Protein AF-0000000077108794 (afdb_homodimer)

Organism: Hirschia baltica (strain ATCC 49814 / DSM 5838 / IFAM 1418) (NCBI:txid582402)

Foldseek 3Di:
DFPQFWDDLDPQKTKTKGKDKDFDDDDDPVWDGFIKMKIKIAIDHPPPPLAQEEEEEAEPLVFFFLLVVCQLQHQWHADDDDPVDDRTDGDPLHCNVRGIYMGIGFEPFFLTHRRDPVSLLVCLEQQNRLLRVLVVVLVVCVVSVNQNYAYEYEYAACGLLSVLNNLVNNVSRAHQEYEYFLYPFFPVPCVDPVLQLLLLLLLLLLCVLVVLALDDDDDSVVLSVVRNVCSVPLVVVQVVCPPVRDPVSQLVLLVNSCNRNNDDSVVCVVVVVRDDPQNSQCGSCVVVQWGAAQQFRVDIDRDDDDQDPPDDPNQRGPVNPDHNDQWDFDVVVQVVCCVSRVDDRPDTRTRGHCVSSVSRHHQPPPDPDPTSGSLVSNQVSCVVVVSYAYEYEYESNHNVRHLSNVVVCVVPSPHDPVRYHYYYAHTGSPRCVDPVCVSVVSVVVSVSSVVSVVVVVVD/DFPQFWDDLDPFKTKTKTKDKDFDDDDDPVWDGFIKMKIKIAIDHPPPPLAQAEEEEAEPLVFFFLLVVCQLQHQWHADDDDPVDDRTDGDPLHCNVRGIYMGIGFENFFLTHRRDPVSLLVCLEQQNRLLNVLVVVLVVCVVSVNQNYAYEYEYAACGLLSVLNNLVNNVSRAHQEYEYFLYPFFPVPCVDPVLQLLLLLLLLLLLVLVVLALDDDDDSVVLSVVSNVCSVPLVVVQVVCPPNRDPVSQLVLLVNSCNRNNDDSVVCVVVVVRDDPQNSQCGSCVVVQWGAAQQFRNDIDRDDDDQDPPDDPNQRGPVNVCRNHQWDFDVVVQVVCCVSRVDHRPDTRTRGHCVSSVSRHHQPPPDPDPTSGSLVSNQVSCVVVVSYAYEYEYESNHNVRHLSNVVVCVVPSPHDPVRYHYYYAHTGSRRCVDPVCVSVVSVVVSVSSVVSVVVVVVD

pLDDT: mean 90.5, std 12.54, range [30.47, 98.94]

Solvent-accessible surface area (backbone atoms only — not comparable to full-atom values): 47101 Å² total; per-residue (Å²): 127,89,47,78,37,66,41,73,80,49,99,80,38,31,34,29,35,45,74,49,71,45,73,75,49,83,59,64,88,87,44,66,53,23,25,36,28,33,43,34,41,40,64,50,47,98,62,84,57,54,55,53,31,36,37,38,35,30,35,17,71,53,26,28,13,19,55,71,59,39,36,59,43,30,60,36,29,73,45,89,76,54,83,89,45,64,54,60,39,80,30,93,74,26,47,59,88,69,21,30,40,35,32,34,14,49,69,51,3,29,82,14,34,28,70,41,69,70,42,37,67,54,43,40,24,60,66,47,36,16,43,50,54,24,48,49,52,55,49,49,32,59,76,68,56,33,80,78,19,50,32,30,45,34,12,24,27,40,11,23,22,39,51,21,58,13,54,81,55,35,72,90,58,71,57,42,31,39,35,28,35,22,38,48,47,51,68,59,50,68,81,40,72,62,40,51,36,25,36,44,16,35,48,23,29,43,18,38,74,72,69,43,22,68,69,90,61,94,42,61,67,56,41,25,51,53,38,38,55,44,22,64,42,63,50,42,49,50,57,71,41,37,72,70,46,51,66,70,59,51,51,51,52,23,48,52,49,19,38,37,38,41,45,57,41,70,62,34,52,76,42,74,70,50,74,51,67,68,58,49,32,46,51,64,40,39,94,75,43,24,31,42,15,43,48,29,46,89,40,69,41,74,60,69,81,70,78,52,82,91,51,60,71,76,63,64,27,68,81,66,67,55,62,81,52,58,53,41,69,33,65,68,57,44,50,49,48,26,70,51,36,67,51,85,72,93,67,68,25,22,48,32,18,45,62,54,38,74,62,34,32,52,49,71,52,65,45,76,73,56,62,54,55,20,51,63,52,39,33,54,47,45,67,74,38,76,78,32,35,37,41,37,40,23,6,48,32,6,66,73,46,25,41,46,43,47,50,52,49,60,37,64,55,78,51,64,68,91,33,56,47,80,44,80,38,93,19,16,49,57,30,59,74,33,81,84,38,27,62,58,53,51,49,53,51,49,50,53,54,48,58,57,52,52,58,57,68,75,98,129,88,47,77,37,67,42,73,80,48,99,79,39,30,33,29,34,44,74,50,75,44,75,74,48,83,57,64,88,87,43,67,54,25,25,33,26,31,45,33,41,39,66,48,46,97,63,83,59,55,54,52,32,37,36,37,36,30,34,16,72,53,25,27,12,18,55,71,58,38,36,58,42,31,59,35,29,72,46,89,78,54,82,90,47,63,54,58,40,78,31,92,75,25,47,58,88,70,23,29,39,35,34,34,14,49,69,52,3,29,82,14,31,30,70,41,70,69,42,36,68,54,43,39,24,58,67,46,36,16,42,49,53,24,48,48,52,54,50,50,32,58,74,70,57,32,80,77,20,51,32,30,44,33,13,24,28,40,12,23,22,37,50,21,57,16,55,81,54,35,72,90,59,71,56,42,33,39,36,28,34,22,37,47,47,52,68,59,51,69,79,41,71,62,40,50,38,24,37,43,16,35,48,24,29,43,17,39,74,72,68,43,21,67,68,88,61,95,44,62,68,55,41,25,52,52,38,37,55,43,22,64,41,63,50,42,49,50,58,69,42,37,73,69,47,51,67,71,58,50,51,50,51,22,48,52,49,18,37,37,38,42,44,57,40,68,60,34,52,74,42,74,69,49,74,51,67,68,58,49,33,47,51,63,40,38,92,76,43,23,32,42,17,44,49,30,46,89,42,68,41,73,60,67,82,67,76,50,81,88,51,59,71,76,67,64,28,69,83,65,68,46,72,81,46,58,54,42,70,32,64,68,58,44,51,50,48,24,70,51,34,68,52,86,74,91,66,69,24,21,46,32,18,45,60,53,37,73,60,35,33,51,50,73,52,66,44,76,72,55,61,55,56,20,50,64,54,37,34,56,48,45,67,74,37,75,77,32,35,36,41,36,39,24,6,48,32,6,66,75,46,26,38,45,44,47,51,52,49,60,38,64,56,78,50,64,67,92,31,54,48,79,44,80,37,91,18,16,48,59,29,58,75,32,81,84,37,26,63,57,52,51,48,54,52,49,49,51,54,48,59,59,52,53,58,56,66,75,97

Sequence (918 aa):
MKKDISYPLNTEFHVSIQWDSLEIGLVAERDPPPFLSATSYLLNSKSNDNKRPIIFFFNGGPGASSSPLHFSMGPFTRNKTDKTKPAFPLNPDSLIDTADLVFIDPIDTGFSRSNSDEAADKYLDINNDAEAVALFIRTWIKEYKREDAPIFITGQSYGGFRLGKLLPYLEEVTPAGLIMVSPMLDGSLSNYDQAFVSTLPAMTATAWRYGKSALDLPLERDVFDRAQEFAETEYLLALQKGDKLPQDEAEHIAQTLSKLTGLDKAAILSQNLRIDTQYFLENLLAKDNKLISRLNTAKAVVKKPPQREDRPDAANDPSLALGRSNVIAAPDIADYLKEKTGIEFEDDYRSLNLDANFGWNWSSGRAYSPTLSAIKPLRDYLTKHNKTQLLVFTGMRDLAVPAGTVEYILDHSGLPANQVDFQILEGGHSPYEETTQFPIFTNLIRELVRETTSDKTSQMKKDISYPLNTEFHVSIQWDSLEIGLVAERDPPPFLSATSYLLNSKSNDNKRPIIFFFNGGPGASSSPLHFSMGPFTRNKTDKTKPAFPLNPDSLIDTADLVFIDPIDTGFSRSNSDEAADKYLDINNDAEAVALFIRTWIKEYKREDAPIFITGQSYGGFRLGKLLPYLEEVTPAGLIMVSPMLDGSLSNYDQAFVSTLPAMTATAWRYGKSALDLPLERDVFDRAQEFAETEYLLALQKGDKLPQDEAEHIAQTLSKLTGLDKAAILSQNLRIDTQYFLENLLAKDNKLISRLNTAKAVVKKPPQREDRPDAANDPSLALGRSNVIAAPDIADYLKEKTGIEFEDDYRSLNLDANFGWNWSSGRAYSPTLSAIKPLRDYLTKHNKTQLLVFTGMRDLAVPAGTVEYILDHSGLPANQVDFQILEGGHSPYEETTQFPIFTNLIRELVRETTSDKTSQ

Secondary structure (DSSP, 8-state):
----EEEESSSS-EEEEEEEEEE-----TTSPPPEEEEEEEEEE-SS--TTS-EEEEE--TTTB-SHHHHHHHSSB---SS-TTS-SS-B-TT-GGGTSEEEEEE-TTSBT-B--SHHHHHHHSBHHHHHHHHHHHHHHHHHHTT-TTS-EEEEEETHHHHHHHHHGGG-TT---SEEEEES---BTTGGGSHHHHHHHHHHHHHHHHHTT--S---SSHHHHHHHHHHHIIIIIHHHHHTGGG--HHHHHHHHHHHHHHH---HHHHHHTTT---HHHHHHHTTGGGTEEE-SS-TT-EEE----S-TTS-GGGG-TTT---S-SEEE-HHHHHHHHHHH-PPPSS--EEEEHHHHHT-B----S-SS---BSHHHHHHHHHH-TT-EEEEEEETT-SSS-HHHHHHHHHTTT--GGGEEEEEESSSSSGGGSTTTHHHHHHHHHHHHHHHHHHHH--/----EEEESSSS-EEEEEEEEEE-----TTSPPPEEEEEEEEEE-SS--TTS-EEEEE--TTTB-SHHHHHHHSSB---SS-TTS-SS-B-TT-GGGTSEEEEEE-TTSBT-B--SHHHHHHHSBHHHHHHHHHHHHHHHHHHTT-TTS-EEEEEETHHHHHHHHHGGG-TT---SEEEEES---BTTGGGSHHHHHHHHHHHHHHHHHTT--S---SSHHHHHHHHHHHIIIIIHHHHHTGGG--HHHHHHHHHHHHHHH---HHHHHHTTT---HHHHHHHTTGGGTEEE-SS-TT-EEE----S-TTS-GGGG-TTT--TT-SEEE-HHHHHHHHHHH-PPPSS--EEEEHHHHHT-B----S-SS---BSHHHHHHHHHH-TT-EEEEEEETT-SSS-HHHHHHHHHTTT--GGGEEEEEESSSSSGGGSTTTHHHHHHHHHHHHHHHHHHHH--

Radius of gyration: 30.97 Å; Cα contacts (8 Å, |Δi|>4): 1930; chains: 2; bounding box: 63×98×78 Å

Structure (mmCIF, N/CA/C/O backbone):
data_AF-0000000077108794-model_v1
#
loop_
_entity.id
_entity.type
_entity.pdbx_description
1 polymer 'Peptidase S10 serine carboxypeptidase'
#
loop_
_atom_site.group_PDB
_atom_site.id
_atom_site.type_symbol
_atom_site.label_atom_id
_atom_site.label_alt_id
_atom_site.label_comp_id
_atom_site.label_asym_id
_atom_site.label_entity_id
_atom_site.label_seq_id
_atom_site.pdbx_PDB_ins_code
_atom_site.Cartn_x
_atom_site.Cartn_y
_atom_site.Cartn_z
_atom_site.occupancy
_atom_site.B_iso_or_equiv
_atom_site.auth_seq_id
_atom_site.auth_comp_id
_atom_site.auth_asym_id
_atom_site.auth_atom_id
_atom_site.pdbx_PDB_model_num
ATOM 1 N N . MET A 1 1 ? -2.852 47.5 -9.336 1 30.47 1 MET A N 1
ATOM 2 C CA . MET A 1 1 ? -1.948 48.156 -8.414 1 30.47 1 MET A CA 1
ATOM 3 C C . MET A 1 1 ? -2.049 47.594 -7.012 1 30.47 1 MET A C 1
ATOM 5 O O . MET A 1 1 ? -3.146 47.438 -6.473 1 30.47 1 MET A O 1
ATOM 9 N N . LYS A 1 2 ? -0.941 46.812 -6.715 1 42.5 2 LYS A N 1
ATOM 10 C CA . LYS A 1 2 ? -0.836 46.156 -5.414 1 42.5 2 LYS A CA 1
ATOM 11 C C . LYS A 1 2 ? -1.011 47.188 -4.281 1 42.5 2 LYS A C 1
ATOM 13 O O . LYS A 1 2 ? -0.229 48.125 -4.156 1 42.5 2 LYS A O 1
ATOM 18 N N . LYS A 1 3 ? -2.236 47.5 -3.883 1 44.88 3 LYS A N 1
ATOM 19 C CA . LYS A 1 3 ? -2.377 48.438 -2.756 1 44.88 3 LYS A CA 1
ATOM 20 C C . LYS A 1 3 ? -1.833 47.812 -1.472 1 44.88 3 LYS A C 1
ATOM 22 O O . LYS A 1 3 ? -2.17 46.688 -1.132 1 44.88 3 LYS A O 1
ATOM 27 N N . ASP A 1 4 ? -0.654 48.156 -1.02 1 47.78 4 ASP A N 1
ATOM 28 C CA . ASP A 1 4 ? -0.083 47.844 0.284 1 47.78 4 ASP A CA 1
ATOM 29 C C . ASP A 1 4 ? -0.889 48.469 1.413 1 47.78 4 ASP A C 1
ATOM 31 O O . ASP A 1 4 ? -0.811 49.688 1.632 1 47.78 4 ASP A O 1
ATOM 35 N N . ILE A 1 5 ? -1.993 47.812 1.731 1 50.59 5 ILE A N 1
ATOM 36 C CA . ILE A 1 5 ? -2.756 48.375 2.848 1 50.59 5 ILE A CA 1
ATOM 37 C C . ILE A 1 5 ? -2.146 47.906 4.168 1 50.59 5 ILE A C 1
ATOM 39 O O . ILE A 1 5 ? -1.911 46.719 4.359 1 50.59 5 ILE A O 1
ATOM 43 N N . SER A 1 6 ? -1.624 48.781 4.914 1 59.03 6 SER A N 1
ATOM 44 C CA . SER A 1 6 ? -1.017 48.5 6.215 1 59.03 6 SER A CA 1
ATOM 45 C C . SER A 1 6 ? -2.037 48.656 7.34 1 59.03 6 SER A C 1
ATOM 47 O O . SER A 1 6 ? -2.844 49.594 7.344 1 59.03 6 SER A O 1
ATOM 49 N N . TYR A 1 7 ? -2.158 47.625 8.086 1 66.19 7 TYR A N 1
ATOM 50 C CA . TYR A 1 7 ? -3.08 47.625 9.211 1 66.19 7 TYR A CA 1
ATOM 51 C C . TYR A 1 7 ? -2.322 47.656 10.539 1 66.19 7 TYR A C 1
ATOM 53 O O . TYR A 1 7 ? -1.35 46.906 10.719 1 66.19 7 TYR A O 1
ATOM 61 N N . PRO A 1 8 ? -2.682 48.625 11.312 1 59.03 8 PRO A N 1
ATOM 62 C CA . PRO A 1 8 ? -2.002 48.656 12.609 1 59.03 8 PRO A CA 1
ATOM 63 C C . PRO A 1 8 ? -2.359 47.5 13.508 1 59.03 8 PRO A C 1
ATOM 65 O O . PRO A 1 8 ? -3.543 47.188 13.703 1 59.03 8 PRO A O 1
ATOM 68 N N . LEU A 1 9 ? -1.461 46.594 13.836 1 63.91 9 LEU A N 1
ATOM 69 C CA . LEU A 1 9 ? -1.674 45.562 14.852 1 63.91 9 LEU A CA 1
ATOM 70 C C . LEU A 1 9 ? -1.651 46.156 16.25 1 63.91 9 LEU A C 1
ATOM 72 O O . LEU A 1 9 ? -2.467 45.781 17.094 1 63.91 9 LEU A O 1
ATOM 76 N N . ASN A 1 10 ? -0.61 47 16.422 1 59.97 10 ASN A N 1
ATOM 77 C CA . ASN A 1 10 ? -0.471 47.906 17.562 1 59.97 10 ASN A CA 1
ATOM 78 C C . ASN A 1 10 ? 0.218 49.188 17.172 1 59.97 10 ASN A C 1
ATOM 80 O O . ASN A 1 10 ? 0.349 49.5 15.984 1 59.97 10 ASN A O 1
ATOM 84 N N . THR A 1 11 ? 0.46 50.031 18.109 1 56.75 11 THR A N 1
ATOM 85 C CA . THR A 1 11 ? 1.021 51.344 17.859 1 56.75 11 THR A CA 1
ATOM 86 C C . THR A 1 11 ? 2.357 51.25 17.125 1 56.75 11 THR A C 1
ATOM 88 O O . THR A 1 11 ? 2.77 52.188 16.438 1 56.75 11 THR A O 1
ATOM 91 N N . GLU A 1 12 ? 3.033 50.188 17.141 1 59.5 12 GLU A N 1
ATOM 92 C CA . GLU A 1 12 ? 4.402 50.062 16.641 1 59.5 12 GLU A CA 1
ATOM 93 C C . GLU A 1 12 ? 4.473 49.156 15.406 1 59.5 12 GLU A C 1
ATOM 95 O O . GLU A 1 12 ? 5.387 49.281 14.594 1 59.5 12 GLU A O 1
ATOM 100 N N . PHE A 1 13 ? 3.49 48.312 15.273 1 66.75 13 PHE A N 1
ATOM 101 C CA . PHE A 1 13 ? 3.625 47.312 14.219 1 66.75 13 PHE A CA 1
ATOM 102 C C . PHE A 1 13 ? 2.467 47.406 13.234 1 66.75 13 PHE A C 1
ATOM 104 O O . PHE A 1 13 ? 1.31 47.531 13.641 1 66.75 13 PHE A O 1
ATOM 111 N N . HIS A 1 14 ? 2.947 47.562 11.977 1 81.25 14 HIS A N 1
ATOM 112 C CA . HIS A 1 14 ? 1.969 47.531 10.898 1 81.25 14 HIS A CA 1
ATOM 113 C C . HIS A 1 14 ? 2.145 46.25 10.055 1 81.25 14 HIS A C 1
ATOM 115 O O . HIS A 1 14 ? 3.268 45.781 9.859 1 81.25 14 HIS A O 1
ATOM 121 N N . VAL A 1 15 ? 0.967 45.688 9.734 1 87.19 15 VAL A N 1
ATOM 122 C CA . VAL A 1 15 ? 0.984 44.5 8.883 1 87.19 15 VAL A CA 1
ATOM 123 C C . VAL A 1 15 ? 0.446 44.844 7.5 1 87.19 15 VAL A C 1
ATOM 125 O O . VAL A 1 15 ? -0.605 45.469 7.379 1 87.19 15 VAL A O 1
ATOM 128 N N . SER A 1 16 ? 1.235 44.594 6.492 1 89.44 16 SER A N 1
ATOM 129 C CA . SER A 1 16 ? 0.755 44.688 5.117 1 89.44 16 SER A CA 1
ATOM 130 C C . SER A 1 16 ? 0.086 43.375 4.676 1 89.44 16 SER A C 1
ATOM 132 O O . SER A 1 16 ? 0.586 42.281 4.961 1 89.44 16 SER A O 1
ATOM 134 N N . ILE A 1 17 ? -1.067 43.5 4.062 1 92.5 17 ILE A N 1
ATOM 135 C CA . ILE A 1 17 ? -1.812 42.375 3.551 1 92.5 17 ILE A CA 1
ATOM 136 C C . ILE A 1 17 ? -1.795 42.375 2.023 1 92.5 17 ILE A C 1
ATOM 138 O O . ILE A 1 17 ? -2.174 43.375 1.401 1 92.5 17 ILE A O 1
ATOM 142 N N . GLN A 1 18 ? -1.331 41.25 1.411 1 92.62 18 GLN A N 1
ATOM 143 C CA . GLN A 1 18 ? -1.221 41.125 -0.039 1 92.62 18 GLN A CA 1
ATOM 144 C C . GLN A 1 18 ? -1.874 39.844 -0.542 1 92.62 18 GLN A C 1
ATOM 146 O O . GLN A 1 18 ? -1.8 38.812 0.117 1 92.62 18 GLN A O 1
ATOM 151 N N . TRP A 1 19 ? -2.562 39.938 -1.607 1 95.12 19 TRP A N 1
ATOM 152 C CA . TRP A 1 19 ? -3.053 38.781 -2.328 1 95.12 19 TRP A CA 1
ATOM 153 C C . TRP A 1 19 ? -2.324 38.625 -3.656 1 95.12 19 TRP A C 1
ATOM 155 O O . TRP A 1 19 ? -2.285 39.531 -4.473 1 95.12 19 TRP A O 1
ATOM 165 N N . ASP A 1 20 ? -1.724 37.469 -3.865 1 94.81 20 ASP A N 1
ATOM 166 C CA . ASP A 1 20 ? -0.959 37.188 -5.07 1 94.81 20 ASP A CA 1
ATOM 167 C C . ASP A 1 20 ? -1.527 35.969 -5.793 1 94.81 20 ASP A C 1
ATOM 169 O O . ASP A 1 20 ? -2.145 35.094 -5.168 1 94.81 20 ASP A O 1
ATOM 173 N N . SER A 1 21 ? -1.426 35.938 -7.039 1 94.56 21 SER A N 1
ATOM 174 C CA . SER A 1 21 ? -1.747 34.781 -7.848 1 94.56 21 SER A CA 1
ATOM 175 C C . SER A 1 21 ? -0.597 34.406 -8.781 1 94.56 21 SER A C 1
ATOM 177 O O . SER A 1 21 ? 0.221 35.281 -9.125 1 94.56 21 SER A O 1
ATOM 179 N N . LEU A 1 22 ? -0.464 33.188 -9.109 1 94.5 22 LEU A N 1
ATOM 180 C CA . LEU A 1 22 ? 0.552 32.688 -10.023 1 94.5 22 LEU A CA 1
ATOM 181 C C . LEU A 1 22 ? -0.066 31.734 -11.047 1 94.5 22 LEU A C 1
ATOM 183 O O . LEU A 1 22 ? -0.641 30.703 -10.688 1 94.5 22 LEU A O 1
ATOM 187 N N . GLU A 1 23 ? 0.124 32.031 -12.273 1 92.75 23 GLU A N 1
ATOM 188 C CA . GLU A 1 23 ? -0.278 31.141 -13.352 1 92.75 23 GLU A CA 1
ATOM 189 C C . GLU A 1 23 ? 0.708 29.984 -13.508 1 92.75 23 GLU A C 1
ATOM 191 O O . GLU A 1 23 ? 1.923 30.188 -13.453 1 92.75 23 GLU A O 1
ATOM 196 N N . ILE A 1 24 ? 0.391 28.703 -13.586 1 88.38 24 ILE A N 1
ATOM 197 C CA . ILE A 1 24 ? 1.308 27.562 -13.523 1 88.38 24 ILE A CA 1
ATOM 198 C C . ILE A 1 24 ? 1.26 26.797 -14.836 1 88.38 24 ILE A C 1
ATOM 200 O O . ILE A 1 24 ? 1.916 25.75 -14.977 1 88.38 24 ILE A O 1
ATOM 204 N N . GLY A 1 25 ? 0.689 27.062 -15.805 1 76.69 25 GLY A N 1
ATOM 205 C CA . GLY A 1 25 ? 0.759 26.312 -17.047 1 76.69 25 GLY A CA 1
ATOM 206 C C . GLY A 1 25 ? -0.198 26.812 -18.109 1 76.69 25 GLY A C 1
ATOM 207 O O . GLY A 1 25 ? -1.089 27.609 -17.812 1 76.69 25 GLY A O 1
ATOM 208 N N . LEU A 1 26 ? 0.388 26.469 -19.344 1 65.56 26 LEU A N 1
ATOM 209 C CA . LEU A 1 26 ? -0.452 26.797 -20.484 1 65.56 26 LEU A CA 1
ATOM 210 C C . LEU A 1 26 ? -1.325 25.609 -20.875 1 65.56 26 LEU A C 1
ATOM 212 O O . LEU A 1 26 ? -0.879 24.469 -20.844 1 65.56 26 LEU A O 1
ATOM 216 N N . VAL A 1 27 ? -2.504 25.828 -20.625 1 66.25 27 VAL A N 1
ATOM 217 C CA . VAL A 1 27 ? -3.395 24.859 -21.266 1 66.25 27 VAL A CA 1
ATOM 218 C C . VAL A 1 27 ? -3.805 25.375 -22.641 1 66.25 27 VAL A C 1
ATOM 220 O O . VAL A 1 27 ? -3.256 26.359 -23.125 1 66.25 27 VAL A O 1
ATOM 223 N N . ALA A 1 28 ? -4.906 24.875 -23.172 1 62.12 28 ALA A N 1
ATOM 224 C CA . ALA A 1 28 ? -5.355 25.25 -24.516 1 62.12 28 ALA A CA 1
ATOM 225 C C . ALA A 1 28 ? -5.555 26.75 -24.609 1 62.12 28 ALA A C 1
ATOM 227 O O . ALA A 1 28 ? -5.996 27.406 -23.656 1 62.12 28 ALA A O 1
ATOM 228 N N . GLU A 1 29 ? -5.082 27.422 -25.578 1 63.91 29 GLU A N 1
ATOM 229 C CA . GLU A 1 29 ? -5.062 28.844 -25.875 1 63.91 29 GLU A CA 1
ATOM 230 C C . GLU A 1 29 ? -6.414 29.5 -25.562 1 63.91 29 GLU A C 1
ATOM 232 O O . GLU A 1 29 ? -6.477 30.672 -25.188 1 63.91 29 GLU A O 1
ATOM 237 N N . ARG A 1 30 ? -7.426 28.688 -25.578 1 71.69 30 ARG A N 1
ATOM 238 C CA . ARG A 1 30 ? -8.75 29.297 -25.5 1 71.69 30 ARG A CA 1
ATOM 239 C C . ARG A 1 30 ? -9.172 29.516 -24.047 1 71.69 30 ARG A C 1
ATOM 241 O O . ARG A 1 30 ? -10.055 30.328 -23.766 1 71.69 30 ARG A O 1
ATOM 248 N N . ASP A 1 31 ? -8.523 28.891 -23.125 1 78.38 31 ASP A N 1
ATOM 249 C CA . ASP A 1 31 ? -8.922 29 -21.719 1 78.38 31 ASP A CA 1
ATOM 250 C C . ASP A 1 31 ? -7.887 29.797 -20.922 1 78.38 31 ASP A C 1
ATOM 252 O O . ASP A 1 31 ? -6.691 29.734 -21.219 1 78.38 31 ASP A O 1
ATOM 256 N N . PRO A 1 32 ? -8.445 30.656 -20.016 1 85.75 32 PRO A N 1
ATOM 257 C CA . PRO A 1 32 ? -7.473 31.25 -19.109 1 85.75 32 PRO A CA 1
ATOM 258 C C . PRO A 1 32 ? -6.594 30.219 -18.406 1 85.75 32 PRO A C 1
ATOM 260 O O . PRO A 1 32 ? -7.039 29.094 -18.172 1 85.75 32 PRO A O 1
ATOM 263 N N . PRO A 1 33 ? -5.387 30.516 -18.125 1 90.81 33 PRO A N 1
ATOM 264 C CA . PRO A 1 33 ? -4.48 29.547 -17.5 1 90.81 33 PRO A CA 1
ATOM 265 C C . PRO A 1 33 ? -4.875 29.234 -16.047 1 90.81 33 PRO A C 1
ATOM 267 O O . PRO A 1 33 ? -5.41 30.094 -15.352 1 90.81 33 PRO A O 1
ATOM 270 N N . PRO A 1 34 ? -4.66 28 -15.695 1 94.12 34 PRO A N 1
ATOM 271 C CA . PRO A 1 34 ? -4.832 27.703 -14.273 1 94.12 34 PRO A CA 1
ATOM 272 C C . PRO A 1 34 ? -3.871 28.5 -13.391 1 94.12 34 PRO A C 1
ATOM 274 O O . PRO A 1 34 ? -2.777 28.875 -13.828 1 94.12 34 PRO A O 1
ATOM 277 N N . PHE A 1 35 ? -4.301 28.797 -12.18 1 94.94 35 PHE A N 1
ATOM 278 C CA . PHE A 1 35 ? -3.436 29.578 -11.297 1 94.94 35 PHE A CA 1
ATOM 279 C C . PHE A 1 35 ? -3.684 29.219 -9.836 1 94.94 35 PHE A C 1
ATOM 281 O O . PHE A 1 35 ? -4.77 28.75 -9.484 1 94.94 35 PHE A O 1
ATOM 288 N N . LEU A 1 36 ? -2.65 29.391 -9.016 1 97.06 36 LEU A N 1
ATOM 289 C CA . LEU A 1 36 ? -2.729 29.344 -7.562 1 97.06 36 LEU A CA 1
ATOM 290 C C . LEU A 1 36 ? -2.734 30.766 -6.984 1 97.06 36 LEU A C 1
ATOM 292 O O . LEU A 1 36 ? -2.314 31.719 -7.648 1 97.06 36 LEU A O 1
ATOM 296 N N . SER A 1 37 ? -3.211 30.891 -5.77 1 97.38 37 SER A N 1
ATOM 297 C CA . SER A 1 37 ? -3.197 32.188 -5.105 1 97.38 37 SER A CA 1
ATOM 298 C C . SER A 1 37 ? -2.826 32.062 -3.631 1 97.38 37 SER A C 1
ATOM 300 O O . SER A 1 37 ? -2.826 30.953 -3.084 1 97.38 37 SER A O 1
ATOM 302 N N . ALA A 1 38 ? -2.49 33.156 -3.041 1 98.31 38 ALA A N 1
ATOM 303 C CA . ALA A 1 38 ? -2.125 33.188 -1.627 1 98.31 38 ALA A CA 1
ATOM 304 C C . ALA A 1 38 ? -2.381 34.562 -1.023 1 98.31 38 ALA A C 1
ATOM 306 O O . ALA A 1 38 ? -2.443 35.562 -1.743 1 98.31 38 ALA A O 1
ATOM 307 N N . THR A 1 39 ? -2.602 34.562 0.223 1 97.69 39 THR A N 1
ATOM 308 C CA . THR A 1 39 ? -2.643 35.781 1.022 1 97.69 39 THR A CA 1
ATOM 309 C C . THR A 1 39 ? -1.409 35.906 1.914 1 97.69 39 THR A C 1
ATOM 311 O O . THR A 1 39 ? -1.091 34.969 2.652 1 97.69 39 THR A O 1
ATOM 314 N N . SER A 1 40 ? -0.752 37.031 1.842 1 96.56 40 SER A N 1
ATOM 315 C CA . SER A 1 40 ? 0.461 37.25 2.621 1 96.56 40 SER A CA 1
ATOM 316 C C . SER A 1 40 ? 0.257 38.344 3.666 1 96.56 40 SER A C 1
ATOM 318 O O . SER A 1 40 ? -0.409 39.375 3.4 1 96.56 40 SER A O 1
ATOM 320 N N . TYR A 1 41 ? 0.738 38.094 4.848 1 95.19 41 TYR A N 1
ATOM 321 C CA . TYR A 1 41 ? 0.847 39.094 5.914 1 95.19 41 TYR A CA 1
ATOM 322 C C . TYR A 1 41 ? 2.307 39.406 6.211 1 95.19 41 TYR A C 1
ATOM 324 O O . TYR A 1 41 ? 3.045 38.562 6.719 1 95.19 41 TYR A O 1
ATOM 332 N N . LEU A 1 42 ? 2.701 40.625 5.883 1 92.62 42 LEU A N 1
ATOM 333 C CA . LEU A 1 42 ? 4.082 41.062 6.055 1 92.62 42 LEU A CA 1
ATOM 334 C C . LEU A 1 42 ? 4.172 42.156 7.125 1 92.62 42 LEU A C 1
ATOM 336 O O . LEU A 1 42 ? 3.527 43.188 7.016 1 92.62 42 LEU A O 1
ATOM 340 N N . LEU A 1 43 ? 4.914 41.812 8.148 1 88 43 LEU A N 1
ATOM 341 C CA . LEU A 1 43 ? 5.094 42.812 9.203 1 88 43 LEU A CA 1
ATOM 342 C C . LEU A 1 43 ? 6.082 43.875 8.773 1 88 43 LEU A C 1
ATOM 344 O O . LEU A 1 43 ? 7.188 43.562 8.32 1 88 43 LEU A O 1
ATOM 348 N N . ASN A 1 44 ? 5.574 45.062 8.516 1 75.81 44 ASN A N 1
ATOM 349 C CA . ASN A 1 44 ? 6.426 46.188 8.203 1 75.81 44 ASN A CA 1
ATOM 350 C C . ASN A 1 44 ? 7.031 46.812 9.469 1 75.81 44 ASN A C 1
ATOM 352 O O . ASN A 1 44 ? 6.309 47.125 10.414 1 75.81 44 ASN A O 1
ATOM 356 N N . SER A 1 45 ? 8.297 46.219 9.742 1 58.69 45 SER A N 1
ATOM 357 C CA . SER A 1 45 ? 8.984 46.906 10.836 1 58.69 45 SER A CA 1
ATOM 358 C C . SER A 1 45 ? 9.812 48.062 10.32 1 58.69 45 SER A C 1
ATOM 360 O O . SER A 1 45 ? 10 48.219 9.109 1 58.69 45 SER A O 1
ATOM 362 N N . LYS A 1 46 ? 10.008 49.031 11.102 1 51.53 46 LYS A N 1
ATOM 363 C CA . LYS A 1 46 ? 10.906 50.156 10.742 1 51.53 46 LYS A CA 1
ATOM 364 C C . LYS A 1 46 ? 12.109 49.625 9.953 1 51.53 46 LYS A C 1
ATOM 366 O O . LYS A 1 46 ? 12.664 50.375 9.125 1 51.53 46 LYS A O 1
ATOM 371 N N . SER A 1 47 ? 12.68 48.469 10.219 1 47.97 47 SER A N 1
ATOM 372 C CA . SER A 1 47 ? 13.852 47.938 9.516 1 47.97 47 SER A CA 1
ATOM 373 C C . SER A 1 47 ? 13.453 46.906 8.484 1 47.97 47 SER A C 1
ATOM 375 O O . SER A 1 47 ? 12.664 46 8.773 1 47.97 47 SER A O 1
ATOM 377 N N . ASN A 1 48 ? 13.039 47.375 7.199 1 55.38 48 ASN A N 1
ATOM 378 C CA . ASN A 1 48 ? 12.789 46.469 6.062 1 55.38 48 ASN A CA 1
ATOM 379 C C . ASN A 1 48 ? 13.609 45.188 6.164 1 55.38 48 ASN A C 1
ATOM 381 O O . ASN A 1 48 ? 14.719 45.125 5.629 1 55.38 48 ASN A O 1
ATOM 385 N N . ASP A 1 49 ? 13.297 44.25 7.152 1 65.88 49 ASP A N 1
ATOM 386 C CA . ASP A 1 49 ? 14.133 43.094 7.449 1 65.88 49 ASP A CA 1
ATOM 387 C C . ASP A 1 49 ? 13.773 41.938 6.551 1 65.88 49 ASP A C 1
ATOM 389 O O . ASP A 1 49 ? 12.836 41.188 6.848 1 65.88 49 ASP A O 1
ATOM 393 N N . ASN A 1 50 ? 14.414 41.938 5.383 1 80.69 50 ASN A N 1
ATOM 394 C CA . ASN A 1 50 ? 14.266 40.844 4.426 1 80.69 50 ASN A CA 1
ATOM 395 C C . ASN A 1 50 ? 14.805 39.531 4.992 1 80.69 50 ASN A C 1
ATOM 397 O O . ASN A 1 50 ? 14.766 38.5 4.32 1 80.69 50 ASN A O 1
ATOM 401 N N . LYS A 1 51 ? 15.086 39.625 6.27 1 87.44 51 LYS A N 1
ATOM 402 C CA . LYS A 1 51 ? 15.648 38.406 6.863 1 87.44 51 LYS A CA 1
ATOM 403 C C . LYS A 1 51 ? 14.688 37.812 7.887 1 87.44 51 LYS A C 1
ATOM 405 O O . LYS A 1 51 ? 14.984 36.75 8.477 1 87.44 51 LYS A O 1
ATOM 410 N N . ARG A 1 52 ? 13.547 38.5 7.992 1 91.62 52 ARG A N 1
ATOM 411 C CA . ARG A 1 52 ? 12.547 37.906 8.883 1 91.62 52 ARG A CA 1
ATOM 412 C C . ARG A 1 52 ? 12.102 36.531 8.391 1 91.62 52 ARG A C 1
ATOM 414 O O . ARG A 1 52 ? 11.922 36.312 7.188 1 91.62 52 ARG A O 1
ATOM 421 N N . PRO A 1 53 ? 11.93 35.594 9.312 1 95.5 53 PRO A N 1
ATOM 422 C CA . PRO A 1 53 ? 11.445 34.281 8.883 1 95.5 53 PRO A CA 1
ATOM 423 C C . PRO A 1 53 ? 10.109 34.344 8.156 1 95.5 53 PRO A C 1
ATOM 425 O O . PRO A 1 53 ? 9.336 35.281 8.367 1 95.5 53 PRO A O 1
ATOM 428 N N . ILE A 1 54 ? 9.875 33.438 7.324 1 96.94 54 ILE A N 1
ATOM 429 C CA . ILE A 1 54 ? 8.617 33.281 6.602 1 96.94 54 ILE A CA 1
ATOM 430 C C . ILE A 1 54 ? 8.031 31.891 6.883 1 96.94 54 ILE A C 1
ATOM 432 O O . ILE A 1 54 ? 8.758 30.891 6.883 1 96.94 54 ILE A O 1
ATOM 436 N N . ILE A 1 55 ? 6.773 31.797 7.156 1 98.56 55 ILE A N 1
ATOM 437 C CA . ILE A 1 55 ? 6.082 30.516 7.25 1 98.56 55 ILE A CA 1
ATOM 438 C C . ILE A 1 55 ? 5.016 30.438 6.16 1 98.56 55 ILE A C 1
ATOM 440 O O . ILE A 1 55 ? 4.105 31.266 6.102 1 98.56 55 ILE A O 1
ATOM 444 N N . PHE A 1 56 ? 5.117 29.484 5.289 1 98.81 56 PHE A N 1
ATOM 445 C CA . PHE A 1 56 ? 4.082 29.156 4.32 1 98.81 56 PHE A CA 1
ATOM 446 C C . PHE A 1 56 ? 3.094 28.156 4.914 1 98.81 56 PHE A C 1
ATOM 448 O O . PHE A 1 56 ? 3.488 27.234 5.629 1 98.81 56 PHE A O 1
ATOM 455 N N . PHE A 1 57 ? 1.771 28.375 4.621 1 98.81 57 PHE A N 1
ATOM 456 C CA . PHE A 1 57 ? 0.717 27.5 5.133 1 98.81 57 PHE A CA 1
ATOM 457 C C . PHE A 1 57 ? -0.17 27 3.996 1 98.81 57 PHE A C 1
ATOM 459 O O . PHE A 1 57 ? -0.516 27.766 3.092 1 98.81 57 PHE A O 1
ATOM 466 N N . PHE A 1 58 ? -0.562 25.75 4.012 1 98.69 58 PHE A N 1
ATOM 467 C CA . PHE A 1 58 ? -1.634 25.219 3.178 1 98.69 58 PHE A CA 1
ATOM 468 C C . PHE A 1 58 ? -2.334 24.047 3.871 1 98.69 58 PHE A C 1
ATOM 470 O O . PHE A 1 58 ? -1.742 23.391 4.719 1 98.69 58 PHE A O 1
ATOM 477 N N . ASN A 1 59 ? -3.557 23.844 3.555 1 97 59 ASN A N 1
ATOM 478 C CA . ASN A 1 59 ? -4.371 22.781 4.133 1 97 59 ASN A CA 1
ATOM 479 C C . ASN A 1 59 ? -4.449 21.562 3.207 1 97 59 ASN A C 1
ATOM 481 O O . ASN A 1 59 ? -3.514 21.297 2.455 1 97 59 ASN A O 1
ATOM 485 N N . GLY A 1 60 ? -5.406 20.719 3.568 1 94.19 60 GLY A N 1
ATOM 486 C CA . GLY A 1 60 ? -5.488 19.453 2.85 1 94.19 60 GLY A CA 1
ATOM 487 C C . GLY A 1 60 ? -6.812 19.266 2.127 1 94.19 60 GLY A C 1
ATOM 488 O O . GLY A 1 60 ? -7.262 20.156 1.407 1 94.19 60 GLY A O 1
ATOM 489 N N . GLY A 1 61 ? -7.324 18.312 2.369 1 88.5 61 GLY A N 1
ATOM 490 C CA . GLY A 1 61 ? -8.508 17.844 1.671 1 88.5 61 GLY A CA 1
ATOM 491 C C . GLY A 1 61 ? -8.266 16.578 0.872 1 88.5 61 GLY A C 1
ATOM 492 O O . GLY A 1 61 ? -8.336 15.469 1.414 1 88.5 61 GLY A O 1
ATOM 493 N N . PRO A 1 62 ? -7.551 16.562 -0.093 1 91.56 62 PRO A N 1
ATOM 494 C CA . PRO A 1 62 ? -7.438 17.734 -0.955 1 91.56 62 PRO A CA 1
ATOM 495 C C . PRO A 1 62 ? -8.789 18.359 -1.282 1 91.56 62 PRO A C 1
ATOM 497 O O . PRO A 1 62 ? -9.82 17.688 -1.232 1 91.56 62 PRO A O 1
ATOM 500 N N . GLY A 1 63 ? -8.68 19.641 -1.509 1 94.69 63 GLY A N 1
ATOM 501 C CA . GLY A 1 63 ? -9.867 20.406 -1.836 1 94.69 63 GLY A CA 1
ATOM 502 C C . GLY A 1 63 ? -10.195 21.484 -0.806 1 94.69 63 GLY A C 1
ATOM 503 O O . GLY A 1 63 ? -11.195 22.188 -0.928 1 94.69 63 GLY A O 1
ATOM 504 N N . ALA A 1 64 ? -9.328 21.609 0.174 1 96.12 64 ALA A N 1
ATOM 505 C CA . ALA A 1 64 ? -9.531 22.641 1.185 1 96.12 64 ALA A CA 1
ATOM 506 C C . ALA A 1 64 ? -8.617 23.828 0.932 1 96.12 64 ALA A C 1
ATOM 508 O O . ALA A 1 64 ? -7.445 23.656 0.575 1 96.12 64 ALA A O 1
ATOM 509 N N . SER A 1 65 ? -9.195 25.062 1.088 1 98 65 SER A N 1
ATOM 510 C CA . SER A 1 65 ? -8.359 26.266 1.083 1 98 65 SER A CA 1
ATOM 511 C C . SER A 1 65 ? -7.551 26.375 2.371 1 98 65 SER A C 1
ATOM 513 O O . SER A 1 65 ? -7.719 25.578 3.287 1 98 65 SER A O 1
ATOM 515 N N . SER A 1 66 ? -6.73 27.375 2.41 1 98.25 66 SER A N 1
ATOM 516 C CA . SER A 1 66 ? -5.91 27.594 3.596 1 98.25 66 SER A CA 1
ATOM 517 C C . SER A 1 66 ? -6.727 28.203 4.727 1 98.25 66 SER A C 1
ATOM 519 O O . SER A 1 66 ? -6.203 28.453 5.816 1 98.25 66 SER A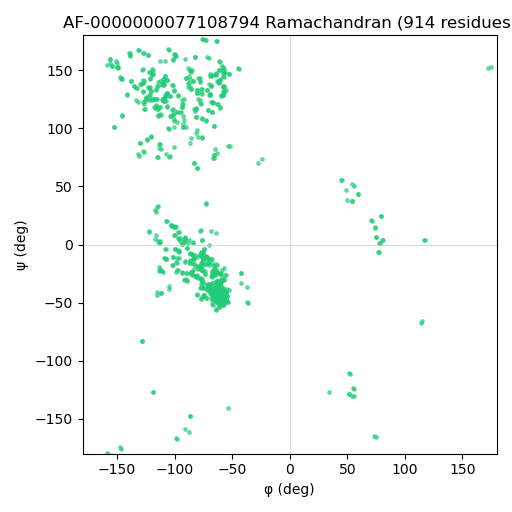 O 1
ATOM 521 N N . SER A 1 67 ? -7.996 28.391 4.59 1 97 67 SER A N 1
ATOM 522 C CA . SER A 1 67 ? -8.812 29.219 5.477 1 97 67 SER A CA 1
ATOM 523 C C . SER A 1 67 ? -8.75 28.703 6.914 1 97 67 SER A C 1
ATOM 525 O O . SER A 1 67 ? -8.695 29.5 7.855 1 97 67 SER A O 1
ATOM 527 N N . PRO A 1 68 ? -8.695 27.359 7.145 1 95.31 68 PRO A N 1
ATOM 528 C CA . PRO A 1 68 ? -8.617 26.953 8.547 1 95.31 68 PRO A CA 1
ATOM 529 C C . PRO A 1 68 ? -7.328 27.406 9.227 1 95.31 68 PRO A C 1
ATOM 531 O O . PRO A 1 68 ? -7.367 27.984 10.312 1 95.31 68 PRO A O 1
ATOM 534 N N . LEU A 1 69 ? -6.25 27.219 8.641 1 97.75 69 LEU A N 1
ATOM 535 C CA . LEU A 1 69 ? -4.973 27.672 9.188 1 97.75 69 LEU A CA 1
ATOM 536 C C . LEU A 1 69 ? -4.859 29.188 9.125 1 97.75 69 LEU A C 1
ATOM 538 O O . LEU A 1 69 ? -4.328 29.812 10.047 1 97.75 69 LEU A O 1
ATOM 542 N N . HIS A 1 70 ? -5.383 29.781 8.055 1 97.88 70 HIS A N 1
ATOM 543 C CA . HIS A 1 70 ? -5.312 31.219 7.805 1 97.88 70 HIS A CA 1
ATOM 544 C C . HIS A 1 70 ? -5.957 32 8.938 1 97.88 70 HIS A C 1
ATOM 546 O O . HIS A 1 70 ? -5.34 32.906 9.5 1 97.88 70 HIS A O 1
ATOM 552 N N . PHE A 1 71 ? -7.059 31.625 9.32 1 96.38 71 PHE A N 1
ATOM 553 C CA . PHE A 1 71 ? -7.812 32.406 10.281 1 96.38 71 PHE A CA 1
ATOM 554 C C . PHE A 1 71 ? -7.652 31.859 11.695 1 96.38 71 PHE A C 1
ATOM 556 O O . PHE A 1 71 ? -8.414 32.188 12.594 1 96.38 71 PHE A O 1
ATOM 563 N N . SER A 1 72 ? -6.66 31.016 11.867 1 95.44 72 SER A N 1
ATOM 564 C CA . SER A 1 72 ? -6.207 30.609 13.195 1 95.44 72 SER A CA 1
ATOM 565 C C . SER A 1 72 ? -4.816 31.141 13.5 1 95.44 72 SER A C 1
ATOM 567 O O . SER A 1 72 ? -4.586 31.703 14.586 1 95.44 72 SER A O 1
ATOM 569 N N . MET A 1 73 ? -3.965 31.078 12.523 1 95.88 73 MET A N 1
ATOM 570 C CA . MET A 1 73 ? -2.578 31.5 12.727 1 95.88 73 MET A CA 1
ATOM 571 C C . MET A 1 73 ? -2.379 32.969 12.328 1 95.88 73 MET A C 1
ATOM 573 O O . MET A 1 73 ? -1.41 33.594 12.75 1 95.88 73 MET A O 1
ATOM 577 N N . GLY A 1 74 ? -3.197 33.5 11.484 1 95 74 GLY A N 1
ATOM 578 C CA . GLY A 1 74 ? -3.053 34.812 10.938 1 95 74 GLY A CA 1
ATOM 579 C C . GLY A 1 74 ? -3.441 35.906 11.914 1 95 74 GLY A C 1
ATOM 580 O O . GLY A 1 74 ? -3.871 35.625 13.031 1 95 74 GLY A O 1
ATOM 581 N N . PRO A 1 75 ? -3.275 37.156 11.516 1 93.38 75 PRO A N 1
ATOM 582 C CA . PRO A 1 75 ? -3.498 38.281 12.398 1 93.38 75 PRO A CA 1
ATOM 583 C C . PRO A 1 75 ? -4.973 38.5 12.727 1 93.38 75 PRO A C 1
ATOM 585 O O . PRO A 1 75 ? -5.301 39.25 13.664 1 93.38 75 PRO A O 1
ATOM 588 N N . PHE A 1 76 ? -5.867 37.906 11.961 1 92.94 76 PHE A N 1
ATOM 589 C CA . PHE A 1 76 ? -7.301 38.031 12.188 1 92.94 76 PHE A CA 1
ATOM 590 C C . PHE A 1 76 ? -7.957 36.656 12.281 1 92.94 76 PHE A C 1
ATOM 592 O O . PHE A 1 76 ? -7.574 35.719 11.555 1 92.94 76 PHE A O 1
ATOM 599 N N . THR A 1 77 ? -8.906 36.531 13.18 1 93.12 77 THR A N 1
ATOM 600 C CA . THR A 1 77 ? -9.703 35.312 13.273 1 93.12 77 THR A CA 1
ATOM 601 C C . THR A 1 77 ? -11.047 35.5 12.586 1 93.12 77 THR A C 1
ATOM 603 O O . THR A 1 77 ? -11.422 36.594 12.211 1 93.12 77 THR A O 1
ATOM 606 N N . ARG A 1 78 ? -11.664 34.375 12.344 1 93 78 ARG A N 1
ATOM 607 C CA . ARG A 1 78 ? -12.977 34.375 11.711 1 93 78 ARG A CA 1
ATOM 608 C C . ARG A 1 78 ? -14.078 34.156 12.734 1 93 78 ARG A C 1
ATOM 610 O O . ARG A 1 78 ? -14.086 33.125 13.422 1 93 78 ARG A O 1
ATOM 617 N N . ASN A 1 79 ? -14.93 35.094 12.922 1 89.56 79 ASN A N 1
ATOM 618 C CA . ASN A 1 79 ? -16.094 35.031 13.805 1 89.56 79 ASN A CA 1
ATOM 619 C C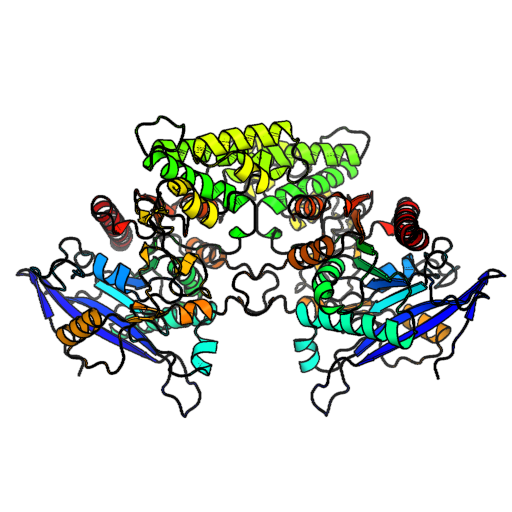 . ASN A 1 79 ? -17.375 34.75 13.023 1 89.56 79 ASN A C 1
ATOM 621 O O . ASN A 1 79 ? -17.922 35.688 12.414 1 89.56 79 ASN A O 1
ATOM 625 N N . LYS A 1 80 ? -17.938 33.531 13.109 1 80 80 LYS A N 1
ATOM 626 C CA . LYS A 1 80 ? -19.109 33.188 12.32 1 80 80 LYS A CA 1
ATOM 627 C C . LYS A 1 80 ? -20.375 33.25 13.164 1 80 80 LYS A C 1
ATOM 629 O O . LYS A 1 80 ? -21.5 33.281 12.633 1 80 80 LYS A O 1
ATOM 634 N N . THR A 1 81 ? -20.266 33.375 14.398 1 80 81 THR A N 1
ATOM 635 C CA . THR A 1 81 ? -21.422 33.125 15.25 1 80 81 THR A CA 1
ATOM 636 C C . THR A 1 81 ? -21.875 34.375 15.977 1 80 81 THR A C 1
ATOM 638 O O . THR A 1 81 ? -23.062 34.656 16.078 1 80 81 THR A O 1
ATOM 641 N N . ASP A 1 82 ? -20.891 35.125 16.438 1 82.44 82 ASP A N 1
ATOM 642 C CA . ASP A 1 82 ? -21.234 36.281 17.266 1 82.44 82 ASP A CA 1
ATOM 643 C C . ASP A 1 82 ? -21.375 37.531 16.406 1 82.44 82 ASP A C 1
ATOM 645 O O . ASP A 1 82 ? -20.375 38.219 16.109 1 82.44 82 ASP A O 1
ATOM 649 N N . LYS A 1 83 ? -22.5 37.969 16.141 1 81.06 83 LYS A N 1
ATOM 650 C CA . LYS A 1 83 ? -22.766 39.125 15.273 1 81.06 83 LYS A CA 1
ATOM 651 C C . LYS A 1 83 ? -22.453 40.438 15.977 1 81.06 83 LYS A C 1
ATOM 653 O O . LYS A 1 83 ? -22.375 41.5 15.336 1 81.06 83 LYS A O 1
ATOM 658 N N . THR A 1 84 ? -22.25 40.344 17.281 1 85.62 84 THR A N 1
ATOM 659 C CA . THR A 1 84 ? -21.953 41.562 18.047 1 85.62 84 THR A CA 1
ATOM 660 C C . THR A 1 84 ? -20.469 41.906 17.953 1 85.62 84 THR A C 1
ATOM 662 O O . THR A 1 84 ? -20.062 43 18.359 1 85.62 84 THR A O 1
ATOM 665 N N . LYS A 1 85 ? -19.734 41.094 17.516 1 87.38 85 LYS A N 1
ATOM 666 C CA . LYS A 1 85 ? -18.297 41.281 17.328 1 87.38 85 LYS A CA 1
ATOM 667 C C . LYS A 1 85 ? -17.938 41.406 15.844 1 87.38 85 LYS A C 1
ATOM 669 O O . LYS A 1 85 ? -18.703 40.969 14.977 1 87.38 85 LYS A O 1
ATOM 674 N N . PRO A 1 86 ? -16.766 42.031 15.633 1 87.56 86 PRO A N 1
ATOM 675 C CA . PRO A 1 86 ? -16.344 42.094 14.234 1 87.56 86 PRO A CA 1
ATOM 676 C C . PRO A 1 86 ? -16.234 40.688 13.594 1 87.56 86 PRO A C 1
ATOM 678 O O . PRO A 1 86 ? -15.914 39.719 14.281 1 87.56 86 PRO A O 1
ATOM 681 N N . ALA A 1 87 ? -16.516 40.656 12.336 1 91.5 87 ALA A N 1
ATOM 682 C CA . ALA A 1 87 ? -16.453 39.375 11.602 1 91.5 87 ALA A CA 1
ATOM 683 C C . ALA A 1 87 ? -15.039 38.812 11.609 1 91.5 87 ALA A C 1
ATOM 685 O O . ALA A 1 87 ? -14.859 37.594 11.625 1 91.5 87 ALA A O 1
ATOM 686 N N . PHE A 1 88 ? -14.094 39.688 11.57 1 94.25 88 PHE A N 1
ATOM 687 C CA . PHE A 1 88 ? -12.695 39.281 11.578 1 94.25 88 PHE A CA 1
ATOM 688 C C . PHE A 1 88 ? -11.906 40.062 12.617 1 94.25 88 PHE A C 1
ATOM 690 O O . PHE A 1 88 ? -11.117 40.938 12.266 1 94.25 88 PHE A O 1
ATOM 697 N N . PRO A 1 89 ? -12.031 39.75 13.891 1 90.75 89 PRO A N 1
ATOM 698 C CA . PRO A 1 89 ? -11.305 40.438 14.953 1 90.75 89 PRO A CA 1
ATOM 699 C C . PRO A 1 89 ? -9.812 40.125 14.953 1 90.75 89 PRO A C 1
ATOM 701 O O . PRO A 1 89 ? -9.391 39.125 14.383 1 90.75 89 PRO A O 1
ATOM 704 N N . LEU A 1 90 ? -9.055 41 15.602 1 89.31 90 LEU A N 1
ATOM 705 C CA . LEU A 1 90 ? -7.617 40.781 15.758 1 89.31 90 LEU A CA 1
ATOM 706 C C . LEU A 1 90 ? -7.348 39.5 16.547 1 89.31 90 LEU A C 1
ATOM 708 O O . LEU A 1 90 ? -8.055 39.188 17.5 1 89.31 90 LEU A O 1
ATOM 712 N N . ASN A 1 91 ? -6.363 38.781 16.094 1 90 91 ASN A N 1
ATOM 713 C CA . ASN A 1 91 ? -5.898 37.562 16.75 1 90 91 ASN A CA 1
ATOM 714 C C . ASN A 1 91 ? -4.684 37.844 17.625 1 90 91 ASN A C 1
ATOM 716 O O . ASN A 1 91 ? -3.559 37.906 17.141 1 90 91 ASN A O 1
ATOM 720 N N . PRO A 1 92 ? -4.848 37.875 18.891 1 84.38 92 PRO A N 1
ATOM 721 C CA . PRO A 1 92 ? -3.721 38.219 19.766 1 84.38 92 PRO A CA 1
ATOM 722 C C . PRO A 1 92 ? -2.66 37.125 19.797 1 84.38 92 PRO A C 1
ATOM 724 O O . PRO A 1 92 ? -1.512 37.375 20.172 1 84.38 92 PRO A O 1
ATOM 727 N N . ASP A 1 93 ? -2.99 35.938 19.375 1 87.12 93 ASP A N 1
ATOM 728 C CA . ASP A 1 93 ? -2.057 34.812 19.438 1 87.12 93 ASP A CA 1
ATOM 729 C C . ASP A 1 93 ? -1.54 34.469 18.047 1 87.12 93 ASP A C 1
ATOM 731 O O . ASP A 1 93 ? -1.079 33.344 17.828 1 87.12 93 ASP A O 1
ATOM 735 N N . SER A 1 94 ? -1.656 35.406 17.172 1 91.5 94 SER A N 1
ATOM 736 C CA . SER A 1 94 ? -1.189 35.219 15.812 1 91.5 94 SER A CA 1
ATOM 737 C C . SER A 1 94 ? 0.31 34.938 15.773 1 91.5 94 SER A C 1
ATOM 739 O O . SER A 1 94 ? 1.04 35.312 16.688 1 91.5 94 SER A O 1
ATOM 741 N N . LEU A 1 95 ? 0.782 34.312 14.734 1 95.31 95 LEU A N 1
ATOM 742 C CA . LEU A 1 95 ? 2.201 34.031 14.555 1 95.31 95 LEU A CA 1
ATOM 743 C C . LEU A 1 95 ? 2.912 35.188 13.867 1 95.31 95 LEU A C 1
ATOM 745 O O . LEU A 1 95 ? 4.113 35.094 13.602 1 95.31 95 LEU A O 1
ATOM 749 N N . ILE A 1 96 ? 2.238 36.312 13.578 1 92.88 96 ILE A N 1
ATOM 750 C CA . ILE A 1 96 ? 2.797 37.438 12.836 1 92.88 96 ILE A CA 1
ATOM 751 C C . ILE A 1 96 ? 3.943 38.062 13.625 1 92.88 96 ILE A C 1
ATOM 753 O O . ILE A 1 96 ? 4.84 38.688 13.047 1 92.88 96 ILE A O 1
ATOM 757 N N . ASP A 1 97 ? 3.969 37.875 14.93 1 87.44 97 ASP A N 1
ATOM 758 C CA . ASP A 1 97 ? 5.043 38.406 15.773 1 87.44 97 ASP A CA 1
ATOM 759 C C . ASP A 1 97 ? 6.328 37.594 15.57 1 87.44 97 ASP A C 1
ATOM 761 O O . ASP A 1 97 ? 7.418 38.062 15.898 1 87.44 97 ASP A O 1
ATOM 765 N N . THR A 1 98 ? 6.219 36.438 15.008 1 91.62 98 THR A N 1
ATOM 766 C CA . THR A 1 98 ? 7.336 35.5 14.883 1 91.62 98 THR A CA 1
ATOM 767 C C . THR A 1 98 ? 7.867 35.469 13.453 1 91.62 98 THR A C 1
ATOM 769 O O . THR A 1 98 ? 9.078 35.375 13.234 1 91.62 98 THR A O 1
ATOM 772 N N . ALA A 1 99 ? 6.98 35.594 12.531 1 94.56 99 ALA A N 1
ATOM 773 C CA . ALA A 1 99 ? 7.32 35.438 11.125 1 94.56 99 ALA A CA 1
ATOM 774 C C . ALA A 1 99 ? 6.293 36.125 10.234 1 94.56 99 ALA A C 1
ATOM 776 O O . ALA A 1 99 ? 5.18 36.438 10.68 1 94.56 99 ALA A O 1
ATOM 777 N N . ASP A 1 100 ? 6.754 36.5 9.023 1 95.5 100 ASP A N 1
ATOM 778 C CA . ASP A 1 100 ? 5.762 36.781 7.992 1 95.5 100 ASP A CA 1
ATOM 779 C C . ASP A 1 100 ? 5.027 35.531 7.562 1 95.5 100 ASP A C 1
ATOM 781 O O . ASP A 1 100 ? 5.582 34.438 7.637 1 95.5 100 ASP A O 1
ATOM 785 N N . LEU A 1 101 ? 3.771 35.688 7.227 1 97.38 101 LEU A N 1
ATOM 786 C CA . LEU A 1 101 ? 2.908 34.531 7.004 1 97.38 101 LEU A CA 1
ATOM 787 C C . LEU A 1 101 ? 2.355 34.531 5.582 1 97.38 101 LEU A C 1
ATOM 789 O O . LEU A 1 101 ? 1.921 35.562 5.082 1 97.38 101 LEU A O 1
ATOM 793 N N . VAL A 1 102 ? 2.418 33.438 4.898 1 98.5 102 VAL A N 1
ATOM 794 C CA . VAL A 1 102 ? 1.868 33.281 3.555 1 98.5 102 VAL A CA 1
ATOM 795 C C . VAL A 1 102 ? 0.922 32.094 3.518 1 98.5 102 VAL A C 1
ATOM 797 O O . VAL A 1 102 ? 1.343 30.938 3.736 1 98.5 102 VAL A O 1
ATOM 800 N N . PHE A 1 103 ? -0.343 32.312 3.258 1 98.75 103 PHE A N 1
ATOM 801 C CA . PHE A 1 103 ? -1.372 31.281 3.213 1 98.75 103 PHE A CA 1
ATOM 802 C C . PHE A 1 103 ? -1.74 30.953 1.771 1 98.75 103 PHE A C 1
ATOM 804 O O . PHE A 1 103 ? -2.438 31.719 1.109 1 98.75 103 PHE A O 1
ATOM 811 N N . ILE A 1 104 ? -1.379 29.75 1.305 1 98.81 104 ILE A N 1
ATOM 812 C CA . ILE A 1 104 ? -1.521 29.344 -0.089 1 98.81 104 ILE A CA 1
ATOM 813 C C . ILE A 1 104 ? -2.812 28.547 -0.266 1 98.81 104 ILE A C 1
ATOM 815 O O . ILE A 1 104 ? -3.084 27.609 0.493 1 98.81 104 ILE A O 1
ATOM 819 N N . ASP A 1 105 ? -3.633 28.922 -1.186 1 98.56 105 ASP A N 1
ATOM 820 C CA . ASP A 1 105 ? -4.789 28.141 -1.616 1 98.56 105 ASP A CA 1
ATOM 821 C C . ASP A 1 105 ? -4.449 27.281 -2.832 1 98.56 105 ASP A C 1
ATOM 823 O O . ASP A 1 105 ? -4.234 27.812 -3.928 1 98.56 105 ASP A O 1
ATOM 827 N N . PRO A 1 106 ? -4.465 25.953 -2.686 1 97.56 106 PRO A N 1
ATOM 828 C CA . PRO A 1 106 ? -4.172 25.078 -3.828 1 97.56 106 PRO A CA 1
ATOM 829 C C . PRO A 1 106 ? -5.215 25.203 -4.938 1 97.56 106 PRO A C 1
ATOM 831 O O . PRO A 1 106 ? -6.211 25.906 -4.785 1 97.56 106 PRO A O 1
ATOM 834 N N . ILE A 1 107 ? -4.973 24.547 -6.008 1 95.69 107 ILE A N 1
ATOM 835 C CA . ILE A 1 107 ? -5.809 24.641 -7.203 1 95.69 107 ILE A CA 1
ATOM 836 C C . ILE A 1 107 ? -7.246 24.266 -6.855 1 95.69 107 ILE A C 1
ATOM 838 O O . ILE A 1 107 ? -7.492 23.297 -6.148 1 95.69 107 ILE A O 1
ATOM 842 N N . ASP A 1 108 ? -8.188 25.094 -7.281 1 96.69 108 ASP A N 1
ATOM 843 C CA . ASP A 1 108 ? -9.633 24.969 -7.191 1 96.69 108 ASP A CA 1
ATOM 844 C C . ASP A 1 108 ? -10.117 25.156 -5.754 1 96.69 108 ASP A C 1
ATOM 846 O O . ASP A 1 108 ? -11.195 24.688 -5.391 1 96.69 108 ASP A O 1
ATOM 850 N N . THR A 1 109 ? -9.32 25.781 -4.93 1 97.75 109 THR A N 1
ATOM 851 C CA . THR A 1 109 ? -9.703 26.234 -3.596 1 97.75 109 THR A CA 1
ATOM 852 C C . THR A 1 109 ? -9.477 27.75 -3.449 1 97.75 109 THR A C 1
ATOM 854 O O . THR A 1 109 ? -8.805 28.359 -4.281 1 97.75 109 THR A O 1
ATOM 857 N N . GLY A 1 110 ? -10.125 28.328 -2.389 1 97.88 110 GLY A N 1
ATOM 858 C CA . GLY A 1 110 ? -10.039 29.781 -2.33 1 97.88 110 GLY A CA 1
ATOM 859 C C . GLY A 1 110 ? -10.43 30.453 -3.633 1 97.88 110 GLY A C 1
ATOM 860 O O . GLY A 1 110 ? -11.508 30.188 -4.176 1 97.88 110 GLY A O 1
ATOM 861 N N . PHE A 1 111 ? -9.555 31.328 -4.102 1 97.5 111 PHE A N 1
ATOM 862 C CA . PHE A 1 111 ? -9.773 31.969 -5.395 1 97.5 111 PHE A CA 1
ATOM 863 C C . PHE A 1 111 ? -8.953 31.281 -6.484 1 97.5 111 PHE A C 1
ATOM 865 O O . PHE A 1 111 ? -9.055 31.641 -7.656 1 97.5 111 PHE A O 1
ATOM 872 N N . SER A 1 112 ? -8.109 30.266 -6.152 1 97.19 112 SER A N 1
ATOM 873 C CA . SER A 1 112 ? -7.352 29.516 -7.145 1 97.19 112 SER A CA 1
ATOM 874 C C . SER A 1 112 ? -8.273 28.734 -8.07 1 97.19 112 SER A C 1
ATOM 876 O O . SER A 1 112 ? -9.297 28.203 -7.629 1 97.19 112 SER A O 1
ATOM 878 N N . ARG A 1 113 ? -7.828 28.625 -9.367 1 96.19 113 ARG A N 1
ATOM 879 C CA . ARG A 1 113 ? -8.703 27.969 -10.336 1 96.19 113 ARG A CA 1
ATOM 880 C C . ARG A 1 113 ? -7.895 27.188 -11.367 1 96.19 113 ARG A C 1
ATOM 8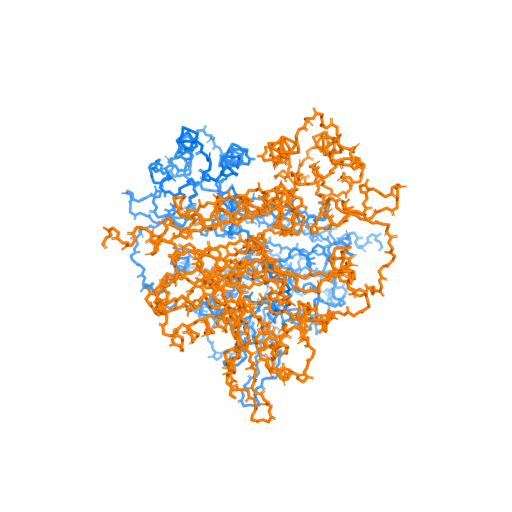82 O O . ARG A 1 113 ? -6.848 27.656 -11.82 1 96.19 113 ARG A O 1
ATOM 889 N N . SER A 1 114 ? -8.453 26.016 -11.742 1 93.62 114 SER A N 1
ATOM 890 C CA . SER A 1 114 ? -7.91 25.312 -12.891 1 93.62 114 SER A CA 1
ATOM 891 C C . SER A 1 114 ? -8.352 25.953 -14.203 1 93.62 114 SER A C 1
ATOM 893 O O . SER A 1 114 ? -7.598 25.969 -15.18 1 93.62 114 SER A O 1
ATOM 895 N N . ASN A 1 115 ? -9.641 26.453 -14.242 1 92.75 115 ASN A N 1
ATOM 896 C CA . ASN A 1 115 ? -10.234 27.25 -15.32 1 92.75 115 ASN A CA 1
ATOM 897 C C . ASN A 1 115 ? -10.617 26.375 -16.516 1 92.75 115 ASN A C 1
ATOM 899 O O . ASN A 1 115 ? -11.148 26.875 -17.5 1 92.75 115 ASN A O 1
ATOM 903 N N . SER A 1 116 ? -10.312 25.141 -16.547 1 91.31 116 SER A N 1
ATOM 904 C CA . SER A 1 116 ? -10.758 24.188 -17.578 1 91.31 116 SER A CA 1
ATOM 905 C C . SER A 1 116 ? -10.742 22.766 -17.047 1 91.31 116 SER A C 1
ATOM 907 O O . SER A 1 116 ? -10.023 22.453 -16.094 1 91.31 116 SER A O 1
ATOM 909 N N . ASP A 1 117 ? -11.5 21.953 -17.734 1 89.19 117 ASP A N 1
ATOM 910 C CA . ASP A 1 117 ? -11.531 20.531 -17.375 1 89.19 117 ASP A CA 1
ATOM 911 C C . ASP A 1 117 ? -10.172 19.875 -17.594 1 89.19 117 ASP A C 1
ATOM 913 O O . ASP A 1 117 ? -9.758 19.016 -16.812 1 89.19 117 ASP A O 1
ATOM 917 N N . GLU A 1 118 ? -9.594 20.234 -18.641 1 87.38 118 GLU A N 1
ATOM 918 C CA . GLU A 1 118 ? -8.273 19.703 -18.953 1 87.38 118 GLU A CA 1
ATOM 919 C C . GLU A 1 118 ? -7.258 20.047 -17.875 1 87.38 118 GLU A C 1
ATOM 921 O O . GLU A 1 118 ? -6.465 19.203 -17.469 1 87.38 118 GLU A O 1
ATOM 926 N N . ALA A 1 119 ? -7.285 21.312 -17.453 1 90.38 119 ALA A N 1
ATOM 927 C CA . ALA A 1 119 ? -6.375 21.75 -16.391 1 90.38 119 ALA A CA 1
ATOM 928 C C . ALA A 1 119 ? -6.715 21.062 -15.078 1 90.38 119 ALA A C 1
ATOM 930 O O . ALA A 1 119 ? -5.82 20.703 -14.305 1 90.38 119 ALA A O 1
ATOM 931 N N . ALA A 1 120 ? -7.969 20.922 -14.844 1 92 120 ALA A N 1
ATOM 932 C CA . ALA A 1 120 ? -8.383 20.219 -13.633 1 92 120 ALA A CA 1
ATOM 933 C C . ALA A 1 120 ? -7.859 18.797 -13.625 1 92 120 ALA A C 1
ATOM 935 O O . ALA A 1 120 ? -7.344 18.312 -12.617 1 92 120 ALA A O 1
ATOM 936 N N . ASP A 1 121 ? -7.977 18.141 -14.727 1 85.81 121 ASP A N 1
ATOM 937 C CA . ASP A 1 121 ? -7.5 16.766 -14.852 1 85.81 121 ASP A CA 1
ATOM 938 C C . ASP A 1 121 ? -5.996 16.688 -14.602 1 85.81 121 ASP A C 1
ATOM 940 O O . ASP A 1 121 ? -5.5 15.688 -14.07 1 85.81 121 ASP A O 1
ATOM 944 N N . LYS A 1 122 ? -5.336 17.656 -14.945 1 87.25 122 LYS A N 1
ATOM 945 C CA . LYS A 1 122 ? -3.879 17.688 -14.828 1 87.25 122 LYS A CA 1
ATOM 946 C C . LYS A 1 122 ? -3.449 18.016 -13.406 1 87.25 122 LYS A C 1
ATOM 948 O O . LYS A 1 122 ? -2.555 17.375 -12.852 1 87.25 122 LYS A O 1
ATOM 953 N N . TYR A 1 123 ? -4.113 19 -12.766 1 91.62 123 TYR A N 1
ATOM 954 C CA . TYR A 1 123 ? -3.543 19.578 -11.555 1 91.62 123 TYR A CA 1
ATOM 955 C C . TYR A 1 123 ? -4.23 19.016 -10.305 1 91.62 123 TYR A C 1
ATOM 957 O O . TYR A 1 123 ? -3.732 19.188 -9.195 1 91.62 123 TYR A O 1
ATOM 965 N N . LEU A 1 124 ? -5.414 18.422 -10.461 1 92.12 124 LEU A N 1
ATOM 966 C CA . LEU A 1 124 ? -6 17.688 -9.352 1 92.12 124 LEU A CA 1
ATOM 967 C C . LEU A 1 124 ? -5.379 16.297 -9.242 1 92.12 124 LEU A C 1
ATOM 969 O O . LEU A 1 124 ? -6.07 15.281 -9.414 1 92.12 124 LEU A O 1
ATOM 973 N N . ASP A 1 125 ? -4.137 16.391 -8.93 1 89.19 125 ASP A N 1
ATOM 974 C CA . ASP A 1 125 ? -3.244 15.234 -8.938 1 89.19 125 ASP A CA 1
ATOM 975 C C . ASP A 1 125 ? -2.127 15.398 -7.906 1 89.19 125 ASP A C 1
ATOM 977 O O . ASP A 1 125 ? -1.729 16.516 -7.586 1 89.19 125 ASP A O 1
ATOM 981 N N . ILE A 1 126 ? -1.566 14.289 -7.477 1 89.5 126 ILE A N 1
ATOM 982 C CA . ILE A 1 126 ? -0.585 14.312 -6.398 1 89.5 126 ILE A CA 1
ATOM 983 C C . ILE A 1 126 ? 0.651 15.094 -6.84 1 89.5 126 ILE A C 1
ATOM 985 O O . ILE A 1 126 ? 1.061 16.047 -6.176 1 89.5 126 ILE A O 1
ATOM 989 N N . ASN A 1 127 ? 1.251 14.695 -7.938 1 89.25 127 ASN A N 1
ATOM 990 C CA . ASN A 1 127 ? 2.549 15.234 -8.328 1 89.25 127 ASN A CA 1
ATOM 991 C C . ASN A 1 127 ? 2.42 16.656 -8.875 1 89.25 127 ASN A C 1
ATOM 993 O O . ASN A 1 127 ? 3.225 17.531 -8.547 1 89.25 127 ASN A O 1
ATOM 997 N N . ASN A 1 128 ? 1.429 16.859 -9.703 1 91.69 128 ASN A N 1
ATOM 998 C CA . ASN A 1 128 ? 1.246 18.188 -10.281 1 91.69 128 ASN A CA 1
ATOM 999 C C . ASN A 1 128 ? 0.837 19.219 -9.227 1 91.69 128 ASN A C 1
ATOM 1001 O O . ASN A 1 128 ? 1.219 20.391 -9.305 1 91.69 128 ASN A O 1
ATOM 1005 N N . ASP A 1 129 ? 0.027 18.797 -8.336 1 94.06 129 ASP A N 1
ATOM 1006 C CA . ASP A 1 129 ? -0.32 19.641 -7.199 1 94.06 129 ASP A CA 1
ATOM 1007 C C . ASP A 1 129 ? 0.927 20.047 -6.418 1 94.06 129 ASP A C 1
ATOM 1009 O O . ASP A 1 129 ? 1.131 21.234 -6.141 1 94.06 129 ASP A O 1
ATOM 1013 N N . ALA A 1 130 ? 1.758 19.062 -6.023 1 95.19 130 ALA A N 1
ATOM 1014 C CA . ALA A 1 130 ? 2.979 19.312 -5.266 1 95.19 130 ALA A CA 1
ATOM 1015 C C . ALA A 1 130 ? 3.912 20.25 -6.031 1 95.19 130 ALA A C 1
ATOM 1017 O O . ALA A 1 130 ? 4.477 21.188 -5.457 1 95.19 130 ALA A O 1
ATOM 1018 N N . GLU A 1 131 ? 4.086 20.016 -7.297 1 95 131 GLU A N 1
ATOM 1019 C CA . GLU A 1 131 ? 4.961 20.844 -8.125 1 95 131 GLU A CA 1
ATOM 1020 C C . GLU A 1 131 ? 4.434 22.266 -8.227 1 95 131 GLU A C 1
ATOM 1022 O O . GLU A 1 131 ? 5.207 23.234 -8.188 1 95 131 GLU A O 1
ATOM 1027 N N . ALA A 1 132 ? 3.129 22.406 -8.406 1 95.88 132 ALA A N 1
ATOM 1028 C CA . ALA A 1 132 ? 2.521 23.719 -8.531 1 95.88 132 ALA A CA 1
ATOM 1029 C C . ALA A 1 132 ? 2.725 24.547 -7.262 1 95.88 132 ALA A C 1
ATOM 1031 O O . ALA A 1 132 ? 3.064 25.719 -7.324 1 95.88 132 ALA A O 1
ATOM 1032 N N . VAL A 1 133 ? 2.502 23.953 -6.125 1 97.69 133 VAL A N 1
ATOM 1033 C CA . VAL A 1 133 ? 2.664 24.656 -4.859 1 97.69 133 VAL A CA 1
ATOM 1034 C C . VAL A 1 133 ? 4.137 25 -4.648 1 97.69 133 VAL A C 1
ATOM 1036 O O . VAL A 1 133 ? 4.461 26.109 -4.184 1 97.69 133 VAL A O 1
ATOM 1039 N N . ALA A 1 134 ? 5.023 24.078 -4.98 1 97.94 134 ALA A N 1
ATOM 1040 C CA . ALA A 1 134 ? 6.453 24.359 -4.887 1 97.94 134 ALA A CA 1
ATOM 1041 C C . ALA A 1 134 ? 6.844 25.531 -5.773 1 97.94 134 ALA A C 1
ATOM 1043 O O . ALA A 1 134 ? 7.629 26.391 -5.371 1 97.94 134 ALA A O 1
ATOM 1044 N N . LEU A 1 135 ? 6.316 25.516 -6.977 1 96.75 135 LEU A N 1
ATOM 1045 C CA . LEU A 1 135 ? 6.582 26.609 -7.902 1 96.75 135 LEU A CA 1
ATOM 1046 C C . LEU A 1 135 ? 6.109 27.938 -7.316 1 96.75 135 LEU A C 1
ATOM 1048 O O . LEU A 1 135 ? 6.801 28.953 -7.434 1 96.75 135 LEU A O 1
ATOM 1052 N N . PHE A 1 136 ? 4.957 27.953 -6.738 1 97.62 136 PHE A N 1
ATOM 1053 C CA . PHE A 1 136 ? 4.449 29.156 -6.113 1 97.62 136 PHE A CA 1
ATOM 1054 C C . PHE A 1 136 ? 5.406 29.656 -5.035 1 97.62 136 PHE A C 1
ATOM 1056 O O . PHE A 1 136 ? 5.727 30.844 -4.98 1 97.62 136 PHE A O 1
ATOM 1063 N N . ILE A 1 137 ? 5.848 28.766 -4.184 1 98.31 137 ILE A N 1
ATOM 1064 C CA . ILE A 1 137 ? 6.727 29.109 -3.074 1 98.31 137 ILE A CA 1
ATOM 1065 C C . ILE A 1 137 ? 8.023 29.703 -3.613 1 98.31 137 ILE A C 1
ATOM 1067 O O . ILE A 1 137 ? 8.453 30.781 -3.182 1 98.31 137 ILE A O 1
ATOM 1071 N N . ARG A 1 138 ? 8.625 29.078 -4.57 1 97.69 138 ARG A N 1
ATOM 1072 C CA . ARG A 1 138 ? 9.867 29.562 -5.145 1 97.69 138 ARG A CA 1
ATOM 1073 C C . ARG A 1 138 ? 9.68 30.938 -5.777 1 97.69 138 ARG A C 1
ATOM 1075 O O . ARG A 1 138 ? 10.516 31.828 -5.594 1 97.69 138 ARG A O 1
ATOM 1082 N N . THR A 1 139 ? 8.617 31.062 -6.488 1 96.88 139 THR A N 1
ATOM 1083 C CA . THR A 1 139 ? 8.344 32.312 -7.188 1 96.88 139 THR A CA 1
ATOM 1084 C C . THR A 1 139 ? 8.078 33.438 -6.195 1 96.88 139 THR A C 1
ATOM 1086 O O . THR A 1 139 ? 8.57 34.562 -6.363 1 96.88 139 THR A O 1
ATOM 1089 N N . TRP A 1 140 ? 7.297 33.125 -5.191 1 97.12 140 TRP A N 1
ATOM 1090 C CA . TRP A 1 140 ? 6.996 34.125 -4.168 1 97.12 140 TRP A CA 1
ATOM 1091 C C . TRP A 1 140 ? 8.273 34.625 -3.492 1 97.12 140 TRP A C 1
ATOM 1093 O O . TRP A 1 140 ? 8.461 35.812 -3.307 1 97.12 140 TRP A O 1
ATOM 1103 N N . ILE A 1 141 ? 9.148 33.719 -3.121 1 96.88 141 ILE A N 1
ATOM 1104 C CA . ILE A 1 141 ? 10.391 34.031 -2.422 1 96.88 141 ILE A CA 1
ATOM 1105 C C . ILE A 1 141 ? 11.234 34.969 -3.279 1 96.88 141 ILE A C 1
ATOM 1107 O O . ILE A 1 141 ? 11.805 35.938 -2.775 1 96.88 141 ILE A O 1
ATOM 1111 N N . LYS A 1 142 ? 11.297 34.688 -4.52 1 94.94 142 LYS A N 1
ATOM 1112 C CA . LYS A 1 142 ? 12.062 35.5 -5.445 1 94.94 142 LYS A CA 1
ATOM 1113 C C . LYS A 1 142 ? 11.43 36.875 -5.613 1 94.94 142 LYS A C 1
ATOM 1115 O O . LYS A 1 142 ? 12.117 37.906 -5.559 1 94.94 142 LYS A O 1
ATOM 1120 N N . GLU A 1 143 ? 10.148 36.906 -5.832 1 94.69 143 GLU A N 1
ATOM 1121 C CA . GLU A 1 143 ? 9.422 38.156 -6.07 1 94.69 143 GLU A CA 1
ATOM 1122 C C . GLU A 1 143 ? 9.523 39.094 -4.867 1 94.69 143 GLU A C 1
ATOM 1124 O O . GLU A 1 143 ? 9.602 40.312 -5.027 1 94.69 143 GLU A O 1
ATOM 1129 N N . TYR A 1 144 ? 9.5 38.562 -3.678 1 93.81 144 TYR A N 1
ATOM 1130 C CA . TYR A 1 144 ? 9.523 39.375 -2.463 1 93.81 144 TYR A CA 1
ATOM 1131 C C . TYR A 1 144 ? 10.945 39.5 -1.934 1 93.81 144 TYR A C 1
ATOM 1133 O O . TYR A 1 144 ? 11.156 40.062 -0.859 1 93.81 144 TYR A O 1
ATOM 1141 N N . LYS A 1 145 ? 11.945 38.969 -2.668 1 93.25 145 LYS A N 1
ATOM 1142 C CA . LYS A 1 145 ? 13.367 39.062 -2.352 1 93.25 145 LYS A CA 1
ATOM 1143 C C . LYS A 1 145 ? 13.648 38.562 -0.941 1 93.25 145 LYS A C 1
ATOM 1145 O O . LYS A 1 145 ? 14.281 39.25 -0.144 1 93.25 145 LYS A O 1
ATOM 1150 N N . ARG A 1 146 ? 13.164 37.375 -0.677 1 94.75 146 ARG A N 1
ATOM 1151 C CA . ARG A 1 146 ? 13.297 36.781 0.646 1 94.75 146 ARG A CA 1
ATOM 1152 C C . ARG A 1 146 ? 14.172 35.531 0.595 1 94.75 146 ARG A C 1
ATOM 1154 O O . ARG A 1 146 ? 13.953 34.562 1.345 1 94.75 146 ARG A O 1
ATOM 1161 N N . GLU A 1 147 ? 15.156 35.469 -0.289 1 93.75 147 GLU A N 1
ATOM 1162 C CA . GLU A 1 147 ? 16 34.281 -0.506 1 93.75 147 GLU A CA 1
ATOM 1163 C C . GLU A 1 147 ? 16.875 34 0.71 1 93.75 147 GLU A C 1
ATOM 1165 O O . GLU A 1 147 ? 17.25 32.844 0.958 1 93.75 147 GLU A O 1
ATOM 1170 N N . ASP A 1 148 ? 17.125 35 1.493 1 92.31 148 ASP A N 1
ATOM 1171 C CA . ASP A 1 148 ? 18.031 34.844 2.635 1 92.31 148 ASP A CA 1
ATOM 1172 C C . ASP A 1 148 ? 17.234 34.594 3.92 1 92.31 148 ASP A C 1
ATOM 1174 O O . ASP A 1 148 ? 17.828 34.344 4.977 1 92.31 148 ASP A O 1
ATOM 1178 N N . ALA A 1 149 ? 15.93 34.656 3.859 1 94.31 149 ALA A N 1
ATOM 1179 C CA . ALA A 1 149 ? 15.094 34.469 5.043 1 94.31 149 ALA A CA 1
ATOM 1180 C C . ALA A 1 149 ? 14.969 33 5.395 1 94.31 149 ALA A C 1
ATOM 1182 O O . ALA A 1 149 ? 14.898 32.125 4.504 1 94.31 149 ALA A O 1
ATOM 1183 N N . PRO A 1 150 ? 15 32.656 6.754 1 96.19 150 PRO A N 1
ATOM 1184 C CA . PRO A 1 150 ? 14.617 31.281 7.109 1 96.19 150 PRO A CA 1
ATOM 1185 C C . PRO A 1 150 ? 13.203 30.922 6.648 1 96.19 150 PRO A C 1
ATOM 1187 O O . PRO A 1 150 ? 12.258 31.688 6.891 1 96.19 150 PRO A O 1
ATOM 1190 N N . ILE A 1 151 ? 13.109 29.859 5.984 1 97.81 151 ILE A N 1
ATOM 1191 C CA . ILE A 1 151 ? 11.844 29.453 5.387 1 97.81 151 ILE A CA 1
ATOM 1192 C C . ILE A 1 151 ? 11.25 28.281 6.164 1 97.81 151 ILE A C 1
ATOM 1194 O O . ILE A 1 151 ? 11.953 27.328 6.477 1 97.81 151 ILE A O 1
ATOM 1198 N N . PHE A 1 152 ? 10.016 28.375 6.516 1 98.62 152 PHE A N 1
ATOM 1199 C CA . PHE A 1 152 ? 9.234 27.297 7.105 1 98.62 152 PHE A CA 1
ATOM 1200 C C . PHE A 1 152 ? 8.016 26.984 6.254 1 98.62 152 PHE A C 1
ATOM 1202 O O . PHE A 1 152 ? 7.418 27.891 5.656 1 98.62 152 PHE A O 1
ATOM 1209 N N . ILE A 1 153 ? 7.637 25.719 6.137 1 98.88 153 ILE A N 1
ATOM 1210 C CA . ILE A 1 153 ? 6.473 25.312 5.363 1 98.88 153 ILE A CA 1
ATOM 1211 C C . ILE A 1 153 ? 5.566 24.438 6.23 1 98.88 153 ILE A C 1
ATOM 1213 O O . ILE A 1 153 ? 6.039 23.516 6.902 1 98.88 153 ILE A O 1
ATOM 1217 N N . THR A 1 154 ? 4.281 24.75 6.234 1 98.88 154 THR A N 1
ATOM 1218 C CA . THR A 1 154 ? 3.299 24.078 7.074 1 98.88 154 THR A CA 1
ATOM 1219 C C . THR A 1 154 ? 2.193 23.453 6.223 1 98.88 154 THR A C 1
ATOM 1221 O O . THR A 1 154 ? 1.614 24.125 5.367 1 98.88 154 THR A O 1
ATOM 1224 N N . GLY A 1 155 ? 1.906 22.203 6.434 1 98.69 155 GLY A N 1
ATOM 1225 C CA . GLY A 1 155 ? 0.81 21.516 5.773 1 98.69 155 GLY A CA 1
ATOM 1226 C C . GLY A 1 155 ? -0.046 20.703 6.73 1 98.69 155 GLY A C 1
ATOM 1227 O O . GLY A 1 155 ? 0.478 20 7.605 1 98.69 155 GLY A O 1
ATOM 1228 N N . GLN A 1 156 ? -1.328 20.812 6.598 1 98.31 156 GLN A N 1
ATOM 1229 C CA . GLN A 1 156 ? -2.25 20.047 7.434 1 98.31 156 GLN A CA 1
ATOM 1230 C C . GLN A 1 156 ? -2.936 18.938 6.633 1 98.31 156 GLN A C 1
ATOM 1232 O O . GLN A 1 156 ? -3.318 19.156 5.48 1 98.31 156 GLN A O 1
ATOM 1237 N N . SER A 1 157 ? -3.203 17.781 7.277 1 97.31 157 SER A N 1
ATOM 1238 C CA . SER A 1 157 ? -3.938 16.672 6.664 1 97.31 157 SER A CA 1
ATOM 1239 C C . SER A 1 157 ? -3.283 16.234 5.359 1 97.31 157 SER A C 1
ATOM 1241 O O . SER A 1 157 ? -2.092 15.914 5.332 1 97.31 157 SER A O 1
ATOM 1243 N N . TYR A 1 158 ? -4.031 16.234 4.219 1 95.75 158 TYR A N 1
ATOM 1244 C CA . TYR A 1 158 ? -3.4 16 2.924 1 95.75 158 TYR A CA 1
ATOM 1245 C C . TYR A 1 158 ? -2.275 17 2.678 1 95.75 158 TYR A C 1
ATOM 1247 O O . TYR A 1 158 ? -1.314 16.703 1.967 1 95.75 158 TYR A O 1
ATOM 1255 N N . GLY A 1 159 ? -2.373 18.141 3.287 1 97.69 159 GLY A N 1
ATOM 1256 C CA . GLY A 1 159 ? -1.319 19.125 3.17 1 97.69 159 GLY A CA 1
ATOM 1257 C C . GLY A 1 159 ? 0.018 18.656 3.697 1 97.69 159 GLY A C 1
ATOM 1258 O O . GLY A 1 159 ? 1.07 19.094 3.238 1 97.69 159 GLY A O 1
ATOM 1259 N N . GLY A 1 160 ? -0.022 17.828 4.742 1 97.69 160 GLY A N 1
ATOM 1260 C CA . GLY A 1 160 ? 1.211 17.188 5.168 1 97.69 160 GLY A CA 1
ATOM 1261 C C . GLY A 1 160 ? 1.802 16.266 4.117 1 97.69 160 GLY A C 1
ATOM 1262 O O . GLY A 1 160 ? 3.02 16.234 3.926 1 97.69 160 GLY A O 1
ATOM 1263 N N . PHE A 1 161 ? 0.951 15.5 3.492 1 94.88 161 PHE A N 1
ATOM 1264 C CA . PHE A 1 161 ? 1.355 14.672 2.367 1 94.88 161 PHE A CA 1
ATOM 1265 C C . PHE A 1 161 ? 1.942 15.523 1.247 1 94.88 161 PHE A C 1
ATOM 1267 O O . PHE A 1 161 ? 3.018 15.219 0.728 1 94.88 161 PHE A O 1
ATOM 1274 N N . ARG A 1 162 ? 1.251 16.594 0.898 1 96.31 162 ARG A N 1
ATOM 1275 C CA . ARG A 1 162 ? 1.705 17.562 -0.106 1 96.31 162 ARG A CA 1
ATOM 1276 C C . ARG A 1 162 ? 3.082 18.109 0.248 1 96.31 162 ARG A C 1
ATOM 1278 O O . ARG A 1 162 ? 3.949 18.234 -0.62 1 96.31 162 ARG A O 1
ATOM 1285 N N . LEU A 1 163 ? 3.209 18.469 1.465 1 98.31 163 LEU A N 1
ATOM 1286 C CA . LEU A 1 163 ? 4.473 19.016 1.946 1 98.31 163 LEU A CA 1
ATOM 1287 C C . LEU A 1 163 ? 5.621 18.047 1.696 1 98.31 163 LEU A C 1
ATOM 1289 O O . LEU A 1 163 ? 6.684 18.438 1.214 1 98.31 163 LEU A O 1
ATOM 1293 N N . GLY A 1 164 ? 5.441 16.766 2.037 1 96.94 164 GLY A N 1
ATOM 1294 C CA . GLY A 1 164 ? 6.465 15.789 1.733 1 96.94 164 GLY A CA 1
ATOM 1295 C C . GLY A 1 164 ? 6.762 15.672 0.25 1 96.94 164 GLY A C 1
ATOM 1296 O O . GLY A 1 164 ? 7.922 15.617 -0.156 1 96.94 164 GLY A O 1
ATOM 1297 N N . LYS A 1 165 ? 5.758 15.68 -0.548 1 94.75 165 LYS A N 1
ATOM 1298 C CA . LYS A 1 165 ? 5.867 15.445 -1.985 1 94.75 165 LYS A CA 1
ATOM 1299 C C . LYS A 1 165 ? 6.48 16.656 -2.691 1 94.75 165 LYS A C 1
ATOM 1301 O O . LYS A 1 165 ? 7.066 16.516 -3.768 1 94.75 165 LYS A O 1
ATOM 1306 N N . LEU A 1 166 ? 6.348 17.812 -2.115 1 97.44 166 LEU A N 1
ATOM 1307 C CA . LEU A 1 166 ? 6.793 19 -2.848 1 97.44 166 LEU A CA 1
ATOM 1308 C C . LEU A 1 166 ? 8.281 19.25 -2.607 1 97.44 166 LEU A C 1
ATOM 1310 O O . LEU A 1 166 ? 8.891 20.062 -3.307 1 97.44 166 LEU A O 1
ATOM 1314 N N . LEU A 1 167 ? 8.891 18.609 -1.613 1 97.94 167 LEU A N 1
ATOM 1315 C CA . LEU A 1 167 ? 10.258 18.906 -1.191 1 97.94 167 LEU A CA 1
ATOM 1316 C C . LEU A 1 167 ? 11.227 18.75 -2.355 1 97.94 167 LEU A C 1
ATOM 1318 O O . LEU A 1 167 ? 12.102 19.594 -2.553 1 97.94 167 LEU A O 1
ATOM 1322 N N . PRO A 1 168 ? 11.078 17.656 -3.201 1 96.19 168 PRO A N 1
ATOM 1323 C CA . PRO A 1 168 ? 12.016 17.5 -4.316 1 96.19 168 PRO A CA 1
ATOM 1324 C C . PRO A 1 168 ? 11.93 18.641 -5.328 1 96.19 168 PRO A C 1
ATOM 1326 O O . PRO A 1 168 ? 12.859 18.859 -6.105 1 96.19 168 PRO A O 1
ATOM 1329 N N . TYR A 1 169 ? 10.859 19.391 -5.301 1 96.19 169 TYR A N 1
ATOM 1330 C CA . TYR A 1 169 ? 10.633 20.422 -6.312 1 96.19 169 TYR A CA 1
ATOM 1331 C C . TYR A 1 169 ? 11.102 21.781 -5.816 1 96.19 169 TYR A C 1
ATOM 1333 O O . TYR A 1 169 ? 11.031 22.781 -6.547 1 96.19 169 TYR A O 1
ATOM 1341 N N . LEU A 1 170 ? 11.523 21.984 -4.578 1 96.81 170 LEU A N 1
ATOM 1342 C CA . LEU A 1 170 ? 11.898 23.266 -4.004 1 96.81 170 LEU A CA 1
ATOM 1343 C C . LEU A 1 170 ? 13.234 23.75 -4.566 1 96.81 170 LEU A C 1
ATOM 1345 O O . LEU A 1 170 ? 13.578 24.922 -4.438 1 96.81 170 LEU A O 1
ATOM 1349 N N . GLU A 1 171 ? 14.016 22.953 -5.328 1 90.5 171 GLU A N 1
ATOM 1350 C CA . GLU A 1 171 ? 15.273 23.344 -5.953 1 90.5 171 GLU A CA 1
ATOM 1351 C C . GLU A 1 171 ? 16.219 23.984 -4.945 1 90.5 171 GLU A C 1
ATOM 1353 O O . GLU A 1 171 ? 16.516 23.406 -3.896 1 90.5 171 GLU A O 1
ATOM 1358 N N . GLU A 1 172 ? 16.484 25.344 -5.059 1 90.38 172 GLU A N 1
ATOM 1359 C CA . GLU A 1 172 ? 17.484 26.016 -4.238 1 90.38 172 GLU A CA 1
ATOM 1360 C C . GLU A 1 172 ? 16.891 26.469 -2.906 1 90.38 172 GLU A C 1
ATOM 1362 O O . GLU A 1 172 ? 17.625 26.938 -2.023 1 90.38 172 GLU A O 1
ATOM 1367 N N . VAL A 1 173 ? 15.633 26.375 -2.74 1 94.5 173 VAL A N 1
ATOM 1368 C CA . VAL A 1 173 ? 14.984 26.734 -1.479 1 94.5 173 VAL A CA 1
ATOM 1369 C C . VAL A 1 173 ? 15.188 25.609 -0.464 1 94.5 173 VAL A C 1
ATOM 1371 O O . VAL A 1 173 ? 14.844 24.453 -0.726 1 94.5 173 VAL A O 1
ATOM 1374 N N . THR A 1 174 ? 15.727 25.906 0.676 1 94.94 174 THR A N 1
ATOM 1375 C CA . THR A 1 174 ? 15.969 24.938 1.735 1 94.94 174 THR A CA 1
ATOM 1376 C C . THR A 1 174 ? 15.234 25.328 3.014 1 94.94 174 THR A C 1
ATOM 1378 O O . THR A 1 174 ? 15.789 26.047 3.855 1 94.94 174 THR A O 1
ATOM 1381 N N . PRO A 1 175 ? 14.086 24.828 3.154 1 97.25 175 PRO A N 1
ATOM 1382 C CA . PRO A 1 175 ? 13.352 25.156 4.379 1 97.25 175 PRO A CA 1
ATOM 1383 C C . PRO A 1 175 ? 14.117 24.781 5.645 1 97.25 175 PRO A C 1
ATOM 1385 O O . PRO A 1 175 ? 14.695 23.688 5.715 1 97.25 175 PRO A O 1
ATOM 1388 N N . ALA A 1 176 ? 14.102 25.719 6.594 1 96.75 176 ALA A N 1
ATOM 1389 C CA . ALA A 1 176 ? 14.719 25.5 7.898 1 96.75 176 ALA A CA 1
ATOM 1390 C C . ALA A 1 176 ? 13.836 24.625 8.781 1 96.75 176 ALA A C 1
ATOM 1392 O O . ALA A 1 176 ? 14.328 23.906 9.648 1 96.75 176 ALA A O 1
ATOM 1393 N N . GLY A 1 177 ? 12.602 24.703 8.562 1 98.25 177 GLY A N 1
ATOM 1394 C CA . GLY A 1 177 ? 11.648 23.938 9.352 1 98.25 177 GLY A CA 1
ATOM 1395 C C . GLY A 1 177 ? 10.438 23.5 8.555 1 98.25 177 GLY A C 1
ATOM 1396 O O . GLY A 1 177 ? 9.953 24.234 7.691 1 98.25 177 GLY A O 1
ATOM 1397 N N . LEU A 1 178 ? 9.984 22.312 8.859 1 98.75 178 LEU A N 1
ATOM 1398 C CA . LEU A 1 178 ? 8.75 21.734 8.336 1 98.75 178 LEU A CA 1
ATOM 1399 C C . LEU A 1 178 ? 7.746 21.5 9.461 1 98.75 178 LEU A C 1
ATOM 1401 O O . LEU A 1 178 ? 8.117 21.031 10.547 1 98.75 178 LEU A O 1
ATOM 1405 N N . ILE A 1 179 ? 6.516 21.891 9.266 1 98.88 179 ILE A N 1
ATOM 1406 C CA . ILE A 1 179 ? 5.461 21.75 10.258 1 98.88 179 ILE A CA 1
ATOM 1407 C C . ILE A 1 179 ? 4.277 21 9.656 1 98.88 179 ILE A C 1
ATOM 1409 O O . ILE A 1 179 ? 3.76 21.375 8.609 1 98.88 179 ILE A O 1
ATOM 1413 N N . MET A 1 180 ? 3.885 19.906 10.266 1 98.81 180 MET A N 1
ATOM 1414 C CA . MET A 1 180 ? 2.742 19.125 9.797 1 98.81 180 MET A CA 1
ATOM 1415 C C . MET A 1 180 ? 1.679 19.016 10.883 1 98.81 180 MET A C 1
ATOM 1417 O O . MET A 1 180 ? 2.004 18.828 12.062 1 98.81 180 MET A O 1
ATOM 1421 N N . VAL A 1 181 ? 0.43 19.203 10.492 1 98.81 181 VAL A N 1
ATOM 1422 C CA . VAL A 1 181 ? -0.7 19.078 11.406 1 98.81 181 VAL A CA 1
ATOM 1423 C C . VAL A 1 181 ? -1.616 17.953 10.945 1 98.81 181 VAL A C 1
ATOM 1425 O O . VAL A 1 181 ? -2.225 18.031 9.875 1 98.81 181 VAL A O 1
ATOM 1428 N N . SER A 1 182 ? -1.767 16.922 11.789 1 98.56 182 SER A N 1
ATOM 1429 C CA . SER A 1 182 ? -2.572 15.742 11.469 1 98.56 182 SER A CA 1
ATOM 1430 C C . SER A 1 182 ? -2.295 15.25 10.047 1 98.56 182 SER A C 1
ATOM 1432 O O . SER A 1 182 ? -3.221 15.07 9.258 1 98.56 182 SER A O 1
ATOM 1434 N N . PRO A 1 183 ? -1.037 14.977 9.766 1 98.31 183 PRO A N 1
ATOM 1435 C CA . PRO A 1 183 ? -0.655 14.711 8.375 1 98.31 183 PRO A CA 1
ATOM 1436 C C . PRO A 1 183 ? -1.059 13.312 7.91 1 98.31 183 PRO A C 1
ATOM 1438 O O . PRO A 1 183 ? -0.835 12.328 8.625 1 98.31 183 PRO A O 1
ATOM 1441 N N . MET A 1 184 ? -1.638 13.219 6.746 1 94.44 184 MET A N 1
ATOM 1442 C CA . MET A 1 184 ? -1.75 11.953 6.027 1 94.44 184 MET A CA 1
ATOM 1443 C C . MET A 1 184 ? -0.418 11.57 5.391 1 94.44 184 MET A C 1
ATOM 1445 O O . MET A 1 184 ? -0.169 11.883 4.227 1 94.44 184 MET A O 1
ATOM 1449 N N . LEU A 1 185 ? 0.389 10.836 6.035 1 93.62 185 LEU A N 1
ATOM 1450 C CA . LEU A 1 185 ? 1.755 10.578 5.59 1 93.62 185 LEU A CA 1
ATOM 1451 C C . LEU A 1 185 ? 1.813 9.359 4.68 1 93.62 185 LEU A C 1
ATOM 1453 O O . LEU A 1 185 ? 2.703 9.258 3.83 1 93.62 185 LEU A O 1
ATOM 1457 N N . ASP A 1 186 ? 0.937 8.445 4.926 1 89.06 186 ASP A N 1
ATOM 1458 C CA . ASP A 1 186 ? 0.876 7.211 4.148 1 89.06 186 ASP A CA 1
ATOM 1459 C C . ASP A 1 186 ? -0.565 6.734 3.988 1 89.06 186 ASP A C 1
ATOM 1461 O O . ASP A 1 186 ? -1.141 6.164 4.918 1 89.06 186 ASP A O 1
ATOM 1465 N N . GLY A 1 187 ? -1.031 6.809 2.811 1 82.06 187 GLY A N 1
ATOM 1466 C CA . GLY A 1 187 ? -2.418 6.457 2.549 1 82.06 187 GLY A CA 1
ATOM 1467 C C . GLY A 1 187 ? -2.623 4.973 2.32 1 82.06 187 GLY A C 1
ATOM 1468 O O . GLY A 1 187 ? -3.76 4.492 2.311 1 82.06 187 GLY A O 1
ATOM 1469 N N . SER A 1 188 ? -1.611 4.203 2.221 1 79.31 188 SER A N 1
ATOM 1470 C CA . SER A 1 188 ? -1.723 2.783 1.903 1 79.31 188 SER A CA 1
ATOM 1471 C C . SER A 1 188 ? -1.84 1.942 3.17 1 79.31 188 SER A C 1
ATOM 1473 O O . SER A 1 188 ? -2.236 0.777 3.113 1 79.31 188 SER A O 1
ATOM 1475 N N . LEU A 1 189 ? -1.544 2.469 4.293 1 78.31 189 LEU A N 1
ATOM 1476 C CA . LEU A 1 189 ? -1.537 1.731 5.551 1 78.31 189 LEU A CA 1
ATOM 1477 C C . LEU A 1 189 ? -2.945 1.282 5.926 1 78.31 189 LEU A C 1
ATOM 1479 O O . LEU A 1 189 ? -3.115 0.291 6.641 1 78.31 189 LEU A O 1
ATOM 1483 N N . SER A 1 190 ? -3.9 1.925 5.43 1 74.38 190 SER A N 1
ATOM 1484 C CA . SER A 1 190 ? -5.289 1.669 5.793 1 74.38 190 SER A CA 1
ATOM 1485 C C . SER A 1 190 ? -5.746 0.299 5.305 1 74.38 190 SER A C 1
ATOM 1487 O O . SER A 1 190 ? -6.77 -0.219 5.762 1 74.38 190 SER A O 1
ATOM 1489 N N . ASN A 1 191 ? -5.004 -0.281 4.492 1 74.12 191 ASN A N 1
ATOM 1490 C CA . ASN A 1 191 ? -5.406 -1.55 3.893 1 74.12 191 ASN A CA 1
ATOM 1491 C C . ASN A 1 191 ? -4.918 -2.738 4.715 1 74.12 191 ASN A C 1
ATOM 1493 O O . ASN A 1 191 ? -5.215 -3.889 4.391 1 74.12 191 ASN A O 1
ATOM 1497 N N . TYR A 1 192 ? -4.336 -2.42 5.855 1 85.31 192 TYR A N 1
ATOM 1498 C CA . TYR A 1 192 ? -3.717 -3.498 6.617 1 85.31 192 TYR A CA 1
ATOM 1499 C C . TYR A 1 192 ? -4.145 -3.451 8.078 1 85.31 192 TYR A C 1
ATOM 1501 O O . TYR A 1 192 ? -4.715 -2.457 8.531 1 85.31 192 TYR A O 1
ATOM 1509 N N . ASP A 1 193 ? -3.848 -4.52 8.781 1 93.44 193 ASP A N 1
ATOM 1510 C CA . ASP A 1 193 ? -4.266 -4.68 10.172 1 93.44 193 ASP A CA 1
ATOM 1511 C C . ASP A 1 193 ? -3.68 -3.576 11.047 1 93.44 193 ASP A C 1
ATOM 1513 O O . ASP A 1 193 ? -4.277 -3.199 12.062 1 93.44 193 ASP A O 1
ATOM 1517 N N . GLN A 1 194 ? -2.586 -3.047 10.609 1 94.56 194 GLN A N 1
ATOM 1518 C CA . GLN A 1 194 ? -1.937 -1.991 11.375 1 94.56 194 GLN A CA 1
ATOM 1519 C C . GLN A 1 194 ? -2.857 -0.787 11.547 1 94.56 194 GLN A C 1
ATOM 1521 O O . GLN A 1 194 ? -2.799 -0.093 12.562 1 94.56 194 GLN A O 1
ATOM 1526 N N . ALA A 1 195 ? -3.709 -0.539 10.578 1 94 195 ALA A N 1
ATOM 1527 C CA . ALA A 1 195 ? -4.648 0.577 10.664 1 94 195 ALA A CA 1
ATOM 1528 C C . ALA A 1 195 ? -5.578 0.417 11.867 1 94 195 ALA A C 1
ATOM 1530 O O . ALA A 1 195 ? -5.875 1.391 12.562 1 94 195 ALA A O 1
ATOM 1531 N N . PHE A 1 196 ? -6.023 -0.778 12.125 1 97.5 196 PHE A N 1
ATOM 1532 C CA . PHE A 1 196 ? -6.926 -1.039 13.234 1 97.5 196 PHE A CA 1
ATOM 1533 C C . PHE A 1 196 ? -6.188 -0.936 14.57 1 97.5 196 PHE A C 1
ATOM 1535 O O . PHE A 1 196 ? -6.727 -0.404 15.539 1 97.5 196 PHE A O 1
ATOM 1542 N N . VAL A 1 197 ? -4.945 -1.424 14.586 1 98.19 197 VAL A N 1
ATOM 1543 C CA . VAL A 1 197 ? -4.113 -1.346 15.773 1 98.19 197 VAL A CA 1
ATOM 1544 C C . VAL A 1 197 ? -3.893 0.116 16.156 1 98.19 197 VAL A C 1
ATOM 1546 O O . VAL A 1 197 ? -4.051 0.49 17.328 1 98.19 197 VAL A O 1
ATOM 1549 N N . SER A 1 198 ? -3.635 0.95 15.188 1 97.31 198 SER A N 1
ATOM 1550 C CA . SER A 1 198 ? -3.221 2.326 15.438 1 97.31 198 SER A CA 1
ATOM 1551 C C . SER A 1 198 ? -4.422 3.229 15.695 1 97.31 198 SER A C 1
ATOM 1553 O O . SER A 1 198 ? -4.277 4.336 16.219 1 97.31 198 SER A O 1
ATOM 1555 N N . THR A 1 199 ? -5.621 2.811 15.352 1 98.12 199 THR A N 1
ATOM 1556 C CA . THR A 1 199 ? -6.836 3.605 15.516 1 98.12 199 THR A CA 1
ATOM 1557 C C . THR A 1 199 ? -7.469 3.357 16.875 1 98.12 199 THR A C 1
ATOM 1559 O O . THR A 1 199 ? -8.125 4.242 17.438 1 98.12 199 THR A O 1
ATOM 1562 N N . LEU A 1 200 ? -7.211 2.199 17.484 1 98.75 200 LEU A N 1
ATOM 1563 C CA . LEU A 1 200 ? -7.91 1.729 18.688 1 98.75 200 LEU A CA 1
ATOM 1564 C C . LEU A 1 200 ? -7.738 2.709 19.828 1 98.75 200 LEU A C 1
ATOM 1566 O O . LEU A 1 200 ? -8.688 2.977 20.578 1 98.75 200 LEU A O 1
ATOM 1570 N N . PRO A 1 201 ? -6.543 3.277 20.062 1 98.75 201 PRO A N 1
ATOM 1571 C CA . PRO A 1 201 ? -6.387 4.195 21.188 1 98.75 201 PRO A CA 1
ATOM 1572 C C . PRO A 1 201 ? -7.34 5.387 21.125 1 98.75 201 PRO A C 1
ATOM 1574 O O . PRO A 1 201 ? -7.949 5.754 22.125 1 98.75 201 PRO A O 1
ATOM 1577 N N . ALA A 1 202 ? -7.484 5.988 19.953 1 98.69 202 ALA A N 1
ATOM 1578 C CA . ALA A 1 202 ? -8.383 7.129 19.797 1 98.69 202 ALA A CA 1
ATOM 1579 C C . ALA A 1 202 ? -9.836 6.711 20.016 1 98.69 202 ALA A C 1
ATOM 1581 O O . ALA A 1 202 ? -10.625 7.449 20.609 1 98.69 202 ALA A O 1
ATOM 1582 N N . MET A 1 203 ? -10.25 5.508 19.516 1 98.81 203 MET A N 1
ATOM 1583 C CA . MET A 1 203 ? -11.602 4.996 19.734 1 98.81 203 MET A CA 1
ATOM 1584 C C . MET A 1 203 ? -11.883 4.801 21.219 1 98.81 203 MET A C 1
ATOM 1586 O O . MET A 1 203 ? -12.953 5.168 21.703 1 98.81 203 MET A O 1
ATOM 1590 N N . THR A 1 204 ? -10.914 4.23 21.891 1 98.81 204 THR A N 1
ATOM 1591 C CA . THR A 1 204 ? -11.07 3.961 23.312 1 98.81 204 THR A CA 1
ATOM 1592 C C . THR A 1 204 ? -11.188 5.266 24.094 1 98.81 204 THR A C 1
ATOM 1594 O O . THR A 1 204 ? -12.031 5.391 24.984 1 98.81 204 THR A O 1
ATOM 1597 N N . ALA A 1 205 ? -10.297 6.203 23.812 1 98.44 205 ALA A N 1
ATOM 1598 C CA . ALA A 1 205 ? -10.367 7.512 24.453 1 98.44 205 ALA A CA 1
ATOM 1599 C C . ALA A 1 205 ? -11.727 8.164 24.219 1 98.44 205 ALA A C 1
ATOM 1601 O O . ALA A 1 205 ? -12.273 8.812 25.109 1 98.44 205 ALA A O 1
ATOM 1602 N N . THR A 1 206 ? -12.281 8.055 23.031 1 98.62 206 THR A N 1
ATOM 1603 C CA . THR A 1 206 ? -13.594 8.586 22.688 1 98.62 206 THR A CA 1
ATOM 1604 C C . THR A 1 206 ? -14.68 7.922 23.547 1 98.62 206 THR A C 1
ATOM 1606 O O . THR A 1 206 ? -15.516 8.602 24.125 1 98.62 206 THR A O 1
ATOM 1609 N N . ALA A 1 207 ? -14.656 6.602 23.578 1 98.75 207 ALA A N 1
ATOM 1610 C CA . ALA A 1 207 ? -15.617 5.863 24.391 1 98.75 207 ALA A CA 1
ATOM 1611 C C . ALA A 1 207 ? -15.547 6.289 25.844 1 98.75 207 ALA A C 1
ATOM 1613 O O . ALA A 1 207 ? -16.578 6.457 26.5 1 98.75 207 ALA A O 1
ATOM 1614 N N . TRP A 1 208 ? -14.336 6.395 26.359 1 98.56 208 TRP A N 1
ATOM 1615 C CA . TRP A 1 208 ? -14.117 6.844 27.719 1 98.56 208 TRP A CA 1
ATOM 1616 C C . TRP A 1 208 ? -14.75 8.211 27.953 1 98.56 208 TRP A C 1
ATOM 1618 O O . TRP A 1 208 ? -15.414 8.43 28.969 1 98.56 208 TRP A O 1
ATOM 1628 N N . ARG A 1 209 ? -14.57 9.141 27.016 1 97.44 209 ARG A N 1
ATOM 1629 C CA . ARG A 1 209 ? -15.094 10.5 27.141 1 97.44 209 ARG A CA 1
ATOM 1630 C C . ARG A 1 209 ? -16.625 10.484 27.25 1 97.44 209 ARG A C 1
ATOM 1632 O O . ARG A 1 209 ? -17.203 11.289 27.984 1 97.44 209 ARG A O 1
ATOM 1639 N N . TYR A 1 210 ? -17.266 9.586 26.625 1 97.81 210 TYR A N 1
ATOM 1640 C CA . TYR A 1 210 ? -18.719 9.531 26.625 1 97.81 210 TYR A CA 1
ATOM 1641 C C . TYR A 1 210 ? -19.234 8.555 27.672 1 97.81 210 TYR A C 1
ATOM 1643 O O . TYR A 1 210 ? -20.422 8.227 27.703 1 97.81 210 TYR A O 1
ATOM 1651 N N . GLY A 1 211 ? -18.344 8 28.484 1 97.56 211 GLY A N 1
ATOM 1652 C CA . GLY A 1 211 ? -18.734 7.145 29.609 1 97.56 211 GLY A CA 1
ATOM 1653 C C . GLY A 1 211 ? -19.078 5.73 29.172 1 97.56 211 GLY A C 1
ATOM 1654 O O . GLY A 1 211 ? -19.844 5.047 29.844 1 97.56 211 GLY A O 1
ATOM 1655 N N . LYS A 1 212 ? -18.531 5.32 28.031 1 98.06 212 LYS A N 1
ATOM 1656 C CA . LYS A 1 212 ? -18.922 4.02 27.484 1 98.06 212 LYS A CA 1
ATOM 1657 C C . LYS A 1 212 ? -17.781 3.012 27.625 1 98.06 212 LYS A C 1
ATOM 1659 O O . LYS A 1 212 ? -17.969 1.817 27.375 1 98.06 212 LYS A O 1
ATOM 1664 N N . SER A 1 213 ? -16.562 3.436 27.969 1 97.88 213 SER A N 1
ATOM 1665 C CA . SER A 1 213 ? -15.422 2.549 28.172 1 97.88 213 SER A CA 1
ATOM 1666 C C . SER A 1 213 ? -15.398 2.021 29.609 1 97.88 213 SER A C 1
ATOM 1668 O O . SER A 1 213 ? -15.82 2.711 30.531 1 97.88 213 SER A O 1
ATOM 1670 N N . ALA A 1 214 ? -14.883 0.85 29.766 1 97.44 214 ALA A N 1
ATOM 1671 C CA . ALA A 1 214 ? -14.75 0.26 31.094 1 97.44 214 ALA A CA 1
ATOM 1672 C C . ALA A 1 214 ? -13.484 0.749 31.781 1 97.44 214 ALA A C 1
ATOM 1674 O O . ALA A 1 214 ? -13.289 0.502 32.969 1 97.44 214 ALA A O 1
ATOM 1675 N N . LEU A 1 215 ? -12.586 1.39 31.047 1 96.25 215 LEU A N 1
ATOM 1676 C CA . LEU A 1 215 ? -11.383 1.922 31.672 1 96.25 215 LEU A CA 1
ATOM 1677 C C . LEU A 1 215 ? -11.719 3.07 32.625 1 96.25 215 LEU A C 1
ATOM 1679 O O . LEU A 1 215 ? -12.398 4.023 32.219 1 96.25 215 LEU A O 1
ATOM 1683 N N . ASP A 1 216 ? -11.312 2.871 33.844 1 95.25 216 ASP A N 1
ATOM 1684 C CA . ASP A 1 216 ? -11.523 3.896 34.875 1 95.25 216 ASP A CA 1
ATOM 1685 C C . ASP A 1 216 ? -10.227 4.637 35.188 1 95.25 216 ASP A C 1
ATOM 1687 O O . ASP A 1 216 ? -9.57 4.352 36.188 1 95.25 216 ASP A O 1
ATOM 1691 N N . LEU A 1 217 ? -9.82 5.5 34.344 1 97.12 217 LEU A N 1
ATOM 1692 C CA . LEU A 1 217 ? -8.641 6.336 34.469 1 97.12 217 LEU A CA 1
ATOM 1693 C C . LEU A 1 217 ? -9.008 7.816 34.469 1 97.12 217 LEU A C 1
ATOM 1695 O O . LEU A 1 217 ? -9.977 8.203 33.812 1 97.12 217 LEU A O 1
ATOM 1699 N N . PRO A 1 218 ? -8.328 8.602 35.156 1 95.94 218 PRO A N 1
ATOM 1700 C CA . PRO A 1 218 ? -8.75 9.992 35.375 1 95.94 218 PRO A CA 1
ATOM 1701 C C . PRO A 1 218 ? -8.477 10.875 34.156 1 95.94 218 PRO A C 1
ATOM 1703 O O . PRO A 1 218 ? -9.188 11.859 33.938 1 95.94 218 PRO A O 1
ATOM 1706 N N . LEU A 1 219 ? -7.418 10.57 33.375 1 96.06 219 LEU A N 1
ATOM 1707 C CA . LEU A 1 219 ? -7.027 11.438 32.281 1 96.06 219 LEU A CA 1
ATOM 1708 C C . LEU A 1 219 ? -7.223 10.734 30.953 1 96.06 219 LEU A C 1
ATOM 1710 O O . LEU A 1 219 ? -6.949 9.531 30.828 1 96.06 219 LEU A O 1
ATOM 1714 N N . GLU A 1 220 ? -7.695 11.469 29.984 1 95.62 220 GLU A N 1
ATOM 1715 C CA . GLU A 1 220 ? -7.887 10.961 28.625 1 95.62 220 GLU A CA 1
ATOM 1716 C C . GLU A 1 220 ? -6.59 10.383 28.062 1 95.62 220 GLU A C 1
ATOM 1718 O O . GLU A 1 220 ? -6.605 9.352 27.391 1 95.62 220 GLU A O 1
ATOM 1723 N N . ARG A 1 221 ? -5.496 11.062 28.328 1 96.19 221 ARG A N 1
ATOM 1724 C CA . ARG A 1 221 ? -4.188 10.617 27.844 1 96.19 221 ARG A CA 1
ATOM 1725 C C . ARG A 1 221 ? -3.846 9.234 28.391 1 96.19 221 ARG A C 1
ATOM 1727 O O . ARG A 1 221 ? -3.285 8.406 27.688 1 96.19 221 ARG A O 1
ATOM 1734 N N . ASP A 1 222 ? -4.184 9.008 29.641 1 97.88 222 ASP A N 1
ATOM 1735 C CA . ASP A 1 222 ? -3.912 7.711 30.25 1 97.88 222 ASP A CA 1
ATOM 1736 C C . ASP A 1 222 ? -4.73 6.609 29.578 1 97.88 222 ASP A C 1
ATOM 1738 O O . ASP A 1 222 ? -4.242 5.488 29.406 1 97.88 222 ASP A O 1
ATOM 1742 N N . VAL A 1 223 ? -5.973 6.938 29.266 1 98.19 223 VAL A N 1
ATOM 1743 C CA . VAL A 1 223 ? -6.844 5.992 28.562 1 98.19 223 VAL A CA 1
ATOM 1744 C C . VAL A 1 223 ? -6.258 5.66 27.203 1 98.19 223 VAL A C 1
ATOM 1746 O O . VAL A 1 223 ? -6.191 4.492 26.812 1 98.19 223 VAL A O 1
ATOM 1749 N N . PHE A 1 224 ? -5.848 6.699 26.5 1 98.12 224 PHE A N 1
ATOM 1750 C CA . PHE A 1 224 ? -5.219 6.547 25.203 1 98.12 224 PHE A CA 1
ATOM 1751 C C . PHE A 1 224 ? -4.008 5.625 25.281 1 98.12 224 PHE A C 1
ATOM 1753 O O . PHE A 1 224 ? -3.885 4.68 24.5 1 98.12 224 PHE A O 1
ATOM 1760 N N . ASP A 1 225 ? -3.133 5.832 26.281 1 97.88 225 ASP A N 1
ATOM 1761 C CA . ASP A 1 225 ? -1.887 5.086 26.422 1 97.88 225 ASP A CA 1
ATOM 1762 C C . ASP A 1 225 ? -2.16 3.631 26.781 1 97.88 225 ASP A C 1
ATOM 1764 O O . ASP A 1 225 ? -1.492 2.723 26.281 1 97.88 225 ASP A O 1
ATOM 1768 N N . ARG A 1 226 ? -3.117 3.434 27.672 1 98.25 226 ARG A N 1
ATOM 1769 C CA . ARG A 1 226 ? -3.477 2.074 28.062 1 98.25 226 ARG A CA 1
ATOM 1770 C C . ARG A 1 226 ? -4.016 1.286 26.875 1 98.25 226 ARG A C 1
ATOM 1772 O O . ARG A 1 226 ? -3.672 0.115 26.703 1 98.25 226 ARG A O 1
ATOM 1779 N N . ALA A 1 227 ? -4.887 1.908 26.141 1 98.62 227 ALA A N 1
ATOM 1780 C CA . ALA A 1 227 ? -5.426 1.267 24.938 1 98.62 227 ALA A CA 1
ATOM 1781 C C . ALA A 1 227 ? -4.32 0.962 23.938 1 98.62 227 ALA A C 1
ATOM 1783 O O . ALA A 1 227 ? -4.363 -0.062 23.25 1 98.62 227 ALA A O 1
ATOM 1784 N N . GLN A 1 228 ? -3.387 1.868 23.766 1 98.44 228 GLN A N 1
ATOM 1785 C CA . GLN A 1 228 ? -2.27 1.67 22.859 1 98.44 228 GLN A CA 1
ATOM 1786 C C . GLN A 1 228 ? -1.438 0.456 23.266 1 98.44 228 GLN A C 1
ATOM 1788 O O . GLN A 1 228 ? -0.99 -0.308 22.406 1 98.44 228 GLN A O 1
ATOM 1793 N N . GLU A 1 229 ? -1.197 0.29 24.547 1 98.25 229 GLU A N 1
ATOM 1794 C CA . GLU A 1 229 ? -0.455 -0.865 25.047 1 98.25 229 GLU A CA 1
ATOM 1795 C C . GLU A 1 229 ? -1.131 -2.172 24.641 1 98.25 229 GLU A C 1
ATOM 1797 O O . GLU A 1 229 ? -0.474 -3.09 24.141 1 98.25 229 GLU A O 1
ATOM 1802 N N . PHE A 1 230 ? -2.441 -2.242 24.891 1 98.62 230 PHE A N 1
ATOM 1803 C CA . PHE A 1 230 ? -3.197 -3.424 24.5 1 98.62 230 PHE A CA 1
ATOM 1804 C C . PHE A 1 230 ? -3.141 -3.617 22.984 1 98.62 230 PHE A C 1
ATOM 1806 O O . PHE A 1 230 ? -2.93 -4.73 22.5 1 98.62 230 PHE A O 1
ATOM 1813 N N . ALA A 1 231 ? -3.369 -2.506 22.219 1 98.75 231 ALA A N 1
ATOM 1814 C CA . ALA A 1 231 ? -3.434 -2.545 20.75 1 98.75 231 ALA A CA 1
ATOM 1815 C C . ALA A 1 231 ? -2.139 -3.092 20.156 1 98.75 231 ALA A C 1
ATOM 1817 O O . ALA A 1 231 ? -2.168 -3.914 19.25 1 98.75 231 ALA A O 1
ATOM 1818 N N . GLU A 1 232 ? -0.988 -2.688 20.688 1 98.25 232 GLU A N 1
ATOM 1819 C CA . GLU A 1 232 ? 0.317 -2.947 20.094 1 98.25 232 GLU A CA 1
ATOM 1820 C C . GLU A 1 232 ? 0.917 -4.25 20.609 1 98.25 232 GLU A C 1
ATOM 1822 O O . GLU A 1 232 ? 2.068 -4.57 20.312 1 98.25 232 GLU A O 1
ATOM 1827 N N . THR A 1 233 ? 0.197 -5.004 21.438 1 98.25 233 THR A N 1
ATOM 1828 C CA . THR A 1 233 ? 0.678 -6.281 21.938 1 98.25 233 THR A CA 1
ATOM 1829 C C . THR A 1 233 ? -0.353 -7.383 21.703 1 98.25 233 THR A C 1
ATOM 1831 O O . THR A 1 233 ? -0.414 -7.953 20.609 1 98.25 233 THR A O 1
ATOM 1834 N N . GLU A 1 234 ? -1.38 -7.492 22.641 1 98.62 234 GLU A N 1
ATOM 1835 C CA . GLU A 1 234 ? -2.336 -8.594 22.578 1 98.62 234 GLU A CA 1
ATOM 1836 C C . GLU A 1 234 ? -3.184 -8.508 21.312 1 98.62 234 GLU A C 1
ATOM 1838 O O . GLU A 1 234 ? -3.404 -9.516 20.625 1 98.62 234 GLU A O 1
ATOM 1843 N N . TYR A 1 235 ? -3.734 -7.312 21.047 1 98.75 235 TYR A N 1
ATOM 1844 C CA . TYR A 1 235 ? -4.598 -7.129 19.891 1 98.75 235 TYR A CA 1
ATOM 1845 C C . TYR A 1 235 ? -3.834 -7.367 18.594 1 98.75 235 TYR A C 1
ATOM 1847 O O . TYR A 1 235 ? -4.32 -8.062 17.688 1 98.75 235 TYR A O 1
ATOM 1855 N N . LEU A 1 236 ? -2.598 -6.816 18.5 1 98.5 236 LEU A N 1
ATOM 1856 C CA . LEU A 1 236 ? -1.733 -7.012 17.344 1 98.5 236 LEU A CA 1
ATOM 1857 C C . LEU A 1 236 ? -1.48 -8.5 17.094 1 98.5 236 LEU A C 1
ATOM 1859 O O . LEU A 1 236 ? -1.594 -8.969 15.961 1 98.5 236 LEU A O 1
ATOM 1863 N N . LEU A 1 237 ? -1.107 -9.242 18.125 1 98.56 237 LEU A N 1
ATOM 1864 C CA . LEU A 1 237 ? -0.807 -10.664 18 1 98.56 237 LEU A CA 1
ATOM 1865 C C . LEU A 1 237 ? -2.041 -11.445 17.562 1 98.56 237 LEU A C 1
ATOM 1867 O O . LEU A 1 237 ? -1.938 -12.398 16.781 1 98.56 237 LEU A O 1
ATOM 1871 N N . ALA A 1 238 ? -3.193 -11.086 18.109 1 98.69 238 ALA A N 1
ATOM 1872 C CA . ALA A 1 238 ? -4.43 -11.75 17.703 1 98.69 238 ALA A CA 1
ATOM 1873 C C . ALA A 1 238 ? -4.719 -11.531 16.219 1 98.69 238 ALA A C 1
ATOM 1875 O O . ALA A 1 238 ? -5.082 -12.469 15.508 1 98.69 238 ALA A O 1
ATOM 1876 N N . LEU A 1 239 ? -4.582 -10.25 15.797 1 98 239 LEU A N 1
ATOM 1877 C CA . LEU A 1 239 ? -4.848 -9.938 14.391 1 98 239 LEU A CA 1
ATOM 1878 C C . LEU A 1 239 ? -3.869 -10.672 13.484 1 98 239 LEU A C 1
ATOM 1880 O O . LEU A 1 239 ? -4.23 -11.07 12.375 1 98 239 LEU A O 1
ATOM 1884 N N . GLN A 1 240 ? -2.611 -10.836 13.922 1 97.62 240 GLN A N 1
ATOM 1885 C CA . GLN A 1 240 ? -1.591 -11.516 13.133 1 97.62 240 GLN A CA 1
ATOM 1886 C C . GLN A 1 240 ? -2.031 -12.938 12.773 1 97.62 240 GLN A C 1
ATOM 1888 O O . GLN A 1 240 ? -1.692 -13.438 11.703 1 97.62 240 GLN A O 1
ATOM 1893 N N . LYS A 1 241 ? -2.824 -13.578 13.586 1 97.25 241 LYS A N 1
ATOM 1894 C CA . LYS A 1 241 ? -3.227 -14.969 13.383 1 97.25 241 LYS A CA 1
ATOM 1895 C C . LYS A 1 241 ? -4.293 -15.078 12.297 1 97.25 241 LYS A C 1
ATOM 1897 O O . LYS A 1 241 ? -4.543 -16.172 11.773 1 97.25 241 LYS A O 1
ATOM 1902 N N . GLY A 1 242 ? -4.98 -13.938 11.984 1 95.12 242 GLY A N 1
ATOM 1903 C CA . GLY A 1 242 ? -5.977 -13.945 10.93 1 95.12 242 GLY A CA 1
ATOM 1904 C C . GLY A 1 242 ? -7.047 -15.008 11.117 1 95.12 242 GLY A C 1
ATOM 1905 O O . GLY A 1 242 ? -7.633 -15.109 12.195 1 95.12 242 GLY A O 1
ATOM 1906 N N . ASP A 1 243 ? -7.297 -15.766 10.102 1 94.38 243 ASP A N 1
ATOM 1907 C CA . ASP A 1 243 ? -8.344 -16.781 10.102 1 94.38 243 ASP A CA 1
ATOM 1908 C C . ASP A 1 243 ? -7.969 -17.953 11.008 1 94.38 243 ASP A C 1
ATOM 1910 O O . ASP A 1 243 ? -8.812 -18.781 11.344 1 94.38 243 ASP A O 1
ATOM 1914 N N . LYS A 1 244 ? -6.754 -18.016 11.422 1 94.5 244 LYS A N 1
ATOM 1915 C CA . LYS A 1 244 ? -6.289 -19.125 12.258 1 94.5 244 LYS A CA 1
ATOM 1916 C C . LYS A 1 244 ? -6.5 -18.812 13.734 1 94.5 244 LYS A C 1
ATOM 1918 O O . LYS A 1 244 ? -6.215 -19.656 14.594 1 94.5 244 LYS A O 1
ATOM 1923 N N . LEU A 1 245 ? -6.98 -17.641 14.07 1 97.19 245 LEU A N 1
ATOM 1924 C CA . LEU A 1 245 ? -7.223 -17.281 15.461 1 97.19 245 LEU A CA 1
ATOM 1925 C C . LEU A 1 245 ? -8.242 -18.219 16.094 1 97.19 245 LEU A C 1
ATOM 1927 O O . LEU A 1 245 ? -9.383 -18.312 15.625 1 97.19 245 LEU A O 1
ATOM 1931 N N . PRO A 1 246 ? -7.816 -18.953 17.156 1 97.38 246 PRO A N 1
ATOM 1932 C CA . PRO A 1 246 ? -8.781 -19.828 17.844 1 97.38 246 PRO A CA 1
ATOM 1933 C C . PRO A 1 246 ? -9.992 -19.062 18.375 1 97.38 246 PRO A C 1
ATOM 1935 O O . PRO A 1 246 ? -9.859 -17.922 18.828 1 97.38 246 PRO A O 1
ATOM 1938 N N . GLN A 1 247 ? -11.102 -19.719 18.375 1 97.06 247 GLN A N 1
ATOM 1939 C CA . GLN A 1 247 ? -12.375 -19.094 18.719 1 97.06 247 GLN A CA 1
ATOM 1940 C C . GLN A 1 247 ? -12.344 -18.531 20.141 1 97.06 247 GLN A C 1
ATOM 1942 O O . GLN A 1 247 ? -12.859 -17.438 20.391 1 97.06 247 GLN A O 1
ATOM 1947 N N . ASP A 1 248 ? -11.805 -19.219 21.062 1 98.12 248 ASP A N 1
ATOM 1948 C CA . ASP A 1 248 ? -11.758 -18.766 22.453 1 98.12 248 ASP A CA 1
ATOM 1949 C C . ASP A 1 248 ? -10.922 -17.5 22.578 1 98.12 248 ASP A C 1
ATOM 1951 O O . ASP A 1 248 ? -11.273 -16.594 23.344 1 98.12 248 ASP A O 1
ATOM 1955 N N . GLU A 1 249 ? -9.797 -17.453 21.859 1 98.31 249 GLU A N 1
ATOM 1956 C CA . GLU A 1 249 ? -8.977 -16.25 21.859 1 98.31 249 GLU A CA 1
ATOM 1957 C C . GLU A 1 249 ? -9.703 -15.086 21.188 1 98.31 249 GLU A C 1
ATOM 1959 O O . GLU A 1 249 ? -9.609 -13.945 21.656 1 98.31 249 GLU A O 1
ATOM 1964 N N . ALA A 1 250 ? -10.391 -15.344 20.094 1 98.5 250 ALA A N 1
ATOM 1965 C CA . ALA A 1 250 ? -11.188 -14.312 19.422 1 98.5 250 ALA A CA 1
ATOM 1966 C C . ALA A 1 250 ? -12.227 -13.727 20.375 1 98.5 250 ALA A C 1
ATOM 1968 O O . ALA A 1 250 ? -12.422 -12.508 20.422 1 98.5 250 ALA A O 1
ATOM 1969 N N . GLU A 1 251 ? -12.914 -14.594 21.141 1 98.56 251 GLU A N 1
ATOM 1970 C CA . GLU A 1 251 ? -13.914 -14.164 22.109 1 98.56 251 GLU A CA 1
ATOM 1971 C C . GLU A 1 251 ? -13.297 -13.297 23.188 1 98.56 251 GLU A C 1
ATOM 1973 O O . GLU A 1 251 ? -13.875 -12.289 23.594 1 98.56 251 GLU A O 1
ATOM 1978 N N . HIS A 1 252 ? -12.188 -13.719 23.625 1 98.75 252 HIS A N 1
ATOM 1979 C CA . HIS A 1 252 ? -11.484 -12.961 24.656 1 98.75 252 HIS A CA 1
ATOM 1980 C C . HIS A 1 252 ? -11.109 -11.57 24.156 1 98.75 252 HIS A C 1
ATOM 1982 O O . HIS A 1 252 ? -11.336 -10.57 24.844 1 98.75 252 HIS A O 1
ATOM 1988 N N . ILE A 1 253 ? -10.516 -11.508 23 1 98.88 253 ILE A N 1
ATOM 1989 C CA . ILE A 1 253 ? -10.109 -10.234 22.406 1 98.88 253 ILE A CA 1
ATOM 1990 C C . ILE A 1 253 ? -11.336 -9.359 22.156 1 98.88 253 ILE A C 1
ATOM 1992 O O . ILE A 1 253 ? -11.32 -8.156 22.422 1 98.88 253 ILE A O 1
ATOM 1996 N N . ALA A 1 254 ? -12.406 -9.953 21.641 1 98.88 254 ALA A N 1
ATOM 1997 C CA . ALA A 1 254 ? -13.641 -9.219 21.391 1 98.88 254 ALA A CA 1
ATOM 1998 C C . ALA A 1 254 ? -14.203 -8.641 22.688 1 98.88 254 ALA A C 1
ATOM 2000 O O . ALA A 1 254 ? -14.727 -7.52 22.688 1 98.88 254 ALA A O 1
ATOM 2001 N N . GLN A 1 255 ? -14.172 -9.414 23.734 1 98.81 255 GLN A N 1
ATOM 2002 C CA . GLN A 1 255 ? -14.633 -8.93 25.031 1 98.81 255 GLN A CA 1
ATOM 2003 C C . GLN A 1 255 ? -13.82 -7.719 25.5 1 98.81 255 GLN A C 1
ATOM 2005 O O . GLN A 1 255 ? -14.383 -6.742 26 1 98.81 255 GLN A O 1
ATOM 2010 N N . THR A 1 256 ? -12.508 -7.824 25.375 1 98.88 256 THR A N 1
ATOM 2011 C CA . THR A 1 256 ? -11.648 -6.711 25.75 1 98.88 256 THR A CA 1
ATOM 2012 C C . THR A 1 256 ? -11.945 -5.484 24.891 1 98.88 256 THR A C 1
ATOM 2014 O O . THR A 1 256 ? -12.055 -4.367 25.406 1 98.88 256 THR A O 1
ATOM 2017 N N . LEU A 1 257 ? -12.086 -5.668 23.547 1 98.94 257 LEU A N 1
ATOM 2018 C CA . LEU A 1 257 ? -12.414 -4.57 22.656 1 98.94 257 LEU A CA 1
ATOM 2019 C C . LEU A 1 257 ? -13.75 -3.938 23.031 1 98.94 257 LEU A C 1
ATOM 2021 O O . LEU A 1 257 ? -13.906 -2.717 22.969 1 98.94 257 LEU A O 1
ATOM 2025 N N . SER A 1 258 ? -14.688 -4.781 23.375 1 98.88 258 SER A N 1
ATOM 2026 C CA . SER A 1 258 ? -15.992 -4.289 23.812 1 98.88 258 SER A CA 1
ATOM 2027 C C . SER A 1 258 ? -15.867 -3.412 25.047 1 98.88 258 SER A C 1
ATOM 2029 O O . SER A 1 258 ? -16.469 -2.344 25.125 1 98.88 258 SER A O 1
ATOM 2031 N N . LYS A 1 259 ? -15.086 -3.832 26 1 98.81 259 LYS A N 1
ATOM 2032 C CA . LYS A 1 259 ? -14.852 -3.064 27.219 1 98.81 259 LYS A CA 1
ATOM 2033 C C . LYS A 1 259 ? -14.164 -1.737 26.906 1 98.81 259 LYS A C 1
ATOM 2035 O O . LYS A 1 259 ? -14.469 -0.715 27.531 1 98.81 259 LYS A O 1
ATOM 2040 N N . LEU A 1 260 ? -13.258 -1.727 26.016 1 98.81 260 LEU A N 1
ATOM 2041 C CA . LEU A 1 260 ? -12.477 -0.537 25.688 1 98.81 260 LEU A CA 1
ATOM 2042 C C . LEU A 1 260 ? -13.305 0.448 24.859 1 98.81 260 LEU A C 1
ATOM 2044 O O . LEU A 1 260 ? -13.242 1.659 25.094 1 98.81 260 LEU A O 1
ATOM 2048 N N . THR A 1 261 ? -14.172 -0.032 23.922 1 98.75 261 THR A N 1
ATOM 2049 C CA . THR A 1 261 ? -14.773 0.84 22.922 1 98.75 261 THR A CA 1
ATOM 2050 C C . THR A 1 261 ? -16.25 1.071 23.219 1 98.75 261 THR A C 1
ATOM 2052 O O . THR A 1 261 ? -16.891 1.927 22.609 1 98.75 261 THR A O 1
ATOM 2055 N N . GLY A 1 262 ? -16.781 0.251 24.156 1 98.44 262 GLY A N 1
ATOM 2056 C CA . GLY A 1 262 ? -18.203 0.378 24.484 1 98.44 262 GLY A CA 1
ATOM 2057 C C . GLY A 1 262 ? -19.109 -0.262 23.453 1 98.44 262 GLY A C 1
ATOM 2058 O O . GLY A 1 262 ? -20.328 -0.206 23.578 1 98.44 262 GLY A O 1
ATOM 2059 N N . LEU A 1 263 ? -18.594 -0.896 22.391 1 98.69 263 LEU A N 1
ATOM 2060 C CA . LEU A 1 263 ? -19.375 -1.537 21.359 1 98.69 263 LEU A CA 1
ATOM 2061 C C . LEU A 1 263 ? -19.812 -2.938 21.781 1 98.69 263 LEU A C 1
ATOM 2063 O O . LEU A 1 263 ? -19.219 -3.527 22.672 1 98.69 263 LEU A O 1
ATOM 2067 N N . ASP A 1 264 ? -20.812 -3.457 21.125 1 98.06 264 ASP A N 1
ATOM 2068 C CA . ASP A 1 264 ? -21.312 -4.805 21.375 1 98.06 264 ASP A CA 1
ATOM 2069 C C . ASP A 1 264 ? -20.312 -5.859 20.922 1 98.06 264 ASP A C 1
ATOM 2071 O O . ASP A 1 264 ? -19.766 -5.785 19.812 1 98.06 264 ASP A O 1
ATOM 2075 N N . LYS A 1 265 ? -20.047 -6.773 21.828 1 98.38 265 LYS A N 1
ATOM 2076 C CA . LYS A 1 265 ? -19.094 -7.836 21.547 1 98.38 265 LYS A CA 1
ATOM 2077 C C . LYS A 1 265 ? -19.469 -8.586 20.281 1 98.38 265 LYS A C 1
ATOM 2079 O O . LYS A 1 265 ? -18.594 -8.914 19.469 1 98.38 265 LYS A O 1
ATOM 2084 N N . ALA A 1 266 ? -20.734 -8.93 20.078 1 98.25 266 ALA A N 1
ATOM 2085 C CA . ALA A 1 266 ? -21.188 -9.68 18.906 1 98.25 266 ALA A CA 1
ATOM 2086 C C . ALA A 1 266 ? -20.891 -8.922 17.625 1 98.25 266 ALA A C 1
ATOM 2088 O O . ALA A 1 266 ? -20.547 -9.516 16.609 1 98.25 266 ALA A O 1
ATOM 2089 N N . ALA A 1 267 ? -21.109 -7.617 17.641 1 97.81 267 ALA A N 1
ATOM 2090 C CA . ALA A 1 267 ? -20.812 -6.785 16.484 1 97.81 267 ALA A CA 1
ATOM 2091 C C . ALA A 1 267 ? -19.328 -6.805 16.141 1 97.81 267 ALA A C 1
ATOM 2093 O O . ALA A 1 267 ? -18.938 -6.836 14.977 1 97.81 267 ALA A O 1
ATOM 2094 N N . ILE A 1 268 ? -18.469 -6.734 17.188 1 98.56 268 ILE A N 1
ATOM 2095 C CA . ILE A 1 268 ? -17.016 -6.77 17.016 1 98.56 268 ILE A CA 1
ATOM 2096 C C . ILE A 1 268 ? -16.609 -8.102 16.391 1 98.56 268 ILE A C 1
ATOM 2098 O O . ILE A 1 268 ? -15.797 -8.141 15.461 1 98.56 268 ILE A O 1
ATOM 2102 N N . LEU A 1 269 ? -17.141 -9.227 16.859 1 98.06 269 LEU A N 1
ATOM 2103 C CA . LEU A 1 269 ? -16.859 -10.555 16.328 1 98.06 269 LEU A CA 1
ATOM 2104 C C . LEU A 1 269 ? -17.281 -10.648 14.867 1 98.06 269 LEU A C 1
ATOM 2106 O O . LEU A 1 269 ? -16.578 -11.25 14.047 1 98.06 269 LEU A O 1
ATOM 2110 N N . SER A 1 270 ? -18.453 -10.047 14.555 1 96 270 SER A N 1
ATOM 2111 C CA . SER A 1 270 ? -18.969 -10.094 13.188 1 96 270 SER A CA 1
ATOM 2112 C C . SER A 1 270 ? -18.062 -9.336 12.227 1 96 270 SER A C 1
ATOM 2114 O O . SER A 1 270 ? -18.109 -9.555 11.016 1 96 270 SER A O 1
ATOM 2116 N N . GLN A 1 271 ? -17.25 -8.492 12.773 1 95.31 271 GLN A N 1
ATOM 2117 C CA . GLN A 1 271 ? -16.281 -7.734 11.969 1 95.31 271 GLN A CA 1
ATOM 2118 C C . GLN A 1 271 ? -14.891 -8.344 12.062 1 95.31 271 GLN A C 1
ATOM 2120 O O . GLN A 1 271 ? -13.898 -7.68 11.766 1 95.31 271 GLN A O 1
ATOM 2125 N N . ASN A 1 272 ? -14.75 -9.555 12.547 1 95.88 272 ASN A N 1
ATOM 2126 C CA . ASN A 1 272 ? -13.492 -10.273 12.68 1 95.88 272 ASN A CA 1
ATOM 2127 C C . ASN A 1 272 ? -12.461 -9.461 13.469 1 95.88 272 ASN A C 1
ATOM 2129 O O . ASN A 1 272 ? -11.305 -9.367 13.062 1 95.88 272 ASN A O 1
ATOM 2133 N N . LEU A 1 273 ? -12.938 -8.727 14.523 1 98.31 273 LEU A N 1
ATOM 2134 C CA . LEU A 1 273 ? -12.148 -7.98 15.5 1 98.31 273 LEU A CA 1
ATOM 2135 C C . LEU A 1 273 ? -11.609 -6.691 14.891 1 98.31 273 LEU A C 1
ATOM 2137 O O . LEU A 1 273 ? -10.82 -5.988 15.523 1 98.31 273 LEU A O 1
ATOM 2141 N N . ARG A 1 274 ? -12.008 -6.352 13.672 1 97.81 274 ARG A N 1
ATOM 2142 C CA . ARG A 1 274 ? -11.578 -5.133 12.992 1 97.81 274 ARG A CA 1
ATOM 2143 C C . ARG A 1 274 ? -12.695 -4.094 12.969 1 97.81 274 ARG A C 1
ATOM 2145 O O . ARG A 1 274 ? -13.578 -4.141 12.109 1 97.81 274 ARG A O 1
ATOM 2152 N N . ILE A 1 275 ? -12.602 -3.172 13.852 1 97.75 275 ILE A N 1
ATOM 2153 C CA . ILE A 1 275 ? -13.672 -2.201 14.023 1 97.75 275 ILE A CA 1
ATOM 2154 C C . ILE A 1 275 ? -13.547 -1.098 12.977 1 97.75 275 ILE A C 1
ATOM 2156 O O . ILE A 1 275 ? -12.578 -0.332 12.984 1 97.75 275 ILE A O 1
ATOM 2160 N N . ASP A 1 276 ? -14.523 -1.021 12.148 1 95.62 276 ASP A N 1
ATOM 2161 C CA . ASP A 1 276 ? -14.594 0.041 11.148 1 95.62 276 ASP A CA 1
ATOM 2162 C C . ASP A 1 276 ? -14.844 1.397 11.805 1 95.62 276 ASP A C 1
ATOM 2164 O O . ASP A 1 276 ? -15.648 1.505 12.734 1 95.62 276 ASP A O 1
ATOM 2168 N N . THR A 1 277 ? -14.172 2.414 11.383 1 96.5 277 THR A N 1
ATOM 2169 C CA . THR A 1 277 ? -14.25 3.734 12.008 1 96.5 277 THR A CA 1
ATOM 2170 C C . THR A 1 277 ? -15.664 4.305 11.891 1 96.5 277 THR A C 1
ATOM 2172 O O . THR A 1 277 ? -16.203 4.832 12.859 1 96.5 277 THR A O 1
ATOM 2175 N N . GLN A 1 278 ? -16.281 4.246 10.672 1 94.12 278 GLN A N 1
ATOM 2176 C CA . GLN A 1 278 ? -17.625 4.781 10.5 1 94.12 278 GLN A CA 1
ATOM 2177 C C . GLN A 1 278 ? -18.641 4.035 11.367 1 94.12 278 GLN A C 1
ATOM 2179 O O . GLN A 1 278 ? -19.547 4.641 11.922 1 94.12 278 GLN A O 1
ATOM 2184 N N . TYR A 1 279 ? -18.484 2.717 11.406 1 95.62 279 TYR A N 1
ATOM 2185 C CA . TYR A 1 279 ? -19.344 1.934 12.289 1 95.62 279 TYR A CA 1
ATOM 2186 C C . TYR A 1 279 ? -19.25 2.418 13.727 1 95.62 279 TYR A C 1
ATOM 2188 O O . TYR A 1 279 ? -20.266 2.58 14.406 1 95.62 279 TYR A O 1
ATOM 2196 N N . PHE A 1 280 ? -18.047 2.584 14.242 1 98.44 280 PHE A N 1
ATOM 2197 C CA . PHE A 1 280 ? -17.797 3.053 15.602 1 98.44 280 PHE A CA 1
ATOM 2198 C C . PHE A 1 280 ? -18.5 4.383 15.844 1 98.44 280 PHE A C 1
ATOM 2200 O O . PHE A 1 280 ? -19.219 4.547 16.844 1 98.44 280 PHE A O 1
ATOM 2207 N N . LEU A 1 281 ? -18.328 5.344 14.891 1 97.75 281 LEU A N 1
ATOM 2208 C CA . LEU A 1 281 ? -18.875 6.691 15.031 1 97.75 281 LEU A CA 1
ATOM 2209 C C . LEU A 1 281 ? -20.406 6.656 15.062 1 97.75 281 LEU A C 1
ATOM 2211 O O . LEU A 1 281 ? -21.031 7.465 15.75 1 97.75 281 LEU A O 1
ATOM 2215 N N . GLU A 1 282 ? -21 5.742 14.398 1 95.62 282 GLU A N 1
ATOM 2216 C CA . GLU A 1 282 ? -22.453 5.656 14.273 1 95.62 282 GLU A CA 1
ATOM 2217 C C . GLU A 1 282 ? -23.062 4.875 15.438 1 95.62 282 GLU A C 1
ATOM 2219 O O . GLU A 1 282 ? -24.219 5.074 15.781 1 95.62 282 GLU A O 1
ATOM 2224 N N . ASN A 1 283 ? -22.281 4.035 16.031 1 97.5 283 ASN A N 1
ATOM 2225 C CA . ASN A 1 283 ? -22.922 3.057 16.906 1 97.5 283 ASN A CA 1
ATOM 2226 C C . ASN A 1 283 ? -22.609 3.32 18.375 1 97.5 283 ASN A C 1
ATOM 2228 O O . ASN A 1 283 ? -23.328 2.879 19.266 1 97.5 283 ASN A O 1
ATOM 2232 N N . LEU A 1 284 ? -21.516 4.004 18.688 1 98.19 284 LEU A N 1
ATOM 2233 C CA . LEU A 1 284 ? -21.156 4.223 20.094 1 98.19 284 LEU A CA 1
ATOM 2234 C C . LEU A 1 284 ? -22.281 4.918 20.844 1 98.19 284 LEU A C 1
ATOM 2236 O O . LEU A 1 284 ? -22.594 4.555 21.984 1 98.19 284 LEU A O 1
ATOM 2240 N N . LEU A 1 285 ? -22.969 5.93 20.234 1 97.75 285 LEU A N 1
ATOM 2241 C CA . LEU A 1 285 ? -24.047 6.684 20.859 1 97.75 285 LEU A CA 1
ATOM 2242 C C . LEU A 1 285 ? -25.375 6.469 20.141 1 97.75 285 LEU A C 1
ATOM 2244 O O . LEU A 1 285 ? -26.203 7.375 20.078 1 97.75 285 LEU A O 1
ATOM 2248 N N . ALA A 1 286 ? -25.516 5.336 19.531 1 96.56 286 ALA A N 1
ATOM 2249 C CA . ALA A 1 286 ? -26.703 5.043 18.734 1 96.56 286 ALA A CA 1
ATOM 2250 C C . ALA A 1 286 ? -27.969 5.113 19.594 1 96.56 286 ALA A C 1
ATOM 2252 O O . ALA A 1 286 ? -29.031 5.555 19.125 1 96.56 286 ALA A O 1
ATOM 2253 N N . LYS A 1 287 ? -27.891 4.617 20.781 1 96.06 287 LYS A N 1
ATOM 2254 C CA . LYS A 1 287 ? -29.047 4.629 21.672 1 96.06 287 LYS A CA 1
ATOM 2255 C C . LYS A 1 287 ? -29.531 6.051 21.922 1 96.06 287 LYS A C 1
ATOM 2257 O O . LYS A 1 287 ? -30.719 6.27 22.156 1 96.06 287 LYS A O 1
ATOM 2262 N N . ASP A 1 288 ? -28.672 7.008 21.875 1 96.56 288 ASP A N 1
ATOM 2263 C CA . ASP A 1 288 ? -29.016 8.414 22.047 1 96.56 288 ASP A CA 1
ATOM 2264 C C . ASP A 1 288 ? -29.312 9.078 20.719 1 96.56 288 ASP A C 1
ATOM 2266 O O . ASP A 1 288 ? -29.469 10.297 20.641 1 96.56 288 ASP A O 1
ATOM 2270 N N . ASN A 1 289 ? -29.266 8.352 19.641 1 96 289 ASN A N 1
ATOM 2271 C CA . ASN A 1 289 ? -29.484 8.828 18.281 1 96 289 ASN A CA 1
ATOM 2272 C C . ASN A 1 289 ? -28.484 9.914 17.891 1 96 289 ASN A C 1
ATOM 2274 O O . ASN A 1 289 ? -28.875 10.945 17.328 1 96 289 ASN A O 1
ATOM 2278 N N . LYS A 1 290 ? -27.266 9.711 18.219 1 96.38 290 LYS A N 1
ATOM 2279 C CA . LYS A 1 290 ? -26.234 10.695 17.938 1 96.38 290 LYS A CA 1
ATOM 2280 C C . LYS A 1 290 ? -25.156 10.117 17.031 1 96.38 290 LYS A C 1
ATOM 2282 O O . LYS A 1 290 ? -24.875 8.914 17.078 1 96.38 290 LYS A O 1
ATOM 2287 N N . LEU A 1 291 ? -24.578 10.961 16.188 1 95.12 291 LEU A N 1
ATOM 2288 C CA . LEU A 1 291 ? -23.406 10.695 15.359 1 95.12 291 LEU A CA 1
ATOM 2289 C C . LEU A 1 291 ? -22.203 11.469 15.859 1 95.12 291 LEU A C 1
ATOM 2291 O O . LEU A 1 291 ? -22.266 12.688 16.062 1 95.12 291 LEU A O 1
ATOM 2295 N N . ILE A 1 292 ? -21.156 10.727 16.125 1 96.88 292 ILE A N 1
ATOM 2296 C CA . ILE A 1 292 ? -19.922 11.352 16.594 1 96.88 292 ILE A CA 1
ATOM 2297 C C . ILE A 1 292 ? -19.109 11.852 15.398 1 96.88 292 ILE A C 1
ATOM 2299 O O . ILE A 1 292 ? -19.031 11.18 14.367 1 96.88 292 ILE A O 1
ATOM 2303 N N . SER A 1 293 ? -18.5 13.008 15.539 1 96.31 293 SER A N 1
ATOM 2304 C CA . SER A 1 293 ? -17.688 13.594 14.484 1 96.31 293 SER A CA 1
ATOM 2305 C C . SER A 1 293 ? -16.375 12.836 14.312 1 96.31 293 SER A C 1
ATOM 2307 O O . SER A 1 293 ? -15.68 12.547 15.297 1 96.31 293 SER A O 1
ATOM 2309 N N . ARG A 1 294 ? -16.016 12.516 13.078 1 96.38 294 ARG A N 1
ATOM 2310 C CA . ARG A 1 294 ? -14.75 11.875 12.727 1 96.38 294 ARG A CA 1
ATOM 2311 C C . ARG A 1 294 ? -13.57 12.82 12.953 1 96.38 294 ARG A C 1
ATOM 2313 O O . ARG A 1 294 ? -12.5 12.391 13.383 1 96.38 294 ARG A O 1
ATOM 2320 N N . LEU A 1 295 ? -13.719 14.109 12.727 1 96.31 295 LEU A N 1
ATOM 2321 C CA . LEU A 1 295 ? -12.664 15.117 12.773 1 96.31 295 LEU A CA 1
ATOM 2322 C C . LEU A 1 295 ? -12.391 15.539 14.211 1 96.31 295 LEU A C 1
ATOM 2324 O O . LEU A 1 295 ? -11.297 16.031 14.523 1 96.31 295 LEU A O 1
ATOM 2328 N N . ASN A 1 296 ? -13.359 15.445 15.039 1 96.88 296 ASN A N 1
ATOM 2329 C CA . ASN A 1 296 ? -13.25 15.758 16.453 1 96.88 296 ASN A CA 1
ATOM 2330 C C . ASN A 1 296 ? -14.266 14.969 17.281 1 96.88 296 ASN A C 1
ATOM 2332 O O . ASN A 1 296 ? -15.414 15.391 17.438 1 96.88 296 ASN A O 1
ATOM 2336 N N . THR A 1 297 ? -13.828 13.945 17.891 1 97.81 297 THR A N 1
ATOM 2337 C CA . THR A 1 297 ? -14.742 12.992 18.516 1 97.81 297 THR A CA 1
ATOM 2338 C C . THR A 1 297 ? -15.328 13.562 19.797 1 97.81 297 THR A C 1
ATOM 2340 O O . THR A 1 297 ? -16.203 12.945 20.422 1 97.81 297 THR A O 1
ATOM 2343 N N . ALA A 1 298 ? -14.922 14.75 20.234 1 96.56 298 ALA A N 1
ATOM 2344 C CA . ALA A 1 298 ? -15.57 15.422 21.359 1 96.56 298 ALA A CA 1
ATOM 2345 C C . ALA A 1 298 ? -16.922 16.016 20.922 1 96.56 298 ALA A C 1
ATOM 2347 O O . ALA A 1 298 ? -17.719 16.406 21.781 1 96.56 298 ALA A O 1
ATOM 2348 N N . LYS A 1 299 ? -17.125 16.047 19.641 1 95.12 299 LYS A N 1
ATOM 2349 C CA . LYS A 1 299 ? -18.375 16.594 19.109 1 95.12 299 LYS A CA 1
ATOM 2350 C C . LYS A 1 299 ? -19.312 15.477 18.641 1 95.12 299 LYS A C 1
ATOM 2352 O O . LYS A 1 299 ? -18.891 14.578 17.922 1 95.12 299 LYS A O 1
ATOM 2357 N N . ALA A 1 300 ? -20.531 15.523 19.125 1 95.56 300 ALA A N 1
ATOM 2358 C CA . ALA A 1 300 ? -21.594 14.609 18.719 1 95.56 300 ALA A CA 1
ATOM 2359 C C . ALA A 1 300 ? -22.891 15.352 18.469 1 95.56 300 ALA A C 1
ATOM 2361 O O . ALA A 1 300 ? -23.234 16.281 19.203 1 95.56 300 ALA A O 1
ATOM 2362 N N . VAL A 1 301 ? -23.547 14.984 17.375 1 93.75 301 VAL A N 1
ATOM 2363 C CA . VAL A 1 301 ? -24.828 15.625 17.047 1 93.75 301 VAL A CA 1
ATOM 2364 C C . VAL A 1 301 ? -25.891 14.562 16.812 1 93.75 301 VAL A C 1
ATOM 2366 O O . VAL A 1 301 ? -25.594 13.383 16.672 1 93.75 301 VAL A O 1
ATOM 2369 N N . VAL A 1 302 ? -27.109 15.047 16.828 1 93.5 302 VAL A N 1
ATOM 2370 C CA . VAL A 1 302 ? -28.203 14.148 16.484 1 93.5 302 VAL A CA 1
ATOM 2371 C C . VAL A 1 302 ? -28.016 13.602 15.078 1 93.5 302 VAL A C 1
ATOM 2373 O O . VAL A 1 302 ? -27.719 14.352 14.148 1 93.5 302 VAL A O 1
ATOM 2376 N N . LYS A 1 303 ? -28.094 12.297 15.008 1 89.94 303 LYS A N 1
ATOM 2377 C CA . LYS A 1 303 ? -27.922 11.656 13.703 1 89.94 303 LYS A CA 1
ATOM 2378 C C . LYS A 1 303 ? -29.062 12.008 12.758 1 89.94 303 LYS A C 1
ATOM 2380 O O . LYS A 1 303 ? -30.234 11.836 13.102 1 89.94 303 LYS A O 1
ATOM 2385 N N . LYS A 1 304 ? -28.734 12.57 11.633 1 85.56 304 LYS A N 1
ATOM 2386 C CA . LYS A 1 304 ? -29.688 12.891 10.578 1 85.56 304 LYS A CA 1
ATOM 2387 C C . LYS A 1 304 ? -29.344 12.164 9.281 1 85.56 304 LYS A C 1
ATOM 2389 O O . LYS A 1 304 ? -28.188 11.773 9.07 1 85.56 304 LYS A O 1
ATOM 2394 N N . PRO A 1 305 ? -30.359 11.867 8.453 1 82.25 305 PRO A N 1
ATOM 2395 C CA . PRO A 1 305 ? -30.031 11.312 7.141 1 82.25 305 PRO A CA 1
ATOM 2396 C C . PRO A 1 305 ? -29.125 12.219 6.324 1 82.25 305 PRO A C 1
ATOM 2398 O O . PRO A 1 305 ? -29.203 13.445 6.441 1 82.25 305 PRO A O 1
ATOM 2401 N N . PRO A 1 306 ? -28.297 11.547 5.602 1 79 306 PRO A N 1
ATOM 2402 C CA . PRO A 1 306 ? -27.453 12.398 4.766 1 79 306 PRO A CA 1
ATOM 2403 C C . PRO A 1 306 ? -28.234 13.25 3.785 1 79 306 PRO A C 1
ATOM 2405 O O . PRO A 1 306 ? -29.266 12.805 3.254 1 79 306 PRO A O 1
ATOM 2408 N N . GLN A 1 307 ? -27.75 14.406 3.625 1 77.12 307 GLN A N 1
ATOM 2409 C CA . GLN A 1 307 ? -28.406 15.297 2.668 1 77.12 307 GLN A CA 1
ATOM 2410 C C . GLN A 1 307 ? -28.234 14.781 1.24 1 77.12 307 GLN A C 1
ATOM 2412 O O . GLN A 1 307 ? -29.078 15.039 0.381 1 77.12 307 GLN A O 1
ATOM 2417 N N . ARG A 1 308 ? -27.109 14.172 1.021 1 79.25 308 ARG A N 1
ATOM 2418 C CA . ARG A 1 308 ? -26.828 13.531 -0.259 1 79.25 308 ARG A CA 1
ATOM 2419 C C . ARG A 1 308 ? -26.391 12.086 -0.062 1 79.25 308 ARG A C 1
ATOM 2421 O O . ARG A 1 308 ? -25.344 11.828 0.558 1 79.25 308 ARG A O 1
ATOM 2428 N N . GLU A 1 309 ? -27.062 11.195 -0.634 1 75 309 GLU A N 1
ATOM 2429 C CA . GLU A 1 309 ? -26.812 9.773 -0.436 1 75 309 GLU A CA 1
ATOM 2430 C C . GLU A 1 309 ? -25.594 9.312 -1.221 1 75 309 GLU A C 1
ATOM 2432 O O . GLU A 1 309 ? -24.953 8.305 -0.87 1 75 309 GLU A O 1
ATOM 2437 N N . ASP A 1 310 ? -25.234 10.039 -2.246 1 76.88 310 ASP A N 1
ATOM 2438 C CA . ASP A 1 310 ? -24.156 9.617 -3.137 1 76.88 310 ASP A CA 1
ATOM 2439 C C . ASP A 1 310 ? -22.797 10.016 -2.578 1 76.88 310 ASP A C 1
ATOM 2441 O O . ASP A 1 310 ? -21.75 9.664 -3.141 1 76.88 310 ASP A O 1
ATOM 2445 N N . ARG A 1 311 ? -22.828 10.641 -1.37 1 82 311 ARG A N 1
ATOM 2446 C CA . ARG A 1 311 ? -21.578 11.078 -0.765 1 82 311 ARG A CA 1
ATOM 2447 C C . ARG A 1 311 ? -20.984 9.984 0.113 1 82 311 ARG A C 1
ATOM 2449 O O . ARG A 1 311 ? -21.719 9.234 0.762 1 82 311 ARG A O 1
ATOM 2456 N N . PRO A 1 312 ? -19.609 9.945 0.049 1 76.75 312 PRO A N 1
ATOM 2457 C CA . PRO A 1 312 ? -19 9.094 1.072 1 76.75 312 PRO A CA 1
ATOM 2458 C C . PRO A 1 312 ? -19.359 9.523 2.492 1 76.75 312 PRO A C 1
ATOM 2460 O O . PRO A 1 312 ? -19.594 10.711 2.742 1 76.75 312 PRO A O 1
ATOM 2463 N N . ASP A 1 313 ? -19.406 8.602 3.367 1 72.94 313 ASP A N 1
ATOM 2464 C CA . ASP A 1 313 ? -19.781 8.828 4.754 1 72.94 313 ASP A CA 1
ATOM 2465 C C . ASP A 1 313 ? -18.953 9.945 5.379 1 72.94 313 ASP A C 1
ATOM 2467 O O . ASP A 1 313 ? -19.484 10.789 6.105 1 72.94 313 ASP A O 1
ATOM 2471 N N . ALA A 1 314 ? -17.734 9.969 5.055 1 73.44 314 ALA A N 1
ATOM 2472 C CA . ALA A 1 314 ? -16.828 10.953 5.652 1 73.44 314 ALA A CA 1
ATOM 2473 C C . ALA A 1 314 ? -17.219 12.367 5.266 1 73.44 314 ALA A C 1
ATOM 2475 O O . ALA A 1 314 ? -16.984 13.32 6.02 1 73.44 314 ALA A O 1
ATOM 2476 N N . ALA A 1 315 ? -17.875 12.5 4.148 1 75.19 315 ALA A N 1
ATOM 2477 C CA . ALA A 1 315 ? -18.312 13.82 3.686 1 75.19 315 ALA A CA 1
ATOM 2478 C C . ALA A 1 315 ? -19.531 14.305 4.465 1 75.19 315 ALA A C 1
ATOM 2480 O O . ALA A 1 315 ? -19.859 15.484 4.426 1 75.19 315 ALA A O 1
ATOM 2481 N N . ASN A 1 316 ? -20.125 13.438 5.242 1 77.19 316 ASN A N 1
ATOM 2482 C CA . ASN A 1 316 ? -21.297 13.789 6.039 1 77.19 316 ASN A CA 1
ATOM 2483 C C . ASN A 1 316 ? -20.938 14.016 7.504 1 77.19 316 ASN A C 1
ATOM 2485 O O . ASN A 1 316 ? -21.812 14.039 8.367 1 77.19 316 ASN A O 1
ATOM 2489 N N . ASP A 1 317 ? -19.672 14.18 7.742 1 80.88 317 ASP A N 1
ATOM 2490 C CA . ASP A 1 317 ? -19.203 14.438 9.102 1 80.88 317 ASP A CA 1
ATOM 2491 C C . ASP A 1 317 ? -19.844 15.68 9.688 1 80.88 317 ASP A C 1
ATOM 2493 O O . ASP A 1 317 ? -19.938 16.719 9.016 1 80.88 317 ASP A O 1
ATOM 2497 N N . PRO A 1 318 ? -20.266 15.617 10.898 1 77.31 318 PRO A N 1
ATOM 2498 C CA . PRO A 1 318 ? -20.922 16.766 11.523 1 77.31 318 PRO A CA 1
ATOM 2499 C C . PRO A 1 318 ? -20.031 18 11.586 1 77.31 318 PRO A C 1
ATOM 2501 O O . PRO A 1 318 ? -20.531 19.125 11.578 1 77.31 318 PRO A O 1
ATOM 2504 N N . SER A 1 319 ? -18.812 17.766 11.586 1 78.56 319 SER A N 1
ATOM 2505 C CA . SER A 1 319 ? -17.891 18.875 11.727 1 78.56 319 SER A CA 1
ATOM 2506 C C . SER A 1 319 ? -17.688 19.594 10.391 1 78.56 319 SER A C 1
ATOM 2508 O O . SER A 1 319 ? -17.156 20.703 10.352 1 78.56 319 SER A O 1
ATOM 2510 N N . LEU A 1 320 ? -18.031 18.953 9.258 1 77.44 320 LEU A N 1
ATOM 2511 C CA . LEU A 1 320 ? -17.859 19.578 7.957 1 77.44 320 LEU A CA 1
ATOM 2512 C C . LEU A 1 320 ? -19.062 20.469 7.621 1 77.44 320 LEU A C 1
ATOM 2514 O O . LEU A 1 320 ? -18.953 21.375 6.801 1 77.44 320 LEU A O 1
ATOM 2518 N N . ALA A 1 321 ? -20.219 20.219 8.242 1 66.94 321 ALA A N 1
ATOM 2519 C CA . ALA A 1 321 ? -21.453 21 8.023 1 66.94 321 ALA A CA 1
ATOM 2520 C C . ALA A 1 321 ? -21.734 21.156 6.531 1 66.94 321 ALA A C 1
ATOM 2522 O O . ALA A 1 321 ? -22 22.266 6.062 1 66.94 321 ALA A O 1
ATOM 2523 N N . LEU A 1 322 ? -21.625 19.953 5.809 1 72.38 322 LEU A N 1
ATOM 2524 C CA . LEU A 1 322 ? -21.859 20 4.367 1 72.38 322 LEU A CA 1
ATOM 2525 C C . LEU A 1 322 ? -23.344 20 4.047 1 72.38 322 LEU A C 1
ATOM 2527 O O . LEU A 1 322 ? -24.094 19.172 4.555 1 72.38 322 LEU A O 1
ATOM 2531 N N . GLY A 1 323 ? -23.984 21.219 3.764 1 73.56 323 GLY A N 1
ATOM 2532 C CA . GLY A 1 323 ? -25.344 21.234 3.234 1 73.56 323 GLY A CA 1
ATOM 2533 C C . GLY A 1 323 ? -25.516 20.391 1.987 1 73.56 323 GLY A C 1
ATOM 2534 O O . GLY A 1 323 ? -25.047 19.25 1.939 1 73.56 323 GLY A O 1
ATOM 2535 N N . ARG A 1 324 ? -26.141 20.703 1.137 1 77.38 324 ARG A N 1
ATOM 2536 C CA . ARG A 1 324 ? -26.406 19.969 -0.096 1 77.38 324 ARG A CA 1
ATOM 2537 C C . ARG A 1 324 ? -25.297 20.156 -1.112 1 77.38 324 ARG A C 1
ATOM 2539 O O . ARG A 1 324 ? -25.156 19.359 -2.043 1 77.38 324 ARG A O 1
ATOM 2546 N N . SER A 1 325 ? -24.609 21.188 -0.904 1 82.06 325 SER A N 1
ATOM 2547 C CA . SER A 1 325 ? -23.547 21.484 -1.873 1 82.06 325 SER A CA 1
ATOM 2548 C C . SER A 1 325 ? -22.25 20.781 -1.508 1 82.06 325 SER A C 1
ATOM 2550 O O . SER A 1 325 ? -21.906 20.688 -0.329 1 82.06 325 SER A O 1
ATOM 2552 N N . ASN A 1 326 ? -21.5 20.344 -2.547 1 88 326 ASN A N 1
ATOM 2553 C CA . ASN A 1 326 ? -20.172 19.766 -2.355 1 88 326 ASN A CA 1
ATOM 2554 C C . ASN A 1 326 ? -19.109 20.844 -2.221 1 88 326 ASN A C 1
ATOM 2556 O O . ASN A 1 326 ? -17.969 20.562 -1.864 1 88 326 ASN A O 1
ATOM 2560 N N . VAL A 1 327 ? -19.531 22.031 -2.484 1 90.56 327 VAL A N 1
ATOM 2561 C CA . VAL A 1 327 ? -18.625 23.172 -2.412 1 90.56 327 VAL A CA 1
ATOM 2562 C C . VAL A 1 327 ? -19.125 24.172 -1.382 1 90.56 327 VAL A C 1
ATOM 2564 O O . VAL A 1 327 ? -20.281 24.594 -1.424 1 90.56 327 VAL A O 1
ATOM 2567 N N . ILE A 1 328 ? -18.25 24.484 -0.443 1 90.56 328 ILE A N 1
ATOM 2568 C CA . ILE A 1 328 ? -18.594 25.5 0.542 1 90.56 328 ILE A CA 1
ATOM 2569 C C . ILE A 1 328 ? -17.969 26.828 0.144 1 90.56 328 ILE A C 1
ATOM 2571 O O . ILE A 1 328 ? -16.75 26.969 0.147 1 90.56 328 ILE A O 1
ATOM 2575 N N . ALA A 1 329 ? -18.812 27.766 -0.18 1 93.25 329 ALA A N 1
ATOM 2576 C CA . ALA A 1 329 ? -18.359 29.125 -0.43 1 93.25 329 ALA A CA 1
ATOM 2577 C C . ALA A 1 329 ? -18.281 29.922 0.87 1 93.25 329 ALA A C 1
ATOM 2579 O O . ALA A 1 329 ? -19.016 29.656 1.822 1 93.25 329 ALA A O 1
ATOM 2580 N N . ALA A 1 330 ? -17.359 30.844 0.887 1 94.25 330 ALA A N 1
ATOM 2581 C CA . ALA A 1 330 ? -17.203 31.719 2.041 1 94.25 330 ALA A CA 1
ATOM 2582 C C . ALA A 1 330 ? -17.219 33.188 1.618 1 94.25 330 ALA A C 1
ATOM 2584 O O . ALA A 1 330 ? -16.172 33.812 1.53 1 94.25 330 ALA A O 1
ATOM 2585 N N . PRO A 1 331 ? -18.406 33.656 1.417 1 93.94 331 PRO A N 1
ATOM 2586 C CA . PRO A 1 331 ? -18.5 35.062 0.97 1 93.94 331 PRO A CA 1
ATOM 2587 C C . PRO A 1 331 ? -17.891 36.031 1.971 1 93.94 331 PRO A C 1
ATOM 2589 O O . PRO A 1 331 ? -17.391 37.094 1.578 1 93.94 331 PRO A O 1
ATOM 2592 N N . ASP A 1 332 ? -17.953 35.688 3.244 1 94.06 332 ASP A N 1
ATOM 2593 C CA . ASP A 1 332 ? -17.375 36.562 4.266 1 94.06 332 ASP A CA 1
ATOM 2594 C C . ASP A 1 332 ? -15.867 36.688 4.094 1 94.06 332 ASP A C 1
ATOM 2596 O O . ASP A 1 332 ? -15.297 37.75 4.324 1 94.06 332 ASP A O 1
ATOM 2600 N N . ILE A 1 333 ? -15.227 35.625 3.727 1 96.31 333 ILE A N 1
ATOM 2601 C CA . ILE A 1 333 ? -13.789 35.688 3.475 1 96.31 333 ILE A CA 1
ATOM 2602 C C . ILE A 1 333 ? -13.516 36.531 2.225 1 96.31 333 ILE A C 1
ATOM 2604 O O . ILE A 1 333 ? -12.547 37.281 2.18 1 96.31 333 ILE A O 1
ATOM 2608 N N . ALA A 1 334 ? -14.32 36.375 1.192 1 95.88 334 ALA A N 1
ATOM 2609 C CA . ALA A 1 334 ? -14.188 37.219 -0.003 1 95.88 334 ALA A CA 1
ATOM 2610 C C . ALA A 1 334 ? -14.281 38.688 0.342 1 95.88 334 ALA A C 1
ATOM 2612 O O . ALA A 1 334 ? -13.484 39.5 -0.139 1 95.88 334 ALA A O 1
ATOM 2613 N N . ASP A 1 335 ? -15.242 39.031 1.165 1 94.12 335 ASP A N 1
ATOM 2614 C CA . ASP A 1 335 ? -15.422 40.406 1.597 1 94.12 335 ASP A CA 1
ATOM 2615 C C . ASP A 1 335 ? -14.211 40.906 2.381 1 94.12 335 ASP A C 1
ATOM 2617 O O . ASP A 1 335 ? -13.766 42.031 2.191 1 94.12 335 ASP A O 1
ATOM 2621 N N . TYR A 1 336 ? -13.797 40.062 3.258 1 94.94 336 TYR A N 1
ATOM 2622 C CA . TYR A 1 336 ? -12.617 40.375 4.047 1 94.94 336 TYR A CA 1
ATOM 2623 C C . TYR A 1 336 ? -11.43 40.688 3.141 1 94.94 336 TYR A C 1
ATOM 2625 O O . TYR A 1 336 ? -10.758 41.719 3.326 1 94.94 336 TYR A O 1
ATOM 2633 N N . LEU A 1 337 ? -11.141 39.875 2.154 1 95.19 337 LEU A N 1
ATOM 2634 C CA . LEU A 1 337 ? -9.992 40.062 1.278 1 95.19 337 LEU A CA 1
ATOM 2635 C C . LEU A 1 337 ? -10.172 41.281 0.398 1 95.19 337 LEU A C 1
ATOM 2637 O O . LEU A 1 337 ? -9.203 42 0.123 1 95.19 337 LEU A O 1
ATOM 2641 N N . LYS A 1 338 ? -11.383 41.469 -0.045 1 93.94 338 LYS A N 1
ATOM 2642 C CA . LYS A 1 338 ? -11.672 42.688 -0.802 1 93.94 338 LYS A CA 1
ATOM 2643 C C . LYS A 1 338 ? -11.375 43.938 0.026 1 93.94 338 LYS A C 1
ATOM 2645 O O . LYS A 1 338 ? -10.727 44.875 -0.458 1 93.94 338 LYS A O 1
ATOM 2650 N N . GLU A 1 339 ? -11.844 43.906 1.201 1 91.62 339 GLU A N 1
ATOM 2651 C CA . GLU A 1 339 ? -11.656 45.031 2.096 1 91.62 339 GLU A CA 1
ATOM 2652 C C . GLU A 1 339 ? -10.18 45.281 2.379 1 91.62 339 GLU A C 1
ATOM 2654 O O . GLU A 1 339 ? -9.719 46.438 2.361 1 91.62 339 GLU A O 1
ATOM 2659 N N . LYS A 1 340 ? -9.5 44.25 2.643 1 90.56 340 LYS A N 1
ATOM 2660 C CA . LYS A 1 340 ? -8.125 44.344 3.117 1 90.56 340 LYS A CA 1
ATOM 2661 C C . LYS A 1 340 ? -7.16 44.594 1.957 1 90.56 340 LYS A C 1
ATOM 2663 O O . LYS A 1 340 ? -6.105 45.219 2.137 1 90.56 340 LYS A O 1
ATOM 2668 N N . THR A 1 341 ? -7.5 44.125 0.735 1 90.81 341 THR A N 1
ATOM 2669 C CA . THR A 1 341 ? -6.539 44.188 -0.362 1 90.81 341 THR A CA 1
ATOM 2670 C C . THR A 1 341 ? -7.012 45.156 -1.438 1 90.81 341 THR A C 1
ATOM 2672 O O . THR A 1 341 ? -6.227 45.594 -2.297 1 90.81 341 THR A O 1
ATOM 2675 N N . GLY A 1 342 ? -8.266 45.469 -1.477 1 89.5 342 GLY A N 1
ATOM 2676 C CA . GLY A 1 342 ? -8.836 46.312 -2.514 1 89.5 342 GLY A CA 1
ATOM 2677 C C . GLY A 1 342 ? -9.102 45.562 -3.811 1 89.5 342 GLY A C 1
ATOM 2678 O O . GLY A 1 342 ? -9.547 46.156 -4.793 1 89.5 342 GLY A O 1
ATOM 2679 N N . ILE A 1 343 ? -8.883 44.344 -3.814 1 91.06 343 ILE A N 1
ATOM 2680 C CA . ILE A 1 343 ? -9.031 43.562 -5.027 1 91.06 343 ILE A CA 1
ATOM 2681 C C . ILE A 1 343 ? -10.477 43.062 -5.152 1 91.06 343 ILE A C 1
ATOM 2683 O O . ILE A 1 343 ? -11.07 42.625 -4.176 1 91.06 343 ILE A O 1
ATOM 2687 N N . GLU A 1 344 ? -11.031 43.188 -6.363 1 90.38 344 GLU A N 1
ATOM 2688 C CA . GLU A 1 344 ? -12.359 42.656 -6.672 1 90.38 344 GLU A CA 1
ATOM 2689 C C . GLU A 1 344 ? -12.273 41.25 -7.25 1 90.38 344 GLU A C 1
ATOM 2691 O O . GLU A 1 344 ? -11.578 41.031 -8.242 1 90.38 344 GLU A O 1
ATOM 2696 N N . PHE A 1 345 ? -12.906 40.344 -6.586 1 90.62 345 PHE A N 1
ATOM 2697 C CA . PHE A 1 345 ? -12.891 38.969 -7.043 1 90.62 345 PHE A CA 1
ATOM 2698 C C . PHE A 1 345 ? -14.188 38.625 -7.77 1 90.62 345 PHE A C 1
ATOM 2700 O O . PHE A 1 345 ? -15.273 38.969 -7.309 1 90.62 345 PHE A O 1
ATOM 2707 N N . GLU A 1 346 ? -14.148 38.031 -8.883 1 85.81 346 GLU A N 1
ATOM 2708 C CA . GLU A 1 346 ? -15.328 37.719 -9.68 1 85.81 346 GLU A CA 1
ATOM 2709 C C . GLU A 1 346 ? -15.945 36.406 -9.227 1 85.81 346 GLU A C 1
ATOM 2711 O O . GLU A 1 346 ? -17.156 36.188 -9.367 1 85.81 346 GLU A O 1
ATOM 2716 N N . ASP A 1 347 ? -15.164 35.562 -8.656 1 91.19 347 ASP A N 1
ATOM 2717 C CA . ASP A 1 347 ? -15.625 34.25 -8.266 1 91.19 347 ASP A CA 1
ATOM 2718 C C . ASP A 1 347 ? -15.805 34.156 -6.75 1 91.19 347 ASP A C 1
ATOM 2720 O O . ASP A 1 347 ? -15.383 35.031 -6.016 1 91.19 347 ASP A O 1
ATOM 2724 N N . ASP A 1 348 ? -16.438 33.094 -6.348 1 94.62 348 ASP A N 1
ATOM 2725 C CA . ASP A 1 348 ? -16.594 32.844 -4.922 1 94.62 348 ASP A CA 1
ATOM 2726 C C . ASP A 1 348 ? -15.32 32.281 -4.312 1 94.62 348 ASP A C 1
ATOM 2728 O O . ASP A 1 348 ? -14.578 31.562 -4.977 1 94.62 348 ASP A O 1
ATOM 2732 N N . TYR A 1 349 ? -15.086 32.719 -3.098 1 97.38 349 TYR A N 1
ATOM 2733 C CA . TYR A 1 349 ? -14.055 32.031 -2.324 1 97.38 349 TYR A CA 1
ATOM 2734 C C . TYR A 1 349 ? -14.508 30.641 -1.908 1 97.38 349 TYR A C 1
ATOM 2736 O O . TYR A 1 349 ? -15.461 30.5 -1.146 1 97.38 349 TYR A O 1
ATOM 2744 N N . ARG A 1 350 ? -13.852 29.562 -2.393 1 97.12 350 ARG A N 1
ATOM 2745 C CA . ARG A 1 350 ? -14.195 28.188 -2.053 1 97.12 350 ARG A CA 1
ATOM 2746 C C . ARG A 1 350 ? -13.383 27.703 -0.858 1 97.12 350 ARG A C 1
ATOM 2748 O O . ARG A 1 350 ? -12.242 27.25 -1.015 1 97.12 350 ARG A O 1
ATOM 2755 N N . SER A 1 351 ? -14.023 27.719 0.275 1 95.81 351 SER A N 1
ATOM 2756 C CA . SER A 1 351 ? -13.32 27.281 1.474 1 95.81 351 SER A CA 1
ATOM 2757 C C . SER A 1 351 ? -13.078 25.766 1.45 1 95.81 351 SER A C 1
ATOM 2759 O O . SER A 1 351 ? -12.047 25.297 1.919 1 95.81 351 SER A O 1
ATOM 2761 N N . LEU A 1 352 ? -13.992 25.016 0.921 1 94.44 352 LEU A N 1
ATOM 2762 C CA . LEU A 1 352 ? -13.906 23.562 0.726 1 94.44 352 LEU A CA 1
ATOM 2763 C C . LEU A 1 352 ? -14.531 23.172 -0.607 1 94.44 352 LEU A C 1
ATOM 2765 O O . LEU A 1 352 ? -15.633 23.594 -0.938 1 94.44 352 LEU A O 1
ATOM 2769 N N . ASN A 1 353 ? -13.867 22.438 -1.381 1 94.81 353 ASN A N 1
ATOM 2770 C CA . ASN A 1 353 ? -14.328 21.922 -2.664 1 94.81 353 ASN A CA 1
ATOM 2771 C C . ASN A 1 353 ? -14.234 20.406 -2.725 1 94.81 353 ASN A C 1
ATOM 2773 O O . ASN A 1 353 ? -13.266 19.859 -3.248 1 94.81 353 ASN A O 1
ATOM 2777 N N . LEU A 1 354 ? -15.258 19.703 -2.357 1 91.44 354 LEU A N 1
ATOM 2778 C CA . LEU A 1 354 ? -15.258 18.234 -2.295 1 91.44 354 LEU A CA 1
ATOM 2779 C C . LEU A 1 354 ? -15.344 17.641 -3.691 1 91.44 354 LEU A C 1
ATOM 2781 O O . LEU A 1 354 ? -14.992 16.469 -3.893 1 91.44 354 LEU A O 1
ATOM 2785 N N . ASP A 1 355 ? -15.867 18.422 -4.629 1 88.44 355 ASP A N 1
ATOM 2786 C CA . ASP A 1 355 ? -15.82 17.922 -6 1 88.44 355 ASP A CA 1
ATOM 2787 C C . ASP A 1 355 ? -14.375 17.688 -6.441 1 88.44 355 ASP A C 1
ATOM 2789 O O . ASP A 1 355 ? -14.086 16.688 -7.121 1 88.44 355 ASP A O 1
ATOM 2793 N N . ALA A 1 356 ? -13.539 18.609 -6.109 1 90.31 356 ALA A N 1
ATOM 2794 C CA . ALA A 1 356 ? -12.117 18.406 -6.383 1 90.31 356 ALA A CA 1
ATOM 2795 C C . ALA A 1 356 ? -11.578 17.188 -5.652 1 90.31 356 ALA A C 1
ATOM 2797 O O . ALA A 1 356 ? -10.789 16.422 -6.207 1 90.31 356 ALA A O 1
ATOM 2798 N N . ASN A 1 357 ? -12 17 -4.461 1 89.25 357 ASN A N 1
ATOM 2799 C CA . ASN A 1 357 ? -11.578 15.859 -3.654 1 89.25 357 ASN A CA 1
ATOM 2800 C C . ASN A 1 357 ? -12 14.531 -4.289 1 89.25 357 ASN A C 1
ATOM 2802 O O . ASN A 1 357 ? -11.195 13.609 -4.402 1 89.25 357 ASN A O 1
ATOM 2806 N N . PHE A 1 358 ? -13.25 14.5 -4.695 1 84.88 358 PHE A N 1
ATOM 2807 C CA . PHE A 1 358 ? -13.812 13.273 -5.246 1 84.88 358 PHE A CA 1
ATOM 2808 C C . PHE A 1 358 ? -13.18 12.945 -6.594 1 84.88 358 PHE A C 1
ATOM 2810 O O . PHE A 1 358 ? -13.094 11.773 -6.973 1 84.88 358 PHE A O 1
ATOM 2817 N N . GLY A 1 359 ? -12.727 13.938 -7.262 1 82.62 359 GLY A N 1
ATOM 2818 C CA . GLY A 1 359 ? -12.117 13.75 -8.57 1 82.62 359 GLY A CA 1
ATOM 2819 C C . GLY A 1 359 ? -10.609 13.672 -8.523 1 82.62 359 GLY A C 1
ATOM 2820 O O . GLY A 1 359 ? -9.945 13.617 -9.562 1 82.62 359 GLY A O 1
ATOM 2821 N N . TRP A 1 360 ? -10.023 13.562 -7.41 1 87.94 360 TRP A N 1
ATOM 2822 C CA . TRP A 1 360 ? -8.578 13.633 -7.234 1 87.94 360 TRP A CA 1
ATOM 2823 C C . TRP A 1 360 ? -7.898 12.406 -7.832 1 87.94 360 TRP A C 1
ATOM 2825 O O . TRP A 1 360 ? -8.352 11.273 -7.629 1 87.94 360 TRP A O 1
ATOM 2835 N N . ASN A 1 361 ? -6.895 12.633 -8.672 1 83.94 361 ASN A N 1
ATOM 2836 C CA . ASN A 1 361 ? -6.094 11.547 -9.227 1 83.94 361 ASN A CA 1
ATOM 2837 C C . ASN A 1 361 ? -5.012 11.094 -8.25 1 83.94 361 ASN A C 1
ATOM 2839 O O . ASN A 1 361 ? -4.016 11.789 -8.055 1 83.94 361 ASN A O 1
ATOM 2843 N N . TRP A 1 362 ? -5.168 9.961 -7.738 1 80.75 362 TRP A N 1
ATOM 2844 C CA . TRP A 1 362 ? -4.273 9.445 -6.707 1 80.75 362 TRP A CA 1
ATOM 2845 C C . TRP A 1 362 ? -3.158 8.609 -7.32 1 80.75 362 TRP A C 1
ATOM 2847 O O . TRP A 1 362 ? -2.32 8.055 -6.602 1 80.75 362 TRP A O 1
ATOM 2857 N N . SER A 1 363 ? -3.092 8.438 -8.641 1 70.56 363 SER A N 1
ATOM 2858 C CA . SER A 1 363 ? -2.115 7.586 -9.32 1 70.56 363 SER A CA 1
ATOM 2859 C C . SER A 1 363 ? -0.726 8.211 -9.289 1 70.56 363 SER A C 1
ATOM 2861 O O . SER A 1 363 ? -0.588 9.438 -9.375 1 70.56 363 SER A O 1
ATOM 2863 N N . SER A 1 364 ? 0.187 7.707 -8.516 1 57.78 364 SER A N 1
ATOM 2864 C CA . SER A 1 364 ? 1.539 8.25 -8.438 1 57.78 364 SER A CA 1
ATOM 2865 C C . SER A 1 364 ? 2.344 7.914 -9.688 1 57.78 364 SER A C 1
ATOM 2867 O O . SER A 1 364 ? 3.576 7.91 -9.656 1 57.78 364 SER A O 1
ATOM 2869 N N . GLY A 1 365 ? 1.757 7.879 -10.852 1 53.22 365 GLY A N 1
ATOM 2870 C CA . GLY A 1 365 ? 2.52 7.633 -12.062 1 53.22 365 GLY A CA 1
ATOM 2871 C C . GLY A 1 365 ? 2.971 6.188 -12.203 1 53.22 365 GLY A C 1
ATOM 2872 O O . GLY A 1 365 ? 2.473 5.309 -11.5 1 53.22 365 GLY A O 1
ATOM 2873 N N . ARG A 1 366 ? 4.02 5.832 -13.164 1 44.12 366 ARG A N 1
ATOM 2874 C CA . ARG A 1 366 ? 4.473 4.555 -13.703 1 44.12 366 ARG A CA 1
ATOM 2875 C C . ARG A 1 366 ? 5.363 3.822 -12.703 1 44.12 366 ARG A C 1
ATOM 2877 O O . ARG A 1 366 ? 5.988 2.816 -13.039 1 44.12 366 ARG A O 1
ATOM 2884 N N . ALA A 1 367 ? 5.441 4.215 -11.508 1 43.41 367 ALA A N 1
ATOM 2885 C CA . ALA A 1 367 ? 6.418 3.5 -10.695 1 43.41 367 ALA A CA 1
ATOM 2886 C C . ALA A 1 367 ? 5.855 2.168 -10.203 1 43.41 367 ALA A C 1
ATOM 2888 O O . ALA A 1 367 ? 4.645 2.021 -10.039 1 43.41 367 ALA A O 1
ATOM 2889 N N . TYR A 1 368 ? 6.57 1.029 -10.297 1 38.91 368 TYR A N 1
ATOM 2890 C CA . TYR A 1 368 ? 6.281 -0.338 -9.883 1 38.91 368 TYR A CA 1
ATOM 2891 C C . TYR A 1 368 ? 5.512 -0.354 -8.562 1 38.91 368 TYR A C 1
ATOM 2893 O O . TYR A 1 368 ? 4.633 -1.192 -8.367 1 38.91 368 TYR A O 1
ATOM 2901 N N . SER A 1 369 ? 5.969 0.381 -7.496 1 46.34 369 SER A N 1
ATOM 2902 C CA . SER A 1 369 ? 5.297 0.263 -6.207 1 46.34 369 SER A CA 1
ATOM 2903 C C . SER A 1 369 ? 4.621 1.572 -5.816 1 46.34 369 SER A C 1
ATOM 2905 O O . SER A 1 369 ? 5.223 2.41 -5.141 1 46.34 369 SER A O 1
ATOM 2907 N N . PRO A 1 370 ? 3.48 1.813 -6.5 1 52.03 370 PRO A N 1
ATOM 2908 C CA . PRO A 1 370 ? 2.881 3.111 -6.18 1 52.03 370 PRO A CA 1
ATOM 2909 C C . PRO A 1 370 ? 2.383 3.193 -4.742 1 52.03 370 PRO A C 1
ATOM 2911 O O . PRO A 1 370 ? 1.568 2.369 -4.316 1 52.03 370 PRO A O 1
ATOM 2914 N N . THR A 1 371 ? 3.338 3.375 -3.791 1 62.09 371 THR A N 1
ATOM 2915 C CA . THR A 1 371 ? 2.842 3.668 -2.451 1 62.09 371 THR A CA 1
ATOM 2916 C C . THR A 1 371 ? 2.406 5.129 -2.344 1 62.09 371 THR A C 1
ATOM 2918 O O . THR A 1 371 ? 3.104 6.027 -2.818 1 62.09 371 THR A O 1
ATOM 2921 N N . LEU A 1 372 ? 1.245 5.262 -2.025 1 78.38 372 LEU A N 1
ATOM 2922 C CA . LEU A 1 372 ? 0.765 6.586 -1.647 1 78.38 372 LEU A CA 1
ATOM 2923 C C . LEU A 1 372 ? 1.408 7.047 -0.343 1 78.38 372 LEU A C 1
ATOM 2925 O O . LEU A 1 372 ? 0.787 6.973 0.72 1 78.38 372 LEU A O 1
ATOM 2929 N N . SER A 1 373 ? 2.727 7.422 -0.5 1 87.81 373 SER A N 1
ATOM 2930 C CA . SER A 1 373 ? 3.48 7.754 0.703 1 87.81 373 SER A CA 1
ATOM 2931 C C . SER A 1 373 ? 4.348 8.992 0.486 1 87.81 373 SER A C 1
ATOM 2933 O O . SER A 1 373 ? 4.941 9.156 -0.582 1 87.81 373 SER A O 1
ATOM 2935 N N . ALA A 1 374 ? 4.426 9.82 1.462 1 92.06 374 ALA A N 1
ATOM 2936 C CA . ALA A 1 374 ? 5.285 11 1.438 1 92.06 374 ALA A CA 1
ATOM 2937 C C . ALA A 1 374 ? 6.578 10.75 2.211 1 92.06 374 ALA A C 1
ATOM 2939 O O . ALA A 1 374 ? 7.402 11.656 2.355 1 92.06 374 ALA A O 1
ATOM 2940 N N . ILE A 1 375 ? 6.816 9.57 2.623 1 93.31 375 ILE A N 1
ATOM 2941 C CA . ILE A 1 375 ? 7.879 9.281 3.58 1 93.31 375 ILE A CA 1
ATOM 2942 C C . ILE A 1 375 ? 9.234 9.352 2.881 1 93.31 375 ILE A C 1
ATOM 2944 O O . ILE A 1 375 ? 10.188 9.914 3.416 1 93.31 375 ILE A O 1
ATOM 2948 N N . LYS A 1 376 ? 9.32 8.758 1.667 1 92.12 376 LYS A N 1
ATOM 2949 C CA . LYS A 1 376 ? 10.625 8.695 1.011 1 92.12 376 LYS A CA 1
ATOM 2950 C C . LYS A 1 376 ? 11.164 10.094 0.731 1 92.12 376 LYS A C 1
ATOM 2952 O O . LYS A 1 376 ? 12.305 10.406 1.084 1 92.12 376 LYS A O 1
ATOM 2957 N N . PRO A 1 377 ? 10.391 10.945 0.046 1 94.31 377 PRO A N 1
ATOM 2958 C CA . PRO A 1 377 ? 10.938 12.289 -0.186 1 94.31 377 PRO A CA 1
ATOM 2959 C C . PRO A 1 377 ? 11.219 13.039 1.111 1 94.31 377 PRO A C 1
ATOM 2961 O O . PRO A 1 377 ? 12.188 13.805 1.185 1 94.31 377 PRO A O 1
ATOM 2964 N N . LEU A 1 378 ? 10.438 12.883 2.127 1 96.81 378 LEU A N 1
ATOM 2965 C CA . LEU A 1 378 ? 10.672 13.516 3.422 1 96.81 378 LEU A CA 1
ATOM 2966 C C . LEU A 1 378 ? 11.977 13.023 4.039 1 96.81 378 LEU A C 1
ATOM 2968 O O . LEU A 1 378 ? 12.781 13.828 4.512 1 96.81 378 LEU A O 1
ATOM 2972 N N . ARG A 1 379 ? 12.148 11.719 4.066 1 96.19 379 ARG A N 1
ATOM 2973 C CA . ARG A 1 379 ? 13.367 11.117 4.605 1 96.19 379 ARG A CA 1
ATOM 2974 C C . ARG A 1 379 ? 14.594 11.594 3.842 1 96.19 379 ARG A C 1
ATOM 2976 O O . ARG A 1 379 ? 15.609 11.953 4.445 1 96.19 379 ARG A O 1
ATOM 2983 N N . ASP A 1 380 ? 14.555 11.539 2.488 1 96.19 380 ASP A N 1
ATOM 2984 C CA . ASP A 1 380 ? 15.664 12 1.661 1 96.19 380 ASP A CA 1
ATOM 2985 C C . ASP A 1 380 ? 16.031 13.445 1.987 1 96.19 380 ASP A C 1
ATOM 2987 O O . ASP A 1 380 ? 17.219 13.773 2.098 1 96.19 380 ASP A O 1
ATOM 2991 N N . TYR A 1 381 ? 15.055 14.25 2.162 1 97.44 381 TYR A N 1
ATOM 2992 C CA . TYR A 1 381 ? 15.281 15.664 2.43 1 97.44 381 TYR A CA 1
ATOM 2993 C C . TYR A 1 381 ? 15.938 15.867 3.789 1 97.44 381 TYR A C 1
ATOM 2995 O O . TYR A 1 381 ? 16.938 16.578 3.904 1 97.44 381 TYR A O 1
ATOM 3003 N N . LEU A 1 382 ? 15.391 15.289 4.812 1 97.69 382 LEU A N 1
ATOM 3004 C CA . LEU A 1 382 ? 15.891 15.492 6.168 1 97.69 382 LEU A CA 1
ATOM 3005 C C . LEU A 1 382 ? 17.297 14.93 6.32 1 97.69 382 LEU A C 1
ATOM 3007 O O . LEU A 1 382 ? 18.125 15.492 7.047 1 97.69 382 LEU A O 1
ATOM 3011 N N . THR A 1 383 ? 17.531 13.836 5.672 1 96.69 383 THR A N 1
ATOM 3012 C CA . THR A 1 383 ? 18.875 13.242 5.719 1 96.69 383 THR A CA 1
ATOM 3013 C C . THR A 1 383 ? 19.891 14.164 5.051 1 96.69 383 THR A C 1
ATOM 3015 O O . THR A 1 383 ? 21.016 14.32 5.539 1 96.69 383 THR A O 1
ATOM 3018 N N . LYS A 1 384 ? 19.547 14.719 3.945 1 96.62 384 LYS A N 1
ATOM 3019 C CA . LYS A 1 384 ? 20.422 15.617 3.191 1 96.62 384 LYS A CA 1
ATOM 3020 C C . LYS A 1 384 ? 20.625 16.938 3.93 1 96.62 384 LYS A C 1
ATOM 3022 O O . LYS A 1 384 ? 21.688 17.531 3.863 1 96.62 384 LYS A O 1
ATOM 3027 N N . HIS A 1 385 ? 19.625 17.406 4.594 1 96.69 385 HIS A N 1
ATOM 3028 C CA . HIS A 1 385 ? 19.641 18.688 5.305 1 96.69 385 HIS A CA 1
ATOM 3029 C C . HIS A 1 385 ? 19.547 18.469 6.812 1 96.69 385 HIS A C 1
ATOM 3031 O O . HIS A 1 385 ? 18.484 18.656 7.406 1 96.69 385 HIS A O 1
ATOM 3037 N N . ASN A 1 386 ? 20.609 18.266 7.465 1 94.88 386 ASN A N 1
ATOM 3038 C CA . ASN A 1 386 ? 20.656 17.766 8.828 1 94.88 386 ASN A CA 1
ATOM 3039 C C . ASN A 1 386 ? 20.281 18.828 9.844 1 94.88 386 ASN A C 1
ATOM 3041 O O . ASN A 1 386 ? 20.047 18.531 11.016 1 94.88 386 ASN A O 1
ATOM 3045 N N . LYS A 1 387 ? 20.109 20.062 9.383 1 94.81 387 LYS A N 1
ATOM 3046 C CA . LYS A 1 387 ? 19.734 21.141 10.297 1 94.81 387 LYS A CA 1
ATOM 3047 C C . LYS A 1 387 ? 18.234 21.391 10.25 1 94.81 387 LYS A C 1
ATOM 3049 O O . LYS A 1 387 ? 17.688 22.078 11.125 1 94.81 387 LYS A O 1
ATOM 3054 N N . THR A 1 388 ? 17.578 20.875 9.219 1 97.31 388 THR A N 1
ATOM 3055 C CA . THR A 1 388 ? 16.141 21.078 9.094 1 97.31 388 THR A CA 1
ATOM 3056 C C . THR A 1 388 ? 15.391 20.312 10.188 1 97.31 388 THR A C 1
ATOM 3058 O O . THR A 1 388 ? 15.734 19.172 10.5 1 97.31 388 THR A O 1
ATOM 3061 N N . GLN A 1 389 ? 14.422 20.984 10.773 1 98 389 GLN A N 1
ATOM 3062 C CA . GLN A 1 389 ? 13.602 20.375 11.812 1 98 389 GLN A CA 1
ATOM 3063 C C . GLN A 1 389 ? 12.188 20.109 11.312 1 98 389 GLN A C 1
ATOM 3065 O O . GLN A 1 389 ? 11.633 20.891 10.547 1 98 389 GLN A O 1
ATOM 3070 N N . LEU A 1 390 ? 11.641 19 11.75 1 98.56 390 LEU A N 1
ATOM 3071 C CA . LEU A 1 390 ? 10.266 18.609 11.461 1 98.56 390 LEU A CA 1
ATOM 3072 C C . LEU A 1 390 ? 9.43 18.578 12.734 1 98.56 390 LEU A C 1
ATOM 3074 O O . LEU A 1 390 ? 9.758 17.859 13.68 1 98.56 390 LEU A O 1
ATOM 3078 N N . LEU A 1 391 ? 8.422 19.406 12.852 1 98.81 391 LEU A N 1
ATOM 3079 C CA . LEU A 1 391 ? 7.457 19.453 13.945 1 98.81 391 LEU A CA 1
ATOM 3080 C C . LEU A 1 391 ? 6.105 18.906 13.492 1 98.81 391 LEU A C 1
ATOM 3082 O O . LEU A 1 391 ? 5.504 19.422 12.555 1 98.81 391 LEU A O 1
ATOM 3086 N N . VAL A 1 392 ? 5.637 17.828 14.125 1 98.81 392 VAL A N 1
ATOM 3087 C CA . VAL A 1 392 ? 4.391 17.172 13.727 1 98.81 392 VAL A CA 1
ATOM 3088 C C . VAL A 1 392 ? 3.389 17.234 14.883 1 98.81 392 VAL A C 1
ATOM 3090 O O . VAL A 1 392 ? 3.686 16.812 16 1 98.81 392 VAL A O 1
ATOM 3093 N N . PHE A 1 393 ? 2.213 17.781 14.578 1 98.75 393 PHE A N 1
ATOM 3094 C CA . PHE A 1 393 ? 1.109 17.828 15.531 1 98.75 393 PHE A CA 1
ATOM 3095 C C . PHE A 1 393 ? 0.027 16.828 15.141 1 98.75 393 PHE A C 1
ATOM 3097 O O . PHE A 1 393 ? -0.266 16.641 13.961 1 98.75 393 PHE A O 1
ATOM 3104 N N . THR A 1 394 ? -0.572 16.188 16.125 1 98.38 394 THR A N 1
ATOM 3105 C CA . THR A 1 394 ? -1.792 15.406 15.945 1 98.38 394 THR A CA 1
ATOM 3106 C C . THR A 1 394 ? -2.754 15.633 17.109 1 98.38 394 THR A C 1
ATOM 3108 O O . THR A 1 394 ? -2.391 16.25 18.109 1 98.38 394 THR A O 1
ATOM 3111 N N . GLY A 1 395 ? -4.008 15.273 16.891 1 98.06 395 GLY A N 1
ATOM 3112 C CA . GLY A 1 395 ? -5.008 15.328 17.938 1 98.06 395 GLY A CA 1
ATOM 3113 C C . GLY A 1 395 ? -5.438 13.953 18.422 1 98.06 395 GLY A C 1
ATOM 3114 O O . GLY A 1 395 ? -5.672 13.047 17.609 1 98.06 395 GLY A O 1
ATOM 3115 N N . MET A 1 396 ? -5.57 13.828 19.719 1 96.94 396 MET A N 1
ATOM 3116 C CA . MET A 1 396 ? -5.969 12.562 20.312 1 96.94 396 MET A CA 1
ATOM 3117 C C . MET A 1 396 ? -7.398 12.203 19.922 1 96.94 396 MET A C 1
ATOM 3119 O O . MET A 1 396 ? -7.789 11.031 19.984 1 96.94 396 MET A O 1
ATOM 3123 N N . ARG A 1 397 ? -8.156 13.188 19.547 1 97.62 397 ARG A N 1
ATOM 3124 C CA . ARG A 1 397 ? -9.578 13.016 19.266 1 97.62 397 ARG A CA 1
ATOM 3125 C C . ARG A 1 397 ? -9.836 12.992 17.766 1 97.62 397 ARG A C 1
ATOM 3127 O O . ARG A 1 397 ? -10.953 13.25 17.312 1 97.62 397 ARG A O 1
ATOM 3134 N N . ASP A 1 398 ? -8.836 12.797 17.016 1 98.06 398 ASP A N 1
ATOM 3135 C CA . ASP A 1 398 ? -8.891 12.75 15.555 1 98.06 398 ASP A CA 1
ATOM 3136 C C . ASP A 1 398 ? -9.047 11.312 15.055 1 98.06 398 ASP A C 1
ATOM 3138 O O . ASP A 1 398 ? -8.156 10.484 15.25 1 98.06 398 ASP A O 1
ATOM 3142 N N . LEU A 1 399 ? -10.141 10.969 14.352 1 97.56 399 LEU A N 1
ATOM 3143 C CA . LEU A 1 399 ? -10.312 9.648 13.766 1 97.56 399 LEU A CA 1
ATOM 3144 C C . LEU A 1 399 ? -10.281 9.719 12.242 1 97.56 399 LEU A C 1
ATOM 3146 O O . LEU A 1 399 ? -10.484 8.711 11.562 1 97.56 399 LEU A O 1
ATOM 3150 N N . ALA A 1 400 ? -10.055 10.961 11.719 1 95.75 400 ALA A N 1
ATOM 3151 C CA . ALA A 1 400 ? -9.734 11.078 10.305 1 95.75 400 ALA A CA 1
ATOM 3152 C C . ALA A 1 400 ? -8.281 10.695 10.031 1 95.75 400 ALA A C 1
ATOM 3154 O O . ALA A 1 400 ? -8 9.969 9.07 1 95.75 400 ALA A O 1
ATOM 3155 N N . VAL A 1 401 ? -7.387 11.18 10.812 1 96.88 401 VAL A N 1
ATOM 3156 C CA . VAL A 1 401 ? -5.98 10.789 10.852 1 96.88 401 VAL A CA 1
ATOM 3157 C C . VAL A 1 401 ? -5.57 10.484 12.297 1 96.88 401 VAL A C 1
ATOM 3159 O O . VAL A 1 401 ? -4.973 11.336 12.961 1 96.88 401 VAL A O 1
ATOM 3162 N N . PRO A 1 402 ? -5.77 9.289 12.711 1 97.75 402 PRO A N 1
ATOM 3163 C CA . PRO A 1 402 ? -5.523 8.977 14.117 1 97.75 402 PRO A CA 1
ATOM 3164 C C . PRO A 1 402 ? -4.066 9.195 14.531 1 97.75 402 PRO A C 1
ATOM 3166 O O . PRO A 1 402 ? -3.152 8.891 13.758 1 97.75 402 PRO A O 1
ATOM 3169 N N . ALA A 1 403 ? -3.916 9.727 15.75 1 98.38 403 ALA A N 1
ATOM 3170 C CA . ALA A 1 403 ? -2.586 10.023 16.281 1 98.38 403 ALA A CA 1
ATOM 3171 C C . ALA A 1 403 ? -1.709 8.773 16.281 1 98.38 403 ALA A C 1
ATOM 3173 O O . ALA A 1 403 ? -0.515 8.852 15.984 1 98.38 403 ALA A O 1
ATOM 3174 N N . GLY A 1 404 ? -2.299 7.625 16.625 1 97.75 404 GLY A N 1
ATOM 3175 C CA . GLY A 1 404 ? -1.545 6.379 16.641 1 97.75 404 GLY A CA 1
ATOM 3176 C C . GLY A 1 404 ? -0.984 6.008 15.289 1 97.75 404 GLY A C 1
ATOM 3177 O O . GLY A 1 404 ? 0.101 5.43 15.195 1 97.75 404 GLY A O 1
ATOM 3178 N N . THR A 1 405 ? -1.697 6.285 14.273 1 97 405 THR A N 1
ATOM 3179 C CA . THR A 1 405 ? -1.258 5.992 12.914 1 97 405 THR A CA 1
ATOM 3180 C C . THR A 1 405 ? -0.063 6.863 12.531 1 97 405 THR A C 1
ATOM 3182 O O . THR A 1 405 ? 0.916 6.371 11.969 1 97 405 THR A O 1
ATOM 3185 N N . VAL A 1 406 ? -0.139 8.141 12.828 1 97.69 406 VAL A N 1
ATOM 3186 C CA . VAL A 1 406 ? 0.956 9.055 12.516 1 97.69 406 VAL A CA 1
ATOM 3187 C C . VAL A 1 406 ? 2.203 8.648 13.305 1 97.69 406 VAL A C 1
ATOM 3189 O O . VAL A 1 406 ? 3.307 8.617 12.75 1 97.69 406 VAL A O 1
ATOM 3192 N N . GLU A 1 407 ? 1.969 8.352 14.547 1 97.44 407 GLU A N 1
ATOM 3193 C CA . GLU A 1 407 ? 3.078 7.918 15.391 1 97.44 407 GLU A CA 1
ATOM 3194 C C . GLU A 1 407 ? 3.76 6.68 14.805 1 97.44 407 GLU A C 1
ATOM 3196 O O . GLU A 1 407 ? 4.988 6.629 14.711 1 97.44 407 GLU A O 1
ATOM 3201 N N . TYR A 1 408 ? 2.949 5.691 14.484 1 96.81 408 TYR A N 1
ATOM 3202 C CA . TYR A 1 408 ? 3.484 4.465 13.898 1 96.81 408 TYR A CA 1
ATOM 3203 C C . TYR A 1 408 ? 4.324 4.77 12.664 1 96.81 408 TYR A C 1
ATOM 3205 O O . TYR A 1 408 ? 5.434 4.246 12.516 1 96.81 408 TYR A O 1
ATOM 3213 N N . ILE A 1 409 ? 3.818 5.559 11.766 1 95.94 409 ILE A N 1
ATOM 3214 C CA . ILE A 1 409 ? 4.496 5.875 10.516 1 95.94 409 ILE A CA 1
ATOM 3215 C C . ILE A 1 409 ? 5.812 6.586 10.805 1 95.94 409 ILE A C 1
ATOM 3217 O O . ILE A 1 409 ? 6.852 6.234 10.242 1 95.94 409 ILE A O 1
ATOM 3221 N N . LEU A 1 410 ? 5.824 7.566 11.672 1 96.81 410 LEU A N 1
ATOM 3222 C CA . LEU A 1 410 ? 7.035 8.312 12 1 96.81 410 LEU A CA 1
ATOM 3223 C C . LEU A 1 410 ? 8.094 7.387 12.602 1 96.81 410 LEU A C 1
ATOM 3225 O O . LEU A 1 410 ? 9.273 7.492 12.266 1 96.81 410 LEU A O 1
ATOM 3229 N N . ASP A 1 411 ? 7.613 6.438 13.406 1 95.69 411 ASP A N 1
ATOM 3230 C CA . ASP A 1 411 ? 8.539 5.547 14.109 1 95.69 411 ASP A CA 1
ATOM 3231 C C . ASP A 1 411 ? 9.07 4.465 13.172 1 95.69 411 ASP A C 1
ATOM 3233 O O . ASP A 1 411 ? 10.016 3.756 13.516 1 95.69 411 ASP A O 1
ATOM 3237 N N . HIS A 1 412 ? 8.539 4.363 12.008 1 94.75 412 HIS A N 1
ATOM 3238 C CA . HIS A 1 412 ? 8.93 3.293 11.102 1 94.75 412 HIS A CA 1
ATOM 3239 C C . HIS A 1 412 ? 9.453 3.854 9.781 1 94.75 412 HIS A C 1
ATOM 3241 O O . HIS A 1 412 ? 9.633 3.109 8.812 1 94.75 412 HIS A O 1
ATOM 3247 N N . SER A 1 413 ? 9.703 5.117 9.719 1 92.5 413 SER A N 1
ATOM 3248 C CA . SER A 1 413 ? 10 5.785 8.453 1 92.5 413 SER A CA 1
ATOM 3249 C C . SER A 1 413 ? 11.5 5.941 8.25 1 92.5 413 SER A C 1
ATOM 3251 O O . SER A 1 413 ? 11.953 6.301 7.164 1 92.5 413 SER A O 1
ATOM 3253 N N . GLY A 1 414 ? 12.273 5.695 9.258 1 92.69 414 GLY A N 1
ATOM 3254 C CA . GLY A 1 414 ? 13.711 5.875 9.164 1 92.69 414 GLY A CA 1
ATOM 3255 C C . GLY A 1 414 ? 14.133 7.332 9.18 1 92.69 414 GLY A C 1
ATOM 3256 O O . GLY A 1 414 ? 15.266 7.66 8.805 1 92.69 414 GLY A O 1
ATOM 3257 N N . LEU A 1 415 ? 13.242 8.219 9.562 1 95.56 415 LEU A N 1
ATOM 3258 C CA . LEU A 1 415 ? 13.594 9.625 9.711 1 95.56 415 LEU A CA 1
ATOM 3259 C C . LEU A 1 415 ? 14.633 9.812 10.812 1 95.56 415 LEU A C 1
ATOM 3261 O O . LEU A 1 415 ? 14.633 9.07 11.805 1 95.56 415 LEU A O 1
ATOM 3265 N N . PRO A 1 416 ? 15.539 10.805 10.641 1 95.25 416 PRO A N 1
ATOM 3266 C CA . PRO A 1 416 ? 16.469 11.086 11.734 1 95.25 416 PRO A CA 1
ATOM 3267 C C . PRO A 1 416 ? 15.773 11.539 13.008 1 95.25 416 PRO A C 1
ATOM 3269 O O . PRO A 1 416 ? 15.141 12.602 13.023 1 95.25 416 PRO A O 1
ATOM 3272 N N . ALA A 1 417 ? 15.969 10.828 14.016 1 91.56 417 ALA A N 1
ATOM 3273 C CA . ALA A 1 417 ? 15.211 11.031 15.25 1 91.56 417 ALA A CA 1
ATOM 3274 C C . ALA A 1 417 ? 15.484 12.414 15.836 1 91.56 417 ALA A C 1
ATOM 3276 O O . ALA A 1 417 ? 14.594 13.031 16.422 1 91.56 417 ALA A O 1
ATOM 3277 N N . ASN A 1 418 ? 16.625 12.914 15.648 1 94.56 418 ASN A N 1
ATOM 3278 C CA . ASN A 1 418 ? 17 14.195 16.25 1 94.56 418 ASN A CA 1
ATOM 3279 C C . ASN A 1 418 ? 16.375 15.367 15.484 1 94.56 418 ASN A C 1
ATOM 3281 O O . ASN A 1 418 ? 16.453 16.516 15.938 1 94.56 418 ASN A O 1
ATOM 3285 N N . GLN A 1 419 ? 15.75 15.133 14.391 1 97.25 419 GLN A N 1
ATOM 3286 C CA . GLN A 1 419 ? 15.18 16.203 13.578 1 97.25 419 GLN A CA 1
ATOM 3287 C C . GLN A 1 419 ? 13.656 16.219 13.68 1 97.25 419 GLN A C 1
ATOM 3289 O O . GLN A 1 419 ? 13 17.094 13.094 1 97.25 419 GLN A O 1
ATOM 3294 N N . VAL A 1 420 ? 13.07 15.25 14.398 1 97.75 420 VAL A N 1
ATOM 3295 C CA . VAL A 1 420 ? 11.617 15.109 14.406 1 97.75 420 VAL A CA 1
ATOM 3296 C C . VAL A 1 420 ? 11.086 15.367 15.812 1 97.75 420 VAL A C 1
ATOM 3298 O O . VAL A 1 420 ? 11.547 14.758 16.781 1 97.75 420 VAL A O 1
ATOM 3301 N N . ASP A 1 421 ? 10.195 16.25 15.961 1 98 421 ASP A N 1
ATOM 3302 C CA . ASP A 1 421 ? 9.43 16.516 17.172 1 98 421 ASP A CA 1
ATOM 3303 C C . ASP A 1 421 ? 7.945 16.203 16.969 1 98 421 ASP A C 1
ATOM 3305 O O . ASP A 1 421 ? 7.27 16.891 16.188 1 98 421 ASP A O 1
ATOM 3309 N N . PHE A 1 422 ? 7.434 15.211 17.578 1 98.06 422 PHE A N 1
ATOM 3310 C CA . PHE A 1 422 ? 6.066 14.734 17.406 1 98.06 422 PHE A CA 1
ATOM 3311 C C . PHE A 1 422 ? 5.227 15.047 18.641 1 98.06 422 PHE A C 1
ATOM 3313 O O . PHE A 1 422 ? 5.609 14.695 19.766 1 98.06 422 PHE A O 1
ATOM 3320 N N . GLN A 1 423 ? 4.051 15.695 18.422 1 98.12 423 GLN A N 1
ATOM 3321 C CA . GLN A 1 423 ? 3.18 16.141 19.516 1 98.12 423 GLN A CA 1
ATOM 3322 C C . GLN A 1 423 ? 1.77 15.578 19.344 1 98.12 423 GLN A C 1
ATOM 3324 O O . GLN A 1 423 ? 1.15 15.75 18.297 1 98.12 423 GLN A O 1
ATOM 3329 N N . ILE A 1 424 ? 1.265 14.906 20.406 1 97.88 424 ILE A N 1
ATOM 3330 C CA . ILE A 1 424 ? -0.147 14.547 20.484 1 97.88 424 ILE A CA 1
ATOM 3331 C C . ILE A 1 424 ? -0.877 15.516 21.406 1 97.88 424 ILE A C 1
ATOM 3333 O O . ILE A 1 424 ? -0.656 15.5 22.625 1 97.88 424 ILE A O 1
ATOM 3337 N N . LEU A 1 425 ? -1.736 16.328 20.844 1 97.75 425 LEU A N 1
ATOM 3338 C CA . LEU A 1 425 ? -2.482 17.312 21.609 1 97.75 425 LEU A CA 1
ATOM 3339 C C . LEU A 1 425 ? -3.891 16.828 21.922 1 97.75 425 LEU A C 1
ATOM 3341 O O . LEU A 1 425 ? -4.355 15.844 21.328 1 97.75 425 LEU A O 1
ATOM 3345 N N . GLU A 1 426 ? -4.508 17.484 22.922 1 96.12 426 GLU A N 1
ATOM 3346 C CA . GLU A 1 426 ? -5.879 17.156 23.297 1 96.12 426 GLU A CA 1
ATOM 3347 C C . GLU A 1 426 ? -6.891 17.859 22.406 1 96.12 426 GLU A C 1
ATOM 3349 O O . GLU A 1 426 ? -7.652 18.703 22.875 1 96.12 426 GLU A O 1
ATOM 3354 N N . GLY A 1 427 ? -6.992 17.5 21.234 1 96.56 427 GLY A N 1
ATOM 3355 C CA . GLY A 1 427 ? -7.879 18.078 20.234 1 96.56 427 GLY A CA 1
ATOM 3356 C C . GLY A 1 427 ? -8.18 17.125 19.078 1 96.56 427 GLY A C 1
ATOM 3357 O O . GLY A 1 427 ? -7.82 15.945 19.141 1 96.56 427 GLY A O 1
ATOM 3358 N N . GLY A 1 428 ? -8.969 17.578 18.141 1 97.12 428 GLY A N 1
ATOM 3359 C CA . GLY A 1 428 ? -9.336 16.797 16.969 1 97.12 428 GLY A CA 1
ATOM 3360 C C . GLY A 1 428 ? -8.336 16.922 15.836 1 97.12 428 GLY A C 1
ATOM 3361 O O . GLY A 1 428 ? -7.125 16.953 16.078 1 97.12 428 GLY A O 1
ATOM 3362 N N . HIS A 1 429 ? -8.828 16.844 14.609 1 97.56 429 HIS A N 1
ATOM 3363 C CA . HIS A 1 429 ? -8.039 16.906 13.383 1 97.56 429 HIS A CA 1
ATOM 3364 C C . HIS A 1 429 ? -7.301 18.234 13.273 1 97.56 429 HIS A C 1
ATOM 3366 O O . HIS A 1 429 ? -6.223 18.312 12.68 1 97.56 429 HIS A O 1
ATOM 3372 N N . SER A 1 430 ? -7.891 19.281 13.758 1 97.62 430 SER A N 1
ATOM 3373 C CA . SER A 1 430 ? -7.316 20.609 13.945 1 97.62 430 SER A CA 1
ATOM 3374 C C . SER A 1 430 ? -7.172 20.953 15.43 1 97.62 430 SER A C 1
ATOM 3376 O O . SER A 1 430 ? -7.941 21.75 15.961 1 97.62 430 SER A O 1
ATOM 3378 N N . PRO A 1 431 ? -6.082 20.453 15.984 1 96.94 431 PRO A N 1
ATOM 3379 C CA . PRO A 1 431 ? -5.984 20.594 17.438 1 96.94 431 PRO A CA 1
ATOM 3380 C C . PRO A 1 431 ? -5.898 22.062 17.891 1 96.94 431 PRO A C 1
ATOM 3382 O O . PRO A 1 431 ? -6.273 22.391 19.016 1 96.94 431 PRO A O 1
ATOM 3385 N N . TYR A 1 432 ? -5.504 22.938 17.047 1 96 432 TYR A N 1
ATOM 3386 C CA . TYR A 1 432 ? -5.348 24.359 17.359 1 96 432 TYR A CA 1
ATOM 3387 C C . TYR A 1 432 ? -6.707 25.031 17.531 1 96 432 TYR A C 1
ATOM 3389 O O . TYR A 1 432 ? -6.789 26.156 18.016 1 96 432 TYR A O 1
ATOM 3397 N N . GLU A 1 433 ? -7.75 24.328 17.172 1 92.94 433 GLU A N 1
ATOM 3398 C CA . GLU A 1 433 ? -9.086 24.906 17.312 1 92.94 433 GLU A CA 1
ATOM 3399 C C . GLU A 1 433 ? -9.547 24.859 18.766 1 92.94 433 GLU A C 1
ATOM 3401 O O . GLU A 1 433 ? -10.5 25.531 19.141 1 92.94 433 GLU A O 1
ATOM 3406 N N . GLU A 1 434 ? -8.875 24.016 19.562 1 92.81 434 GLU A N 1
ATOM 3407 C CA . GLU A 1 434 ? -9.18 23.984 20.984 1 92.81 434 GLU A CA 1
ATOM 3408 C C . GLU A 1 434 ? -8.5 25.125 21.734 1 92.81 434 GLU A C 1
ATOM 3410 O O . GLU A 1 434 ? -7.277 25.281 21.641 1 92.81 434 GLU A O 1
ATOM 3415 N N . THR A 1 435 ? -9.273 25.844 22.531 1 90.38 435 THR A N 1
ATOM 3416 C CA . THR A 1 435 ? -8.797 27.047 23.203 1 90.38 435 THR A CA 1
ATOM 3417 C C . THR A 1 435 ? -7.609 26.719 24.109 1 90.38 435 THR A C 1
ATOM 3419 O O . THR A 1 435 ? -6.684 27.516 24.234 1 90.38 435 THR A O 1
ATOM 3422 N N . THR A 1 436 ? -7.66 25.578 24.719 1 92.38 436 THR A N 1
ATOM 3423 C CA . THR A 1 436 ? -6.613 25.219 25.672 1 92.38 436 THR A CA 1
ATOM 3424 C C . THR A 1 436 ? -5.359 24.734 24.953 1 92.38 436 THR A C 1
ATOM 3426 O O . THR A 1 436 ? -4.266 24.766 25.516 1 92.38 436 THR A O 1
ATOM 3429 N N . GLN A 1 437 ? -5.496 24.312 23.703 1 94.31 437 GLN A N 1
ATOM 3430 C CA . GLN A 1 437 ? -4.375 23.719 22.984 1 94.31 437 GLN A CA 1
ATOM 3431 C C . GLN A 1 437 ? -3.705 24.75 22.078 1 94.31 437 GLN A C 1
ATOM 3433 O O . GLN A 1 437 ? -2.527 24.625 21.734 1 94.31 437 GLN A O 1
ATOM 3438 N N . PHE A 1 438 ? -4.418 25.828 21.703 1 94.81 438 PHE A N 1
ATOM 3439 C CA . PHE A 1 438 ? -3.945 26.812 20.734 1 94.81 438 PHE A CA 1
ATOM 3440 C C . PHE A 1 438 ? -2.633 27.438 21.188 1 94.81 438 PHE A C 1
ATOM 3442 O O . PHE A 1 438 ? -1.662 27.484 20.438 1 94.81 438 PHE A O 1
ATOM 3449 N N . PRO A 1 439 ? -2.535 27.938 22.516 1 92.75 439 PRO A N 1
ATOM 3450 C CA . PRO A 1 439 ? -1.261 28.516 22.938 1 92.75 439 PRO A CA 1
ATOM 3451 C C . PRO A 1 439 ? -0.11 27.516 22.891 1 92.75 439 PRO A C 1
ATOM 3453 O O . PRO A 1 439 ? 1.021 27.875 22.562 1 92.75 439 PRO A O 1
ATOM 3456 N N . ILE A 1 440 ? -0.404 26.234 23.219 1 95.06 440 ILE A N 1
ATOM 3457 C CA . ILE A 1 440 ? 0.626 25.203 23.156 1 95.06 440 ILE A CA 1
ATOM 3458 C C . ILE A 1 440 ? 1.104 25.031 21.719 1 95.06 440 ILE A C 1
ATOM 3460 O O . ILE A 1 440 ? 2.309 25 21.453 1 95.06 440 ILE A O 1
ATOM 3464 N N . PHE A 1 441 ? 0.185 24.969 20.828 1 96.81 441 PHE A N 1
ATOM 3465 C CA . PHE A 1 441 ? 0.436 24.797 19.406 1 96.81 441 PHE A CA 1
ATOM 3466 C C . PHE A 1 441 ? 1.301 25.938 18.859 1 96.81 441 PHE A C 1
ATOM 3468 O O . PHE A 1 441 ? 2.346 25.688 18.25 1 96.81 441 PHE A O 1
ATOM 3475 N N . THR A 1 442 ? 0.957 27.203 19.094 1 96.56 442 THR A N 1
ATOM 3476 C CA . THR A 1 442 ? 1.669 28.359 18.547 1 96.56 442 THR A CA 1
ATOM 3477 C C . THR A 1 442 ? 3.023 28.531 19.234 1 96.56 442 THR A C 1
ATOM 3479 O O . THR A 1 442 ? 4 28.922 18.594 1 96.56 442 THR A O 1
ATOM 3482 N N . ASN A 1 443 ? 3.086 28.203 20.516 1 96.19 443 ASN A N 1
ATOM 3483 C CA . ASN A 1 443 ? 4.355 28.344 21.234 1 96.19 443 ASN A CA 1
ATOM 3484 C C . ASN A 1 443 ? 5.395 27.344 20.703 1 96.19 443 ASN A C 1
ATOM 3486 O O . ASN A 1 443 ? 6.582 27.672 20.641 1 96.19 443 ASN A O 1
ATOM 3490 N N . LEU A 1 444 ? 4.965 26.156 20.406 1 97.62 444 LEU A N 1
ATOM 3491 C CA . LEU A 1 444 ? 5.891 25.172 19.859 1 97.62 444 LEU A CA 1
ATOM 3492 C C . LEU A 1 444 ? 6.418 25.609 18.5 1 97.62 444 LEU A C 1
ATOM 3494 O O . LEU A 1 444 ? 7.586 25.391 18.188 1 97.62 444 LEU A O 1
ATOM 3498 N N . ILE A 1 445 ? 5.598 26.266 17.688 1 98.19 445 ILE A N 1
ATOM 3499 C CA . ILE A 1 445 ? 6.039 26.781 16.406 1 98.19 445 ILE A CA 1
ATOM 3500 C C . ILE A 1 445 ? 7.023 27.938 16.625 1 98.19 445 ILE A C 1
ATOM 3502 O O . ILE A 1 445 ? 8.055 28.016 15.953 1 98.19 445 ILE A O 1
ATOM 3506 N N . ARG A 1 446 ? 6.73 28.875 17.625 1 96.75 446 ARG A N 1
ATOM 3507 C CA . ARG A 1 446 ? 7.641 29.969 17.953 1 96.75 446 ARG A CA 1
ATOM 3508 C C . ARG A 1 446 ? 9.008 29.438 18.375 1 96.75 446 ARG A C 1
ATOM 3510 O O . ARG A 1 446 ? 10.039 29.984 17.969 1 96.75 446 ARG A O 1
ATOM 3517 N N . GLU A 1 447 ? 8.938 28.406 19.172 1 96.94 447 GLU A N 1
ATOM 3518 C CA . GLU A 1 447 ? 10.18 27.797 19.625 1 96.94 447 GLU A CA 1
ATOM 3519 C C . GLU A 1 447 ? 10.969 27.203 18.469 1 96.94 447 GLU A C 1
ATOM 3521 O O . GLU A 1 447 ? 12.188 27.344 18.406 1 96.94 447 GLU A O 1
ATOM 3526 N N . LEU A 1 448 ? 10.281 26.531 17.562 1 97.56 448 LEU A N 1
ATOM 3527 C CA . LEU A 1 448 ? 10.922 25.969 16.391 1 97.56 448 LEU A CA 1
ATOM 3528 C C . LEU A 1 448 ? 11.625 27.062 15.586 1 97.56 448 LEU A C 1
ATOM 3530 O O . LEU A 1 448 ? 12.773 26.906 15.18 1 97.56 448 LEU A O 1
ATOM 3534 N N . VAL A 1 449 ? 10.93 28.156 15.328 1 96.81 449 VAL A N 1
ATOM 3535 C CA . VAL A 1 449 ? 11.469 29.266 14.547 1 96.81 449 VAL A CA 1
ATOM 3536 C C . VAL A 1 449 ? 12.672 29.875 15.273 1 96.81 449 VAL A C 1
ATOM 3538 O O . VAL A 1 449 ? 13.711 30.109 14.656 1 96.81 449 VAL A O 1
ATOM 3541 N N . ARG A 1 450 ? 12.562 30.062 16.547 1 94.56 450 ARG A N 1
ATOM 3542 C CA . ARG A 1 450 ? 13.641 30.656 17.344 1 94.56 450 ARG A CA 1
ATOM 3543 C C . ARG A 1 450 ? 14.883 29.766 17.328 1 94.56 450 ARG A C 1
ATOM 3545 O O . ARG A 1 450 ? 15.992 30.25 17.094 1 94.56 450 ARG A O 1
ATOM 3552 N N . GLU A 1 451 ? 14.688 28.547 17.531 1 92.44 451 GLU A N 1
ATOM 3553 C CA . GLU A 1 451 ? 15.797 27.609 17.656 1 92.44 451 GLU A CA 1
ATOM 3554 C C . GLU A 1 451 ? 16.5 27.391 16.328 1 92.44 451 GLU A C 1
ATOM 3556 O O . GLU A 1 451 ? 17.719 27.188 16.281 1 92.44 451 GLU A O 1
ATOM 3561 N N . THR A 1 452 ? 15.766 27.438 15.32 1 90.06 452 THR A N 1
ATOM 3562 C CA . THR A 1 452 ? 16.344 27.172 14.008 1 90.06 452 THR A CA 1
ATOM 3563 C C . THR A 1 452 ? 17.031 28.422 13.461 1 90.06 452 THR A C 1
ATOM 3565 O O . THR A 1 452 ? 17.953 28.312 12.641 1 90.06 452 THR A O 1
ATOM 3568 N N . THR A 1 453 ? 16.594 29.625 13.867 1 86.38 453 THR A N 1
ATOM 3569 C CA . THR A 1 453 ? 17.172 30.859 13.359 1 86.38 453 THR A CA 1
ATOM 3570 C C . THR A 1 453 ? 18.328 31.328 14.242 1 86.38 453 THR A C 1
ATOM 3572 O O . THR A 1 453 ? 19.188 32.094 13.797 1 86.38 453 THR A O 1
ATOM 3575 N N . SER A 1 454 ? 18.344 31.062 15.477 1 74.69 454 SER A N 1
ATOM 3576 C CA . SER A 1 454 ? 19.469 31.406 16.344 1 74.69 454 SER A CA 1
ATOM 3577 C C . SER A 1 454 ? 20.719 30.641 15.961 1 74.69 454 SER A C 1
ATOM 3579 O O . SER A 1 454 ? 21.828 31.156 16.094 1 74.69 454 SER A O 1
ATOM 3581 N N . ASP A 1 455 ? 20.578 29.484 15.578 1 59.09 455 ASP A N 1
ATOM 3582 C CA . ASP A 1 455 ? 21.719 28.656 15.195 1 59.09 455 ASP A CA 1
ATOM 3583 C C . ASP A 1 455 ? 22.375 29.188 13.922 1 59.09 455 ASP A C 1
ATOM 3585 O O . ASP A 1 455 ? 23.547 28.922 13.656 1 59.09 455 ASP A O 1
ATOM 3589 N N . LYS A 1 456 ? 21.641 29.844 13.133 1 53.53 456 LYS A N 1
ATOM 3590 C CA . LYS A 1 456 ? 22.219 30.422 11.922 1 53.53 456 LYS A CA 1
ATOM 3591 C C . LYS A 1 456 ? 23.031 31.672 12.242 1 53.53 456 LYS A C 1
ATOM 3593 O O . LYS A 1 456 ? 23.844 32.125 11.43 1 53.53 456 LYS A O 1
ATOM 3598 N N . THR A 1 457 ? 22.688 32.438 13.258 1 41.69 457 THR A N 1
ATOM 3599 C CA . THR A 1 457 ? 23.438 33.625 13.656 1 41.69 457 THR A CA 1
ATOM 3600 C C . THR A 1 457 ? 24.719 33.219 14.375 1 41.69 457 THR A C 1
ATOM 3602 O O . THR A 1 457 ? 25.656 34.031 14.445 1 41.69 457 THR A O 1
ATOM 3605 N N . SER A 1 458 ? 24.75 32.219 15.078 1 36.94 458 SER A N 1
ATOM 3606 C CA . SER A 1 458 ? 26 31.844 15.727 1 36.94 458 SER A CA 1
ATOM 3607 C C . SER A 1 458 ? 26.969 31.203 14.734 1 36.94 458 SER A C 1
ATOM 3609 O O . SER A 1 458 ? 28.094 30.859 15.086 1 36.94 458 SER A O 1
ATOM 3611 N N . GLN A 1 459 ? 26.547 30.75 13.594 1 33.31 459 GLN A N 1
ATOM 3612 C CA . GLN A 1 459 ? 27.594 30.359 12.656 1 33.31 459 GLN A CA 1
ATOM 3613 C C . GLN A 1 459 ? 27.969 31.531 11.742 1 33.31 459 GLN A C 1
ATOM 3615 O O . GLN A 1 459 ? 27.094 32.281 11.281 1 33.31 459 GLN A O 1
ATOM 3620 N N . MET B 1 1 ? -4.562 -23.266 -42.875 1 30.88 1 MET B N 1
ATOM 3621 C CA . MET B 1 1 ? -5.289 -24.5 -42.594 1 30.88 1 MET B CA 1
ATOM 3622 C C . MET B 1 1 ? -4.781 -25.156 -41.312 1 30.88 1 MET B C 1
ATOM 3624 O O . MET B 1 1 ? -3.574 -25.328 -41.125 1 30.88 1 MET B O 1
ATOM 3628 N N . LYS B 1 2 ? -5.676 -24.953 -40.281 1 43.97 2 LYS B N 1
ATOM 3629 C CA . LYS B 1 2 ? -5.395 -25.516 -38.969 1 43.97 2 LYS B CA 1
ATOM 3630 C C . LYS B 1 2 ? -5.082 -27 -39.031 1 43.97 2 LYS B C 1
ATOM 3632 O O . LYS B 1 2 ? -5.918 -27.797 -39.469 1 43.97 2 LYS B O 1
ATOM 3637 N N . LYS B 1 3 ? -3.816 -27.422 -39.312 1 45.25 3 LYS B N 1
ATOM 3638 C CA . LYS B 1 3 ? -3.525 -28.844 -39.375 1 45.25 3 LYS B CA 1
ATOM 3639 C C . LYS B 1 3 ? -3.684 -29.5 -38 1 45.25 3 LYS B C 1
ATOM 3641 O O . LYS B 1 3 ? -3.131 -29.016 -37 1 45.25 3 LYS B O 1
ATOM 3646 N N . ASP B 1 4 ? -4.742 -30.188 -37.719 1 47.94 4 ASP B N 1
ATOM 3647 C CA . ASP B 1 4 ? -4.961 -31.031 -36.531 1 47.94 4 ASP B CA 1
ATOM 3648 C C . ASP B 1 4 ? -3.994 -32.219 -36.531 1 47.94 4 ASP B C 1
ATOM 3650 O O . ASP B 1 4 ? -4.16 -33.156 -37.312 1 47.94 4 ASP B O 1
ATOM 3654 N N . ILE B 1 5 ? -2.781 -31.922 -36.062 1 50.84 5 ILE B N 1
ATOM 3655 C CA . ILE B 1 5 ? -1.851 -33.062 -35.969 1 50.84 5 ILE B CA 1
ATOM 3656 C C . ILE B 1 5 ? -2.078 -33.812 -34.688 1 50.84 5 ILE B C 1
ATOM 3658 O O . ILE B 1 5 ? -2.131 -33.219 -33.594 1 50.84 5 ILE B O 1
ATOM 3662 N N . SER B 1 6 ? -2.48 -35.031 -34.75 1 60.31 6 SER B N 1
ATOM 3663 C CA . SER B 1 6 ? -2.74 -35.906 -33.625 1 60.31 6 SER B CA 1
ATOM 3664 C C . SER B 1 6 ? -1.515 -36.75 -33.281 1 60.31 6 SER B C 1
ATOM 3666 O O . SER B 1 6 ? -0.837 -37.25 -34.188 1 60.31 6 SER B O 1
ATOM 3668 N N . TYR B 1 7 ? -1.113 -36.656 -32.062 1 66.69 7 TYR B N 1
ATOM 3669 C CA . TYR B 1 7 ? 0.035 -37.438 -31.609 1 66.69 7 TYR B CA 1
ATOM 3670 C C . TYR B 1 7 ? -0.4 -38.562 -30.656 1 66.69 7 TYR B C 1
ATOM 3672 O O . TYR B 1 7 ? -1.207 -38.312 -29.75 1 66.69 7 TYR B O 1
ATOM 3680 N N . PRO B 1 8 ? 0.006 -39.719 -31 1 60.19 8 PRO B N 1
ATOM 3681 C CA . PRO B 1 8 ? -0.371 -40.812 -30.094 1 60.19 8 PRO B CA 1
ATOM 3682 C C . PRO B 1 8 ? 0.311 -40.719 -28.734 1 60.19 8 PRO B C 1
ATOM 3684 O O . PRO B 1 8 ? 1.533 -40.562 -28.656 1 60.19 8 PRO B O 1
ATOM 3687 N N . LEU B 1 9 ? -0.386 -40.5 -27.641 1 64.31 9 LEU B N 1
ATOM 3688 C CA . LEU B 1 9 ? 0.158 -40.625 -26.281 1 64.31 9 LEU B CA 1
ATOM 3689 C C . LEU B 1 9 ? 0.38 -42.094 -25.906 1 64.31 9 LEU B C 1
ATOM 3691 O O . LEU B 1 9 ? 1.403 -42.438 -25.312 1 64.31 9 LEU B O 1
ATOM 3695 N N . ASN B 1 10 ? -0.661 -42.844 -26.219 1 60.62 10 ASN B N 1
ATOM 3696 C CA . ASN B 1 10 ? -0.64 -44.312 -26.203 1 60.62 10 ASN B CA 1
ATOM 3697 C C . ASN B 1 10 ? -1.552 -44.906 -27.281 1 60.62 10 ASN B C 1
ATOM 3699 O O . ASN B 1 10 ? -1.982 -44.188 -28.188 1 60.62 10 ASN B O 1
ATOM 3703 N N . THR B 1 11 ? -1.694 -46.156 -27.281 1 57.66 11 THR B N 1
ATOM 3704 C CA . THR B 1 11 ? -2.447 -46.875 -28.312 1 57.66 11 THR B CA 1
ATOM 3705 C C . THR B 1 11 ? -3.895 -46.375 -28.359 1 57.66 11 THR B C 1
ATOM 3707 O O . THR B 1 11 ? -4.562 -46.469 -29.391 1 57.66 11 THR B O 1
ATOM 3710 N N . GLU B 1 12 ? -4.398 -45.812 -27.375 1 59.91 12 GLU B N 1
ATOM 3711 C CA . GLU B 1 12 ? -5.824 -45.5 -27.266 1 59.91 12 GLU B CA 1
ATOM 3712 C C . GLU B 1 12 ? -6.07 -44 -27.281 1 59.91 12 GLU B C 1
ATOM 3714 O O . GLU B 1 12 ? -7.156 -43.531 -27.656 1 59.91 12 GLU B O 1
ATOM 3719 N N . PHE B 1 13 ? -5.066 -43.25 -26.938 1 66.75 13 PHE B N 1
ATOM 3720 C CA . PHE B 1 13 ? -5.312 -41.812 -26.766 1 66.75 13 PHE B CA 1
ATOM 3721 C C . PHE B 1 13 ? -4.414 -41 -27.688 1 66.75 13 PHE B C 1
ATOM 3723 O O . PHE B 1 13 ? -3.221 -41.281 -27.828 1 66.75 13 PHE B O 1
ATOM 3730 N N . HIS B 1 14 ? -5.18 -40.188 -28.469 1 81.38 14 HIS B N 1
ATOM 3731 C CA . HIS B 1 14 ? -4.457 -39.219 -29.312 1 81.38 14 HIS B CA 1
ATOM 3732 C C . HIS B 1 14 ? -4.672 -37.781 -28.828 1 81.38 14 HIS B C 1
ATOM 3734 O O . HIS B 1 14 ? -5.75 -37.438 -28.328 1 81.38 14 HIS B O 1
ATOM 3740 N N . VAL B 1 15 ? -3.531 -37.062 -28.844 1 87.06 15 VAL B N 1
ATOM 3741 C CA . VAL B 1 15 ? -3.605 -35.656 -28.453 1 87.06 15 VAL B CA 1
ATOM 3742 C C . VAL B 1 15 ? -3.447 -34.781 -29.688 1 87.06 15 VAL B C 1
ATOM 3744 O O . VAL B 1 15 ? -2.527 -34.969 -30.484 1 87.06 15 VAL B O 1
ATOM 3747 N N . SER B 1 16 ? -4.422 -33.938 -29.906 1 89.5 16 SER B N 1
ATOM 3748 C CA . SER B 1 16 ? -4.293 -32.906 -30.922 1 89.5 16 SER B CA 1
ATOM 3749 C C . SER B 1 16 ? -3.607 -31.656 -30.359 1 89.5 16 SER B C 1
ATOM 3751 O O . SER B 1 16 ? -3.893 -31.234 -29.234 1 89.5 16 SER B O 1
ATOM 3753 N N . ILE B 1 17 ? -2.66 -31.141 -31.094 1 92.5 17 ILE B N 1
ATOM 3754 C CA . ILE B 1 17 ? -1.937 -29.922 -30.703 1 92.5 17 ILE B CA 1
ATOM 3755 C C . ILE B 1 17 ? -2.316 -28.781 -31.641 1 92.5 17 ILE B C 1
ATOM 3757 O O . ILE B 1 17 ? -2.209 -28.906 -32.875 1 92.5 17 ILE B O 1
ATOM 3761 N N . GLN B 1 18 ? -2.785 -27.641 -31.062 1 92.69 18 GLN B N 1
ATOM 3762 C CA . GLN B 1 18 ? -3.225 -26.484 -31.828 1 92.69 18 GLN B CA 1
ATOM 3763 C C . GLN B 1 18 ? -2.576 -25.203 -31.297 1 92.69 18 GLN B C 1
ATOM 3765 O O . GLN B 1 18 ? -2.387 -25.047 -30.094 1 92.69 18 GLN B O 1
ATOM 3770 N N . TRP B 1 19 ? -2.17 -24.375 -32.188 1 95.06 19 TRP B N 1
ATOM 3771 C CA . TRP B 1 19 ? -1.735 -23.031 -31.844 1 95.06 19 TRP B CA 1
ATOM 3772 C C . TRP B 1 19 ? -2.732 -21.984 -32.344 1 95.06 19 TRP B C 1
ATOM 3774 O O . TRP B 1 19 ? -3.066 -21.969 -33.531 1 95.06 19 TRP B O 1
ATOM 3784 N N . ASP B 1 20 ? -3.234 -21.156 -31.469 1 94.75 20 ASP B N 1
ATOM 3785 C CA . ASP B 1 20 ? -4.223 -20.141 -31.797 1 94.75 20 ASP B CA 1
ATOM 3786 C C . ASP B 1 20 ? -3.709 -18.734 -31.438 1 94.75 20 ASP B C 1
ATOM 3788 O O . ASP B 1 20 ? -2.867 -18.594 -30.547 1 94.75 20 ASP B O 1
ATOM 3792 N N . SER B 1 21 ? -4.102 -17.797 -32.156 1 94.5 21 SER B N 1
ATOM 3793 C CA . SER B 1 21 ? -3.852 -16.391 -31.828 1 94.5 21 SER B CA 1
ATOM 3794 C C . SER B 1 21 ? -5.141 -15.578 -31.859 1 94.5 21 SER B C 1
ATOM 3796 O O . SER B 1 21 ? -6.105 -15.953 -32.531 1 94.5 21 SER B O 1
ATOM 3798 N N . LEU B 1 22 ? -5.211 -14.57 -31.078 1 94.31 22 LEU B N 1
ATOM 3799 C CA . LEU B 1 22 ? -6.348 -13.664 -31 1 94.31 22 LEU B CA 1
ATOM 3800 C C . LEU B 1 22 ? -5.891 -12.211 -31.047 1 94.31 22 LEU B C 1
ATOM 3802 O O . LEU B 1 22 ? -5.141 -11.758 -30.188 1 94.31 22 LEU B O 1
ATOM 3806 N N . GLU B 1 23 ? -6.395 -11.5 -32 1 92.62 23 GLU B N 1
ATOM 3807 C CA . GLU B 1 23 ? -6.16 -10.062 -32.062 1 92.62 23 GLU B CA 1
ATOM 3808 C C . GLU B 1 23 ? -7.023 -9.312 -31.047 1 92.62 23 GLU B C 1
ATOM 3810 O O . GLU B 1 23 ? -8.203 -9.617 -30.891 1 92.62 23 GLU B O 1
ATOM 3815 N N . ILE B 1 24 ? -6.602 -8.391 -30.156 1 87.88 24 ILE B N 1
ATOM 3816 C CA . ILE B 1 24 ? -7.355 -7.812 -29.047 1 87.88 24 ILE B CA 1
ATOM 3817 C C . ILE B 1 24 ? -7.523 -6.312 -29.281 1 87.88 24 ILE B C 1
ATOM 3819 O O . ILE B 1 24 ? -8.07 -5.609 -28.422 1 87.88 24 ILE B O 1
ATOM 3823 N N . GLY B 1 25 ? -7.27 -5.68 -30.203 1 76.25 25 GLY B N 1
ATOM 3824 C CA . GLY B 1 25 ? -7.539 -4.258 -30.359 1 76.25 25 GLY B CA 1
ATOM 3825 C C . GLY B 1 25 ? -6.926 -3.666 -31.609 1 76.25 25 GLY B C 1
ATOM 3826 O O . GLY B 1 25 ? -6.086 -4.297 -32.25 1 76.25 25 GLY B O 1
ATOM 3827 N N . LEU B 1 26 ? -7.754 -2.58 -31.953 1 64.88 26 LEU B N 1
ATOM 3828 C CA . LEU B 1 26 ? -7.258 -1.831 -33.094 1 64.88 26 LEU B CA 1
ATOM 3829 C C . LEU B 1 26 ? -6.371 -0.674 -32.656 1 64.88 26 LEU B C 1
ATOM 3831 O O . LEU B 1 26 ? -6.664 -0.011 -31.656 1 64.88 26 LEU B O 1
ATOM 3835 N N . VAL B 1 27 ? -5.18 -0.895 -32.906 1 65.31 27 VAL B N 1
ATOM 3836 C CA . VAL B 1 27 ? -4.355 0.303 -32.781 1 65.31 27 VAL B CA 1
ATOM 3837 C C . VAL B 1 27 ? -4.336 1.062 -34.094 1 65.31 27 VAL B C 1
ATOM 3839 O O . VAL B 1 27 ? -5.07 0.719 -35.031 1 65.31 27 VAL B O 1
ATOM 3842 N N . ALA B 1 28 ? -3.367 1.92 -34.25 1 61.41 28 ALA B N 1
ATOM 3843 C CA . ALA B 1 28 ? -3.287 2.748 -35.469 1 61.41 28 ALA B CA 1
ATOM 3844 C C . ALA B 1 28 ? -3.273 1.887 -36.719 1 61.41 28 ALA B C 1
ATOM 3846 O O . ALA B 1 28 ? -2.695 0.798 -36.75 1 61.41 28 ALA B O 1
ATOM 3847 N N . GLU B 1 29 ? -4.023 2.141 -37.719 1 63.5 29 GLU B N 1
ATOM 3848 C CA . GLU B 1 29 ? -4.262 1.454 -39 1 63.5 29 GLU B CA 1
ATOM 3849 C C . GLU B 1 29 ? -2.957 0.964 -39.594 1 63.5 29 GLU B C 1
ATOM 3851 O O . GLU B 1 29 ? -2.936 -0.062 -40.281 1 63.5 29 GLU B O 1
ATOM 3856 N N . ARG B 1 30 ? -1.877 1.618 -39.219 1 71.06 30 ARG B N 1
ATOM 3857 C CA . ARG B 1 30 ? -0.652 1.321 -39.969 1 71.06 30 ARG B CA 1
ATOM 3858 C C . ARG B 1 30 ? 0.077 0.129 -39.375 1 71.06 30 ARG B C 1
ATOM 3860 O O . ARG B 1 30 ? 0.9 -0.506 -40.031 1 71.06 30 ARG B O 1
ATOM 3867 N N . ASP B 1 31 ? -0.253 -0.254 -38.156 1 78.06 31 ASP B N 1
ATOM 3868 C CA . ASP B 1 31 ? 0.454 -1.348 -37.5 1 78.06 31 ASP B CA 1
ATOM 3869 C C . ASP B 1 31 ? -0.441 -2.578 -37.375 1 78.06 31 ASP B C 1
ATOM 3871 O O . ASP B 1 31 ? -1.658 -2.453 -37.219 1 78.06 31 ASP B O 1
ATOM 3875 N N . PRO B 1 32 ? 0.219 -3.76 -37.625 1 85.44 32 PRO B N 1
ATOM 3876 C CA . PRO B 1 32 ? -0.572 -4.949 -37.312 1 85.44 32 PRO B CA 1
ATOM 3877 C C . PRO B 1 32 ? -1.142 -4.91 -35.875 1 85.44 32 PRO B C 1
ATOM 3879 O O . PRO B 1 32 ? -0.531 -4.324 -35 1 85.44 32 PRO B O 1
ATOM 3882 N N . PRO B 1 33 ? -2.273 -5.445 -35.656 1 90.75 33 PRO B N 1
ATOM 3883 C CA . PRO B 1 33 ? -2.895 -5.414 -34.312 1 90.75 33 PRO B CA 1
ATOM 3884 C C . PRO B 1 33 ? -2.146 -6.27 -33.312 1 90.75 33 PRO B C 1
ATOM 3886 O O . PRO B 1 33 ? -1.561 -7.293 -33.656 1 90.75 33 PRO B O 1
ATOM 3889 N N . PRO B 1 34 ? -2.139 -5.777 -32.094 1 94 34 PRO B N 1
ATOM 3890 C CA . PRO B 1 34 ? -1.608 -6.656 -31.047 1 94 34 PRO B CA 1
ATOM 3891 C C . PRO B 1 34 ? -2.414 -7.945 -30.906 1 94 34 PRO B C 1
ATOM 3893 O O . PRO B 1 34 ? -3.613 -7.965 -31.188 1 94 34 PRO B O 1
ATOM 3896 N N . PHE B 1 35 ? -1.744 -9.008 -30.5 1 94.88 35 PHE B N 1
ATOM 3897 C CA . PHE B 1 35 ? -2.461 -10.266 -30.359 1 94.88 35 PHE B CA 1
ATOM 3898 C C . PHE B 1 35 ? -1.843 -11.117 -29.25 1 94.88 35 PHE B C 1
ATOM 3900 O O . PHE B 1 35 ? -0.661 -10.969 -28.938 1 94.88 35 PHE B O 1
ATOM 3907 N N . LEU B 1 36 ? -2.67 -11.977 -28.641 1 97 36 LEU B N 1
ATOM 3908 C CA . LEU B 1 36 ? -2.252 -13.055 -27.75 1 97 36 LEU B CA 1
ATOM 3909 C C . LEU B 1 36 ? -2.264 -14.391 -28.484 1 97 36 LEU B C 1
ATOM 3911 O O . LEU B 1 36 ? -2.926 -14.539 -29.516 1 97 36 LEU B O 1
ATOM 3915 N N . SER B 1 37 ? -1.522 -15.328 -27.953 1 97.31 37 SER B N 1
ATOM 3916 C CA . SER B 1 37 ? -1.521 -16.656 -28.531 1 97.31 37 SER B CA 1
ATOM 3917 C C . SER B 1 37 ? -1.523 -17.734 -27.453 1 97.31 37 SER B C 1
ATOM 3919 O O . SER B 1 37 ? -1.287 -17.453 -26.281 1 97.31 37 SER B O 1
ATOM 3921 N N . ALA B 1 38 ? -1.839 -18.938 -27.875 1 98.25 38 ALA B N 1
ATOM 3922 C CA . ALA B 1 38 ? -1.867 -20.078 -26.953 1 98.25 38 ALA B CA 1
ATOM 3923 C C . ALA B 1 38 ? -1.625 -21.391 -27.688 1 98.25 38 ALA B C 1
ATOM 3925 O O . ALA B 1 38 ? -1.831 -21.469 -28.906 1 98.25 38 ALA B O 1
ATOM 3926 N N . THR B 1 39 ? -1.12 -22.312 -27 1 97.69 39 THR B N 1
ATOM 3927 C CA . THR B 1 39 ? -1.023 -23.703 -27.453 1 97.69 39 THR B CA 1
ATOM 3928 C C . THR B 1 39 ? -2.018 -24.578 -26.703 1 97.69 39 THR B C 1
ATOM 3930 O O . THR B 1 39 ? -2.053 -24.578 -25.469 1 97.69 39 THR B O 1
ATOM 3933 N N . SER B 1 40 ? -2.793 -25.344 -27.469 1 96.62 40 SER B N 1
ATOM 3934 C CA . SER B 1 40 ? -3.807 -26.203 -26.875 1 96.62 40 SER B CA 1
ATOM 3935 C C . SER B 1 40 ? -3.484 -27.688 -27.125 1 96.62 40 SER B C 1
ATOM 3937 O O . SER B 1 40 ? -3.014 -28.047 -28.203 1 96.62 40 SER B O 1
ATOM 3939 N N . TYR B 1 41 ? -3.645 -28.469 -26.094 1 95.25 41 TYR B N 1
ATOM 3940 C CA . TYR B 1 41 ? -3.607 -29.922 -26.172 1 95.25 41 TYR B CA 1
ATOM 3941 C C . TYR B 1 41 ? -4.984 -30.516 -25.906 1 95.25 41 TYR B C 1
ATOM 3943 O O . TYR B 1 41 ? -5.484 -30.453 -24.781 1 95.25 41 TYR B O 1
ATOM 3951 N N . LEU B 1 42 ? -5.574 -31.094 -26.938 1 92.69 42 LEU B N 1
ATOM 3952 C CA . LEU B 1 42 ? -6.91 -31.672 -26.844 1 92.69 42 LEU B CA 1
ATOM 3953 C C . LEU B 1 42 ? -6.867 -33.188 -27 1 92.69 42 LEU B C 1
ATOM 3955 O O . LEU B 1 42 ? -6.371 -33.688 -28.016 1 92.69 42 LEU B O 1
ATOM 3959 N N . LEU B 1 43 ? -7.309 -33.812 -25.938 1 88.25 43 LEU B N 1
ATOM 3960 C CA . LEU B 1 43 ? -7.344 -35.281 -26 1 88.25 43 LEU B CA 1
ATOM 3961 C C . LEU B 1 43 ? -8.516 -35.75 -26.844 1 88.25 43 LEU B C 1
ATOM 3963 O O . LEU B 1 43 ? -9.656 -35.344 -26.625 1 88.25 43 LEU B O 1
ATOM 3967 N N . ASN B 1 44 ? -8.211 -36.25 -28 1 76 44 ASN B N 1
ATOM 3968 C CA . ASN B 1 44 ? -9.227 -36.844 -28.859 1 76 44 ASN B CA 1
ATOM 3969 C C . ASN B 1 44 ? -9.547 -38.281 -28.438 1 76 44 ASN B C 1
ATOM 3971 O O . ASN B 1 44 ? -8.648 -39.094 -28.266 1 76 44 ASN B O 1
ATOM 3975 N N . SER B 1 45 ? -10.703 -38.312 -27.594 1 59.38 45 SER B N 1
ATOM 3976 C CA . SER B 1 45 ? -11.164 -39.656 -27.328 1 59.38 45 SER B CA 1
ATOM 3977 C C . SER B 1 45 ? -12.195 -40.094 -28.359 1 59.38 45 SER B C 1
ATOM 3979 O O . SER B 1 45 ? -12.641 -39.312 -29.188 1 59.38 45 SER B O 1
ATOM 3981 N N . LYS B 1 46 ? -12.383 -41.344 -28.5 1 51.25 46 LYS B N 1
ATOM 3982 C CA . LYS B 1 46 ? -13.43 -41.875 -29.375 1 51.25 46 LYS B CA 1
ATOM 3983 C C . LYS B 1 46 ? -14.727 -41.094 -29.219 1 51.25 46 LYS B C 1
ATOM 3985 O O . LYS B 1 46 ? -15.492 -40.969 -30.172 1 51.25 46 LYS B O 1
ATOM 3990 N N . SER B 1 47 ? -15.07 -40.562 -28.047 1 49.31 47 SER B N 1
ATOM 3991 C CA . SER B 1 47 ? -16.312 -39.844 -27.828 1 49.31 47 SER B CA 1
ATOM 3992 C C . SER B 1 47 ? -16.062 -38.344 -27.688 1 49.31 47 SER B C 1
ATOM 3994 O O . SER B 1 47 ? -15.172 -37.938 -26.922 1 49.31 47 SER B O 1
ATOM 3996 N N . ASN B 1 48 ? -15.836 -37.625 -28.922 1 56.16 48 ASN B N 1
ATOM 3997 C CA . ASN B 1 48 ? -15.711 -36.188 -28.953 1 56.16 48 ASN B CA 1
ATOM 3998 C C . ASN B 1 48 ? -16.406 -35.531 -27.766 1 56.16 48 ASN B C 1
ATOM 4000 O O . ASN B 1 48 ? -17.578 -35.188 -27.828 1 56.16 48 ASN B O 1
ATOM 4004 N N . ASP B 1 49 ? -15.828 -35.625 -26.5 1 65.62 49 ASP B N 1
ATOM 4005 C CA . ASP B 1 49 ? -16.469 -35.156 -25.266 1 65.62 49 ASP B CA 1
ATOM 4006 C C . ASP B 1 49 ? -16.203 -33.688 -25.016 1 65.62 49 ASP B C 1
ATOM 4008 O O . ASP B 1 49 ? -15.141 -33.312 -24.5 1 65.62 49 ASP B O 1
ATOM 4012 N N . ASN B 1 50 ? -17.141 -32.875 -25.531 1 81 50 ASN B N 1
ATOM 4013 C CA . ASN B 1 50 ? -17.078 -31.438 -25.328 1 81 50 ASN B CA 1
ATOM 4014 C C . ASN B 1 50 ? -17.328 -31.078 -23.875 1 81 50 ASN B C 1
ATOM 4016 O O . ASN B 1 50 ? -17.328 -29.891 -23.516 1 81 50 ASN B O 1
ATOM 4020 N N . LYS B 1 51 ? -17.312 -32.125 -23.078 1 87.44 51 LYS B N 1
ATOM 4021 C CA . LYS B 1 51 ? -17.578 -31.859 -21.672 1 87.44 51 LYS B CA 1
ATOM 4022 C C . LYS B 1 51 ? -16.359 -32.156 -20.797 1 87.44 51 LYS B C 1
ATOM 4024 O O . LYS B 1 51 ? -16.391 -31.969 -19.578 1 87.44 51 LYS B O 1
ATOM 4029 N N . ARG B 1 52 ? -15.312 -32.531 -21.516 1 91.75 52 ARG B N 1
ATOM 4030 C CA . ARG B 1 52 ? -14.078 -32.75 -20.766 1 91.75 52 ARG B CA 1
ATOM 4031 C C . ARG B 1 52 ? -13.617 -31.438 -20.109 1 91.75 52 ARG B C 1
ATOM 4033 O O . ARG B 1 52 ? -13.688 -30.375 -20.719 1 91.75 52 ARG B O 1
ATOM 4040 N N . PRO B 1 53 ? -13.125 -31.531 -18.891 1 95.5 53 PRO B N 1
ATOM 4041 C CA . PRO B 1 53 ? -12.625 -30.297 -18.266 1 95.5 53 PRO B CA 1
ATOM 4042 C C . PRO B 1 53 ? -11.508 -29.641 -19.062 1 95.5 53 PRO B C 1
ATOM 4044 O O . PRO B 1 53 ? -10.82 -30.312 -19.828 1 95.5 53 PRO B O 1
ATOM 4047 N N . ILE B 1 54 ? -11.383 -28.391 -18.922 1 96.94 54 ILE B N 1
ATOM 4048 C CA . ILE B 1 54 ? -10.32 -27.594 -19.531 1 96.94 54 ILE B CA 1
ATOM 4049 C C . ILE B 1 54 ? -9.531 -26.859 -18.438 1 96.94 54 ILE B C 1
ATOM 4051 O O . ILE B 1 54 ? -10.125 -26.312 -17.516 1 96.94 54 ILE B O 1
ATOM 4055 N N . ILE B 1 55 ? -8.242 -26.875 -18.5 1 98.5 55 ILE B N 1
ATOM 4056 C CA . ILE B 1 55 ? -7.41 -26.047 -17.625 1 98.5 55 ILE B CA 1
ATOM 4057 C C . ILE B 1 55 ? -6.625 -25.047 -18.469 1 98.5 55 ILE B C 1
ATOM 4059 O O . ILE B 1 55 ? -5.852 -25.438 -19.344 1 98.5 55 ILE B O 1
ATOM 4063 N N . PHE B 1 56 ? -6.824 -23.797 -18.25 1 98.81 56 PHE B N 1
ATOM 4064 C CA . PHE B 1 56 ? -6.016 -22.719 -18.828 1 98.81 56 PHE B CA 1
ATOM 4065 C C . PHE B 1 56 ? -4.809 -22.422 -17.938 1 98.81 56 PHE B C 1
ATOM 4067 O O . PHE B 1 56 ? -4.922 -22.422 -16.703 1 98.81 56 PHE B O 1
ATOM 4074 N N . PHE B 1 57 ? -3.623 -22.188 -18.594 1 98.81 57 PHE B N 1
ATOM 4075 C CA . PHE B 1 57 ? -2.391 -21.906 -17.859 1 98.81 57 PHE B CA 1
ATOM 4076 C C . PHE B 1 57 ? -1.746 -20.625 -18.375 1 98.81 57 PHE B C 1
ATOM 4078 O O . PHE B 1 57 ? -1.71 -20.391 -19.594 1 98.81 57 PHE B O 1
ATOM 4085 N N . PHE B 1 58 ? -1.23 -19.781 -17.516 1 98.69 58 PHE B N 1
ATOM 4086 C CA . PHE B 1 58 ? -0.334 -18.688 -17.859 1 98.69 58 PHE B CA 1
ATOM 4087 C C . PHE B 1 58 ? 0.633 -18.391 -16.719 1 98.69 58 PHE B C 1
ATOM 4089 O O . PHE B 1 58 ? 0.337 -18.688 -15.562 1 98.69 58 PHE B O 1
ATOM 4096 N N . ASN B 1 59 ? 1.769 -17.891 -17.031 1 97 59 ASN B N 1
ATOM 4097 C CA . ASN B 1 59 ? 2.809 -17.547 -16.078 1 97 59 ASN B CA 1
ATOM 4098 C C . ASN B 1 59 ? 2.791 -16.062 -15.727 1 97 59 ASN B C 1
ATOM 4100 O O . ASN B 1 59 ? 1.739 -15.422 -15.773 1 97 59 ASN B O 1
ATOM 4104 N N . GLY B 1 60 ? 3.885 -15.68 -15.086 1 94.19 60 GLY B N 1
ATOM 4105 C CA . GLY B 1 60 ? 3.936 -14.312 -14.586 1 94.19 60 GLY B CA 1
ATOM 4106 C C . GLY B 1 60 ? 5.066 -13.5 -15.195 1 94.19 60 GLY B C 1
ATOM 4107 O O . GLY B 1 60 ? 5.234 -13.477 -16.406 1 94.19 60 GLY B O 1
ATOM 4108 N N . GLY B 1 61 ? 5.727 -13.016 -14.422 1 88.62 61 GLY B N 1
ATOM 4109 C CA . GLY B 1 61 ? 6.766 -12.062 -14.766 1 88.62 61 GLY B CA 1
ATOM 4110 C C . GLY B 1 61 ? 6.492 -10.664 -14.227 1 88.62 61 GLY B C 1
ATOM 4111 O O . GLY B 1 61 ? 6.82 -10.359 -13.078 1 88.62 61 GLY B O 1
ATOM 4112 N N . PRO B 1 62 ? 5.555 -10.008 -14.633 1 91.69 62 PRO B N 1
ATOM 4113 C CA . PRO B 1 62 ? 5.113 -10.109 -16.031 1 91.69 62 PRO B CA 1
ATOM 4114 C C . PRO B 1 62 ? 6.273 -10.102 -17.016 1 91.69 62 PRO B C 1
ATOM 4116 O O . PRO B 1 62 ? 7.348 -9.578 -16.703 1 91.69 62 PRO B O 1
ATOM 4119 N N . GLY B 1 63 ? 5.977 -10.773 -18.109 1 94.62 63 GLY B N 1
ATOM 4120 C CA . GLY B 1 63 ? 6.965 -10.883 -19.172 1 94.62 63 GLY B CA 1
ATOM 4121 C C . GLY B 1 63 ? 7.402 -12.312 -19.422 1 94.62 63 GLY B C 1
ATOM 4122 O O . GLY B 1 63 ? 8.273 -12.555 -20.266 1 94.62 63 GLY B O 1
ATOM 4123 N N . ALA B 1 64 ? 6.785 -13.234 -18.719 1 96.12 64 ALA B N 1
ATOM 4124 C CA . ALA B 1 64 ? 7.105 -14.648 -18.938 1 96.12 64 ALA B CA 1
ATOM 4125 C C . ALA B 1 64 ? 6.035 -15.328 -19.797 1 96.12 64 ALA B C 1
ATOM 4127 O O . ALA B 1 64 ? 4.84 -15.086 -19.609 1 96.12 64 ALA B O 1
ATOM 4128 N N . SER B 1 65 ? 6.504 -16.172 -20.766 1 97.94 65 SER B N 1
ATOM 4129 C CA . SER B 1 65 ? 5.566 -17.016 -21.484 1 97.94 65 SER B CA 1
ATOM 4130 C C . SER B 1 65 ? 5.074 -18.172 -20.609 1 97.94 65 SER B C 1
ATOM 4132 O O . SER B 1 65 ? 5.539 -18.328 -19.484 1 97.94 65 SER B O 1
ATOM 4134 N N . SER B 1 66 ? 4.176 -18.922 -21.141 1 98.25 66 SER B N 1
ATOM 4135 C CA . SER B 1 66 ? 3.633 -20.047 -20.406 1 98.25 66 SER B CA 1
ATOM 4136 C C . SER B 1 66 ? 4.621 -21.219 -20.375 1 98.25 66 SER B C 1
ATOM 4138 O O . SER B 1 66 ? 4.348 -22.25 -19.781 1 98.25 66 SER B O 1
ATOM 4140 N N . SER B 1 67 ? 5.797 -21.078 -20.906 1 96.94 67 SER B N 1
ATOM 4141 C CA . SER B 1 67 ? 6.711 -22.188 -21.188 1 96.94 67 SER B CA 1
ATOM 4142 C C . SER B 1 67 ? 7.035 -22.969 -19.906 1 96.94 67 SER B C 1
ATOM 4144 O O . SER B 1 67 ? 7.117 -24.188 -19.938 1 96.94 67 SER B O 1
ATOM 4146 N N . PRO B 1 68 ? 7.191 -22.297 -18.734 1 95.31 68 PRO B N 1
ATOM 4147 C CA . PRO B 1 68 ? 7.484 -23.109 -17.547 1 95.31 68 PRO B CA 1
ATOM 4148 C C . PRO B 1 68 ? 6.348 -24.062 -17.188 1 95.31 68 PRO B C 1
ATOM 4150 O O . PRO B 1 68 ? 6.578 -25.25 -16.984 1 95.31 68 PRO B O 1
ATOM 4153 N N . LEU B 1 69 ? 5.18 -23.625 -17.156 1 97.75 69 LEU B N 1
ATOM 4154 C CA . LEU B 1 69 ? 4.027 -24.469 -16.859 1 97.75 69 LEU B CA 1
ATOM 4155 C C . LEU B 1 69 ? 3.734 -25.406 -18.031 1 97.75 69 LEU B C 1
ATOM 4157 O O . LEU B 1 69 ? 3.371 -26.562 -17.828 1 97.75 69 LEU B O 1
ATOM 4161 N N . HIS B 1 70 ? 3.928 -24.891 -19.25 1 97.88 70 HIS B N 1
ATOM 4162 C CA . HIS B 1 70 ? 3.643 -25.625 -20.469 1 97.88 70 HIS B CA 1
ATOM 4163 C C . HIS B 1 70 ? 4.445 -26.922 -20.547 1 97.88 70 HIS B C 1
ATOM 4165 O O . HIS B 1 70 ? 3.879 -28 -20.75 1 97.88 70 HIS B O 1
ATOM 4171 N N . PHE B 1 71 ? 5.633 -26.859 -20.281 1 96.31 71 PHE B N 1
ATOM 4172 C CA . PHE B 1 71 ? 6.5 -28 -20.484 1 96.31 71 PHE B CA 1
ATOM 4173 C C . PHE B 1 71 ? 6.734 -28.734 -19.156 1 96.31 71 PHE B C 1
ATOM 4175 O O . PHE B 1 71 ? 7.648 -29.562 -19.047 1 96.31 71 PHE B O 1
ATOM 4182 N N . SER B 1 72 ? 5.922 -28.453 -18.172 1 95.38 72 SER B N 1
ATOM 4183 C CA . SER B 1 72 ? 5.84 -29.25 -16.953 1 95.38 72 SER B CA 1
ATOM 4184 C C . SER B 1 72 ? 4.512 -29.984 -16.859 1 95.38 72 SER B C 1
ATOM 4186 O O . SER B 1 72 ? 4.48 -31.188 -16.578 1 95.38 72 SER B O 1
ATOM 4188 N N . MET B 1 73 ? 3.463 -29.297 -17.203 1 95.81 73 MET B N 1
ATOM 4189 C CA . MET B 1 73 ? 2.127 -29.875 -17.078 1 95.81 73 MET B CA 1
ATOM 4190 C C . MET B 1 73 ? 1.683 -30.531 -18.375 1 95.81 73 MET B C 1
ATOM 4192 O O . MET B 1 73 ? 0.772 -31.359 -18.391 1 95.81 73 MET B O 1
ATOM 4196 N N . GLY B 1 74 ? 2.217 -30.125 -19.484 1 94.88 74 GLY B N 1
ATOM 4197 C CA . GLY B 1 74 ? 1.8 -30.578 -20.797 1 94.88 74 GLY B CA 1
ATOM 4198 C C . GLY B 1 74 ? 2.285 -31.984 -21.141 1 94.88 74 GLY B C 1
ATOM 4199 O O . GLY B 1 74 ? 2.992 -32.594 -20.344 1 94.88 74 GLY B O 1
ATOM 4200 N N . PRO B 1 75 ? 1.898 -32.469 -22.266 1 93.38 75 PRO B N 1
ATOM 4201 C CA . PRO B 1 75 ? 2.195 -33.875 -22.656 1 93.38 75 PRO B CA 1
ATOM 4202 C C . PRO B 1 75 ? 3.676 -34.094 -22.969 1 93.38 75 PRO B C 1
ATOM 4204 O O . PRO B 1 75 ? 4.129 -35.219 -23.047 1 93.38 75 PRO B O 1
ATOM 4207 N N . PHE B 1 76 ? 4.426 -33 -23.172 1 92.81 76 PHE B N 1
ATOM 4208 C CA . PHE B 1 76 ? 5.852 -33.094 -23.469 1 92.81 76 PHE B CA 1
ATOM 4209 C C . PHE B 1 76 ? 6.656 -32.219 -22.516 1 92.81 76 PHE B C 1
ATOM 4211 O O . PHE B 1 76 ? 6.215 -31.125 -22.156 1 92.81 76 PHE B O 1
ATOM 4218 N N . THR B 1 77 ? 7.809 -32.719 -22.109 1 93 77 THR B N 1
ATOM 4219 C CA . THR B 1 77 ? 8.727 -31.922 -21.312 1 93 77 THR B CA 1
ATOM 4220 C C . THR B 1 77 ? 9.852 -31.359 -22.172 1 93 77 THR B C 1
ATOM 4222 O O . THR B 1 77 ? 10.008 -31.75 -23.328 1 93 77 THR B O 1
ATOM 4225 N N . ARG B 1 78 ? 10.508 -30.391 -21.625 1 92.81 78 ARG B N 1
ATOM 4226 C CA . ARG B 1 78 ? 11.625 -29.766 -22.328 1 92.81 78 ARG B CA 1
ATOM 4227 C C . ARG B 1 78 ? 12.961 -30.266 -21.781 1 92.81 78 ARG B C 1
ATOM 4229 O O . ARG B 1 78 ? 13.234 -30.125 -20.578 1 92.81 78 ARG B O 1
ATOM 4236 N N . ASN B 1 79 ? 13.719 -30.938 -22.578 1 89.19 79 ASN B N 1
ATOM 4237 C CA . ASN B 1 79 ? 15.055 -31.438 -22.25 1 89.19 79 ASN B CA 1
ATOM 4238 C C . ASN B 1 79 ? 16.141 -30.531 -22.828 1 89.19 79 ASN B C 1
ATOM 4240 O O . ASN B 1 79 ? 16.422 -30.562 -24.031 1 89.19 79 ASN B O 1
ATOM 4244 N N . LYS B 1 80 ? 16.844 -29.75 -21.953 1 79.62 80 LYS B N 1
ATOM 4245 C CA . LYS B 1 80 ? 17.844 -28.781 -22.438 1 79.62 80 LYS B CA 1
ATOM 4246 C C . LYS B 1 80 ? 19.25 -29.328 -22.266 1 79.62 80 LYS B C 1
ATOM 4248 O O . LYS B 1 80 ? 20.203 -28.812 -22.844 1 79.62 80 LYS B O 1
ATOM 4253 N N . THR B 1 81 ? 19.438 -30.391 -21.578 1 79.5 81 THR B N 1
ATOM 4254 C CA . THR B 1 81 ? 20.766 -30.734 -21.109 1 79.5 81 THR B CA 1
ATOM 4255 C C . THR B 1 81 ? 21.234 -32.031 -21.75 1 79.5 81 THR B C 1
ATOM 4257 O O . THR B 1 81 ? 22.391 -32.125 -22.188 1 79.5 81 THR B O 1
ATOM 4260 N N . ASP B 1 82 ? 20.328 -33 -21.812 1 83.38 82 ASP B N 1
ATOM 4261 C CA . ASP B 1 82 ? 20.719 -34.344 -22.281 1 83.38 82 ASP B CA 1
ATOM 4262 C C . ASP B 1 82 ? 20.547 -34.469 -23.781 1 83.38 82 ASP B C 1
ATOM 4264 O O . ASP B 1 82 ? 19.438 -34.75 -24.266 1 83.38 82 ASP B O 1
ATOM 4268 N N . LYS B 1 83 ? 21.578 -34.375 -24.484 1 85.31 83 LYS B N 1
ATOM 4269 C CA . LYS B 1 83 ? 21.531 -34.406 -25.938 1 85.31 83 LYS B CA 1
ATOM 4270 C C . LYS B 1 83 ? 21.234 -35.812 -26.453 1 85.31 83 LYS B C 1
ATOM 4272 O O . LYS B 1 83 ? 20.891 -36 -27.625 1 85.31 83 LYS B O 1
ATOM 4277 N N . THR B 1 84 ? 21.312 -36.781 -25.594 1 87.38 84 THR B N 1
ATOM 4278 C CA . THR B 1 84 ? 21.078 -38.156 -25.984 1 87.38 84 THR B CA 1
ATOM 4279 C C . THR B 1 84 ? 19.578 -38.469 -25.984 1 87.38 84 THR B C 1
ATOM 4281 O O . THR B 1 84 ? 19.156 -39.531 -26.484 1 87.38 84 THR B O 1
ATOM 4284 N N . LYS B 1 85 ? 18.844 -37.625 -25.484 1 86.69 85 LYS B N 1
ATOM 4285 C CA . LYS B 1 85 ? 17.391 -37.781 -25.422 1 86.69 85 LYS B CA 1
ATOM 4286 C C . LYS B 1 85 ? 16.688 -36.75 -26.328 1 86.69 85 LYS B C 1
ATOM 4288 O O . LYS B 1 85 ? 17.281 -35.75 -26.703 1 86.69 85 LYS B O 1
ATOM 4293 N N . PRO B 1 86 ? 15.43 -37.156 -26.672 1 87.56 86 PRO B N 1
ATOM 4294 C CA . PRO B 1 86 ? 14.688 -36.188 -27.469 1 87.56 86 PRO B CA 1
ATOM 4295 C C . PRO B 1 86 ? 14.57 -34.812 -26.766 1 87.56 86 PRO B C 1
ATOM 4297 O O . PRO B 1 86 ? 14.539 -34.75 -25.531 1 87.56 86 PRO B O 1
ATOM 4300 N N . ALA B 1 87 ? 14.531 -33.844 -27.531 1 91.19 87 ALA B N 1
ATOM 4301 C CA . ALA B 1 87 ? 14.43 -32.469 -27 1 91.19 87 ALA B CA 1
ATOM 4302 C C . ALA B 1 87 ? 13.125 -32.281 -26.234 1 91.19 87 ALA B C 1
ATOM 4304 O O . ALA B 1 87 ? 13.078 -31.531 -25.25 1 91.19 87 ALA B O 1
ATOM 4305 N N . PHE B 1 88 ? 12.102 -32.938 -26.703 1 94 88 PHE B N 1
ATOM 4306 C CA . PHE B 1 88 ? 10.797 -32.844 -26.047 1 94 88 PHE B CA 1
ATOM 4307 C C . PHE B 1 88 ? 10.195 -34.219 -25.844 1 94 88 PHE B C 1
ATOM 4309 O O . PHE B 1 88 ? 9.258 -34.594 -26.547 1 94 88 PHE B O 1
ATOM 4316 N N . PRO B 1 89 ? 10.648 -34.969 -24.844 1 90.5 89 PRO B N 1
ATOM 4317 C CA . PRO B 1 89 ? 10.117 -36.281 -24.578 1 90.5 89 PRO B CA 1
ATOM 4318 C C . PRO B 1 89 ? 8.711 -36.25 -23.984 1 90.5 89 PRO B C 1
ATOM 4320 O O . PRO B 1 89 ? 8.281 -35.219 -23.469 1 90.5 89 PRO B O 1
ATOM 4323 N N . LEU B 1 90 ? 8.023 -37.375 -24.062 1 89.25 90 LEU B N 1
ATOM 4324 C CA . LEU B 1 90 ? 6.695 -37.531 -23.469 1 89.25 90 LEU B CA 1
ATOM 4325 C C . LEU B 1 90 ? 6.758 -37.344 -21.953 1 89.25 90 LEU B C 1
ATOM 4327 O O . LEU B 1 90 ? 7.699 -37.781 -21.297 1 89.25 90 LEU B O 1
ATOM 4331 N N . ASN B 1 91 ? 5.766 -36.688 -21.453 1 89.88 91 ASN B N 1
ATOM 4332 C CA . ASN B 1 91 ? 5.602 -36.438 -20.031 1 89.88 91 ASN B CA 1
ATOM 4333 C C . ASN B 1 91 ? 4.605 -37.406 -19.406 1 89.88 91 ASN B C 1
ATOM 4335 O O . ASN B 1 91 ? 3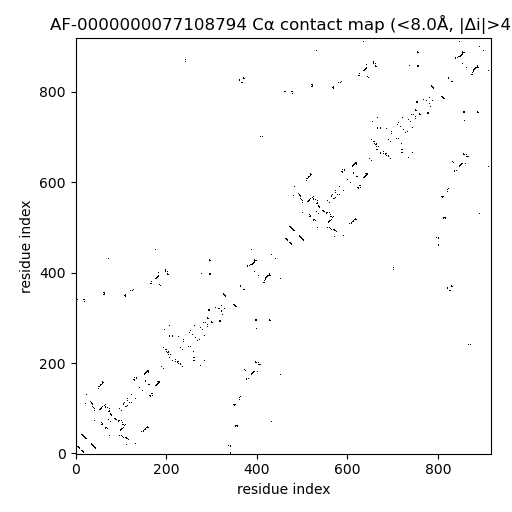.393 -37.219 -19.5 1 89.88 91 ASN B O 1
ATOM 4339 N N . PRO B 1 92 ? 5.055 -38.406 -18.734 1 84.38 92 PRO B N 1
ATOM 4340 C CA . PRO B 1 92 ? 4.129 -39.406 -18.188 1 84.38 92 PRO B CA 1
ATOM 4341 C C . PRO B 1 92 ? 3.234 -38.844 -17.078 1 84.38 92 PRO B C 1
ATOM 4343 O O . PRO B 1 92 ? 2.186 -39.406 -16.781 1 84.38 92 PRO B O 1
ATOM 4346 N N . ASP B 1 93 ? 3.59 -37.719 -16.531 1 87.06 93 ASP B N 1
ATOM 4347 C CA . ASP B 1 93 ? 2.826 -37.156 -15.422 1 87.06 93 ASP B CA 1
ATOM 4348 C C . ASP B 1 93 ? 2.035 -35.938 -15.867 1 87.06 93 ASP B C 1
ATOM 4350 O O . ASP B 1 93 ? 1.644 -35.125 -15.039 1 87.06 93 ASP B O 1
ATOM 4354 N N . SER B 1 94 ? 1.838 -35.875 -17.141 1 91.44 94 SER B N 1
ATOM 4355 C CA . SER B 1 94 ? 1.086 -34.75 -17.719 1 91.44 94 SER B CA 1
ATOM 4356 C C . SER B 1 94 ? -0.342 -34.719 -17.172 1 91.44 94 SER B C 1
ATOM 4358 O O . SER B 1 94 ? -0.873 -35.75 -16.734 1 91.44 94 SER B O 1
ATOM 4360 N N . LEU B 1 95 ? -0.97 -33.594 -17.234 1 95.25 95 LEU B N 1
ATOM 4361 C CA . LEU B 1 95 ? -2.35 -33.406 -16.781 1 95.25 95 LEU B CA 1
ATOM 4362 C C . LEU B 1 95 ? -3.326 -33.719 -17.922 1 95.25 95 LEU B C 1
ATOM 4364 O O . LEU B 1 95 ? -4.539 -33.594 -17.75 1 95.25 95 LEU B O 1
ATOM 4368 N N . ILE B 1 96 ? -2.854 -34.125 -19.094 1 92.94 96 ILE B N 1
ATOM 4369 C CA . ILE B 1 96 ? -3.688 -34.344 -20.266 1 92.94 96 ILE B CA 1
ATOM 4370 C C . ILE B 1 96 ? -4.68 -35.469 -20 1 92.94 96 ILE B C 1
ATOM 4372 O O . ILE B 1 96 ? -5.746 -35.531 -20.625 1 92.94 96 ILE B O 1
ATOM 4376 N N . ASP B 1 97 ? -4.379 -36.344 -19.078 1 87.56 97 ASP B N 1
ATOM 4377 C CA . ASP B 1 97 ? -5.277 -37.438 -18.719 1 87.56 97 ASP B CA 1
ATOM 4378 C C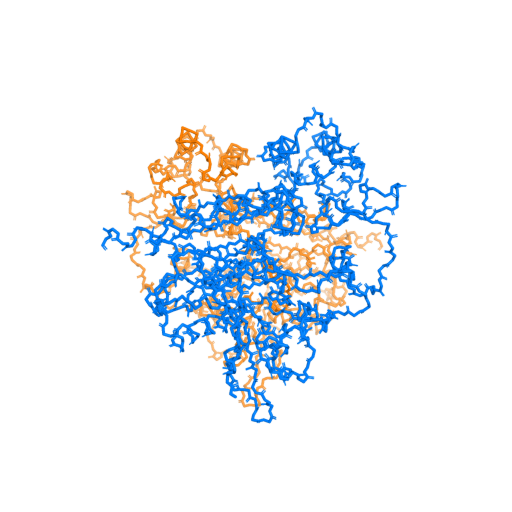 . ASP B 1 97 ? -6.48 -36.938 -17.938 1 87.56 97 ASP B C 1
ATOM 4380 O O . ASP B 1 97 ? -7.512 -37.594 -17.844 1 87.56 97 ASP B O 1
ATOM 4384 N N . THR B 1 98 ? -6.379 -35.75 -17.422 1 91.69 98 THR B N 1
ATOM 4385 C CA . THR B 1 98 ? -7.383 -35.188 -16.531 1 91.69 98 THR B CA 1
ATOM 4386 C C . THR B 1 98 ? -8.227 -34.156 -17.25 1 91.69 98 THR B C 1
ATOM 4388 O O . THR B 1 98 ? -9.438 -34.062 -17.016 1 91.69 98 THR B O 1
ATOM 4391 N N . ALA B 1 99 ? -7.605 -33.406 -18.078 1 94.56 99 ALA B N 1
ATOM 4392 C CA . ALA B 1 99 ? -8.25 -32.281 -18.734 1 94.56 99 ALA B CA 1
ATOM 4393 C C . ALA B 1 99 ? -7.539 -31.938 -20.047 1 94.56 99 ALA B C 1
ATOM 4395 O O . ALA B 1 99 ? -6.395 -32.344 -20.266 1 94.56 99 ALA B O 1
ATOM 4396 N N . ASP B 1 100 ? -8.305 -31.297 -20.953 1 95.56 100 ASP B N 1
ATOM 4397 C CA . ASP B 1 100 ? -7.617 -30.594 -22.031 1 95.56 100 ASP B CA 1
ATOM 4398 C C . ASP B 1 100 ? -6.871 -29.375 -21.5 1 95.56 100 ASP B C 1
ATOM 4400 O O . ASP B 1 100 ? -7.266 -28.781 -20.484 1 95.56 100 ASP B O 1
ATOM 4404 N N . LEU B 1 101 ? -5.758 -29.078 -22.125 1 97.38 101 LEU B N 1
ATOM 4405 C CA . LEU B 1 101 ? -4.852 -28.078 -21.578 1 97.38 101 LEU B CA 1
ATOM 4406 C C . LEU B 1 101 ? -4.648 -26.922 -22.562 1 97.38 101 LEU B C 1
ATOM 4408 O O . LEU B 1 101 ? -4.461 -27.156 -23.766 1 97.38 101 LEU B O 1
ATOM 4412 N N . VAL B 1 102 ? -4.746 -25.703 -22.125 1 98.44 102 VAL B N 1
ATOM 4413 C CA . VAL B 1 102 ? -4.516 -24.531 -22.953 1 98.44 102 VAL B CA 1
ATOM 4414 C C . VAL B 1 102 ? -3.479 -23.625 -22.281 1 98.44 102 VAL B C 1
ATOM 4416 O O . VAL B 1 102 ? -3.709 -23.109 -21.188 1 98.44 102 VAL B O 1
ATOM 4419 N N . PHE B 1 103 ? -2.342 -23.438 -22.906 1 98.75 103 PHE B N 1
ATOM 4420 C CA . PHE B 1 103 ? -1.245 -22.625 -22.391 1 98.75 103 PHE B CA 1
ATOM 4421 C C . PHE B 1 103 ? -1.19 -21.281 -23.094 1 98.75 103 PHE B C 1
ATOM 4423 O O . PHE B 1 103 ? -0.774 -21.188 -24.25 1 98.75 103 PHE B O 1
ATOM 4430 N N . ILE B 1 104 ? -1.514 -20.203 -22.375 1 98.81 104 ILE B N 1
ATOM 4431 C CA . ILE B 1 104 ? -1.658 -18.859 -22.953 1 98.81 104 ILE B CA 1
ATOM 4432 C C . ILE B 1 104 ? -0.365 -18.078 -22.75 1 98.81 104 ILE B C 1
ATOM 4434 O O . ILE B 1 104 ? 0.182 -18.031 -21.656 1 98.81 104 ILE B O 1
ATOM 4438 N N . ASP B 1 105 ? 0.169 -17.516 -23.781 1 98.56 105 ASP B N 1
ATOM 4439 C CA . ASP B 1 105 ? 1.271 -16.562 -23.719 1 98.56 105 ASP B CA 1
ATOM 4440 C C . ASP B 1 105 ? 0.752 -15.125 -23.734 1 98.56 105 ASP B C 1
ATOM 4442 O O . ASP B 1 105 ? 0.239 -14.648 -24.734 1 98.56 105 ASP B O 1
ATOM 4446 N N . PRO B 1 106 ? 0.939 -14.391 -22.625 1 97.56 106 PRO B N 1
ATOM 4447 C CA . PRO B 1 106 ? 0.483 -12.992 -22.578 1 97.56 106 PRO B CA 1
ATOM 4448 C C . PRO B 1 106 ? 1.215 -12.109 -23.594 1 97.56 106 PRO B C 1
ATOM 4450 O O . PRO B 1 106 ? 2.137 -12.562 -24.266 1 97.56 106 PRO B O 1
ATOM 4453 N N . ILE B 1 107 ? 0.806 -10.906 -23.688 1 95.75 107 ILE B N 1
ATOM 4454 C CA . ILE B 1 107 ? 1.321 -9.961 -24.672 1 95.75 107 ILE B CA 1
ATOM 4455 C C . ILE B 1 107 ? 2.834 -9.828 -24.516 1 95.75 107 ILE B C 1
ATOM 4457 O O . ILE B 1 107 ? 3.34 -9.711 -23.406 1 95.75 107 ILE B O 1
ATOM 4461 N N . ASP B 1 108 ? 3.555 -9.922 -25.625 1 96.62 108 ASP B N 1
ATOM 4462 C CA . ASP B 1 108 ? 4.992 -9.75 -25.812 1 96.62 108 ASP B CA 1
ATOM 4463 C C . ASP B 1 108 ? 5.77 -10.906 -25.188 1 96.62 108 ASP B C 1
ATOM 4465 O O . ASP B 1 108 ? 6.949 -10.758 -24.859 1 96.62 108 ASP B O 1
ATOM 4469 N N . THR B 1 109 ? 5.125 -12.023 -24.984 1 97.75 109 THR B N 1
ATOM 4470 C CA . THR B 1 109 ? 5.762 -13.289 -24.625 1 97.75 109 THR B CA 1
ATOM 4471 C C . THR B 1 109 ? 5.414 -14.383 -25.625 1 97.75 109 THR B C 1
ATOM 4473 O O . THR B 1 109 ? 4.512 -14.211 -26.453 1 97.75 109 THR B O 1
ATOM 4476 N N . GLY B 1 110 ? 6.234 -15.484 -25.578 1 97.88 110 GLY B N 1
ATOM 4477 C CA . GLY B 1 110 ? 6.008 -16.469 -26.625 1 97.88 110 GLY B CA 1
ATOM 4478 C C . GLY B 1 110 ? 6.004 -15.859 -28.016 1 97.88 110 GLY B C 1
ATOM 4479 O O . GLY B 1 110 ? 6.941 -15.156 -28.391 1 97.88 110 GLY B O 1
ATOM 4480 N N . PHE B 1 111 ? 4.949 -16.156 -28.766 1 97.44 111 PHE B N 1
ATOM 4481 C CA . PHE B 1 111 ? 4.789 -15.562 -30.078 1 97.44 111 PHE B CA 1
ATOM 4482 C C . PHE B 1 111 ? 3.814 -14.391 -30.031 1 97.44 111 PHE B C 1
ATOM 4484 O O . PHE B 1 111 ? 3.592 -13.719 -31.031 1 97.44 111 PHE B O 1
ATOM 4491 N N . SER B 1 112 ? 3.186 -14.102 -28.859 1 97.12 112 SER B N 1
ATOM 4492 C CA . SER B 1 112 ? 2.299 -12.953 -28.703 1 97.12 112 SER B CA 1
ATOM 4493 C C . SER B 1 112 ? 3.057 -11.641 -28.891 1 97.12 112 SER B C 1
ATOM 4495 O O . SER B 1 112 ? 4.207 -11.523 -28.453 1 97.12 112 SER B O 1
ATOM 4497 N N . ARG B 1 113 ? 2.334 -10.633 -29.469 1 96.12 113 ARG B N 1
ATOM 4498 C CA . ARG B 1 113 ? 3.02 -9.383 -29.766 1 96.12 113 ARG B CA 1
ATOM 4499 C C . ARG B 1 113 ? 2.08 -8.188 -29.609 1 96.12 113 ARG B C 1
ATOM 4501 O O . ARG B 1 113 ? 0.91 -8.266 -30 1 96.12 113 ARG B O 1
ATOM 4508 N N . SER B 1 114 ? 2.66 -7.098 -29.094 1 93.44 114 SER B N 1
ATOM 4509 C CA . SER B 1 114 ? 1.938 -5.828 -29.109 1 93.44 114 SER B CA 1
ATOM 4510 C C . SER B 1 114 ? 1.982 -5.195 -30.5 1 93.44 114 SER B C 1
ATOM 4512 O O . SER B 1 114 ? 1.016 -4.566 -30.938 1 93.44 114 SER B O 1
ATOM 4514 N N . ASN B 1 115 ? 3.176 -5.34 -31.219 1 92.5 115 ASN B N 1
ATOM 4515 C CA . ASN B 1 115 ? 3.406 -4.965 -32.625 1 92.5 115 ASN B CA 1
ATOM 4516 C C . ASN B 1 115 ? 3.594 -3.455 -32.75 1 92.5 115 ASN B C 1
ATOM 4518 O O . ASN B 1 115 ? 3.814 -2.959 -33.875 1 92.5 115 ASN B O 1
ATOM 4522 N N . SER B 1 116 ? 3.434 -2.668 -31.766 1 91.12 116 SER B N 1
ATOM 4523 C CA . SER B 1 116 ? 3.725 -1.237 -31.781 1 91.12 116 SER B CA 1
ATOM 4524 C C . SER B 1 116 ? 3.988 -0.72 -30.359 1 91.12 116 SER B C 1
ATOM 4526 O O . SER B 1 116 ? 3.547 -1.323 -29.391 1 91.12 116 SER B O 1
ATOM 4528 N N . ASP B 1 117 ? 4.648 0.408 -30.328 1 89 117 ASP B N 1
ATOM 4529 C CA . ASP B 1 117 ? 4.922 1.044 -29.047 1 89 117 ASP B CA 1
ATOM 4530 C C . ASP B 1 117 ? 3.629 1.482 -28.359 1 89 117 ASP B C 1
ATOM 4532 O O . ASP B 1 117 ? 3.508 1.396 -27.141 1 89 117 ASP B O 1
ATOM 4536 N N . GLU B 1 118 ? 2.773 1.964 -29.141 1 87.31 118 GLU B N 1
ATOM 4537 C CA . GLU B 1 118 ? 1.487 2.404 -28.609 1 87.31 118 GLU B CA 1
ATOM 4538 C C . GLU B 1 118 ? 0.722 1.242 -27.984 1 87.31 118 GLU B C 1
ATOM 4540 O O . GLU B 1 118 ? 0.15 1.381 -26.906 1 87.31 118 GLU B O 1
ATOM 4545 N N . ALA B 1 119 ? 0.713 0.12 -28.703 1 90.19 119 ALA B N 1
ATOM 4546 C CA . ALA B 1 119 ? 0.037 -1.061 -28.172 1 90.19 119 ALA B CA 1
ATOM 4547 C C . ALA B 1 119 ? 0.751 -1.591 -26.938 1 90.19 119 ALA B C 1
ATOM 4549 O O . ALA B 1 119 ? 0.107 -2.043 -25.984 1 90.19 119 ALA B O 1
ATOM 4550 N N . ALA B 1 120 ? 2.035 -1.541 -26.984 1 91.94 120 ALA B N 1
ATOM 4551 C CA . ALA B 1 120 ? 2.797 -1.963 -25.797 1 91.94 120 ALA B CA 1
ATOM 4552 C C . ALA B 1 120 ? 2.451 -1.108 -24.594 1 91.94 120 ALA B C 1
ATOM 4554 O O . ALA B 1 120 ? 2.24 -1.633 -23.484 1 91.94 120 ALA B O 1
ATOM 4555 N N . ASP B 1 121 ? 2.371 0.155 -24.797 1 85.62 121 ASP B N 1
ATOM 4556 C CA . ASP B 1 121 ? 2.033 1.073 -23.719 1 85.62 121 ASP B CA 1
ATOM 4557 C C . ASP B 1 121 ? 0.646 0.772 -23.141 1 85.62 121 ASP B C 1
ATOM 4559 O O . ASP B 1 121 ? 0.404 0.952 -21.953 1 85.62 121 ASP B O 1
ATOM 4563 N N . LYS B 1 122 ? -0.183 0.33 -23.938 1 87.19 122 LYS B N 1
ATOM 4564 C CA . LYS B 1 122 ? -1.562 0.064 -23.547 1 87.19 122 LYS B CA 1
ATOM 4565 C C . LYS B 1 122 ? -1.681 -1.283 -22.828 1 87.19 122 LYS B C 1
ATOM 4567 O O . LYS B 1 122 ? -2.344 -1.392 -21.797 1 87.19 122 LYS B O 1
ATOM 4572 N N . TYR B 1 123 ? -1 -2.314 -23.344 1 91.56 123 TYR B N 1
ATOM 4573 C CA . TYR B 1 123 ? -1.33 -3.67 -22.922 1 91.56 123 TYR B CA 1
ATOM 4574 C C . TYR B 1 123 ? -0.314 -4.188 -21.906 1 91.56 123 TYR B C 1
ATOM 4576 O O . TYR B 1 123 ? -0.549 -5.203 -21.25 1 91.56 123 TYR B O 1
ATOM 4584 N N . LEU B 1 124 ? 0.859 -3.549 -21.828 1 92.06 124 LEU B N 1
ATOM 4585 C CA . LEU B 1 124 ? 1.767 -3.855 -20.719 1 92.06 124 LEU B CA 1
ATOM 4586 C C . LEU B 1 124 ? 1.35 -3.119 -19.453 1 92.06 124 LEU B C 1
ATOM 4588 O O . LEU B 1 124 ? 2.094 -2.275 -18.953 1 92.06 124 LEU B O 1
ATOM 4592 N N . ASP B 1 125 ? 0.2 -3.561 -19.047 1 89.25 125 ASP B N 1
ATOM 4593 C CA . ASP B 1 125 ? -0.515 -2.926 -17.953 1 89.25 125 ASP B CA 1
ATOM 4594 C C . ASP B 1 125 ? -1.379 -3.938 -17.203 1 89.25 125 ASP B C 1
ATOM 4596 O O . ASP B 1 125 ? -1.795 -4.949 -17.766 1 89.25 125 ASP B O 1
ATOM 4600 N N . ILE B 1 126 ? -1.705 -3.615 -15.977 1 89.56 126 ILE B N 1
ATOM 4601 C CA . ILE B 1 126 ? -2.404 -4.559 -15.109 1 89.56 126 ILE B CA 1
ATOM 4602 C C . ILE B 1 126 ? -3.787 -4.859 -15.688 1 89.56 126 ILE B C 1
ATOM 4604 O O . ILE B 1 126 ? -4.133 -6.02 -15.922 1 89.56 126 ILE B O 1
ATOM 4608 N N . ASN B 1 127 ? -4.574 -3.834 -15.906 1 89.25 127 ASN B N 1
ATOM 4609 C CA . ASN B 1 127 ? -5.98 -4.027 -16.25 1 89.25 127 ASN B CA 1
ATOM 4610 C C . ASN B 1 127 ? -6.141 -4.508 -17.688 1 89.25 127 ASN B C 1
ATOM 4612 O O . ASN B 1 127 ? -6.938 -5.406 -17.969 1 89.25 127 ASN B O 1
ATOM 4616 N N . ASN B 1 128 ? -5.395 -3.9 -18.578 1 91.62 128 ASN B N 1
ATOM 4617 C CA . ASN B 1 128 ? -5.5 -4.293 -19.984 1 91.62 128 ASN B CA 1
ATOM 4618 C C . ASN B 1 128 ? -4.969 -5.703 -20.219 1 91.62 128 ASN B C 1
ATOM 4620 O O . ASN B 1 128 ? -5.484 -6.438 -21.062 1 91.62 128 ASN B O 1
ATOM 4624 N N . ASP B 1 129 ? -3.934 -6.012 -19.547 1 94.06 129 ASP B N 1
ATOM 4625 C CA . ASP B 1 129 ? -3.424 -7.379 -19.578 1 94.06 129 ASP B CA 1
ATOM 4626 C C . ASP B 1 129 ? -4.488 -8.375 -19.125 1 94.06 129 ASP B C 1
ATOM 4628 O O . ASP B 1 129 ? -4.75 -9.367 -19.812 1 94.06 129 ASP B O 1
ATOM 4632 N N . ALA B 1 130 ? -5.098 -8.133 -17.938 1 95.12 130 ALA B N 1
ATOM 4633 C CA . ALA B 1 130 ? -6.125 -9.008 -17.391 1 95.12 130 ALA B CA 1
ATOM 4634 C C . ALA B 1 130 ? -7.309 -9.133 -18.359 1 95.12 130 ALA B C 1
ATOM 4636 O O . ALA B 1 130 ? -7.816 -10.227 -18.594 1 95.12 130 ALA B O 1
ATOM 4637 N N . GLU B 1 131 ? -7.742 -8.039 -18.891 1 94.94 131 GLU B N 1
ATOM 4638 C CA . GLU B 1 131 ? -8.867 -8.039 -19.828 1 94.94 131 GLU B CA 1
ATOM 4639 C C . GLU B 1 131 ? -8.539 -8.812 -21.094 1 94.94 131 GLU B C 1
ATOM 4641 O O . GLU B 1 131 ? -9.383 -9.547 -21.625 1 94.94 131 GLU B O 1
ATOM 4646 N N . ALA B 1 132 ? -7.336 -8.617 -21.609 1 95.88 132 ALA B N 1
ATOM 4647 C CA . ALA B 1 132 ? -6.922 -9.297 -22.828 1 95.88 132 ALA B CA 1
ATOM 4648 C C . ALA B 1 132 ? -6.91 -10.812 -22.641 1 95.88 132 ALA B C 1
ATOM 4650 O O . ALA B 1 132 ? -7.391 -11.555 -23.5 1 95.88 132 ALA B O 1
ATOM 4651 N N . VAL B 1 133 ? -6.371 -11.273 -21.547 1 97.69 133 VAL B N 1
ATOM 4652 C CA . VAL B 1 133 ? -6.309 -12.703 -21.281 1 97.69 133 VAL B CA 1
ATOM 4653 C C . VAL B 1 133 ? -7.719 -13.25 -21.078 1 97.69 133 VAL B C 1
ATOM 4655 O O . VAL B 1 133 ? -8.047 -14.344 -21.562 1 97.69 133 VAL B O 1
ATOM 4658 N N . ALA B 1 134 ? -8.555 -12.5 -20.375 1 97.88 134 ALA B N 1
ATOM 4659 C CA . ALA B 1 134 ? -9.945 -12.914 -20.188 1 97.88 134 ALA B CA 1
ATOM 4660 C C . ALA B 1 134 ? -10.656 -13.031 -21.531 1 97.88 134 ALA B C 1
ATOM 4662 O O . ALA B 1 134 ? -11.414 -13.977 -21.766 1 97.88 134 ALA B O 1
ATOM 4663 N N . LEU B 1 135 ? -10.422 -12.047 -22.375 1 96.69 135 LEU B N 1
ATOM 4664 C CA . LEU B 1 135 ? -11.016 -12.078 -23.703 1 96.69 135 LEU B CA 1
ATOM 4665 C C . LEU B 1 135 ? -10.562 -13.32 -24.469 1 96.69 135 LEU B C 1
ATOM 4667 O O . LEU B 1 135 ? -11.375 -13.953 -25.141 1 96.69 135 LEU B O 1
ATOM 4671 N N . PHE B 1 136 ? -9.32 -13.633 -24.406 1 97.62 136 PHE B N 1
ATOM 4672 C CA . PHE B 1 136 ? -8.82 -14.828 -25.062 1 97.62 136 PHE B CA 1
ATOM 4673 C C . PHE B 1 136 ? -9.547 -16.078 -24.562 1 97.62 136 PHE B C 1
ATOM 4675 O O . PHE B 1 136 ? -9.977 -16.906 -25.359 1 97.62 136 PHE B O 1
ATOM 4682 N N . ILE B 1 137 ? -9.672 -16.203 -23.266 1 98.25 137 ILE B N 1
ATOM 4683 C CA . ILE B 1 137 ? -10.305 -17.375 -22.656 1 98.25 137 ILE B CA 1
ATOM 4684 C C . ILE B 1 137 ? -11.75 -17.484 -23.125 1 98.25 137 ILE B C 1
ATOM 4686 O O . ILE B 1 137 ? -12.172 -18.547 -23.594 1 98.25 137 ILE B O 1
ATOM 4690 N N . ARG B 1 138 ? -12.469 -16.422 -23.078 1 97.62 138 ARG B N 1
ATOM 4691 C CA . ARG B 1 138 ? -13.867 -16.438 -23.516 1 97.62 138 ARG B CA 1
ATOM 4692 C C . ARG B 1 138 ? -13.984 -16.812 -24.984 1 97.62 138 ARG B C 1
ATOM 4694 O O . ARG B 1 138 ? -14.836 -17.609 -25.359 1 97.62 138 ARG B O 1
ATOM 4701 N N . THR B 1 139 ? -13.133 -16.219 -25.766 1 96.75 139 THR B N 1
ATOM 4702 C CA . THR B 1 139 ? -13.172 -16.453 -27.203 1 96.75 139 THR B CA 1
ATOM 4703 C C . THR B 1 139 ? -12.797 -17.906 -27.531 1 96.75 139 THR B C 1
ATOM 4705 O O . THR B 1 139 ? -13.438 -18.547 -28.359 1 96.75 139 THR B O 1
ATOM 4708 N N . TRP B 1 140 ? -11.781 -18.391 -26.875 1 97 140 TRP B N 1
ATOM 4709 C CA . TRP B 1 140 ? -11.352 -19.781 -27.078 1 97 140 TRP B CA 1
ATOM 4710 C C . TRP B 1 140 ? -12.484 -20.75 -26.75 1 97 140 TRP B C 1
ATOM 4712 O O . TRP B 1 140 ? -12.758 -21.672 -27.516 1 97 140 TRP B O 1
ATOM 4722 N N . ILE B 1 141 ? -13.148 -20.547 -25.609 1 96.88 141 ILE B N 1
ATOM 4723 C CA . ILE B 1 141 ? -14.219 -21.422 -25.156 1 96.88 141 ILE B CA 1
ATOM 4724 C C . ILE B 1 141 ? -15.336 -21.453 -26.188 1 96.88 141 ILE B C 1
ATOM 4726 O O . ILE B 1 141 ? -15.867 -22.531 -26.5 1 96.88 141 ILE B O 1
ATOM 4730 N N . LYS B 1 142 ? -15.656 -20.344 -26.703 1 94.81 142 LYS B N 1
ATOM 4731 C CA . LYS B 1 142 ? -16.703 -20.266 -27.719 1 94.81 142 LYS B CA 1
ATOM 4732 C C . LYS B 1 142 ? -16.281 -20.938 -29.016 1 94.81 142 LYS B C 1
ATOM 4734 O O . LYS B 1 142 ? -17.031 -21.719 -29.594 1 94.81 142 LYS B O 1
ATOM 4739 N N . GLU B 1 143 ? -15.094 -20.641 -29.469 1 94.62 143 GLU B N 1
ATOM 4740 C CA . GLU B 1 143 ? -14.586 -21.172 -30.734 1 94.62 143 GLU B CA 1
ATOM 4741 C C . GLU B 1 143 ? -14.5 -22.703 -30.688 1 94.62 143 GLU B C 1
ATOM 4743 O O . GLU B 1 143 ? -14.75 -23.375 -31.688 1 94.62 143 GLU B O 1
ATOM 4748 N N . TYR B 1 144 ? -14.141 -23.266 -29.562 1 93.75 144 TYR B N 1
ATOM 4749 C CA . TYR B 1 144 ? -13.969 -24.703 -29.438 1 93.75 144 TYR B CA 1
ATOM 4750 C C . TYR B 1 144 ? -15.234 -25.359 -28.906 1 93.75 144 TYR B C 1
ATOM 4752 O O . TYR B 1 144 ? -15.25 -26.562 -28.625 1 93.75 144 TYR B O 1
ATOM 4760 N N . LYS B 1 145 ? -16.297 -24.562 -28.703 1 93.25 145 LYS B N 1
ATOM 4761 C CA . LYS B 1 145 ? -17.609 -25.031 -28.266 1 93.25 145 LYS B CA 1
ATOM 4762 C C . LYS B 1 145 ? -17.516 -25.828 -26.953 1 93.25 145 LYS B C 1
ATOM 4764 O O . LYS B 1 145 ? -18.016 -26.938 -26.859 1 93.25 145 LYS B O 1
ATOM 4769 N N . ARG B 1 146 ? -16.844 -25.203 -26 1 94.69 146 ARG B N 1
ATOM 4770 C CA . ARG B 1 146 ? -16.609 -25.844 -24.703 1 94.69 146 ARG B CA 1
ATOM 4771 C C . ARG B 1 146 ? -17.328 -25.094 -23.594 1 94.69 146 ARG B C 1
ATOM 4773 O O . ARG B 1 146 ? -16.844 -25.031 -22.469 1 94.69 146 ARG B O 1
ATOM 4780 N N . GLU B 1 147 ? -18.484 -24.5 -23.844 1 93.75 147 GLU B N 1
ATOM 4781 C CA . GLU B 1 147 ? -19.219 -23.672 -22.891 1 93.75 147 GLU B CA 1
ATOM 4782 C C . GLU B 1 147 ? -19.75 -24.516 -21.734 1 93.75 147 GLU B C 1
ATOM 4784 O O . GLU B 1 147 ? -19.938 -24.016 -20.625 1 93.75 147 GLU B O 1
ATOM 4789 N N . ASP B 1 148 ? -19.922 -25.781 -21.953 1 92.38 148 ASP B N 1
ATOM 4790 C CA . ASP B 1 148 ? -20.5 -26.641 -20.938 1 92.38 148 ASP B CA 1
ATOM 4791 C C . ASP B 1 148 ? -19.406 -27.375 -20.156 1 92.38 148 ASP B C 1
ATOM 4793 O O . ASP B 1 148 ? -19.703 -28.094 -19.188 1 92.38 148 ASP B O 1
ATOM 4797 N N . ALA B 1 149 ? -18.172 -27.219 -20.547 1 94.31 149 ALA B N 1
ATOM 4798 C CA . ALA B 1 149 ? -17.062 -27.906 -19.891 1 94.31 149 ALA B CA 1
ATOM 4799 C C . ALA B 1 149 ? -16.703 -27.219 -18.578 1 94.31 149 ALA B C 1
ATOM 4801 O O . ALA B 1 149 ? -16.734 -25.984 -18.484 1 94.31 149 ALA B O 1
ATOM 4802 N N . PRO B 1 150 ? -16.375 -28.047 -17.484 1 96.12 150 PRO B N 1
ATOM 4803 C CA . PRO B 1 150 ? -15.766 -27.391 -16.328 1 96.12 150 PRO B CA 1
ATOM 4804 C C . PRO B 1 150 ? -14.469 -26.656 -16.656 1 96.12 150 PRO B C 1
ATOM 4806 O O . PRO B 1 150 ? -13.586 -27.219 -17.312 1 96.12 150 PRO B O 1
ATOM 4809 N N . ILE B 1 151 ? -14.43 -25.453 -16.266 1 97.75 151 ILE B N 1
ATOM 4810 C CA . ILE B 1 151 ? -13.305 -24.594 -16.609 1 97.75 151 ILE B CA 1
ATOM 4811 C C . ILE B 1 151 ? -12.422 -24.375 -15.383 1 97.75 151 ILE B C 1
ATOM 4813 O O . ILE B 1 151 ? -12.922 -24.094 -14.297 1 97.75 151 ILE B O 1
ATOM 4817 N N . PHE B 1 152 ? -11.148 -24.562 -15.531 1 98.62 152 PHE B N 1
ATOM 4818 C CA . PHE B 1 152 ? -10.141 -24.234 -14.531 1 98.62 152 PHE B CA 1
ATOM 4819 C C . PHE B 1 152 ? -9.125 -23.25 -15.094 1 98.62 152 PHE B C 1
ATOM 4821 O O . PHE B 1 152 ? -8.781 -23.312 -16.281 1 98.62 152 PHE B O 1
ATOM 4828 N N . ILE B 1 153 ? -8.648 -22.312 -14.289 1 98.88 153 ILE B N 1
ATOM 4829 C CA . ILE B 1 153 ? -7.664 -21.328 -14.711 1 98.88 153 ILE B CA 1
ATOM 4830 C C . ILE B 1 153 ? -6.488 -21.328 -13.734 1 98.88 153 ILE B C 1
ATOM 4832 O O . ILE B 1 153 ? -6.688 -21.312 -12.516 1 98.88 153 ILE B O 1
ATOM 4836 N N . THR B 1 154 ? -5.277 -21.375 -14.273 1 98.88 154 THR B N 1
ATOM 4837 C CA . THR B 1 154 ? -4.059 -21.484 -13.484 1 98.88 154 THR B CA 1
ATOM 4838 C C . THR B 1 154 ? -3.121 -20.312 -13.781 1 98.88 154 THR B C 1
ATOM 4840 O O . THR B 1 154 ? -2.838 -20.016 -14.945 1 98.88 154 THR B O 1
ATOM 4843 N N . GLY B 1 155 ? -2.662 -19.641 -12.781 1 98.69 155 GLY B N 1
ATOM 4844 C CA . GLY B 1 155 ? -1.681 -18.578 -12.906 1 98.69 155 GLY B CA 1
ATOM 4845 C C . GLY B 1 155 ? -0.542 -18.688 -11.906 1 98.69 155 GLY B C 1
ATOM 4846 O O . GLY B 1 155 ? -0.768 -18.969 -10.727 1 98.69 155 GLY B O 1
ATOM 4847 N N . GLN B 1 156 ? 0.659 -18.516 -12.367 1 98.38 156 GLN B N 1
ATOM 4848 C CA . GLN B 1 156 ? 1.827 -18.562 -11.492 1 98.38 156 GLN B CA 1
ATOM 4849 C C . GLN B 1 156 ? 2.424 -17.172 -11.297 1 98.38 156 GLN B C 1
ATOM 4851 O O . GLN B 1 156 ? 2.496 -16.375 -12.242 1 98.38 156 GLN B O 1
ATOM 4856 N N . SER B 1 157 ? 2.965 -16.891 -10.086 1 97.31 157 SER B N 1
ATOM 4857 C CA . SER B 1 157 ? 3.652 -15.633 -9.789 1 97.31 157 SER B CA 1
ATOM 4858 C C . SER B 1 157 ? 2.764 -14.43 -10.086 1 97.31 157 SER B C 1
ATOM 4860 O O . SER B 1 157 ? 1.641 -14.344 -9.586 1 97.31 157 SER B O 1
ATOM 4862 N N . TYR B 1 158 ? 3.209 -13.477 -10.938 1 95.75 158 TYR B N 1
ATOM 4863 C CA . TYR B 1 158 ? 2.324 -12.414 -11.398 1 95.75 158 TYR B CA 1
ATOM 4864 C C . TYR B 1 158 ? 1.07 -12.984 -12.047 1 95.75 158 TYR B C 1
ATOM 4866 O O . TYR B 1 158 ? 0.008 -12.359 -12.023 1 95.75 158 TYR B O 1
ATOM 4874 N N . GLY B 1 159 ? 1.186 -14.172 -12.57 1 97.75 159 GLY B N 1
ATOM 4875 C CA . GLY B 1 159 ? 0.029 -14.836 -13.156 1 97.75 159 GLY B CA 1
ATOM 4876 C C . GLY B 1 159 ? -1.086 -15.078 -12.156 1 97.75 159 GLY B C 1
ATOM 4877 O O . GLY B 1 159 ? -2.26 -15.133 -12.531 1 97.75 159 GLY B O 1
ATOM 4878 N N . GLY B 1 160 ? -0.714 -15.336 -10.914 1 97.75 160 GLY B N 1
ATOM 4879 C CA . GLY B 1 160 ? -1.735 -15.383 -9.875 1 97.75 160 GLY B CA 1
ATOM 4880 C C . GLY B 1 160 ? -2.451 -14.062 -9.68 1 97.75 160 GLY B C 1
ATOM 4881 O O . GLY B 1 160 ? -3.668 -14.031 -9.484 1 97.75 160 GLY B O 1
ATOM 4882 N N . PHE B 1 161 ? -1.688 -13.008 -9.672 1 94.88 161 PHE B N 1
ATOM 4883 C CA . PHE B 1 161 ? -2.252 -11.664 -9.625 1 94.88 161 PHE B CA 1
ATOM 4884 C C . PHE B 1 161 ? -3.174 -11.422 -10.812 1 94.88 161 PHE B C 1
ATOM 4886 O O . PHE B 1 161 ? -4.301 -10.953 -10.641 1 94.88 161 PHE B O 1
ATOM 4893 N N . ARG B 1 162 ? -2.699 -11.766 -12 1 96.38 162 ARG B N 1
ATOM 4894 C CA . ARG B 1 162 ? -3.479 -11.664 -13.234 1 96.38 162 ARG B CA 1
ATOM 4895 C C . ARG B 1 162 ? -4.785 -12.445 -13.117 1 96.38 162 ARG B C 1
ATOM 4897 O O . ARG B 1 162 ? -5.84 -11.961 -13.531 1 96.38 162 ARG B O 1
ATOM 4904 N N . LEU B 1 163 ? -4.668 -13.609 -12.625 1 98.38 163 LEU B N 1
ATOM 4905 C CA . LEU B 1 163 ? -5.84 -14.461 -12.453 1 98.38 163 LEU B CA 1
ATOM 4906 C C . LEU B 1 163 ? -6.898 -13.781 -11.602 1 98.38 163 LEU B C 1
ATOM 4908 O O . LEU B 1 163 ? -8.078 -13.781 -11.945 1 98.38 163 LEU B O 1
ATOM 4912 N N . GLY B 1 164 ? -6.504 -13.211 -10.461 1 96.94 164 GLY B N 1
ATOM 4913 C CA . GLY B 1 164 ? -7.457 -12.469 -9.656 1 96.94 164 GLY B CA 1
ATOM 4914 C C . GLY B 1 164 ? -8.07 -11.297 -10.398 1 96.94 164 GLY B C 1
ATOM 4915 O O . GLY B 1 164 ? -9.289 -11.086 -10.344 1 96.94 164 GLY B O 1
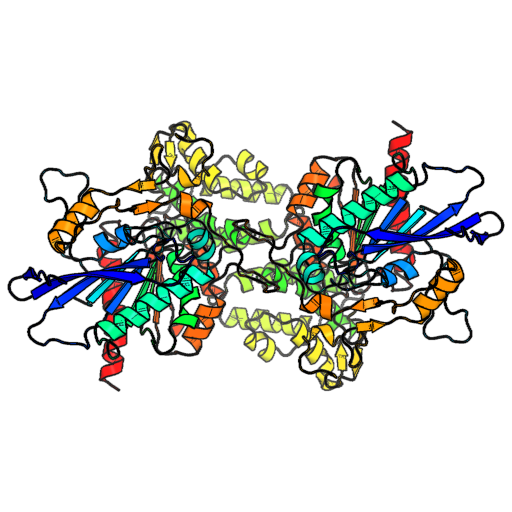ATOM 4916 N N . LYS B 1 165 ? -7.293 -10.578 -11.125 1 94.81 165 LYS B N 1
ATOM 4917 C CA . LYS B 1 165 ? -7.711 -9.352 -11.789 1 94.81 165 LYS B CA 1
ATOM 4918 C C . LYS B 1 165 ? -8.602 -9.656 -12.992 1 94.81 165 LYS B C 1
ATOM 4920 O O . LYS B 1 165 ? -9.398 -8.812 -13.406 1 94.81 165 LYS B O 1
ATOM 4925 N N . LEU B 1 166 ? -8.461 -10.82 -13.555 1 97.5 166 LEU B N 1
ATOM 4926 C CA . LEU B 1 166 ? -9.195 -11.07 -14.797 1 97.5 166 LEU B CA 1
ATOM 4927 C C . LEU B 1 166 ? -10.602 -11.586 -14.5 1 97.5 166 LEU B C 1
ATOM 492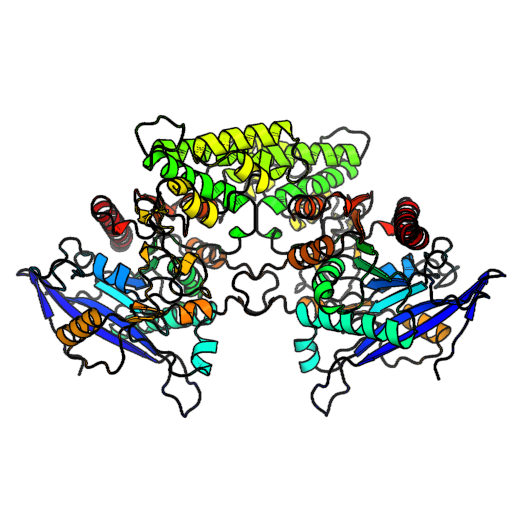9 O O . LEU B 1 166 ? -11.445 -11.641 -15.398 1 97.5 166 LEU B O 1
ATOM 4933 N N . LEU B 1 167 ? -10.891 -12 -13.266 1 97.94 167 LEU B N 1
ATOM 4934 C CA . LEU B 1 167 ? -12.141 -12.664 -12.914 1 97.94 167 LEU B CA 1
ATOM 4935 C C . LEU B 1 167 ? -13.344 -11.789 -13.281 1 97.94 167 LEU B C 1
ATOM 4937 O O . LEU B 1 167 ? -14.32 -12.273 -13.844 1 97.94 167 LEU B O 1
ATOM 4941 N N . PRO B 1 168 ? -13.266 -10.43 -13 1 96.12 168 PRO B N 1
ATOM 4942 C CA . PRO B 1 168 ? -14.414 -9.594 -13.336 1 96.12 168 PRO B CA 1
ATOM 4943 C C . PRO B 1 168 ? -14.695 -9.539 -14.836 1 96.12 168 PRO B C 1
ATOM 4945 O O . PRO B 1 168 ? -15.797 -9.18 -15.25 1 96.12 168 PRO B O 1
ATOM 4948 N N . TYR B 1 169 ? -13.75 -9.922 -15.641 1 96.19 169 TYR B N 1
ATOM 4949 C CA . TYR B 1 169 ? -13.883 -9.789 -17.094 1 96.19 169 TYR B CA 1
ATOM 4950 C C . TYR B 1 169 ? -14.367 -11.094 -17.719 1 96.19 169 TYR B C 1
ATOM 4952 O O . TYR B 1 169 ? -14.578 -11.164 -18.922 1 96.19 169 TYR B O 1
ATOM 4960 N N . LEU B 1 170 ? -14.516 -12.195 -17.016 1 96.75 170 LEU B N 1
ATOM 4961 C CA . LEU B 1 170 ? -14.883 -13.5 -17.562 1 96.75 170 LEU B CA 1
ATOM 4962 C C . LEU B 1 170 ? -16.359 -13.523 -17.953 1 96.75 170 LEU B C 1
ATOM 4964 O O . LEU B 1 170 ? -16.797 -14.406 -18.688 1 96.75 170 LEU B O 1
ATOM 4968 N N . GLU B 1 171 ? -17.188 -12.539 -17.609 1 90.62 171 GLU B N 1
ATOM 4969 C CA . GLU B 1 171 ? -18.594 -12.445 -18 1 90.62 171 GLU B CA 1
ATOM 4970 C C . GLU B 1 171 ? -19.344 -13.727 -17.656 1 90.62 171 GLU B C 1
ATOM 4972 O O . GLU B 1 171 ? -19.328 -14.195 -16.516 1 90.62 171 GLU B O 1
ATOM 4977 N N . GLU B 1 172 ? -19.781 -14.531 -18.703 1 90.38 172 GLU B N 1
ATOM 4978 C CA . GLU B 1 172 ? -20.625 -15.695 -18.5 1 90.38 172 GLU B CA 1
ATOM 4979 C C . GLU B 1 172 ? -19.797 -16.938 -18.188 1 90.38 172 GLU B C 1
ATOM 4981 O O . GLU B 1 172 ? -20.344 -17.984 -17.844 1 90.38 172 GLU B O 1
ATOM 4986 N N . VAL B 1 173 ? -18.516 -16.859 -18.281 1 94.5 173 VAL B N 1
ATOM 4987 C CA . VAL B 1 173 ? -17.641 -17.969 -17.953 1 94.5 173 VAL B CA 1
ATOM 4988 C C . VAL B 1 173 ? -17.484 -18.047 -16.438 1 94.5 173 VAL B C 1
ATOM 4990 O O . VAL B 1 173 ? -17.078 -17.078 -15.789 1 94.5 173 VAL B O 1
ATOM 4993 N N . THR B 1 174 ? -17.781 -19.203 -15.859 1 94.81 174 THR B N 1
ATOM 4994 C CA . THR B 1 174 ? -17.656 -19.422 -14.422 1 94.81 174 THR B CA 1
ATOM 4995 C C . THR B 1 174 ? -16.688 -20.562 -14.125 1 94.81 174 THR B C 1
ATOM 4997 O O . THR B 1 174 ? -17.094 -21.719 -14.039 1 94.81 174 THR B O 1
ATOM 5000 N N . PRO B 1 175 ? -15.484 -20.203 -13.922 1 97.19 175 PRO B N 1
ATOM 5001 C CA . PRO B 1 175 ? -14.531 -21.266 -13.602 1 97.19 175 PRO B CA 1
ATOM 5002 C C . PRO B 1 175 ? -14.93 -22.078 -12.367 1 97.19 175 PRO B C 1
ATOM 5004 O O . PRO B 1 175 ? -15.359 -21.5 -11.359 1 97.19 175 PRO B O 1
ATOM 5007 N N . ALA B 1 176 ? -14.789 -23.391 -12.508 1 96.56 176 ALA B N 1
ATOM 5008 C CA . ALA B 1 176 ? -15.055 -24.312 -11.406 1 96.56 176 ALA B CA 1
ATOM 5009 C C . ALA B 1 176 ? -13.891 -24.328 -10.406 1 96.56 176 ALA B C 1
ATOM 5011 O O . ALA B 1 176 ? -14.094 -24.578 -9.219 1 96.56 176 ALA B O 1
ATOM 5012 N N . GLY B 1 177 ? -12.758 -24.062 -10.898 1 98.25 177 GLY B N 1
ATOM 5013 C CA . GLY B 1 177 ? -11.578 -24.047 -10.055 1 98.25 177 GLY B CA 1
ATOM 5014 C C . GLY B 1 177 ? -10.539 -23.031 -10.484 1 98.25 177 GLY B C 1
ATOM 5015 O O . GLY B 1 177 ? -10.367 -22.781 -11.68 1 98.25 177 GLY B O 1
ATOM 5016 N N . LEU B 1 178 ? -9.914 -22.469 -9.5 1 98.75 178 LEU B N 1
ATOM 5017 C CA . LEU B 1 178 ? -8.773 -21.562 -9.664 1 98.75 178 LEU B CA 1
ATOM 5018 C C . LEU B 1 178 ? -7.516 -22.156 -9.039 1 98.75 178 LEU B C 1
ATOM 5020 O O . LEU B 1 178 ? -7.57 -22.734 -7.945 1 98.75 178 LEU B O 1
ATOM 5024 N N . ILE B 1 179 ? -6.414 -22.109 -9.742 1 98.88 179 ILE B N 1
ATOM 5025 C CA . ILE B 1 179 ? -5.148 -22.656 -9.273 1 98.88 179 ILE B CA 1
ATOM 5026 C C . ILE B 1 179 ? -4.066 -21.578 -9.344 1 98.88 179 ILE B C 1
ATOM 5028 O O . ILE B 1 179 ? -3.854 -20.969 -10.391 1 98.88 179 ILE B O 1
ATOM 5032 N N . MET B 1 180 ? -3.416 -21.328 -8.242 1 98.81 180 MET B N 1
ATOM 5033 C CA . MET B 1 180 ? -2.338 -20.344 -8.203 1 98.81 180 MET B CA 1
ATOM 5034 C C . MET B 1 180 ? -1.044 -20.969 -7.703 1 98.81 180 MET B C 1
ATOM 5036 O O . MET B 1 180 ? -1.063 -21.781 -6.773 1 98.81 180 MET B O 1
ATOM 5040 N N . VAL B 1 181 ? 0.045 -20.656 -8.383 1 98.81 181 VAL B N 1
ATOM 5041 C CA . VAL B 1 181 ? 1.363 -21.141 -7.996 1 98.81 181 VAL B CA 1
ATOM 5042 C C . VAL B 1 181 ? 2.268 -19.969 -7.625 1 98.81 181 VAL B C 1
ATOM 5044 O O . VAL B 1 181 ? 2.598 -19.141 -8.469 1 98.81 181 VAL B O 1
ATOM 5047 N N . SER B 1 182 ? 2.721 -19.938 -6.359 1 98.56 182 SER B N 1
ATOM 5048 C CA . SER B 1 182 ? 3.553 -18.844 -5.848 1 98.56 182 SER B CA 1
ATOM 5049 C C . SER B 1 182 ? 3.01 -17.484 -6.266 1 98.56 182 SER B C 1
ATOM 5051 O O . SER B 1 182 ? 3.74 -16.672 -6.82 1 98.56 182 SER B O 1
ATOM 5053 N N . PRO B 1 183 ? 1.76 -17.234 -5.93 1 98.31 183 PRO B N 1
ATOM 5054 C CA . PRO B 1 183 ? 1.095 -16.047 -6.48 1 98.31 183 PRO B CA 1
ATOM 5055 C C . PRO B 1 183 ? 1.531 -14.75 -5.793 1 98.31 183 PRO B C 1
ATOM 5057 O O . PRO B 1 183 ? 1.588 -14.688 -4.562 1 98.31 183 PRO B O 1
ATOM 5060 N N . MET B 1 184 ? 1.832 -13.742 -6.566 1 94.44 184 MET B N 1
ATOM 5061 C CA . MET B 1 184 ? 1.915 -12.375 -6.062 1 94.44 184 MET B CA 1
ATOM 5062 C C . MET B 1 184 ? 0.523 -11.789 -5.848 1 94.44 184 MET B C 1
ATOM 5064 O O . MET B 1 184 ? -0.026 -11.141 -6.738 1 94.44 184 MET B O 1
ATOM 5068 N N . LEU B 1 185 ? -0.023 -11.898 -4.707 1 93.69 185 LEU B N 1
ATOM 5069 C CA . LEU B 1 185 ? -1.42 -11.547 -4.469 1 93.69 185 LEU B CA 1
ATOM 5070 C C . LEU B 1 185 ? -1.559 -10.086 -4.078 1 93.69 185 LEU B C 1
ATOM 5072 O O . LEU B 1 185 ? -2.605 -9.469 -4.305 1 93.69 185 LEU B O 1
ATOM 5076 N N . ASP B 1 186 ? -0.558 -9.586 -3.434 1 89 186 ASP B N 1
ATOM 5077 C CA . ASP B 1 186 ? -0.549 -8.203 -2.979 1 89 186 ASP B CA 1
ATOM 5078 C C . ASP B 1 186 ? 0.858 -7.613 -3.039 1 89 186 ASP B C 1
ATOM 5080 O O . ASP B 1 186 ? 1.69 -7.887 -2.174 1 89 186 ASP B O 1
ATOM 5084 N N . GLY B 1 187 ? 1.033 -6.715 -3.92 1 82.06 187 GLY B N 1
ATOM 5085 C CA . GLY B 1 187 ? 2.352 -6.141 -4.133 1 82.06 187 GLY B CA 1
ATOM 5086 C C . GLY B 1 187 ? 2.66 -4.992 -3.188 1 82.06 187 GLY B C 1
ATOM 5087 O O . GLY B 1 187 ? 3.809 -4.555 -3.088 1 82.06 187 GLY B O 1
ATOM 5088 N N . SER B 1 188 ? 1.742 -4.535 -2.43 1 79.25 188 SER B N 1
ATOM 5089 C CA . SER B 1 188 ? 1.934 -3.375 -1.564 1 79.25 188 SER B CA 1
ATOM 5090 C C . SER B 1 188 ? 2.43 -3.791 -0.184 1 79.25 188 SER B C 1
ATOM 5092 O O . SER B 1 188 ? 2.928 -2.959 0.579 1 79.25 188 SER B O 1
ATOM 5094 N N . LEU B 1 189 ? 2.354 -5.016 0.16 1 78.5 189 LEU B N 1
ATOM 5095 C CA . LEU B 1 189 ? 2.719 -5.508 1.485 1 78.5 189 LEU B CA 1
ATOM 5096 C C . LEU B 1 189 ? 4.215 -5.355 1.727 1 78.5 189 LEU B C 1
ATOM 5098 O O . LEU B 1 189 ? 4.656 -5.25 2.873 1 78.5 189 LEU B O 1
ATOM 5102 N N . SER B 1 190 ? 4.949 -5.273 0.711 1 74.44 190 SER B N 1
ATOM 5103 C CA . SER B 1 190 ? 6.402 -5.242 0.802 1 74.44 190 SER B CA 1
ATOM 5104 C C . SER B 1 190 ? 6.891 -3.947 1.447 1 74.44 190 SER B C 1
ATOM 5106 O O . SER B 1 190 ? 8.039 -3.857 1.882 1 74.44 190 SER B O 1
ATOM 5108 N N . ASN B 1 191 ? 6.051 -3.035 1.564 1 74 191 ASN B N 1
ATOM 5109 C CA . ASN B 1 191 ? 6.445 -1.727 2.076 1 74 191 ASN B CA 1
ATOM 5110 C C . ASN B 1 191 ? 6.293 -1.648 3.592 1 74 191 ASN B C 1
ATOM 5112 O O . ASN B 1 191 ? 6.629 -0.632 4.203 1 74 191 ASN B O 1
ATOM 5116 N N . TYR B 1 192 ? 5.969 -2.793 4.18 1 85.25 192 TYR B N 1
ATOM 5117 C CA . TYR B 1 192 ? 5.664 -2.752 5.605 1 85.25 192 TYR B CA 1
ATOM 5118 C C . TYR B 1 192 ? 6.41 -3.85 6.355 1 85.25 192 TYR B C 1
ATOM 5120 O O . TYR B 1 192 ? 6.961 -4.766 5.738 1 85.25 192 TYR B O 1
ATOM 5128 N N . ASP B 1 193 ? 6.402 -3.738 7.656 1 93.5 193 ASP B N 1
ATOM 5129 C CA . ASP B 1 193 ? 7.148 -4.652 8.523 1 93.5 193 ASP B CA 1
ATOM 5130 C C . ASP B 1 193 ? 6.664 -6.09 8.352 1 93.5 193 ASP B C 1
ATOM 5132 O O . ASP B 1 193 ? 7.43 -7.035 8.539 1 93.5 193 ASP B O 1
ATOM 5136 N N . GLN B 1 194 ? 5.441 -6.207 7.926 1 94.56 194 GLN B N 1
ATOM 5137 C CA . GLN B 1 194 ? 4.875 -7.539 7.742 1 94.56 194 GLN B CA 1
ATOM 5138 C C . GLN B 1 194 ? 5.672 -8.336 6.711 1 94.56 194 GLN B C 1
ATOM 5140 O O . GLN B 1 194 ? 5.777 -9.562 6.812 1 94.56 194 GLN B O 1
ATOM 5145 N N . ALA B 1 195 ? 6.238 -7.664 5.738 1 94.06 195 ALA B N 1
ATOM 5146 C CA . ALA B 1 195 ? 7.043 -8.344 4.723 1 94.06 195 ALA B CA 1
ATOM 5147 C C . ALA B 1 195 ? 8.242 -9.047 5.352 1 94.06 195 ALA B C 1
ATOM 5149 O O . ALA B 1 195 ? 8.586 -10.164 4.965 1 94.06 195 ALA B O 1
ATOM 5150 N N . PHE B 1 196 ? 8.875 -8.422 6.316 1 97.5 196 PHE B N 1
ATOM 5151 C CA . PHE B 1 196 ? 10.039 -9 6.98 1 97.5 196 PHE B CA 1
ATOM 5152 C C . PHE B 1 196 ? 9.625 -10.164 7.875 1 97.5 196 PHE B C 1
ATOM 5154 O O . PHE B 1 196 ? 10.312 -11.188 7.93 1 97.5 196 PHE B O 1
ATOM 5161 N N . VAL B 1 197 ? 8.484 -10.008 8.547 1 98.19 197 VAL B N 1
ATOM 5162 C CA . VAL B 1 197 ? 7.945 -11.055 9.406 1 98.19 197 VAL B CA 1
ATOM 5163 C C . VAL B 1 197 ? 7.66 -12.305 8.57 1 98.19 197 VAL B C 1
ATOM 5165 O O . VAL B 1 197 ? 8.047 -13.414 8.953 1 98.19 197 VAL B O 1
ATOM 5168 N N . SER B 1 198 ? 7.09 -12.125 7.414 1 97.31 198 SER B N 1
ATOM 5169 C CA . SER B 1 198 ? 6.598 -13.242 6.617 1 97.31 198 SER B CA 1
ATOM 5170 C C . SER B 1 198 ? 7.719 -13.875 5.801 1 97.31 198 SER B C 1
ATOM 5172 O O . SER B 1 198 ? 7.574 -14.992 5.297 1 97.31 198 SER B O 1
ATOM 5174 N N . THR B 1 199 ? 8.844 -13.219 5.625 1 98.12 199 THR B N 1
ATOM 5175 C CA . THR B 1 199 ? 9.969 -13.711 4.832 1 98.12 199 THR B CA 1
ATOM 5176 C C . THR B 1 199 ? 10.922 -14.523 5.699 1 98.12 199 THR B C 1
ATOM 5178 O O . THR B 1 199 ? 11.594 -15.438 5.207 1 98.12 199 THR B O 1
ATOM 5181 N N . LEU B 1 200 ? 10.945 -14.281 7.012 1 98.75 200 LEU B N 1
ATOM 5182 C CA . LEU B 1 200 ? 11.953 -14.805 7.926 1 98.75 200 LEU B CA 1
ATOM 5183 C C . LEU B 1 200 ? 11.945 -16.328 7.918 1 98.75 200 LEU B C 1
ATOM 5185 O O . LEU B 1 200 ? 13.008 -16.969 7.941 1 98.75 200 LEU B O 1
ATOM 5189 N N . PRO B 1 201 ? 10.781 -17 7.898 1 98.75 201 PRO B N 1
ATOM 5190 C CA . PRO B 1 201 ? 10.789 -18.469 7.918 1 98.75 201 PRO B CA 1
ATOM 5191 C C . PRO B 1 201 ? 11.562 -19.062 6.746 1 98.75 201 PRO B C 1
ATOM 5193 O O . PRO B 1 201 ? 12.344 -20 6.93 1 98.75 201 PRO B O 1
ATOM 5196 N N . ALA B 1 202 ? 11.375 -18.547 5.543 1 98.69 202 ALA B N 1
ATOM 5197 C CA . ALA B 1 202 ? 12.086 -19.047 4.375 1 98.69 202 ALA B CA 1
ATOM 5198 C C . ALA B 1 202 ? 13.578 -18.781 4.48 1 98.69 202 ALA B C 1
ATOM 5200 O O . ALA B 1 202 ? 14.398 -19.625 4.098 1 98.69 202 ALA B O 1
ATOM 5201 N N . MET B 1 203 ? 13.992 -17.594 5.008 1 98.81 203 MET B N 1
ATOM 5202 C CA . MET B 1 203 ? 15.398 -17.281 5.215 1 98.81 203 MET B 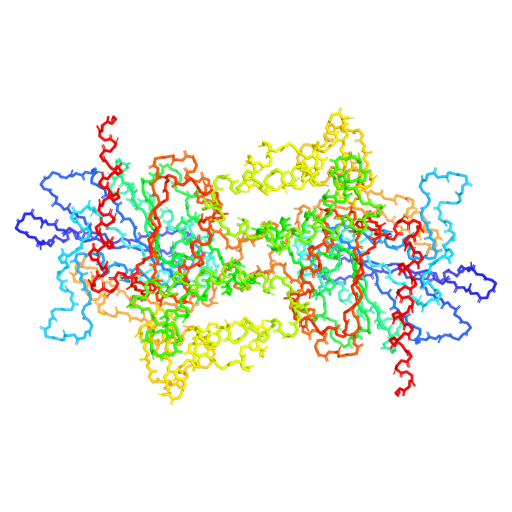CA 1
ATOM 5203 C C . MET B 1 203 ? 16.047 -18.266 6.195 1 98.81 203 MET B C 1
ATOM 5205 O O . MET B 1 203 ? 17.141 -18.75 5.961 1 98.81 203 MET B O 1
ATOM 5209 N N . THR B 1 204 ? 15.328 -18.516 7.266 1 98.81 204 THR B N 1
ATOM 5210 C CA . THR B 1 204 ? 15.844 -19.406 8.297 1 98.81 204 THR B CA 1
ATOM 5211 C C . THR B 1 204 ? 15.992 -20.828 7.75 1 98.81 204 THR B C 1
ATOM 5213 O O . THR B 1 204 ? 17 -21.484 7.992 1 98.81 204 THR B O 1
ATOM 5216 N N . ALA B 1 205 ? 14.969 -21.297 7.062 1 98.44 205 ALA B N 1
ATOM 5217 C CA . ALA B 1 205 ? 15.039 -22.625 6.445 1 98.44 205 ALA B CA 1
ATOM 5218 C C . ALA B 1 205 ? 16.219 -22.719 5.484 1 98.44 205 ALA B C 1
ATOM 5220 O O . ALA B 1 205 ? 16.891 -23.75 5.41 1 98.44 205 ALA B O 1
ATOM 5221 N N . THR B 1 206 ? 16.484 -21.672 4.719 1 98.56 206 THR B N 1
ATOM 5222 C CA . THR B 1 206 ? 17.625 -21.609 3.807 1 98.56 206 THR B CA 1
ATOM 5223 C C . THR B 1 206 ? 18.938 -21.703 4.57 1 98.56 206 THR B C 1
ATOM 5225 O O . THR B 1 206 ? 19.812 -22.5 4.211 1 98.56 206 THR B O 1
ATOM 5228 N N . ALA B 1 207 ? 19.078 -20.891 5.602 1 98.75 207 ALA B N 1
ATOM 5229 C CA . ALA B 1 207 ? 20.281 -20.922 6.426 1 98.75 207 ALA B CA 1
ATOM 5230 C C . ALA B 1 207 ? 20.5 -22.312 7.004 1 98.75 207 ALA B C 1
ATOM 5232 O O . ALA B 1 207 ? 21.641 -22.812 7.027 1 98.75 207 ALA B O 1
ATOM 5233 N N . TRP B 1 208 ? 19.453 -22.906 7.508 1 98.56 208 TRP B N 1
ATOM 5234 C CA . TRP B 1 208 ? 19.516 -24.266 8.047 1 98.56 208 TRP B CA 1
ATOM 5235 C C . TRP B 1 208 ? 20.031 -25.25 7 1 98.56 208 TRP B C 1
ATOM 5237 O O . TRP B 1 208 ? 20.875 -26.078 7.297 1 98.56 208 TRP B O 1
ATOM 5247 N N . ARG B 1 209 ? 19.531 -25.156 5.777 1 97.31 209 ARG B N 1
ATOM 5248 C CA . ARG B 1 209 ? 19.922 -26.047 4.691 1 97.31 209 ARG B CA 1
ATOM 5249 C C . ARG B 1 209 ? 21.422 -25.953 4.422 1 97.31 209 ARG B C 1
ATOM 5251 O O . ARG B 1 209 ? 22.062 -26.953 4.105 1 97.31 209 ARG B O 1
ATOM 5258 N N . TYR B 1 210 ? 21.984 -24.812 4.559 1 97.75 210 TYR B N 1
ATOM 5259 C CA . TYR B 1 210 ? 23.391 -24.625 4.258 1 97.75 210 TYR B CA 1
ATOM 5260 C C . TYR B 1 210 ? 24.25 -24.75 5.52 1 97.75 210 TYR B C 1
ATOM 5262 O O . TYR B 1 210 ? 25.438 -24.422 5.512 1 97.75 210 TYR B O 1
ATOM 5270 N N . GLY B 1 211 ? 23.641 -25.109 6.645 1 97.5 211 GLY B N 1
ATOM 5271 C CA . GLY B 1 211 ? 24.359 -25.375 7.883 1 97.5 211 GLY B CA 1
ATOM 5272 C C . GLY B 1 211 ? 24.75 -24.109 8.625 1 97.5 211 GLY B C 1
ATOM 5273 O O . GLY B 1 211 ? 25.719 -24.094 9.375 1 97.5 211 GLY B O 1
ATOM 5274 N N . LYS B 1 212 ? 24 -23.031 8.375 1 98 212 LYS B N 1
ATOM 5275 C CA . LYS B 1 212 ? 24.391 -21.75 8.953 1 98 212 LYS B CA 1
ATOM 5276 C C . LYS B 1 212 ? 23.422 -21.328 10.062 1 98 212 LYS B C 1
ATOM 5278 O O . LYS B 1 212 ? 23.688 -20.375 10.781 1 98 212 LYS B O 1
ATOM 5283 N N . SER B 1 213 ? 22.281 -21.984 10.219 1 97.88 213 SER B N 1
ATOM 5284 C CA . SER B 1 213 ? 21.328 -21.719 11.289 1 97.88 213 SER B CA 1
ATOM 5285 C C . SER B 1 213 ? 21.703 -22.469 12.562 1 97.88 213 SER B C 1
ATOM 5287 O O . SER B 1 213 ? 22.25 -23.578 12.5 1 97.88 213 SER B O 1
ATOM 5289 N N . ALA B 1 214 ? 21.359 -21.906 13.672 1 97.44 214 ALA B N 1
ATOM 5290 C CA . ALA B 1 214 ? 21.609 -22.547 14.961 1 97.44 214 ALA B CA 1
ATOM 5291 C C . ALA B 1 214 ? 20.5 -23.531 15.305 1 97.44 214 ALA B C 1
ATOM 5293 O O . ALA B 1 214 ? 20.625 -24.312 16.266 1 97.44 214 ALA B O 1
ATOM 5294 N N . LEU B 1 215 ? 19.391 -23.484 14.57 1 96.19 215 LEU B N 1
ATOM 5295 C CA . LEU B 1 215 ? 18.312 -24.438 14.828 1 96.19 215 LEU B CA 1
ATOM 5296 C C . LEU B 1 215 ? 18.734 -25.844 14.445 1 96.19 215 LEU B C 1
ATOM 5298 O O . LEU B 1 215 ? 19.188 -26.078 13.328 1 96.19 215 LEU B O 1
ATOM 5302 N N . ASP B 1 216 ? 18.656 -26.688 15.438 1 95.19 216 ASP B N 1
ATOM 5303 C CA . ASP B 1 216 ? 18.984 -28.094 15.227 1 95.19 216 ASP B CA 1
ATOM 5304 C C . ASP B 1 216 ? 17.719 -28.953 15.156 1 95.19 216 ASP B C 1
ATOM 5306 O O . ASP B 1 216 ? 17.359 -29.609 16.125 1 95.19 216 ASP B O 1
ATOM 5310 N N . LEU B 1 217 ? 17.031 -28.906 14.078 1 97.06 217 LEU B N 1
ATOM 5311 C CA . LEU B 1 217 ? 15.828 -29.688 13.805 1 97.06 217 LEU B CA 1
ATOM 5312 C C . LEU B 1 217 ? 16.016 -30.578 12.578 1 97.06 217 LEU B C 1
ATOM 5314 O O . LEU B 1 217 ? 16.75 -30.219 11.656 1 97.06 217 LEU B O 1
ATOM 5318 N N . PRO B 1 218 ? 15.453 -31.688 12.562 1 95.81 218 PRO B N 1
ATOM 5319 C CA . PRO B 1 218 ? 15.75 -32.688 11.531 1 95.81 218 PRO B CA 1
ATOM 5320 C C . PRO B 1 218 ? 15.109 -32.344 10.188 1 95.81 218 PRO B C 1
ATOM 5322 O O . PRO B 1 218 ? 15.641 -32.719 9.133 1 95.81 218 PRO B O 1
ATOM 5325 N N . LEU B 1 219 ? 13.938 -31.703 10.203 1 96 219 LEU B N 1
ATOM 5326 C CA . LEU B 1 219 ? 13.211 -31.453 8.961 1 96 219 LEU B CA 1
ATOM 5327 C C . LEU B 1 219 ? 13.164 -29.969 8.641 1 96 219 LEU B C 1
ATOM 5329 O O . LEU B 1 219 ? 13.008 -29.141 9.547 1 96 219 LEU B O 1
ATOM 5333 N N . GLU B 1 220 ? 13.305 -29.656 7.387 1 95.56 220 GLU B N 1
ATOM 5334 C CA . GLU B 1 220 ? 13.227 -28.281 6.906 1 95.56 220 GLU B CA 1
ATOM 5335 C C . GLU B 1 220 ? 11.906 -27.625 7.312 1 95.56 220 GLU B C 1
ATOM 5337 O O . GLU B 1 220 ? 11.883 -26.453 7.695 1 95.56 220 GLU B O 1
ATOM 5342 N N . ARG B 1 221 ? 10.836 -28.375 7.219 1 96.12 221 ARG B N 1
ATOM 5343 C CA . ARG B 1 221 ? 9.508 -27.891 7.578 1 96.12 221 ARG B CA 1
ATOM 5344 C C . ARG B 1 221 ? 9.461 -27.453 9.039 1 96.12 221 ARG B C 1
ATOM 5346 O O . ARG B 1 221 ? 8.852 -26.438 9.375 1 96.12 221 ARG B O 1
ATOM 5353 N N . ASP B 1 222 ? 10.109 -28.219 9.883 1 97.81 222 ASP B N 1
ATOM 5354 C CA . ASP B 1 222 ? 10.133 -27.875 11.305 1 97.81 222 ASP B CA 1
ATOM 5355 C C . ASP B 1 222 ? 10.891 -26.578 11.547 1 97.81 222 ASP B C 1
ATOM 5357 O O . ASP B 1 222 ? 10.5 -25.781 12.406 1 97.81 222 ASP B O 1
ATOM 5361 N N . VAL B 1 223 ? 11.977 -26.406 10.812 1 98.19 223 VAL B N 1
ATOM 5362 C CA . VAL B 1 223 ? 12.766 -25.172 10.906 1 98.19 223 VAL B CA 1
ATOM 5363 C C . VAL B 1 223 ? 11.914 -23.984 10.469 1 98.19 223 VAL B C 1
ATOM 5365 O O . VAL B 1 223 ? 11.891 -22.953 11.141 1 98.19 223 VAL B O 1
ATOM 5368 N N . PHE B 1 224 ? 11.234 -24.172 9.359 1 98.06 224 PHE B N 1
ATOM 5369 C CA . PHE B 1 224 ? 10.344 -23.156 8.828 1 98.06 224 PHE B CA 1
ATOM 5370 C C . PHE B 1 224 ? 9.297 -22.766 9.867 1 98.06 224 PHE B C 1
ATOM 5372 O O . PHE B 1 224 ? 9.102 -21.578 10.141 1 98.06 224 PHE B O 1
ATOM 5379 N N . ASP B 1 225 ? 8.656 -23.734 10.516 1 97.88 225 ASP B N 1
ATOM 5380 C CA . ASP B 1 225 ? 7.57 -23.516 11.469 1 97.88 225 ASP B CA 1
ATOM 5381 C C . ASP B 1 225 ? 8.086 -22.828 12.734 1 97.88 225 ASP B C 1
ATOM 5383 O O . ASP B 1 225 ? 7.426 -21.938 13.273 1 97.88 225 ASP B O 1
ATOM 5387 N N . ARG B 1 226 ? 9.242 -23.266 13.195 1 98.25 226 ARG B N 1
ATOM 5388 C CA . ARG B 1 226 ? 9.828 -22.656 14.383 1 98.25 226 ARG B CA 1
ATOM 5389 C C . ARG B 1 226 ? 10.164 -21.188 14.133 1 98.25 226 ARG B C 1
ATOM 5391 O O . ARG B 1 226 ? 9.922 -20.344 15 1 98.25 226 ARG B O 1
ATOM 5398 N N . ALA B 1 227 ? 10.758 -20.922 13 1 98.62 227 ALA B N 1
ATOM 5399 C CA . ALA B 1 227 ? 11.07 -19.547 12.641 1 98.62 227 ALA B CA 1
ATOM 5400 C C . ALA B 1 227 ? 9.797 -18.703 12.523 1 98.62 227 ALA B C 1
ATOM 5402 O O . ALA B 1 227 ? 9.789 -17.531 12.883 1 98.62 227 ALA B O 1
ATOM 5403 N N . GLN B 1 228 ? 8.766 -19.281 11.961 1 98.44 228 GLN B N 1
ATOM 5404 C CA . GLN B 1 228 ? 7.492 -18.578 11.82 1 98.44 228 GLN B CA 1
ATOM 5405 C C . GLN B 1 228 ? 6.918 -18.203 13.188 1 98.44 228 GLN B C 1
ATOM 5407 O O . GLN B 1 228 ? 6.367 -17.109 13.352 1 98.44 228 GLN B O 1
ATOM 5412 N N . GLU B 1 229 ? 7 -19.094 14.141 1 98.25 229 GLU B N 1
ATOM 5413 C CA . GLU B 1 229 ? 6.527 -18.812 15.5 1 98.25 229 GLU B CA 1
ATOM 5414 C C . GLU B 1 229 ? 7.23 -17.594 16.094 1 98.25 229 GLU B C 1
ATOM 5416 O O . GLU B 1 229 ? 6.582 -16.703 16.641 1 98.25 229 GLU B O 1
ATOM 5421 N N . PHE B 1 230 ? 8.562 -17.594 15.984 1 98.62 230 PHE B N 1
ATOM 5422 C CA . PHE B 1 230 ? 9.336 -16.453 16.453 1 98.62 230 PHE B CA 1
ATOM 5423 C C . PHE B 1 230 ? 8.945 -15.188 15.703 1 98.62 230 PHE B C 1
ATOM 5425 O O . PHE B 1 230 ? 8.75 -14.133 16.312 1 98.62 230 PHE B O 1
ATOM 5432 N N . ALA B 1 231 ? 8.867 -15.289 14.344 1 98.75 231 ALA B N 1
ATOM 5433 C CA . ALA B 1 231 ? 8.586 -14.148 13.477 1 98.75 231 ALA B CA 1
ATOM 5434 C C . ALA B 1 231 ? 7.258 -13.492 13.836 1 98.75 231 ALA B C 1
ATOM 5436 O O . ALA B 1 231 ? 7.16 -12.266 13.898 1 98.75 231 ALA B O 1
ATOM 5437 N N . GLU B 1 232 ? 6.23 -14.281 14.125 1 98.19 232 GLU B N 1
ATOM 5438 C CA . GLU B 1 232 ? 4.855 -13.805 14.266 1 98.19 232 GLU B CA 1
ATOM 5439 C C . GLU B 1 232 ? 4.543 -13.445 15.719 1 98.19 232 GLU B C 1
ATOM 5441 O O . GLU B 1 232 ? 3.396 -13.148 16.062 1 98.19 232 GLU B O 1
ATOM 5446 N N . THR B 1 233 ? 5.508 -13.5 16.625 1 98.25 233 THR B N 1
ATOM 5447 C CA . THR B 1 233 ? 5.305 -13.125 18.016 1 98.25 233 THR B CA 1
ATOM 5448 C C . THR B 1 233 ? 6.367 -12.125 18.469 1 98.25 233 THR B C 1
ATOM 5450 O O . THR B 1 233 ? 6.234 -10.922 18.234 1 98.25 233 THR B O 1
ATOM 5453 N N . GLU B 1 234 ? 7.59 -12.656 18.875 1 98.62 234 GLU B N 1
ATOM 5454 C CA . GLU B 1 234 ? 8.617 -11.789 19.453 1 98.62 234 GLU B CA 1
ATOM 5455 C C . GLU B 1 234 ? 9.133 -10.789 18.422 1 98.62 234 GLU B C 1
ATOM 5457 O O . GLU B 1 234 ? 9.297 -9.602 18.719 1 98.62 234 GLU B O 1
ATOM 5462 N N . TYR B 1 235 ? 9.469 -11.289 17.219 1 98.75 235 TYR B N 1
ATOM 5463 C CA . TYR B 1 235 ? 10.016 -10.43 16.172 1 98.75 235 TYR B CA 1
ATOM 5464 C C . TYR B 1 235 ? 9 -9.375 15.758 1 98.75 235 TYR B C 1
ATOM 5466 O O . TYR B 1 235 ? 9.336 -8.195 15.625 1 98.75 235 TYR B O 1
ATOM 5474 N N . LEU B 1 236 ? 7.723 -9.805 15.578 1 98.5 236 LEU B N 1
ATOM 5475 C CA . LEU B 1 236 ? 6.637 -8.891 15.227 1 98.5 236 LEU B CA 1
ATOM 5476 C C . LEU B 1 236 ? 6.5 -7.785 16.266 1 98.5 236 LEU B C 1
ATOM 5478 O O . LEU B 1 236 ? 6.395 -6.605 15.914 1 98.5 236 LEU B O 1
ATOM 5482 N N . LEU B 1 237 ? 6.461 -8.125 17.547 1 98.62 237 LEU B N 1
ATOM 5483 C CA . LEU B 1 237 ? 6.301 -7.152 18.625 1 98.62 237 LEU B CA 1
ATOM 5484 C C . LEU B 1 237 ? 7.477 -6.188 18.672 1 98.62 237 LEU B C 1
ATOM 5486 O O . LEU B 1 237 ? 7.301 -4.996 18.938 1 98.62 237 LEU B O 1
ATOM 5490 N N . ALA B 1 238 ? 8.68 -6.703 18.453 1 98.69 238 ALA B N 1
ATOM 5491 C CA . ALA B 1 238 ? 9.852 -5.836 18.422 1 98.69 238 ALA B CA 1
ATOM 5492 C C . ALA B 1 238 ? 9.766 -4.816 17.297 1 98.69 238 ALA B C 1
ATOM 5494 O O . ALA B 1 238 ? 10.047 -3.635 17.484 1 98.69 238 ALA B O 1
ATOM 5495 N N . LEU B 1 239 ? 9.391 -5.328 16.094 1 98 239 LEU B N 1
ATOM 5496 C CA . LEU B 1 239 ? 9.281 -4.43 14.945 1 98 239 LEU B CA 1
ATOM 5497 C C . LEU B 1 239 ? 8.211 -3.375 15.18 1 98 239 LEU B C 1
ATOM 5499 O O . LEU B 1 239 ? 8.344 -2.234 14.727 1 98 239 LEU B O 1
ATOM 5503 N N . GLN B 1 240 ? 7.113 -3.746 15.875 1 97.62 240 GLN B N 1
ATOM 5504 C CA . GLN B 1 240 ? 6.016 -2.824 16.156 1 97.62 240 GLN B CA 1
ATOM 5505 C C . GLN B 1 240 ? 6.516 -1.595 16.906 1 97.62 240 GLN B C 1
ATOM 5507 O O . GLN B 1 240 ? 5.992 -0.494 16.734 1 97.62 240 GLN B O 1
ATOM 5512 N N . LYS B 1 241 ? 7.539 -1.708 17.703 1 97.25 241 LYS B N 1
ATOM 5513 C CA . LYS B 1 241 ? 8.031 -0.624 18.547 1 97.25 241 LYS B CA 1
ATOM 5514 C C . LYS B 1 241 ? 8.828 0.392 17.734 1 97.25 241 LYS B C 1
ATOM 5516 O O . LYS B 1 241 ? 9.062 1.514 18.188 1 97.25 241 LYS B O 1
ATOM 5521 N N . GLY B 1 242 ? 9.297 -0.025 16.516 1 95.25 242 GLY B N 1
ATOM 5522 C CA . GLY B 1 242 ? 10.008 0.899 15.648 1 95.25 242 GLY B CA 1
ATOM 5523 C C . GLY B 1 242 ? 11.211 1.545 16.328 1 95.25 242 GLY B C 1
ATOM 5524 O O . GLY B 1 242 ? 12.039 0.855 16.922 1 95.25 242 GLY B O 1
ATOM 5525 N N . ASP B 1 243 ? 11.297 2.838 16.234 1 94.5 243 ASP B N 1
ATOM 5526 C CA . ASP B 1 243 ? 12.414 3.604 16.766 1 94.5 243 ASP B CA 1
ATOM 5527 C C . ASP B 1 243 ? 12.398 3.619 18.297 1 94.5 243 ASP B C 1
ATOM 5529 O O . ASP B 1 243 ? 13.391 3.982 18.922 1 94.5 243 ASP B O 1
ATOM 5533 N N . LYS B 1 244 ? 11.328 3.205 18.875 1 94.56 244 LYS B N 1
ATOM 5534 C CA . LYS B 1 244 ? 11.203 3.221 20.328 1 94.56 244 LYS B CA 1
ATOM 5535 C C . LYS B 1 244 ? 11.711 1.919 20.938 1 94.56 244 LYS B C 1
ATOM 5537 O O . LYS B 1 244 ? 11.734 1.769 22.156 1 94.56 244 LYS B O 1
ATOM 5542 N N . LEU B 1 245 ? 12.117 0.969 20.125 1 97.31 245 LEU B N 1
ATOM 5543 C CA . LEU B 1 245 ? 12.641 -0.298 20.625 1 97.31 245 LEU B CA 1
ATOM 5544 C C . LEU B 1 245 ? 13.883 -0.073 21.484 1 97.31 245 LEU B C 1
ATOM 5546 O O . LEU B 1 245 ? 14.883 0.472 21 1 97.31 245 LEU B O 1
ATOM 5550 N N . PRO B 1 246 ? 13.797 -0.452 22.797 1 97.44 246 PRO B N 1
ATOM 5551 C CA . PRO B 1 246 ? 14.984 -0.307 23.641 1 97.44 246 PRO B CA 1
ATOM 5552 C C . PRO B 1 246 ? 16.188 -1.064 23.094 1 97.44 246 PRO B C 1
ATOM 5554 O O . PRO B 1 246 ? 16.047 -2.16 22.531 1 97.44 246 PRO B O 1
ATOM 5557 N N . GLN B 1 247 ? 17.344 -0.532 23.328 1 97.06 247 GLN B N 1
ATOM 5558 C CA . GLN B 1 247 ? 18.594 -1.057 22.75 1 97.06 247 GLN B CA 1
ATOM 5559 C C . GLN B 1 247 ? 18.828 -2.5 23.188 1 97.06 247 GLN B C 1
ATOM 5561 O O . GLN B 1 247 ? 19.266 -3.33 22.391 1 97.06 247 GLN B O 1
ATOM 5566 N N . ASP B 1 248 ? 18.609 -2.82 24.406 1 98.12 248 ASP B N 1
ATOM 5567 C CA . ASP B 1 248 ? 18.828 -4.172 24.906 1 98.12 248 ASP B CA 1
ATOM 5568 C C . ASP B 1 248 ? 17.906 -5.176 24.203 1 98.12 248 ASP B C 1
ATOM 5570 O O . ASP B 1 248 ? 18.328 -6.297 23.906 1 98.12 248 ASP B O 1
ATOM 5574 N N . GLU B 1 249 ? 16.641 -4.781 24.016 1 98.31 249 GLU B N 1
ATOM 5575 C CA . GLU B 1 249 ? 15.719 -5.637 23.281 1 98.31 249 GLU B CA 1
ATOM 5576 C C . GLU B 1 249 ? 16.141 -5.793 21.828 1 98.31 249 GLU B C 1
ATOM 5578 O O . GLU B 1 249 ? 16.031 -6.879 21.25 1 98.31 249 GLU B O 1
ATOM 5583 N N . ALA B 1 250 ? 16.578 -4.715 21.203 1 98.56 250 ALA B N 1
ATOM 5584 C CA . ALA B 1 250 ? 17.078 -4.777 19.828 1 98.56 250 ALA B CA 1
ATOM 5585 C C . ALA B 1 250 ? 18.25 -5.758 19.703 1 98.56 250 ALA B C 1
ATOM 5587 O O . ALA B 1 250 ? 18.312 -6.539 18.766 1 98.56 250 ALA B O 1
ATOM 5588 N N . GLU B 1 251 ? 19.172 -5.699 20.672 1 98.62 251 GLU B N 1
ATOM 5589 C CA . GLU B 1 251 ? 20.328 -6.602 20.688 1 98.62 251 GLU B CA 1
ATOM 5590 C C . GLU B 1 251 ? 19.891 -8.055 20.828 1 98.62 251 GLU B C 1
ATOM 5592 O O . GLU B 1 251 ? 20.422 -8.938 20.172 1 98.62 251 GLU B O 1
ATOM 5597 N N . HIS B 1 252 ? 18.953 -8.242 21.672 1 98.75 252 HIS B N 1
ATOM 5598 C CA . HIS B 1 252 ? 18.438 -9.594 21.891 1 98.75 252 HIS B CA 1
ATOM 5599 C C . HIS B 1 252 ? 17.797 -10.141 20.609 1 98.75 252 HIS B C 1
ATOM 5601 O O . HIS B 1 252 ? 18.062 -11.273 20.219 1 98.75 252 HIS B O 1
ATOM 5607 N N . ILE B 1 253 ? 16.953 -9.352 20 1 98.88 253 ILE B N 1
ATOM 5608 C CA . ILE B 1 253 ? 16.281 -9.773 18.781 1 98.88 253 ILE B CA 1
ATOM 5609 C C . ILE B 1 253 ? 17.297 -10 17.672 1 98.88 253 ILE B C 1
ATOM 5611 O O . ILE B 1 253 ? 17.219 -10.969 16.922 1 98.88 253 ILE B O 1
ATOM 5615 N N . ALA B 1 254 ? 18.281 -9.102 17.562 1 98.88 254 ALA B N 1
ATOM 5616 C CA . ALA B 1 254 ? 19.344 -9.242 16.562 1 98.88 254 ALA B CA 1
ATOM 5617 C C . ALA B 1 254 ? 20.125 -10.539 16.766 1 98.88 254 ALA B C 1
ATOM 5619 O O . ALA B 1 254 ? 20.5 -11.211 15.805 1 98.88 254 ALA B O 1
ATOM 5620 N N . GLN B 1 255 ? 20.422 -10.859 18 1 98.81 255 GLN B N 1
ATOM 5621 C CA . GLN B 1 255 ? 21.109 -12.102 18.312 1 98.81 255 GLN B CA 1
ATOM 5622 C C . GLN B 1 255 ? 20.297 -13.312 17.859 1 98.81 255 GLN B C 1
ATOM 5624 O O . GLN B 1 255 ? 20.844 -14.258 17.281 1 98.81 255 GLN B O 1
ATOM 5629 N N . THR B 1 256 ? 19.016 -13.297 18.172 1 98.88 256 THR B N 1
ATOM 5630 C CA . THR B 1 256 ? 18.141 -14.383 17.75 1 98.88 256 THR B CA 1
ATOM 5631 C C . THR B 1 256 ? 18.094 -14.484 16.234 1 98.88 256 THR B C 1
ATOM 5633 O O . THR B 1 256 ? 18.203 -15.578 15.672 1 98.88 256 THR B O 1
ATOM 5636 N N . LEU B 1 257 ? 17.938 -13.336 15.523 1 98.94 257 LEU B N 1
ATOM 5637 C CA . LEU B 1 257 ? 17.922 -13.312 14.07 1 98.94 257 LEU B CA 1
ATOM 5638 C C . LEU B 1 257 ? 19.234 -13.859 13.508 1 98.94 257 LEU B C 1
ATOM 5640 O O . LEU B 1 257 ? 19.234 -14.57 12.5 1 98.94 257 LEU B O 1
ATOM 5644 N N . SER B 1 258 ? 20.312 -13.477 14.141 1 98.88 258 SER B N 1
ATOM 5645 C CA . SER B 1 258 ? 21.625 -13.977 13.727 1 98.88 258 SER B CA 1
ATOM 5646 C C . SER B 1 258 ? 21.688 -15.492 13.836 1 98.88 258 SER B C 1
ATOM 5648 O O . SER B 1 258 ? 22.172 -16.172 12.93 1 98.88 258 SER B O 1
ATOM 5650 N N . LYS B 1 259 ? 21.203 -16.031 14.914 1 98.81 259 LYS B N 1
ATOM 5651 C CA . LYS B 1 259 ? 21.172 -17.484 15.117 1 98.81 259 LYS B CA 1
ATOM 5652 C C . LYS B 1 259 ? 20.297 -18.172 14.078 1 98.81 259 LYS B C 1
ATOM 5654 O O . LYS B 1 259 ? 20.625 -19.266 13.602 1 98.81 259 LYS B O 1
ATOM 5659 N N . LEU B 1 260 ? 19.203 -17.594 13.742 1 98.81 260 LEU B N 1
ATOM 5660 C CA . LEU B 1 260 ? 18.25 -18.188 12.82 1 98.81 260 LEU B CA 1
ATOM 5661 C C . LEU B 1 260 ? 18.75 -18.094 11.383 1 98.81 260 LEU B C 1
ATOM 5663 O O . LEU B 1 260 ? 18.609 -19.047 10.617 1 98.81 260 LEU B O 1
ATOM 5667 N N . THR B 1 261 ? 19.422 -16.969 10.977 1 98.75 261 THR B N 1
ATOM 5668 C CA . THR B 1 261 ? 19.672 -16.703 9.562 1 98.75 261 THR B CA 1
ATOM 5669 C C . THR B 1 261 ? 21.141 -16.906 9.227 1 98.75 261 THR B C 1
ATOM 5671 O O . THR B 1 261 ? 21.516 -16.906 8.055 1 98.75 261 THR B O 1
ATOM 5674 N N . GLY B 1 262 ? 21.984 -17.031 10.297 1 98.44 262 GLY B N 1
ATOM 5675 C CA . GLY B 1 262 ? 23.406 -17.203 10.062 1 98.44 262 GLY B CA 1
ATOM 5676 C C . GLY B 1 262 ? 24.109 -15.914 9.719 1 98.44 262 GLY B C 1
ATOM 5677 O O . GLY B 1 262 ? 25.312 -15.906 9.461 1 98.44 262 GLY B O 1
ATOM 5678 N N . LEU B 1 263 ? 23.422 -14.773 9.68 1 98.62 263 LEU B N 1
ATOM 5679 C CA . LEU B 1 263 ? 24.016 -13.477 9.352 1 98.62 263 LEU B CA 1
ATOM 5680 C C . LEU B 1 263 ? 24.688 -12.859 10.57 1 98.62 263 LEU B C 1
ATOM 5682 O O . LEU B 1 263 ? 24.391 -13.242 11.711 1 98.62 263 LEU B O 1
ATOM 5686 N N . ASP B 1 264 ? 25.562 -11.914 10.336 1 98.06 264 ASP B N 1
ATOM 5687 C CA . ASP B 1 264 ? 26.25 -11.188 11.398 1 98.06 264 ASP B CA 1
ATOM 5688 C C . ASP B 1 264 ? 25.297 -10.289 12.164 1 98.06 264 ASP B C 1
ATOM 5690 O O . ASP B 1 264 ? 24.516 -9.547 11.562 1 98.06 264 ASP B O 1
ATOM 5694 N N . LYS B 1 265 ? 25.359 -10.43 13.469 1 98.38 265 LYS B N 1
ATOM 5695 C CA . LYS B 1 265 ? 24.484 -9.648 14.336 1 98.38 265 LYS B CA 1
ATOM 5696 C C . LYS B 1 265 ? 24.625 -8.148 14.055 1 98.38 265 LYS B C 1
ATOM 5698 O O . LYS B 1 265 ? 23.625 -7.426 14.016 1 98.38 265 LYS B O 1
ATOM 5703 N N . ALA B 1 266 ? 25.844 -7.645 13.898 1 98.19 266 ALA B N 1
ATOM 5704 C CA . ALA B 1 266 ? 26.094 -6.227 13.656 1 98.19 266 ALA B CA 1
ATOM 5705 C C . ALA B 1 266 ? 25.422 -5.762 12.367 1 98.19 266 ALA B C 1
ATOM 5707 O O . ALA B 1 266 ? 24.922 -4.645 12.289 1 98.19 266 ALA B O 1
ATOM 5708 N N . ALA B 1 267 ? 25.484 -6.586 11.336 1 97.81 267 ALA B N 1
ATOM 5709 C CA . ALA B 1 267 ? 24.844 -6.262 10.062 1 97.81 267 ALA B CA 1
ATOM 5710 C C . ALA B 1 267 ? 23.328 -6.164 10.227 1 97.81 267 ALA B C 1
ATOM 5712 O O . ALA B 1 267 ? 22.688 -5.293 9.625 1 97.81 267 ALA B O 1
ATOM 5713 N N . ILE B 1 268 ? 22.75 -7.098 11.008 1 98.56 268 ILE B N 1
ATOM 5714 C CA . ILE B 1 268 ? 21.312 -7.102 11.266 1 98.56 268 ILE B CA 1
ATOM 5715 C C . ILE B 1 268 ? 20.906 -5.82 12 1 98.56 268 ILE B C 1
ATOM 5717 O O . ILE B 1 268 ? 19.922 -5.18 11.648 1 98.56 268 ILE B O 1
ATOM 5721 N N . LEU B 1 269 ? 21.672 -5.414 13.023 1 98.12 269 LEU B N 1
ATOM 5722 C CA . LEU B 1 269 ? 21.406 -4.191 13.773 1 98.12 269 LEU B CA 1
ATOM 5723 C C . LEU B 1 269 ? 21.484 -2.969 12.859 1 98.12 269 LEU B C 1
ATOM 5725 O O . LEU B 1 269 ? 20.688 -2.039 12.984 1 98.12 269 LEU B O 1
ATOM 5729 N N . SER B 1 270 ? 22.484 -2.984 11.93 1 96 270 SER B N 1
ATOM 5730 C CA . SER B 1 270 ? 22.656 -1.854 11.031 1 96 270 SER B CA 1
ATOM 5731 C C . SER B 1 270 ? 21.469 -1.706 10.086 1 96 270 SER B C 1
ATOM 5733 O O . SER B 1 270 ? 21.266 -0.638 9.508 1 96 270 SER B O 1
ATOM 5735 N N . GLN B 1 271 ? 20.719 -2.75 9.961 1 95.31 271 GLN B N 1
ATOM 5736 C CA . GLN B 1 271 ? 19.516 -2.725 9.125 1 95.31 271 GLN B CA 1
ATOM 5737 C C . GLN B 1 271 ? 18.266 -2.561 9.969 1 95.31 271 GLN B C 1
ATOM 5739 O O . GLN B 1 271 ? 17.156 -2.869 9.516 1 95.31 271 GLN B O 1
ATOM 5744 N N . ASN B 1 272 ? 18.375 -2.172 11.211 1 95.94 272 ASN B N 1
ATOM 5745 C CA . ASN B 1 272 ? 17.266 -1.954 12.133 1 95.94 272 ASN B CA 1
ATOM 5746 C C . ASN B 1 272 ? 16.359 -3.184 12.234 1 95.94 272 ASN B C 1
ATOM 5748 O O . ASN B 1 272 ? 15.141 -3.068 12.188 1 95.94 272 ASN B O 1
ATOM 5752 N N . LEU B 1 273 ? 17 -4.402 12.203 1 98.31 273 LEU B N 1
ATOM 5753 C CA . LEU B 1 273 ? 16.391 -5.711 12.414 1 98.31 273 LEU B CA 1
ATOM 5754 C C . LEU B 1 273 ? 15.578 -6.133 11.188 1 98.31 273 LEU B C 1
ATOM 5756 O O . LEU B 1 273 ? 14.891 -7.156 11.211 1 98.31 273 LEU B O 1
ATOM 5760 N N . ARG B 1 274 ? 15.633 -5.379 10.094 1 97.81 274 ARG B N 1
ATOM 5761 C CA . ARG B 1 274 ? 14.93 -5.684 8.859 1 97.81 274 ARG B CA 1
ATOM 5762 C C . ARG B 1 274 ? 15.883 -6.207 7.793 1 97.81 274 ARG B C 1
ATOM 5764 O O . ARG B 1 274 ? 16.531 -5.426 7.098 1 97.81 274 ARG B O 1
ATOM 5771 N N . ILE B 1 275 ? 15.898 -7.473 7.648 1 97.75 275 ILE B N 1
ATOM 5772 C CA . ILE B 1 275 ? 16.875 -8.109 6.762 1 97.75 275 ILE B CA 1
ATOM 5773 C C . ILE B 1 275 ? 16.375 -8.031 5.32 1 97.75 275 ILE B C 1
ATOM 5775 O O . ILE B 1 275 ? 15.367 -8.641 4.969 1 97.75 275 ILE B O 1
ATOM 5779 N N . ASP B 1 276 ? 17.125 -7.348 4.527 1 95.56 276 ASP B N 1
ATOM 5780 C CA . ASP B 1 276 ? 16.828 -7.262 3.1 1 95.56 276 ASP B CA 1
ATOM 5781 C C . ASP B 1 276 ? 17.078 -8.602 2.408 1 95.56 276 ASP B C 1
ATOM 5783 O O . ASP B 1 276 ? 18.062 -9.281 2.697 1 95.56 276 ASP B O 1
ATOM 5787 N N . THR B 1 277 ? 16.219 -8.992 1.532 1 96.44 277 THR B N 1
ATOM 5788 C CA . THR B 1 277 ? 16.281 -10.297 0.884 1 96.44 277 THR B CA 1
ATOM 5789 C C . THR B 1 277 ? 17.562 -10.414 0.05 1 96.44 277 THR B C 1
ATOM 5791 O O . THR B 1 277 ? 18.25 -11.43 0.109 1 96.44 277 THR B O 1
ATOM 5794 N N . GLN B 1 278 ? 17.875 -9.375 -0.776 1 94.12 278 GLN B N 1
ATOM 5795 C CA . GLN B 1 278 ? 19.078 -9.438 -1.604 1 94.12 278 GLN B CA 1
ATOM 5796 C C . GLN B 1 278 ? 20.344 -9.508 -0.745 1 94.12 278 GLN B C 1
ATOM 5798 O O . GLN B 1 278 ? 21.297 -10.219 -1.083 1 94.12 278 GLN B O 1
ATOM 5803 N N . TYR B 1 279 ? 20.328 -8.711 0.319 1 95.75 279 TYR B N 1
ATOM 5804 C CA . TYR B 1 279 ? 21.453 -8.789 1.243 1 95.75 279 TYR B CA 1
ATOM 5805 C C . TYR B 1 279 ? 21.641 -10.203 1.769 1 95.75 279 TYR B C 1
ATOM 5807 O O . TYR B 1 279 ? 22.766 -10.711 1.82 1 95.75 279 TYR B O 1
ATOM 5815 N N . PHE B 1 280 ? 20.594 -10.844 2.234 1 98.44 280 PHE B N 1
ATOM 5816 C CA . PHE B 1 280 ? 20.625 -12.203 2.754 1 98.44 280 PHE B CA 1
ATOM 5817 C C . PHE B 1 280 ? 21.219 -13.156 1.724 1 98.44 280 PHE B C 1
ATOM 5819 O O . PHE B 1 280 ? 22.109 -13.938 2.035 1 98.44 280 PHE B O 1
ATOM 5826 N N . LEU B 1 281 ? 20.734 -13.07 0.457 1 97.69 281 LEU B N 1
ATOM 5827 C CA . LEU B 1 281 ? 21.141 -13.969 -0.612 1 97.69 281 LEU B CA 1
ATOM 5828 C C . LEU B 1 281 ? 22.625 -13.805 -0.922 1 97.69 281 LEU B C 1
ATOM 5830 O O . LEU B 1 281 ? 23.312 -14.773 -1.272 1 97.69 281 LEU B O 1
ATOM 5834 N N . GLU B 1 282 ? 23.141 -12.641 -0.777 1 95.56 282 GLU B N 1
ATOM 5835 C CA . GLU B 1 282 ? 24.531 -12.328 -1.124 1 95.56 282 GLU B CA 1
ATOM 5836 C C . GLU B 1 282 ? 25.469 -12.648 0.032 1 95.56 282 GLU B C 1
ATOM 5838 O O . GLU B 1 282 ? 26.656 -12.922 -0.183 1 95.56 282 GLU B O 1
ATOM 5843 N N . ASN B 1 283 ? 24.953 -12.656 1.222 1 97.5 283 ASN B N 1
ATOM 5844 C CA . ASN B 1 283 ? 25.891 -12.625 2.344 1 97.5 283 ASN B CA 1
ATOM 5845 C C . ASN B 1 283 ? 25.891 -13.953 3.102 1 97.5 283 ASN B C 1
ATOM 5847 O O . ASN B 1 283 ? 26.859 -14.266 3.801 1 97.5 283 ASN B O 1
ATOM 5851 N N . LEU B 1 284 ? 24.844 -14.75 3.025 1 98.12 284 LEU B N 1
ATOM 5852 C CA . LEU B 1 284 ? 24.797 -16 3.783 1 98.12 284 LEU B CA 1
ATOM 5853 C C . LEU B 1 284 ? 25.984 -16.891 3.443 1 98.12 284 LEU B C 1
ATOM 5855 O O . LEU B 1 284 ? 26.594 -17.484 4.332 1 98.12 284 LEU B O 1
ATOM 5859 N N . LEU B 1 285 ? 26.391 -16.984 2.148 1 97.75 285 LEU B N 1
ATOM 5860 C CA . LEU B 1 285 ? 27.5 -17.828 1.707 1 97.75 285 LEU B CA 1
ATOM 5861 C C . LEU B 1 285 ? 28.625 -16.984 1.12 1 97.75 285 LEU B C 1
ATOM 5863 O O . LEU B 1 285 ? 29.328 -17.422 0.2 1 97.75 285 LEU B O 1
ATOM 5867 N N . ALA B 1 286 ? 28.766 -15.781 1.58 1 96.56 286 ALA B N 1
ATOM 5868 C CA . ALA B 1 286 ? 29.75 -14.859 1.044 1 96.56 286 ALA B CA 1
ATOM 5869 C C . ALA B 1 286 ? 31.172 -15.414 1.212 1 96.56 286 ALA B C 1
ATOM 5871 O O . ALA B 1 286 ? 32.031 -15.219 0.346 1 96.56 286 ALA B O 1
ATOM 5872 N N . LYS B 1 287 ? 31.422 -16.016 2.328 1 96.06 287 LYS B N 1
ATOM 5873 C CA . LYS B 1 287 ? 32.75 -16.578 2.588 1 96.06 287 LYS B CA 1
ATOM 5874 C C . LYS B 1 287 ? 33.125 -17.609 1.533 1 96.06 287 LYS B C 1
ATOM 5876 O O . LYS B 1 287 ? 34.281 -17.812 1.237 1 96.06 287 LYS B O 1
ATOM 5881 N N . ASP B 1 288 ? 32.188 -18.297 0.988 1 96.5 288 ASP B N 1
ATOM 5882 C CA . ASP B 1 288 ? 32.406 -19.297 -0.058 1 96.5 288 ASP B CA 1
ATOM 5883 C C . ASP B 1 288 ? 32.281 -18.656 -1.444 1 96.5 288 ASP B C 1
ATOM 5885 O O . ASP B 1 288 ? 32.281 -19.359 -2.455 1 96.5 288 ASP B O 1
ATOM 5889 N N . ASN B 1 289 ? 32.062 -17.359 -1.525 1 96.06 289 ASN B N 1
ATOM 5890 C CA . ASN B 1 289 ? 31.906 -16.609 -2.764 1 96.06 289 ASN B CA 1
ATOM 5891 C C . ASN B 1 289 ? 30.734 -17.125 -3.59 1 96.06 289 ASN B C 1
ATOM 5893 O O . ASN B 1 289 ? 30.859 -17.312 -4.805 1 96.06 289 ASN B O 1
ATOM 5897 N N . LYS B 1 290 ? 29.656 -17.391 -2.943 1 96.31 290 LYS B N 1
ATOM 5898 C CA . LYS B 1 290 ? 28.484 -17.922 -3.627 1 96.31 290 LYS B CA 1
ATOM 5899 C C . LYS B 1 290 ? 27.281 -16.984 -3.477 1 96.31 290 LYS B C 1
ATOM 5901 O O . LYS B 1 290 ? 27.156 -16.297 -2.463 1 96.31 290 LYS B O 1
ATOM 5906 N N . LEU B 1 291 ? 26.438 -16.938 -4.492 1 95.06 291 LEU B N 1
ATOM 5907 C CA . LEU B 1 291 ? 25.141 -16.266 -4.516 1 95.06 291 LEU B CA 1
ATOM 5908 C C . LEU B 1 291 ? 24 -17.281 -4.523 1 95.06 291 LEU B C 1
ATOM 5910 O O . LEU B 1 291 ? 23.984 -18.203 -5.348 1 95.06 291 LEU B O 1
ATOM 5914 N N . ILE B 1 292 ? 23.141 -17.125 -3.562 1 96.81 292 ILE B N 1
ATOM 5915 C CA . ILE B 1 292 ? 22 -18.016 -3.463 1 96.81 292 ILE B CA 1
ATOM 5916 C C . ILE B 1 292 ? 20.875 -17.531 -4.375 1 96.81 292 ILE B C 1
ATOM 5918 O O . ILE B 1 292 ? 20.625 -16.328 -4.473 1 96.81 292 ILE B O 1
ATOM 5922 N N . SER B 1 293 ? 20.188 -18.438 -5.027 1 96.19 293 SER B N 1
ATOM 5923 C CA . SER B 1 293 ? 19.094 -18.094 -5.922 1 96.19 293 SER B CA 1
ATOM 5924 C C . SER B 1 293 ? 17.875 -17.625 -5.145 1 96.19 293 SER B C 1
ATOM 5926 O O . SER B 1 293 ? 17.469 -18.281 -4.172 1 96.19 293 SER B O 1
ATOM 5928 N N . ARG B 1 294 ? 17.281 -16.531 -5.566 1 96.31 294 ARG B N 1
ATOM 5929 C CA . ARG B 1 294 ? 16.047 -15.992 -4.984 1 96.31 294 ARG B CA 1
ATOM 5930 C C . ARG B 1 294 ? 14.859 -16.891 -5.293 1 96.31 294 ARG B C 1
ATOM 5932 O O . ARG B 1 294 ? 13.977 -17.062 -4.453 1 96.31 294 ARG B O 1
ATOM 5939 N N . LEU B 1 295 ? 14.805 -17.531 -6.449 1 96.25 295 LEU B N 1
ATOM 5940 C CA . LEU B 1 295 ? 13.68 -18.328 -6.938 1 96.25 295 LEU B CA 1
ATOM 5941 C C . LEU B 1 295 ? 13.703 -19.734 -6.324 1 96.25 295 LEU B C 1
ATOM 5943 O O . LEU B 1 295 ? 12.664 -20.391 -6.246 1 96.25 295 LEU B O 1
ATOM 5947 N N . ASN B 1 296 ? 14.844 -20.188 -5.98 1 96.81 296 ASN B N 1
ATOM 5948 C CA . ASN B 1 296 ? 15.039 -21.469 -5.328 1 96.81 296 ASN B CA 1
ATOM 5949 C C . ASN B 1 296 ? 16.297 -21.484 -4.469 1 96.81 296 ASN B C 1
ATOM 5951 O O . ASN B 1 296 ? 17.391 -21.734 -4.969 1 96.81 296 ASN B O 1
ATOM 5955 N N . THR B 1 297 ? 16.125 -21.344 -3.221 1 97.69 297 THR B N 1
ATOM 5956 C CA . THR B 1 297 ? 17.25 -21.109 -2.33 1 97.69 297 THR B CA 1
ATOM 5957 C C . THR B 1 297 ? 18.062 -22.391 -2.125 1 97.69 297 THR B C 1
ATOM 5959 O O . THR B 1 297 ? 19.125 -22.359 -1.494 1 97.69 297 THR B O 1
ATOM 5962 N N . ALA B 1 298 ? 17.656 -23.516 -2.67 1 96.38 298 ALA B N 1
ATOM 5963 C CA . ALA B 1 298 ? 18.469 -24.734 -2.662 1 96.38 298 ALA B CA 1
ATOM 5964 C C . ALA B 1 298 ? 19.609 -24.625 -3.678 1 96.38 298 ALA B C 1
ATOM 5966 O O . ALA B 1 298 ? 20.531 -25.438 -3.658 1 96.38 298 ALA B O 1
ATOM 5967 N N . LYS B 1 299 ? 19.5 -23.641 -4.535 1 95 299 LYS B N 1
ATOM 5968 C CA . LYS B 1 299 ? 20.516 -23.453 -5.562 1 95 299 LYS B CA 1
ATOM 5969 C C . LYS B 1 299 ? 21.438 -22.281 -5.215 1 95 299 LYS B C 1
ATOM 5971 O O . LYS B 1 299 ? 20.953 -21.188 -4.867 1 95 299 LYS B O 1
ATOM 5976 N N . ALA B 1 300 ? 22.703 -22.531 -5.246 1 95.38 300 ALA B N 1
ATOM 5977 C CA . ALA B 1 300 ? 23.734 -21.516 -5.043 1 95.38 300 ALA B CA 1
ATOM 5978 C C . ALA B 1 300 ? 24.859 -21.656 -6.07 1 95.38 300 ALA B C 1
ATOM 5980 O O . ALA B 1 300 ? 25.25 -22.781 -6.41 1 95.38 300 ALA B O 1
ATOM 5981 N N . VAL B 1 301 ? 25.266 -20.516 -6.602 1 93.5 301 VAL B N 1
ATOM 5982 C CA . VAL B 1 301 ? 26.344 -20.531 -7.59 1 93.5 301 VAL B CA 1
ATOM 5983 C C . VAL B 1 301 ? 27.453 -19.562 -7.168 1 93.5 301 VAL B C 1
ATOM 5985 O O . VAL B 1 301 ? 27.25 -18.734 -6.281 1 93.5 301 VAL B O 1
ATOM 5988 N N . VAL B 1 302 ? 28.562 -19.75 -7.812 1 93.44 302 VAL B N 1
ATOM 5989 C CA . VAL B 1 302 ? 29.656 -18.797 -7.586 1 93.44 302 VAL B CA 1
ATOM 5990 C C . VAL B 1 302 ? 29.203 -17.391 -7.98 1 93.44 302 VAL B C 1
ATOM 5992 O O . VAL B 1 302 ? 28.609 -17.203 -9.047 1 93.44 302 VAL B O 1
ATOM 5995 N N . LYS B 1 303 ? 29.406 -16.484 -7.031 1 89.38 303 LYS B N 1
ATOM 5996 C CA . LYS B 1 303 ? 29 -15.102 -7.289 1 89.38 303 LYS B CA 1
ATOM 5997 C C . LYS B 1 303 ? 29.844 -14.477 -8.398 1 89.38 303 LYS B C 1
ATOM 5999 O O . LYS B 1 303 ? 31.078 -14.492 -8.328 1 89.38 303 LYS B O 1
ATOM 6004 N N . LYS B 1 304 ? 29.203 -14.039 -9.43 1 85.25 304 LYS B N 1
ATOM 6005 C CA . LYS B 1 304 ? 29.844 -13.336 -10.539 1 85.25 304 LYS B CA 1
ATOM 6006 C C . LYS B 1 304 ? 29.297 -11.93 -10.695 1 85.25 304 LYS B C 1
ATOM 6008 O O . LYS B 1 304 ? 28.172 -11.648 -10.273 1 85.25 304 LYS B O 1
ATOM 6013 N N . PRO B 1 305 ? 30.125 -10.984 -11.195 1 82.06 305 PRO B N 1
ATOM 6014 C CA . PRO B 1 305 ? 29.562 -9.664 -11.5 1 82.06 305 PRO B CA 1
ATOM 6015 C C . PRO B 1 305 ? 28.406 -9.734 -12.484 1 82.06 305 PRO B C 1
ATOM 6017 O O . PRO B 1 305 ? 28.391 -10.594 -13.375 1 82.06 305 PRO B O 1
ATOM 6020 N N . PRO B 1 306 ? 27.5 -8.852 -12.219 1 78.81 306 PRO B N 1
ATOM 6021 C CA . PRO B 1 306 ? 26.406 -8.859 -13.18 1 78.81 306 PRO B CA 1
ATOM 6022 C C . PRO B 1 306 ? 26.859 -8.562 -14.609 1 78.81 306 PRO B C 1
ATOM 6024 O O . PRO B 1 306 ? 27.766 -7.75 -14.812 1 78.81 306 PRO B O 1
ATOM 6027 N N . GLN B 1 307 ? 26.25 -9.242 -15.484 1 77.31 307 GLN B N 1
ATOM 6028 C CA . GLN B 1 307 ? 26.562 -9 -16.891 1 77.31 307 GLN B CA 1
ATOM 6029 C C . GLN B 1 307 ? 26.109 -7.609 -17.312 1 77.31 307 GLN B C 1
ATOM 6031 O O . GLN B 1 307 ? 26.703 -7.004 -18.219 1 77.31 307 GLN B O 1
ATOM 6036 N N . ARG B 1 308 ? 25.016 -7.172 -16.719 1 79.12 308 ARG B N 1
ATOM 6037 C CA . ARG B 1 308 ? 24.5 -5.824 -16.922 1 79.12 308 ARG B CA 1
ATOM 6038 C C . ARG B 1 308 ? 24.281 -5.105 -15.602 1 79.12 308 ARG B C 1
ATOM 6040 O O . ARG B 1 308 ? 23.453 -5.523 -14.797 1 79.12 308 ARG B O 1
ATOM 6047 N N . GLU B 1 309 ? 24.906 -4.031 -15.414 1 74.62 309 GLU B N 1
ATOM 6048 C CA . GLU B 1 309 ? 24.875 -3.307 -14.141 1 74.62 309 GLU B CA 1
ATOM 6049 C C . GLU B 1 309 ? 23.562 -2.551 -13.977 1 74.62 309 GLU B C 1
ATOM 6051 O O . GLU B 1 309 ? 23.141 -2.26 -12.852 1 74.62 309 GLU B O 1
ATOM 6056 N N . ASP B 1 310 ? 22.891 -2.266 -15.07 1 76.44 310 ASP B N 1
ATOM 6057 C CA . ASP B 1 310 ? 21.688 -1.433 -15.023 1 76.44 310 ASP B CA 1
ATOM 6058 C C . ASP B 1 310 ? 20.453 -2.262 -14.68 1 76.44 310 ASP B C 1
ATOM 6060 O O . ASP B 1 310 ? 19.375 -1.715 -14.492 1 76.44 310 ASP B O 1
ATOM 6064 N N . ARG B 1 311 ? 20.719 -3.578 -14.438 1 81.56 311 ARG B N 1
ATOM 6065 C CA . ARG B 1 311 ? 19.594 -4.453 -14.117 1 81.56 311 ARG B CA 1
ATOM 6066 C C . ARG B 1 311 ? 19.344 -4.492 -12.617 1 81.56 311 ARG B C 1
ATOM 6068 O O . ARG B 1 311 ? 20.281 -4.438 -11.82 1 81.56 311 ARG B O 1
ATOM 6075 N N . PRO B 1 312 ? 18 -4.559 -12.312 1 76.44 312 PRO B N 1
ATOM 6076 C CA . PRO B 1 312 ? 17.734 -4.863 -10.906 1 76.44 312 PRO B CA 1
ATOM 6077 C C . PRO B 1 312 ? 18.375 -6.18 -10.461 1 76.44 312 PRO B C 1
ATOM 6079 O O . PRO B 1 312 ? 18.516 -7.102 -11.266 1 76.44 312 PRO B O 1
ATOM 6082 N N . ASP B 1 313 ? 18.703 -6.25 -9.219 1 72.88 313 ASP B N 1
ATOM 6083 C CA . ASP B 1 313 ? 19.375 -7.41 -8.648 1 72.88 313 ASP B CA 1
ATOM 6084 C C . ASP B 1 313 ? 18.609 -8.695 -8.93 1 72.88 313 ASP B C 1
ATOM 6086 O O . ASP B 1 313 ? 19.188 -9.719 -9.266 1 72.88 313 ASP B O 1
ATOM 6090 N N . ALA B 1 314 ? 17.328 -8.594 -8.875 1 73.75 314 ALA B N 1
ATOM 6091 C CA . ALA B 1 314 ? 16.484 -9.773 -9.055 1 73.75 314 ALA B CA 1
ATOM 6092 C C . ALA B 1 314 ? 16.625 -10.344 -10.461 1 73.75 314 ALA B C 1
ATOM 6094 O O . ALA B 1 314 ? 16.469 -11.547 -10.672 1 73.75 314 ALA B O 1
ATOM 6095 N N . ALA B 1 315 ? 16.984 -9.492 -11.383 1 74.88 315 ALA B N 1
ATOM 6096 C CA . ALA B 1 315 ? 17.156 -9.93 -12.766 1 74.88 315 ALA B CA 1
ATOM 6097 C C . ALA B 1 315 ? 18.453 -10.695 -12.945 1 74.88 315 ALA B C 1
ATOM 6099 O O . ALA B 1 315 ? 18.656 -11.367 -13.961 1 74.88 315 ALA B O 1
ATOM 6100 N N . ASN B 1 316 ? 19.312 -10.672 -11.961 1 76.88 316 ASN B N 1
ATOM 6101 C CA . ASN B 1 316 ? 20.594 -11.375 -12.023 1 76.88 316 ASN B CA 1
ATOM 6102 C C . ASN B 1 316 ? 20.562 -12.68 -11.227 1 76.88 316 ASN B C 1
ATOM 6104 O O . ASN B 1 316 ? 21.609 -13.258 -10.922 1 76.88 316 ASN B O 1
ATOM 6108 N N . ASP B 1 317 ? 19.375 -13.102 -10.922 1 80.5 317 ASP B N 1
ATOM 6109 C CA . ASP B 1 317 ? 19.203 -14.352 -10.188 1 80.5 317 ASP B CA 1
ATOM 6110 C C . ASP B 1 317 ? 19.828 -15.523 -10.93 1 80.5 317 ASP B C 1
ATOM 6112 O O . ASP B 1 317 ? 19.641 -15.672 -12.141 1 80.5 317 ASP B O 1
ATOM 6116 N N . PRO B 1 318 ? 20.531 -16.375 -10.25 1 77 318 PRO B N 1
ATOM 6117 C CA . PRO B 1 318 ? 21.188 -17.5 -10.898 1 77 318 PRO B CA 1
ATOM 6118 C C . PRO B 1 318 ? 20.203 -18.438 -11.602 1 77 318 PRO B C 1
ATOM 6120 O O . PRO B 1 318 ? 20.562 -19.094 -12.578 1 77 318 PRO B O 1
ATOM 6123 N N . SER B 1 319 ? 19.047 -18.406 -11.148 1 77.69 319 SER B N 1
ATOM 6124 C CA . SER B 1 319 ? 18.062 -19.328 -11.711 1 77.69 319 SER B CA 1
ATOM 6125 C C . SER B 1 319 ? 17.5 -18.797 -13.016 1 77.69 319 SER B C 1
ATOM 6127 O O . SER B 1 319 ? 16.844 -19.531 -13.766 1 77.69 319 SER B O 1
ATOM 6129 N N . LEU B 1 320 ? 17.625 -17.484 -13.328 1 77.31 320 LEU B N 1
ATOM 6130 C CA . LEU B 1 320 ? 17.094 -16.906 -14.555 1 77.31 320 LEU B CA 1
ATOM 6131 C C . LEU B 1 320 ? 18.078 -17.078 -15.703 1 77.31 320 LEU B C 1
ATOM 6133 O O . LEU B 1 320 ? 17.688 -17.031 -16.875 1 77.31 320 LEU B O 1
ATOM 6137 N N . ALA B 1 321 ? 19.312 -17.234 -15.516 1 66.69 321 ALA B N 1
ATOM 6138 C CA . ALA B 1 321 ? 20.359 -17.438 -16.516 1 66.69 321 ALA B CA 1
ATOM 6139 C C . ALA B 1 321 ? 20.25 -16.391 -17.625 1 66.69 321 ALA B C 1
ATOM 6141 O O . ALA B 1 321 ? 20.281 -16.734 -18.812 1 66.69 321 ALA B O 1
ATOM 6142 N N . LEU B 1 322 ? 19.938 -15.07 -17.547 1 70.19 322 LEU B N 1
ATOM 6143 C CA . LEU B 1 322 ? 19.641 -14.023 -18.531 1 70.19 322 LEU B CA 1
ATOM 6144 C C . LEU B 1 322 ? 20.906 -13.641 -19.312 1 70.19 322 LEU B C 1
ATOM 6146 O O . LEU B 1 322 ? 20.812 -13.148 -20.438 1 70.19 322 LEU B O 1
ATOM 6150 N N . GLY B 1 323 ? 22.031 -14.109 -19.156 1 73.31 323 GLY B N 1
ATOM 6151 C CA . GLY B 1 323 ? 23.219 -13.586 -19.828 1 73.31 323 GLY B CA 1
ATOM 6152 C C . GLY B 1 323 ? 23.172 -12.086 -20.031 1 73.31 323 GLY B C 1
ATOM 6153 O O . GLY B 1 323 ? 22.859 -11.336 -19.109 1 73.31 323 GLY B O 1
ATOM 6154 N N . ARG B 1 324 ? 23.359 -11.523 -21.266 1 76.75 324 ARG B N 1
ATOM 6155 C CA . ARG B 1 324 ? 23.422 -10.094 -21.547 1 76.75 324 ARG B CA 1
ATOM 6156 C C . ARG B 1 324 ? 22.078 -9.578 -22.062 1 76.75 324 ARG B C 1
ATOM 6158 O O . ARG B 1 324 ? 21.828 -8.375 -22.031 1 76.75 324 ARG B O 1
ATOM 6165 N N . SER B 1 325 ? 21.359 -10.469 -22.578 1 81.94 325 SER B N 1
ATOM 6166 C CA . SER B 1 325 ? 20.078 -10.047 -23.156 1 81.94 325 SER B CA 1
ATOM 6167 C C . SER B 1 325 ? 18.984 -10.016 -22.109 1 81.94 325 SER B C 1
ATOM 6169 O O . SER B 1 325 ? 18.938 -10.883 -21.234 1 81.94 325 SER B O 1
ATOM 6171 N N . ASN B 1 326 ? 18.094 -9.008 -22.234 1 87.88 326 ASN B N 1
ATOM 6172 C CA . ASN B 1 326 ? 16.906 -8.93 -21.375 1 87.88 326 ASN B CA 1
ATOM 6173 C C . ASN B 1 326 ? 15.789 -9.836 -21.859 1 87.88 326 ASN B C 1
ATOM 6175 O O . ASN B 1 326 ? 14.805 -10.055 -21.156 1 87.88 326 ASN B O 1
ATOM 6179 N N . VAL B 1 327 ? 15.992 -10.336 -23.031 1 90.44 327 VAL B N 1
ATOM 6180 C CA . VAL B 1 327 ? 15 -11.219 -23.641 1 90.44 327 VAL B CA 1
ATOM 6181 C C . VAL B 1 327 ? 15.617 -12.586 -23.906 1 90.44 327 VAL B C 1
ATOM 6183 O O . VAL B 1 327 ? 16.688 -12.688 -24.516 1 90.44 327 VAL B O 1
ATOM 6186 N N . ILE B 1 328 ? 14.969 -13.594 -23.359 1 90.56 328 ILE B N 1
ATOM 6187 C CA . ILE B 1 328 ? 15.422 -14.961 -23.609 1 90.56 328 ILE B CA 1
ATOM 6188 C C . ILE B 1 328 ? 14.578 -15.578 -24.734 1 90.56 328 ILE B C 1
ATOM 6190 O O . ILE B 1 328 ? 13.375 -15.82 -24.547 1 90.56 328 ILE B O 1
ATOM 6194 N N . ALA B 1 329 ? 15.219 -15.836 -25.828 1 93.12 329 ALA B N 1
ATOM 6195 C CA . ALA B 1 329 ? 14.586 -16.578 -26.922 1 93.12 329 ALA B CA 1
ATOM 6196 C C . ALA B 1 329 ? 14.719 -18.078 -26.719 1 93.12 329 ALA B C 1
ATOM 6198 O O . ALA B 1 329 ? 15.672 -18.547 -26.094 1 93.12 329 ALA B O 1
ATOM 6199 N N . ALA B 1 330 ? 13.742 -18.766 -27.188 1 94.06 330 ALA B N 1
ATOM 6200 C CA . ALA B 1 330 ? 13.758 -20.234 -27.125 1 94.06 330 ALA B CA 1
ATOM 6201 C C . ALA B 1 330 ? 13.516 -20.844 -28.5 1 94.06 330 ALA B C 1
ATOM 6203 O O . ALA B 1 330 ? 12.414 -21.297 -28.797 1 94.06 330 ALA B O 1
ATOM 6204 N N . PRO B 1 331 ? 14.555 -20.859 -29.25 1 93.75 331 PRO B N 1
ATOM 6205 C CA . PRO B 1 331 ? 14.391 -21.406 -30.609 1 93.75 331 PRO B CA 1
ATOM 6206 C C . PRO B 1 331 ? 13.938 -22.859 -30.609 1 93.75 331 PRO B C 1
ATOM 6208 O O . PRO B 1 331 ? 13.242 -23.297 -31.531 1 93.75 331 PRO B O 1
ATOM 6211 N N . ASP B 1 332 ? 14.32 -23.609 -29.594 1 93.88 332 ASP B N 1
ATOM 6212 C CA . ASP B 1 332 ? 13.914 -25 -29.5 1 93.88 332 ASP B CA 1
ATOM 6213 C C . ASP B 1 332 ? 12.398 -25.125 -29.344 1 93.88 332 ASP B C 1
ATOM 6215 O O . ASP B 1 332 ? 11.781 -26.047 -29.875 1 93.88 332 ASP B O 1
ATOM 6219 N N . ILE B 1 333 ? 11.797 -24.234 -28.625 1 96.12 333 ILE B N 1
ATOM 6220 C CA . ILE B 1 333 ? 10.344 -24.25 -28.484 1 96.12 333 ILE B CA 1
ATOM 6221 C C . ILE B 1 333 ? 9.688 -23.859 -29.812 1 96.12 333 ILE B C 1
ATOM 6223 O O . ILE B 1 333 ? 8.664 -24.422 -30.188 1 96.12 333 ILE B O 1
ATOM 6227 N N . ALA B 1 334 ? 10.25 -22.875 -30.516 1 95.69 334 ALA B N 1
ATOM 6228 C CA . ALA B 1 334 ? 9.75 -22.516 -31.828 1 95.69 334 ALA B CA 1
ATOM 6229 C C . ALA B 1 334 ? 9.766 -23.719 -32.781 1 95.69 334 ALA B C 1
ATOM 6231 O O . ALA B 1 334 ? 8.789 -23.953 -33.5 1 95.69 334 ALA B O 1
ATOM 6232 N N . ASP B 1 335 ? 10.859 -24.453 -32.75 1 94 335 ASP B N 1
ATOM 6233 C CA . ASP B 1 335 ? 10.984 -25.641 -33.594 1 94 335 ASP B CA 1
ATOM 6234 C C . ASP B 1 335 ? 9.945 -26.688 -33.219 1 94 335 ASP B C 1
ATOM 6236 O O . ASP B 1 335 ? 9.344 -27.312 -34.062 1 94 335 ASP B O 1
ATOM 6240 N N . TYR B 1 336 ? 9.828 -26.875 -31.938 1 94.81 336 TYR B N 1
ATOM 6241 C CA . TYR B 1 336 ? 8.836 -27.797 -31.422 1 94.81 336 TYR B CA 1
ATOM 6242 C C . TYR B 1 336 ? 7.445 -27.453 -31.938 1 94.81 336 TYR B C 1
ATOM 6244 O O . TYR B 1 336 ? 6.734 -28.328 -32.469 1 94.81 336 TYR B O 1
ATOM 6252 N N . LEU B 1 337 ? 7.02 -26.203 -31.844 1 95.06 337 LEU B N 1
ATOM 6253 C CA . LEU B 1 337 ? 5.684 -25.797 -32.25 1 95.06 337 LEU B CA 1
ATOM 6254 C C . LEU B 1 337 ? 5.516 -25.891 -33.75 1 95.06 337 LEU B C 1
ATOM 6256 O O . LEU B 1 337 ? 4.441 -26.25 -34.25 1 95.06 337 LEU B O 1
ATOM 6260 N N . LYS B 1 338 ? 6.574 -25.531 -34.469 1 93.81 338 LYS B N 1
ATOM 6261 C CA . LYS B 1 338 ? 6.547 -25.703 -35.906 1 93.81 338 LYS B CA 1
ATOM 6262 C C . LYS B 1 338 ? 6.312 -27.172 -36.281 1 93.81 338 LYS B C 1
ATOM 6264 O O . LYS B 1 338 ? 5.473 -27.469 -37.125 1 93.81 338 LYS B O 1
ATOM 6269 N N . GLU B 1 339 ? 7.043 -27.984 -35.656 1 91.44 339 GLU B N 1
ATOM 6270 C CA . GLU B 1 339 ? 6.945 -29.406 -35.938 1 91.44 339 GLU B CA 1
ATOM 6271 C C . GLU B 1 339 ? 5.555 -29.938 -35.594 1 91.44 339 GLU B C 1
ATOM 6273 O O . GLU B 1 339 ? 4.98 -30.719 -36.375 1 91.44 339 GLU B O 1
ATOM 6278 N N . LYS B 1 340 ? 5.066 -29.547 -34.469 1 90.56 340 LYS B N 1
ATOM 6279 C CA . LYS B 1 340 ? 3.838 -30.141 -33.969 1 90.56 340 LYS B CA 1
ATOM 6280 C C . LYS B 1 340 ? 2.609 -29.531 -34.625 1 90.56 340 LYS B C 1
ATOM 6282 O O . LYS B 1 340 ? 1.566 -30.172 -34.75 1 90.56 340 LYS B O 1
ATOM 6287 N N . THR B 1 341 ? 2.695 -28.266 -35.094 1 90.69 341 THR B N 1
ATOM 6288 C CA . THR B 1 341 ? 1.502 -27.578 -35.594 1 90.69 341 THR B CA 1
ATOM 6289 C C . THR B 1 341 ? 1.596 -27.328 -37.094 1 90.69 341 THR B C 1
ATOM 6291 O O . THR B 1 341 ? 0.594 -27.031 -37.719 1 90.69 341 THR B O 1
ATOM 6294 N N . GLY B 1 342 ? 2.777 -27.344 -37.625 1 89.38 342 GLY B N 1
ATOM 6295 C CA . GLY B 1 342 ? 2.992 -27.031 -39.031 1 89.38 342 GLY B CA 1
ATOM 6296 C C . GLY B 1 342 ? 3.021 -25.547 -39.312 1 89.38 342 GLY B C 1
ATOM 6297 O O . GLY B 1 342 ? 3.156 -25.125 -40.469 1 89.38 342 GLY B O 1
ATOM 6298 N N . ILE B 1 343 ? 2.943 -24.781 -38.344 1 91.06 343 ILE B N 1
ATOM 6299 C CA . ILE B 1 343 ? 2.895 -23.344 -38.5 1 91.06 343 ILE B CA 1
ATOM 6300 C C . ILE B 1 343 ? 4.312 -22.781 -38.562 1 91.06 343 ILE B C 1
ATOM 6302 O O . ILE B 1 343 ? 5.164 -23.156 -37.75 1 91.06 343 ILE B O 1
ATOM 6306 N N . GLU B 1 344 ? 4.574 -21.859 -39.5 1 90.31 344 GLU B N 1
ATOM 6307 C CA . GLU B 1 344 ? 5.844 -21.141 -39.594 1 90.31 344 GLU B CA 1
ATOM 6308 C C . GLU B 1 344 ? 5.777 -19.812 -38.844 1 90.31 344 GLU B C 1
ATOM 6310 O O . GLU B 1 344 ? 4.891 -19 -39.094 1 90.31 344 GLU B O 1
ATOM 6315 N N . PHE B 1 345 ? 6.637 -19.672 -37.906 1 90.5 345 PHE B N 1
ATOM 6316 C CA . PHE B 1 345 ? 6.668 -18.438 -37.125 1 90.5 345 PHE B CA 1
ATOM 6317 C C . PHE B 1 345 ? 7.793 -17.531 -37.625 1 90.5 345 PHE B C 1
ATOM 6319 O O . PHE B 1 345 ? 8.914 -17.984 -37.844 1 90.5 345 PHE B O 1
ATOM 6326 N N . GLU B 1 346 ? 7.559 -16.312 -37.844 1 85.62 346 GLU B N 1
ATOM 6327 C CA . GLU B 1 346 ? 8.555 -15.367 -38.344 1 85.62 346 GLU B CA 1
ATOM 6328 C C . GLU B 1 346 ? 9.398 -14.797 -37.188 1 85.62 346 GLU B C 1
ATOM 6330 O O . GLU B 1 346 ? 10.547 -14.422 -37.406 1 85.62 346 GLU B O 1
ATOM 6335 N N . ASP B 1 347 ? 8.859 -14.781 -36.062 1 91.06 347 ASP B N 1
ATOM 6336 C CA . ASP B 1 347 ? 9.531 -14.18 -34.906 1 91.06 347 ASP B CA 1
ATOM 6337 C C . ASP B 1 347 ? 10.07 -15.25 -33.969 1 91.06 347 ASP B C 1
ATOM 6339 O O . ASP B 1 347 ? 9.734 -16.422 -34.094 1 91.06 347 ASP B O 1
ATOM 6343 N N . ASP B 1 348 ? 10.883 -14.82 -33.062 1 94.38 348 ASP B N 1
ATOM 6344 C CA . ASP B 1 348 ? 11.414 -15.727 -32.062 1 94.38 348 ASP B CA 1
ATOM 6345 C C . ASP B 1 348 ? 10.383 -15.969 -30.953 1 94.38 348 ASP B C 1
ATOM 6347 O O . ASP B 1 348 ? 9.586 -15.086 -30.625 1 94.38 348 ASP B O 1
ATOM 6351 N N . TYR B 1 349 ? 10.383 -17.203 -30.484 1 97.31 349 TYR B N 1
ATOM 6352 C CA . TYR B 1 349 ? 9.641 -17.469 -29.266 1 97.31 349 TYR B CA 1
ATOM 6353 C C . TYR B 1 349 ? 10.328 -16.844 -28.062 1 97.31 349 TYR B C 1
ATOM 6355 O O . TYR B 1 349 ? 11.445 -17.219 -27.719 1 97.31 349 TYR B O 1
ATOM 6363 N N . ARG B 1 350 ? 9.703 -15.867 -27.375 1 97.06 350 ARG B N 1
ATOM 6364 C CA . ARG B 1 350 ? 10.258 -15.203 -26.203 1 97.06 350 ARG B CA 1
ATOM 6365 C C . ARG B 1 350 ? 9.805 -15.891 -24.922 1 97.06 350 ARG B C 1
ATOM 6367 O O . ARG B 1 350 ? 8.711 -15.633 -24.422 1 97.06 350 ARG B O 1
ATOM 6374 N N . SER B 1 351 ? 10.695 -16.688 -24.391 1 95.75 351 SER B N 1
ATOM 6375 C CA . SER B 1 351 ? 10.336 -17.406 -23.156 1 95.75 351 SER B CA 1
ATOM 6376 C C . SER B 1 351 ? 10.273 -16.438 -21.969 1 95.75 351 SER B C 1
ATOM 6378 O O . SER B 1 351 ? 9.43 -16.609 -21.094 1 95.75 351 SER B O 1
ATOM 6380 N N . LEU B 1 352 ? 11.102 -15.461 -21.938 1 94.38 352 LEU B N 1
ATOM 6381 C CA . LEU B 1 352 ? 11.141 -14.398 -20.938 1 94.38 352 LEU B CA 1
ATOM 6382 C C . LEU B 1 352 ? 11.477 -13.055 -21.578 1 94.38 352 LEU B C 1
ATOM 6384 O O . LEU B 1 352 ? 12.422 -12.961 -22.375 1 94.38 352 LEU B O 1
ATOM 6388 N N . ASN B 1 353 ? 10.727 -12.07 -21.344 1 94.75 353 ASN B N 1
ATOM 6389 C CA . ASN B 1 353 ? 10.93 -10.719 -21.844 1 94.75 353 ASN B CA 1
ATOM 6390 C C . ASN B 1 353 ? 10.992 -9.703 -20.703 1 94.75 353 ASN B C 1
ATOM 6392 O O . ASN B 1 353 ? 9.992 -9.07 -20.375 1 94.75 353 ASN B O 1
ATOM 6396 N N . LEU B 1 354 ? 12.148 -9.43 -20.172 1 91.31 354 LEU B N 1
ATOM 6397 C CA . LEU B 1 354 ? 12.32 -8.547 -19.031 1 91.31 354 LEU B CA 1
ATOM 6398 C C . LEU B 1 354 ? 12.133 -7.086 -19.438 1 91.31 354 LEU B C 1
ATOM 6400 O O . LEU B 1 354 ? 11.875 -6.227 -18.594 1 91.31 354 LEU B O 1
ATOM 6404 N N . ASP B 1 355 ? 12.328 -6.816 -20.734 1 88.12 355 ASP B N 1
ATOM 6405 C CA . ASP B 1 355 ? 12.008 -5.465 -21.172 1 88.12 355 ASP B CA 1
ATOM 6406 C C . ASP B 1 355 ? 10.539 -5.137 -20.922 1 88.12 355 ASP B C 1
ATOM 6408 O O . ASP B 1 355 ? 10.203 -4.023 -20.516 1 88.12 355 ASP B O 1
ATOM 6412 N N . ALA B 1 356 ? 9.719 -6.082 -21.219 1 90.19 356 ALA B N 1
ATOM 6413 C CA . ALA B 1 356 ? 8.305 -5.914 -20.922 1 90.19 356 ALA B CA 1
ATOM 6414 C C . ALA B 1 356 ? 8.086 -5.746 -19.422 1 90.19 356 ALA B C 1
ATOM 6416 O O . ALA B 1 356 ? 7.273 -4.922 -18.984 1 90.19 356 ALA B O 1
ATOM 6417 N N . ASN B 1 357 ? 8.797 -6.477 -18.641 1 89.12 357 ASN B N 1
ATOM 6418 C CA . ASN B 1 357 ? 8.711 -6.406 -17.188 1 89.12 357 ASN B CA 1
ATOM 6419 C C . ASN B 1 357 ? 9.102 -5.027 -16.672 1 89.12 357 ASN B C 1
ATOM 6421 O O . ASN B 1 357 ? 8.398 -4.441 -15.852 1 89.12 357 ASN B O 1
ATOM 6425 N N . PHE B 1 358 ? 10.211 -4.555 -17.172 1 84.69 358 PHE B N 1
ATOM 6426 C CA . PHE B 1 358 ? 10.758 -3.283 -16.719 1 84.69 358 PHE B CA 1
ATOM 6427 C C . PHE B 1 358 ? 9.859 -2.123 -17.125 1 84.69 358 PHE B C 1
ATOM 6429 O O . PHE B 1 358 ? 9.812 -1.093 -16.453 1 84.69 358 PHE B O 1
ATOM 6436 N N . GLY B 1 359 ? 9.156 -2.309 -18.188 1 82.5 359 GLY B N 1
ATOM 6437 C CA . GLY B 1 359 ? 8.281 -1.264 -18.703 1 82.5 359 GLY B CA 1
ATOM 6438 C C . GLY B 1 359 ? 6.84 -1.415 -18.266 1 82.5 359 GLY B C 1
ATOM 6439 O O . GLY B 1 359 ? 5.969 -0.666 -18.703 1 82.5 359 GLY B O 1
ATOM 6440 N N . TRP B 1 360 ? 6.562 -2.256 -17.359 1 87.75 360 TRP B N 1
ATOM 6441 C CA . TRP B 1 360 ? 5.199 -2.592 -16.969 1 87.75 360 TRP B CA 1
ATOM 6442 C C . TRP B 1 360 ? 4.543 -1.424 -16.234 1 87.75 360 TRP B C 1
ATOM 6444 O O . TRP B 1 360 ? 5.152 -0.805 -15.367 1 87.75 360 TRP B O 1
ATOM 6454 N N . ASN B 1 361 ? 3.348 -1.042 -16.688 1 83.88 361 ASN B N 1
ATOM 6455 C CA . ASN B 1 361 ? 2.566 -0.012 -16.016 1 83.88 361 ASN B CA 1
ATOM 6456 C C . ASN B 1 361 ? 1.801 -0.58 -14.82 1 83.88 361 ASN B C 1
ATOM 6458 O O . ASN B 1 361 ? 0.808 -1.288 -15 1 83.88 361 ASN B O 1
ATOM 6462 N N . TRP B 1 362 ? 2.203 -0.225 -13.688 1 80.62 362 TRP B N 1
ATOM 6463 C CA . TRP B 1 362 ? 1.64 -0.78 -12.461 1 80.62 362 TRP B CA 1
ATOM 6464 C C . TRP B 1 362 ? 0.506 0.095 -11.938 1 80.62 362 TRP B C 1
ATOM 6466 O O . TRP B 1 362 ? -0.076 -0.194 -10.883 1 80.62 362 TRP B O 1
ATOM 6476 N N . SER B 1 363 ? 0.138 1.21 -12.586 1 70.38 363 SER B N 1
ATOM 6477 C CA . SER B 1 363 ? -0.875 2.152 -12.117 1 70.38 363 SER B CA 1
ATOM 6478 C C . SER B 1 363 ? -2.277 1.567 -12.25 1 70.38 363 SER B C 1
ATOM 6480 O O . SER B 1 363 ? -2.561 0.832 -13.203 1 70.38 363 SER B O 1
ATOM 6482 N N . SER B 1 364 ? -2.908 1.168 -11.18 1 57.81 364 SER B N 1
ATOM 6483 C CA . SER B 1 364 ? -4.254 0.602 -11.234 1 57.81 364 SER B CA 1
ATOM 6484 C C . SER B 1 364 ? -5.297 1.677 -11.516 1 57.81 364 SER B C 1
ATOM 6486 O O . SER B 1 364 ? -6.477 1.501 -11.211 1 57.81 364 SER B O 1
ATOM 6488 N N . GLY B 1 365 ? -5.016 2.684 -12.312 1 53.16 365 GLY B N 1
ATOM 6489 C CA . GLY B 1 365 ? -6.016 3.676 -12.672 1 53.16 365 GLY B CA 1
ATOM 6490 C C . GLY B 1 365 ? -6.324 4.645 -11.547 1 53.16 365 GLY B C 1
ATOM 6491 O O . GLY B 1 365 ? -5.586 4.719 -10.562 1 53.16 365 GLY B O 1
ATOM 6492 N N . ARG B 1 366 ? -7.5 5.504 -11.609 1 44.12 366 ARG B N 1
ATOM 6493 C CA . ARG B 1 366 ? -7.922 6.676 -10.852 1 44.12 366 ARG B CA 1
ATOM 6494 C C . ARG B 1 366 ? -8.461 6.273 -9.477 1 44.12 366 ARG B C 1
ATOM 6496 O O . ARG B 1 366 ? -9.062 7.094 -8.781 1 44.12 366 ARG B O 1
ATOM 6503 N N . ALA B 1 367 ? -8.273 5.113 -9.047 1 43.75 367 ALA B N 1
ATOM 6504 C CA . ALA B 1 367 ? -8.938 4.836 -7.773 1 43.75 367 ALA B CA 1
ATOM 6505 C C . ALA B 1 367 ? -8.133 5.391 -6.602 1 43.75 367 ALA B C 1
ATOM 6507 O O . ALA B 1 367 ? -6.91 5.512 -6.68 1 43.75 367 ALA B O 1
ATOM 6508 N N . TYR B 1 368 ? -8.734 6.109 -5.629 1 38.97 368 TYR B N 1
ATOM 6509 C CA . TYR B 1 368 ? -8.203 6.699 -4.402 1 38.97 368 TYR B CA 1
ATOM 6510 C C . TYR B 1 368 ? -7.141 5.801 -3.779 1 38.97 368 TYR B C 1
ATOM 6512 O O . TYR B 1 368 ? -6.148 6.289 -3.232 1 38.97 368 TYR B O 1
ATOM 6520 N N . SER B 1 369 ? -7.406 4.48 -3.586 1 46.56 369 SER B N 1
ATOM 6521 C CA . SER B 1 369 ? -6.426 3.65 -2.893 1 46.56 369 SER B CA 1
ATOM 6522 C C . SER B 1 369 ? -5.852 2.582 -3.816 1 46.56 369 SER B C 1
ATOM 6524 O O . SER B 1 369 ? -6.383 1.474 -3.9 1 46.56 369 SER B O 1
ATOM 6526 N N . PRO B 1 370 ? -4.949 3.074 -4.707 1 52.25 370 PRO B N 1
ATOM 6527 C CA . PRO B 1 370 ? -4.461 2.061 -5.645 1 52.25 370 PRO B CA 1
ATOM 6528 C C . PRO B 1 370 ? -3.646 0.965 -4.961 1 52.25 370 PRO B C 1
ATOM 6530 O O . PRO B 1 370 ? -2.648 1.257 -4.293 1 52.25 370 PRO B O 1
ATOM 6533 N N . THR B 1 371 ? -4.363 0.018 -4.281 1 62.25 371 THR B N 1
ATOM 6534 C CA . THR B 1 371 ? -3.605 -1.133 -3.809 1 62.25 371 THR B CA 1
ATOM 6535 C C . THR B 1 371 ? -3.32 -2.102 -4.953 1 62.25 371 THR B C 1
ATOM 6537 O O . THR B 1 371 ? -4.203 -2.398 -5.758 1 62.25 371 THR B O 1
ATOM 6540 N N . LEU B 1 372 ? -2.137 -2.295 -5.145 1 78.38 372 LEU B N 1
ATOM 6541 C CA . LEU B 1 372 ? -1.727 -3.379 -6.031 1 78.38 372 LEU B CA 1
ATOM 6542 C C . LEU B 1 372 ? -2.096 -4.734 -5.441 1 78.38 372 LEU B C 1
ATOM 6544 O O . LEU B 1 372 ? -1.239 -5.43 -4.887 1 78.38 372 LEU B O 1
ATOM 6548 N N . SER B 1 373 ? -3.443 -5.004 -5.516 1 87.81 373 SER B N 1
ATOM 6549 C CA . SER B 1 373 ? -3.932 -6.219 -4.867 1 87.81 373 SER B CA 1
ATOM 6550 C C . SER B 1 373 ? -4.957 -6.938 -5.738 1 87.81 373 SER B C 1
ATOM 6552 O O . SER B 1 373 ? -5.797 -6.297 -6.371 1 87.81 373 SER B O 1
ATOM 6554 N N . ALA B 1 374 ? -4.898 -8.219 -5.754 1 92.12 374 ALA B N 1
ATOM 6555 C CA . ALA B 1 374 ? -5.863 -9.047 -6.465 1 92.12 374 ALA B CA 1
ATOM 6556 C C . ALA B 1 374 ? -6.902 -9.625 -5.512 1 92.12 374 ALA B C 1
ATOM 6558 O O . ALA B 1 374 ? -7.766 -10.406 -5.918 1 92.12 374 ALA B O 1
ATOM 6559 N N . ILE B 1 375 ? -6.91 -9.203 -4.316 1 93.31 375 ILE B N 1
ATOM 6560 C CA . ILE B 1 375 ? -7.68 -9.867 -3.268 1 93.31 375 ILE B CA 1
ATOM 6561 C C . ILE B 1 375 ? -9.164 -9.531 -3.426 1 93.31 375 ILE B C 1
ATOM 6563 O O . ILE B 1 375 ? -10.023 -10.414 -3.311 1 93.31 375 ILE B O 1
ATOM 6567 N N . LYS B 1 376 ? -9.469 -8.242 -3.678 1 92.12 376 LYS B N 1
ATOM 6568 C CA . LYS B 1 376 ? -10.875 -7.852 -3.725 1 92.12 376 LYS B CA 1
ATOM 6569 C C . LYS B 1 376 ? -11.609 -8.594 -4.836 1 92.12 376 LYS B C 1
ATOM 6571 O O . LYS B 1 376 ? -12.656 -9.195 -4.594 1 92.12 376 LYS B O 1
ATOM 6576 N N . PRO B 1 377 ? -11.117 -8.531 -6.078 1 94.31 377 PRO B N 1
ATOM 6577 C CA . PRO B 1 377 ? -11.844 -9.273 -7.109 1 94.31 377 PRO B CA 1
ATOM 6578 C C . PRO B 1 377 ? -11.898 -10.773 -6.836 1 94.31 377 PRO B C 1
ATOM 6580 O O . PRO B 1 377 ? -12.891 -11.43 -7.148 1 94.31 377 PRO B O 1
ATOM 6583 N N . LEU B 1 378 ? -10.883 -11.359 -6.281 1 96.81 378 LEU B N 1
ATOM 6584 C CA . LEU B 1 378 ? -10.875 -12.773 -5.926 1 96.81 378 LEU B CA 1
ATOM 6585 C C . LEU B 1 378 ? -11.938 -13.078 -4.879 1 96.81 378 LEU B C 1
ATOM 6587 O O . LEU B 1 378 ? -12.695 -14.039 -5.02 1 96.81 378 LEU B O 1
ATOM 6591 N N . ARG B 1 379 ? -11.945 -12.281 -3.82 1 96.25 379 ARG B N 1
ATOM 6592 C CA . ARG B 1 379 ? -12.93 -12.445 -2.754 1 96.25 379 ARG B CA 1
ATOM 6593 C C . ARG B 1 379 ? -14.352 -12.305 -3.289 1 96.25 379 ARG B C 1
ATOM 6595 O O . ARG B 1 379 ? -15.227 -13.109 -2.961 1 96.25 379 ARG B O 1
ATOM 6602 N N . ASP B 1 380 ? -14.625 -11.234 -4.086 1 96.19 380 ASP B N 1
ATOM 6603 C CA . ASP B 1 380 ? -15.945 -11.023 -4.672 1 96.19 380 ASP B CA 1
ATOM 6604 C C . ASP B 1 380 ? -16.375 -12.234 -5.488 1 96.19 380 ASP B C 1
ATOM 6606 O O . ASP B 1 380 ? -17.531 -12.664 -5.398 1 96.19 380 ASP B O 1
ATOM 6610 N N . TYR B 1 381 ? -15.484 -12.773 -6.227 1 97.38 381 TYR B N 1
ATOM 6611 C CA . TYR B 1 381 ? -15.797 -13.906 -7.09 1 97.38 381 TYR B CA 1
ATOM 6612 C C . TYR B 1 381 ? -16.141 -15.141 -6.266 1 97.38 381 TYR B C 1
ATOM 6614 O O . TYR B 1 381 ? -17.156 -15.789 -6.5 1 97.38 381 TYR B O 1
ATOM 6622 N N . LEU B 1 382 ? -15.297 -15.5 -5.336 1 97.62 382 LEU B N 1
ATOM 6623 C CA . LEU B 1 382 ? -15.484 -16.719 -4.555 1 97.62 382 LEU B CA 1
ATOM 6624 C C . LEU B 1 382 ? -16.75 -16.625 -3.701 1 97.62 382 LEU B C 1
ATOM 6626 O O . LEU B 1 382 ? -17.438 -17.625 -3.5 1 97.62 382 LEU B O 1
ATOM 6630 N N . THR B 1 383 ? -17 -15.453 -3.199 1 96.69 383 THR B N 1
ATOM 6631 C CA . THR B 1 383 ? -18.219 -15.258 -2.416 1 96.69 383 THR B CA 1
ATOM 6632 C C . THR B 1 383 ? -19.453 -15.453 -3.281 1 96.69 383 THR B C 1
ATOM 6634 O O . THR B 1 383 ? -20.438 -16.062 -2.842 1 96.69 383 THR B O 1
ATOM 6637 N N . LYS B 1 384 ? -19.438 -14.938 -4.453 1 96.56 384 LYS B N 1
ATOM 6638 C CA . LYS B 1 384 ? -20.562 -15.031 -5.387 1 96.56 384 LYS B CA 1
ATOM 6639 C C . LYS B 1 384 ? -20.719 -16.453 -5.898 1 96.56 384 LYS B C 1
ATOM 6641 O O . LYS B 1 384 ? -21.844 -16.906 -6.141 1 96.56 384 LYS B O 1
ATOM 6646 N N . HIS B 1 385 ? -19.656 -17.156 -6.098 1 96.62 385 HIS B N 1
ATOM 6647 C CA . HIS B 1 385 ? -19.656 -18.516 -6.633 1 96.62 385 HIS B CA 1
ATOM 6648 C C . HIS B 1 385 ? -19.188 -19.516 -5.578 1 96.62 385 HIS B C 1
ATOM 6650 O O . HIS B 1 385 ? -18.047 -19.969 -5.617 1 96.62 385 HIS B O 1
ATOM 6656 N N . ASN B 1 386 ? -20.031 -19.984 -4.781 1 94.75 386 ASN B N 1
ATOM 6657 C CA . ASN B 1 386 ? -19.703 -20.703 -3.553 1 94.75 386 ASN B CA 1
ATOM 6658 C C . ASN B 1 386 ? -19.234 -22.125 -3.84 1 94.75 386 ASN B C 1
ATOM 6660 O O . ASN B 1 386 ? -18.703 -22.797 -2.957 1 94.75 386 ASN B O 1
ATOM 6664 N N . LYS B 1 387 ? -19.312 -22.531 -5.105 1 94.75 387 LYS B N 1
ATOM 6665 C CA . LYS B 1 387 ? -18.844 -23.875 -5.453 1 94.75 387 LYS B CA 1
ATOM 6666 C C . LYS B 1 387 ? -17.438 -23.844 -6.031 1 94.75 387 LYS B C 1
ATOM 6668 O O . LYS B 1 387 ? -16.781 -24.875 -6.152 1 94.75 387 LYS B O 1
ATOM 6673 N N . THR B 1 388 ? -17 -22.656 -6.41 1 97.25 388 THR B N 1
ATOM 6674 C CA . THR B 1 388 ? -15.664 -22.531 -6.977 1 97.25 388 THR B CA 1
ATOM 6675 C C . THR B 1 388 ? -14.602 -22.797 -5.914 1 97.25 388 THR B C 1
ATOM 6677 O O . THR B 1 388 ? -14.727 -22.344 -4.773 1 97.25 388 THR B O 1
ATOM 6680 N N . GLN B 1 389 ? -13.594 -23.562 -6.301 1 98 389 GLN B N 1
ATOM 6681 C CA . GLN B 1 389 ? -12.492 -23.875 -5.391 1 98 389 GLN B CA 1
ATOM 6682 C C . GLN B 1 389 ? -11.211 -23.172 -5.824 1 98 389 GLN B C 1
ATOM 6684 O O . GLN B 1 389 ? -10.945 -23.031 -7.02 1 98 389 GLN B O 1
ATOM 6689 N N . LEU B 1 390 ? -10.469 -22.734 -4.84 1 98.56 390 LEU B N 1
ATOM 6690 C CA . LEU B 1 390 ? -9.164 -22.109 -5.043 1 98.56 390 LEU B CA 1
ATOM 6691 C C . LEU B 1 390 ? -8.055 -22.969 -4.441 1 98.56 390 LEU B C 1
ATOM 6693 O O . LEU B 1 390 ? -8.062 -23.25 -3.244 1 98.56 390 LEU B O 1
ATOM 6697 N N . LEU B 1 391 ? -7.148 -23.469 -5.238 1 98.81 391 LEU B N 1
ATOM 6698 C CA . LEU B 1 391 ? -5.961 -24.219 -4.828 1 98.81 391 LEU B CA 1
ATOM 6699 C C . LEU B 1 391 ? -4.703 -23.375 -5 1 98.81 391 LEU B C 1
ATOM 6701 O O . LEU B 1 391 ? -4.398 -22.922 -6.109 1 98.81 391 LEU B O 1
ATOM 6705 N N . VAL B 1 392 ? -3.984 -23.109 -3.916 1 98.81 392 VAL B N 1
ATOM 6706 C CA . VAL B 1 392 ? -2.801 -22.266 -3.949 1 98.81 392 VAL B CA 1
ATOM 6707 C C . VAL B 1 392 ? -1.572 -23.062 -3.537 1 98.81 392 VAL B C 1
ATOM 6709 O O . VAL B 1 392 ? -1.55 -23.672 -2.463 1 98.81 392 VAL B O 1
ATOM 6712 N N . PHE B 1 393 ? -0.566 -23.047 -4.406 1 98.75 393 PHE B N 1
ATOM 6713 C CA . PHE B 1 393 ? 0.719 -23.672 -4.117 1 98.75 393 PHE B CA 1
ATOM 6714 C C . PHE B 1 393 ? 1.784 -22.625 -3.842 1 98.75 393 PHE B C 1
ATOM 6716 O O . PHE B 1 393 ? 1.811 -21.578 -4.492 1 98.75 393 PHE B O 1
ATOM 6723 N N . THR B 1 394 ? 2.664 -22.891 -2.898 1 98.38 394 THR B N 1
ATOM 6724 C CA . THR B 1 394 ? 3.885 -22.125 -2.695 1 98.38 394 THR B CA 1
ATOM 6725 C C . THR B 1 394 ? 5.062 -23.047 -2.385 1 98.38 394 THR B C 1
ATOM 6727 O O . THR B 1 394 ? 4.875 -24.234 -2.15 1 98.38 394 THR B O 1
ATOM 6730 N N . GLY B 1 395 ? 6.258 -22.5 -2.553 1 98 395 GLY B N 1
ATOM 6731 C CA . GLY B 1 395 ? 7.465 -23.234 -2.188 1 98 395 GLY B CA 1
ATOM 6732 C C . GLY B 1 395 ? 8.148 -22.672 -0.95 1 98 395 GLY B C 1
ATOM 6733 O O . GLY B 1 395 ? 8.281 -21.453 -0.807 1 98 395 GLY B O 1
ATOM 6734 N N . MET B 1 396 ? 8.602 -23.562 -0.104 1 96.81 396 MET B N 1
ATOM 6735 C CA . MET B 1 396 ? 9.258 -23.172 1.135 1 96.81 396 MET B CA 1
ATOM 6736 C C . MET B 1 396 ? 10.594 -22.484 0.845 1 96.81 396 MET B C 1
ATOM 6738 O O . MET B 1 396 ? 11.102 -21.734 1.681 1 96.81 396 MET B O 1
ATOM 6742 N N . ARG B 1 397 ? 11.133 -22.75 -0.314 1 97.5 397 ARG B N 1
ATOM 6743 C CA . ARG B 1 397 ? 12.453 -22.266 -0.686 1 97.5 397 ARG B CA 1
ATOM 6744 C C . ARG B 1 397 ? 12.359 -21.078 -1.639 1 97.5 397 ARG B C 1
ATOM 6746 O O . ARG B 1 397 ? 13.305 -20.766 -2.361 1 97.5 397 ARG B O 1
ATOM 6753 N N . ASP B 1 398 ? 11.227 -20.484 -1.715 1 98 398 ASP B N 1
ATOM 6754 C CA . ASP B 1 398 ? 10.945 -19.344 -2.572 1 98 398 ASP B CA 1
ATOM 6755 C C . ASP B 1 398 ? 11.141 -18.031 -1.814 1 98 398 ASP B C 1
ATOM 6757 O O . ASP B 1 398 ? 10.422 -17.75 -0.854 1 98 398 ASP B O 1
ATOM 6761 N N . LEU B 1 399 ? 12.07 -17.156 -2.24 1 97.5 399 LEU B N 1
ATOM 6762 C CA . LEU B 1 399 ? 12.242 -15.844 -1.633 1 97.5 399 LEU B CA 1
ATOM 6763 C C . LEU B 1 399 ? 11.852 -14.734 -2.607 1 97.5 399 LEU B C 1
ATOM 6765 O O . LEU B 1 399 ? 12.008 -13.555 -2.305 1 97.5 399 LEU B O 1
ATOM 6769 N N . ALA B 1 400 ? 11.375 -15.156 -3.803 1 95.69 400 ALA B N 1
ATOM 6770 C CA . ALA B 1 400 ? 10.719 -14.195 -4.684 1 95.69 400 ALA B CA 1
ATOM 6771 C C . ALA B 1 400 ? 9.297 -13.898 -4.215 1 95.69 400 ALA B C 1
ATOM 6773 O O . ALA B 1 400 ? 8.875 -12.734 -4.176 1 95.69 400 ALA B O 1
ATOM 6774 N N . VAL B 1 401 ? 8.562 -14.906 -3.902 1 96.88 401 VAL B N 1
ATOM 6775 C CA . VAL B 1 401 ? 7.254 -14.844 -3.25 1 96.88 401 VAL B CA 1
ATOM 6776 C C . VAL B 1 401 ? 7.23 -15.789 -2.057 1 96.88 401 VAL B C 1
ATOM 6778 O O . VAL B 1 401 ? 6.715 -16.906 -2.156 1 96.88 401 VAL B O 1
ATOM 6781 N N . PRO B 1 402 ? 7.656 -15.32 -0.925 1 97.75 402 PRO B N 1
ATOM 6782 C CA . PRO B 1 402 ? 7.777 -16.219 0.225 1 97.75 402 PRO B CA 1
ATOM 6783 C C . PRO B 1 402 ? 6.445 -16.828 0.64 1 97.75 402 PRO B C 1
ATOM 6785 O O . PRO B 1 402 ? 5.414 -16.156 0.623 1 97.75 402 PRO B O 1
ATOM 6788 N N . ALA B 1 403 ? 6.52 -18.125 1.009 1 98.38 403 ALA B N 1
ATOM 6789 C CA . ALA B 1 403 ? 5.324 -18.859 1.411 1 98.38 403 ALA B CA 1
ATOM 6790 C C . ALA B 1 403 ? 4.617 -18.172 2.57 1 98.38 403 ALA B C 1
ATOM 6792 O O . ALA B 1 403 ? 3.385 -18.109 2.611 1 98.38 403 ALA B O 1
ATOM 6793 N N . GLY B 1 404 ? 5.395 -17.625 3.516 1 97.75 404 GLY B N 1
ATOM 6794 C CA . GLY B 1 404 ? 4.805 -16.922 4.645 1 97.75 404 GLY B CA 1
ATOM 6795 C C . GLY B 1 404 ? 3.988 -15.719 4.238 1 97.75 404 GLY B C 1
ATOM 6796 O O . GLY B 1 404 ? 2.98 -15.398 4.875 1 97.75 404 GLY B O 1
ATOM 6797 N N . THR B 1 405 ? 4.406 -15.047 3.248 1 96.94 405 THR B N 1
ATOM 6798 C CA . THR B 1 405 ? 3.697 -13.867 2.748 1 96.94 405 THR B CA 1
ATOM 6799 C C . THR B 1 405 ? 2.359 -14.266 2.135 1 96.94 405 THR B C 1
ATOM 6801 O O . THR B 1 405 ? 1.336 -13.633 2.398 1 96.94 405 THR B O 1
ATOM 6804 N N . VAL B 1 406 ? 2.365 -15.297 1.331 1 97.69 406 VAL B N 1
ATOM 6805 C CA . VAL B 1 406 ? 1.135 -15.766 0.705 1 97.69 406 VAL B CA 1
ATOM 6806 C C . VAL B 1 406 ? 0.156 -16.234 1.777 1 97.69 406 VAL B C 1
ATOM 6808 O O . VAL B 1 406 ? -1.034 -15.922 1.725 1 97.69 406 VAL B O 1
ATOM 6811 N N . GLU B 1 407 ? 0.702 -16.969 2.701 1 97.44 407 GLU B N 1
ATOM 6812 C CA . GLU B 1 407 ? -0.124 -17.453 3.803 1 97.44 407 GLU B CA 1
ATOM 6813 C C . GLU B 1 407 ? -0.782 -16.297 4.547 1 97.44 407 GLU B C 1
ATOM 6815 O O . GLU B 1 407 ? -1.983 -16.328 4.82 1 97.44 407 GLU B O 1
ATOM 6820 N N . TYR B 1 408 ? 0.038 -15.336 4.922 1 96.81 408 TYR B N 1
ATOM 6821 C CA . TYR B 1 408 ? -0.478 -14.164 5.625 1 96.81 408 TYR B CA 1
ATOM 6822 C C . TYR B 1 408 ? -1.611 -13.516 4.844 1 96.81 408 TYR B C 1
ATOM 6824 O O . TYR B 1 408 ? -2.658 -13.195 5.406 1 96.81 408 TYR B O 1
ATOM 6832 N N . ILE B 1 409 ? -1.428 -13.273 3.574 1 95.94 409 ILE B N 1
ATOM 6833 C CA . ILE B 1 409 ? -2.408 -12.594 2.732 1 95.94 409 ILE B CA 1
ATOM 6834 C C . ILE B 1 409 ? -3.693 -13.414 2.674 1 95.94 409 ILE B C 1
ATOM 6836 O O . ILE B 1 409 ? -4.789 -12.875 2.844 1 95.94 409 ILE B O 1
ATOM 6840 N N . LEU B 1 410 ? -3.604 -14.703 2.469 1 96.81 410 LEU B N 1
ATOM 6841 C CA . LEU B 1 410 ? -4.781 -15.562 2.387 1 96.81 410 LEU B CA 1
ATOM 6842 C C . LEU B 1 410 ? -5.559 -15.547 3.697 1 96.81 410 LEU B C 1
ATOM 6844 O O . LEU B 1 410 ? -6.793 -15.484 3.693 1 96.81 410 LEU B O 1
ATOM 6848 N N . ASP B 1 411 ? -4.805 -15.5 4.793 1 95.62 411 ASP B N 1
ATOM 6849 C CA . ASP B 1 411 ? -5.43 -15.562 6.109 1 95.62 411 ASP B CA 1
ATOM 6850 C C . ASP B 1 411 ? -6.047 -14.219 6.492 1 95.62 411 ASP B C 1
ATOM 6852 O O . ASP B 1 411 ? -6.812 -14.133 7.453 1 95.62 411 ASP B O 1
ATOM 6856 N N . HIS B 1 412 ? -5.793 -13.211 5.75 1 94.69 412 HIS B N 1
ATOM 6857 C CA . HIS B 1 412 ? -6.27 -11.883 6.105 1 94.69 412 HIS B CA 1
ATOM 6858 C C . HIS B 1 412 ? -7.145 -11.297 5.004 1 94.69 412 HIS B C 1
ATOM 6860 O O . HIS B 1 412 ? -7.477 -10.109 5.035 1 94.69 412 HIS B O 1
ATOM 6866 N N . SER B 1 413 ? -7.523 -12.086 4.047 1 92.5 413 SER B N 1
ATOM 6867 C CA . SER B 1 413 ? -8.18 -11.586 2.846 1 92.5 413 SER B CA 1
ATOM 6868 C C . SER B 1 413 ? -9.695 -11.695 2.957 1 92.5 413 SER B C 1
ATOM 6870 O O . SER B 1 413 ? -10.43 -11.141 2.131 1 92.5 413 SER B O 1
ATOM 6872 N N . GLY B 1 414 ? -10.188 -12.383 3.928 1 92.69 414 GLY B N 1
ATOM 6873 C CA . GLY B 1 414 ? -11.617 -12.578 4.07 1 92.69 414 GLY B CA 1
ATOM 6874 C C . GLY B 1 414 ? -12.188 -13.57 3.066 1 92.69 414 GLY B C 1
ATOM 6875 O O . GLY B 1 414 ? -13.398 -13.617 2.85 1 92.69 414 GLY B O 1
ATOM 6876 N N . LEU B 1 415 ? -11.336 -14.336 2.42 1 95.56 415 LEU B N 1
ATOM 6877 C CA . LEU B 1 415 ? -11.805 -15.391 1.525 1 95.56 415 LEU B CA 1
ATOM 6878 C C . LEU B 1 415 ? -12.57 -16.453 2.297 1 95.56 415 LEU B C 1
ATOM 6880 O O . LEU B 1 415 ? -12.258 -16.734 3.457 1 95.56 415 LEU B O 1
ATOM 6884 N N . PRO B 1 416 ? -13.586 -17.062 1.64 1 95.25 416 PRO B N 1
ATOM 6885 C CA . PRO B 1 416 ? -14.266 -18.188 2.311 1 95.25 416 PRO B CA 1
ATOM 6886 C C . PRO B 1 416 ? -13.336 -19.359 2.566 1 95.25 416 PRO B C 1
ATOM 6888 O O . PRO B 1 416 ? -12.836 -19.984 1.619 1 95.25 416 PRO B O 1
ATOM 6891 N N . ALA B 1 417 ? -13.211 -19.703 3.762 1 91.5 417 ALA B N 1
ATOM 6892 C CA . ALA B 1 417 ? -12.211 -20.688 4.176 1 91.5 417 ALA B CA 1
ATOM 6893 C C . ALA B 1 417 ? -12.492 -22.047 3.541 1 91.5 417 ALA B C 1
ATOM 6895 O O . ALA B 1 417 ? -11.562 -22.797 3.221 1 91.5 417 ALA B O 1
ATOM 6896 N N . ASN B 1 418 ? -13.695 -22.344 3.322 1 94.44 418 ASN B N 1
ATOM 6897 C CA . ASN B 1 418 ? -14.062 -23.656 2.797 1 94.44 418 ASN B CA 1
ATOM 6898 C C . ASN B 1 418 ? -13.773 -23.766 1.302 1 94.44 418 ASN B C 1
ATOM 6900 O O . ASN B 1 418 ? -13.844 -24.844 0.726 1 94.44 418 ASN B O 1
ATOM 6904 N N . GLN B 1 419 ? -13.383 -22.719 0.667 1 97.19 419 GLN B N 1
ATOM 6905 C CA . GLN B 1 419 ? -13.148 -22.719 -0.773 1 97.19 419 GLN B CA 1
ATOM 6906 C C . GLN B 1 419 ? -11.656 -22.641 -1.082 1 97.19 419 GLN B C 1
ATOM 6908 O O . GLN B 1 419 ? -11.25 -22.672 -2.248 1 97.19 419 GLN B O 1
ATOM 6913 N N . VAL B 1 420 ? -10.812 -22.5 -0.05 1 97.75 420 VAL B N 1
ATOM 6914 C CA . VAL B 1 420 ? -9.391 -22.25 -0.273 1 97.75 420 VAL B CA 1
ATOM 6915 C C . VAL B 1 420 ? -8.578 -23.438 0.255 1 97.75 420 VAL B C 1
ATOM 6917 O O . VAL B 1 420 ? -8.727 -23.828 1.411 1 97.75 420 VAL B O 1
ATOM 6920 N N . ASP B 1 421 ? -7.777 -24.016 -0.546 1 98 421 ASP B N 1
ATOM 6921 C CA . ASP B 1 421 ? -6.781 -25.031 -0.185 1 98 421 ASP B CA 1
ATOM 6922 C C . ASP B 1 421 ? -5.367 -24.5 -0.422 1 98 421 ASP B C 1
ATOM 6924 O O . ASP B 1 421 ? -4.961 -24.281 -1.565 1 98 421 ASP B O 1
ATOM 6928 N N . PHE B 1 422 ? -4.625 -24.266 0.588 1 98.06 422 PHE B N 1
ATOM 6929 C CA . PHE B 1 422 ? -3.291 -23.688 0.532 1 98.06 422 PHE B CA 1
ATOM 6930 C C . PHE B 1 422 ? -2.227 -24.734 0.848 1 98.06 422 PHE B C 1
ATOM 6932 O O . PHE B 1 422 ? -2.293 -25.391 1.881 1 98.06 422 PHE B O 1
ATOM 6939 N N . GLN B 1 423 ? -1.213 -24.844 -0.055 1 98.12 423 GLN B N 1
ATOM 6940 C CA . GLN B 1 423 ? -0.164 -25.859 0.061 1 98.12 423 GLN B CA 1
ATOM 6941 C C . GLN B 1 423 ? 1.22 -25.219 0.056 1 98.12 423 GLN B C 1
ATOM 6943 O O . GLN B 1 423 ? 1.552 -24.453 -0.853 1 98.12 423 GLN B O 1
ATOM 6948 N N . ILE B 1 424 ? 2.025 -25.531 1.089 1 97.88 424 ILE B N 1
ATOM 6949 C CA . ILE B 1 424 ? 3.445 -25.203 1.077 1 97.88 424 ILE B CA 1
ATOM 6950 C C . ILE B 1 424 ? 4.266 -26.453 0.739 1 97.88 424 ILE B C 1
ATOM 6952 O O . ILE B 1 424 ? 4.336 -27.391 1.536 1 97.88 424 ILE B O 1
ATOM 6956 N N . LEU B 1 425 ? 4.879 -26.438 -0.408 1 97.69 425 LEU B N 1
ATOM 6957 C CA . LEU B 1 425 ? 5.664 -27.578 -0.883 1 97.69 425 LEU B CA 1
ATOM 6958 C C . LEU B 1 425 ? 7.152 -27.344 -0.648 1 97.69 425 LEU B C 1
ATOM 6960 O O . LEU B 1 425 ? 7.574 -26.219 -0.372 1 97.69 425 LEU B O 1
ATOM 6964 N N . GLU B 1 426 ? 7.906 -28.453 -0.693 1 96.12 426 GLU B N 1
ATOM 6965 C CA . GLU B 1 426 ? 9.352 -28.391 -0.526 1 96.12 426 GLU B CA 1
ATOM 6966 C C . GLU B 1 426 ? 10.047 -28.047 -1.842 1 96.12 426 GLU B C 1
ATOM 6968 O O . GLU B 1 426 ? 10.789 -28.859 -2.389 1 96.12 426 GLU B O 1
ATOM 6973 N N . GLY B 1 427 ? 9.922 -26.906 -2.295 1 96.5 427 GLY B N 1
ATOM 6974 C CA . GLY B 1 427 ? 10.477 -26.406 -3.545 1 96.5 427 GLY B CA 1
ATOM 6975 C C . GLY B 1 427 ? 10.609 -24.891 -3.59 1 96.5 427 GLY B C 1
ATOM 6976 O O . GLY B 1 427 ? 10.414 -24.219 -2.576 1 96.5 427 GLY B O 1
ATOM 6977 N N . GLY B 1 428 ? 11.094 -24.391 -4.699 1 97.06 428 GLY B N 1
ATOM 6978 C CA . GLY B 1 428 ? 11.258 -22.953 -4.898 1 97.06 428 GLY B CA 1
ATOM 6979 C C . GLY B 1 428 ? 10.016 -22.281 -5.441 1 97.06 428 GLY B C 1
ATOM 6980 O O . GLY B 1 428 ? 8.898 -22.609 -5.043 1 97.06 428 GLY B O 1
ATOM 6981 N N . HIS B 1 429 ? 10.211 -21.234 -6.238 1 97.5 429 HIS B N 1
ATOM 6982 C CA . HIS B 1 429 ? 9.156 -20.438 -6.848 1 97.5 429 HIS B CA 1
ATOM 6983 C C . HIS B 1 429 ? 8.273 -21.281 -7.754 1 97.5 429 HIS B C 1
ATOM 6985 O O . HIS B 1 429 ? 7.082 -21 -7.918 1 97.5 429 HIS B O 1
ATOM 6991 N N . SER B 1 430 ? 8.844 -22.266 -8.383 1 97.56 430 SER B N 1
ATOM 6992 C CA . SER B 1 430 ? 8.18 -23.312 -9.148 1 97.56 430 SER B CA 1
ATOM 6993 C C . SER B 1 430 ? 8.352 -24.672 -8.477 1 97.56 430 SER B C 1
ATOM 6995 O O . SER B 1 430 ? 9.133 -25.5 -8.938 1 97.56 430 SER B O 1
ATOM 6997 N N . PRO B 1 431 ? 7.477 -24.906 -7.516 1 96.94 431 PRO B N 1
ATOM 6998 C CA . PRO B 1 431 ? 7.711 -26.109 -6.715 1 96.94 431 PRO B CA 1
ATOM 6999 C C . PRO B 1 431 ? 7.57 -27.391 -7.531 1 96.94 431 PRO B C 1
ATOM 7001 O O . PRO B 1 431 ? 8.156 -28.422 -7.18 1 96.94 431 PRO B O 1
ATOM 7004 N N . TYR B 1 432 ? 6.895 -27.359 -8.625 1 95.94 432 TYR B N 1
ATOM 7005 C CA . TYR B 1 432 ? 6.664 -28.531 -9.469 1 95.94 432 TYR B CA 1
ATOM 7006 C C . TYR B 1 432 ? 7.941 -28.938 -10.195 1 95.94 432 TYR B C 1
ATOM 7008 O O . TYR B 1 432 ? 8.008 -30.016 -10.781 1 95.94 432 TYR B O 1
ATOM 7016 N N . GLU B 1 433 ? 8.945 -28.094 -10.133 1 92.94 433 GLU B N 1
ATOM 7017 C CA . GLU B 1 433 ? 10.203 -28.438 -10.789 1 92.94 433 GLU B CA 1
ATOM 7018 C C . GLU B 1 433 ? 11 -29.453 -9.977 1 92.94 433 GLU B C 1
ATOM 7020 O O . GLU B 1 433 ? 11.93 -30.062 -10.492 1 92.94 433 GLU B O 1
ATOM 7025 N N . GLU B 1 434 ? 10.617 -29.594 -8.711 1 92.62 434 GLU B N 1
ATOM 7026 C CA . GLU B 1 434 ? 11.25 -30.625 -7.883 1 92.62 434 GLU B CA 1
ATOM 7027 C C . GLU B 1 434 ? 10.641 -32 -8.148 1 92.62 434 GLU B C 1
ATOM 7029 O O . GLU B 1 434 ? 9.43 -32.188 -8.039 1 92.62 434 GLU B O 1
ATOM 7034 N N . THR B 1 435 ? 11.492 -32.969 -8.383 1 90.25 435 THR B N 1
ATOM 7035 C CA . THR B 1 435 ? 11.055 -34.312 -8.781 1 90.25 435 THR B CA 1
ATOM 7036 C C . THR B 1 435 ? 10.164 -34.938 -7.711 1 90.25 435 THR B C 1
ATOM 7038 O O . THR B 1 435 ? 9.203 -35.625 -8.023 1 90.25 435 THR B O 1
ATOM 7041 N N . THR B 1 436 ? 10.477 -34.656 -6.473 1 92.31 436 THR B N 1
ATOM 7042 C CA . THR B 1 436 ? 9.727 -35.281 -5.379 1 92.31 436 THR B CA 1
ATOM 7043 C C . THR B 1 436 ? 8.398 -34.562 -5.164 1 92.31 436 THR B C 1
ATOM 7045 O O . THR B 1 436 ? 7.473 -35.125 -4.578 1 92.31 436 THR B O 1
ATOM 7048 N N . GLN B 1 437 ? 8.297 -33.312 -5.625 1 94.25 437 GLN B N 1
ATOM 7049 C CA . GLN B 1 437 ? 7.102 -32.5 -5.359 1 94.25 437 GLN B CA 1
ATOM 7050 C C . GLN B 1 437 ? 6.133 -32.562 -6.539 1 94.25 437 GLN B C 1
ATOM 7052 O O . GLN B 1 437 ? 4.93 -32.344 -6.371 1 94.25 437 GLN B O 1
ATOM 7057 N N . PHE B 1 438 ? 6.613 -32.906 -7.754 1 94.75 438 PHE B N 1
ATOM 7058 C CA . PHE B 1 438 ? 5.824 -32.844 -8.977 1 94.75 438 PHE B CA 1
ATOM 7059 C C . PHE B 1 438 ? 4.598 -33.719 -8.867 1 94.75 438 PHE B C 1
ATOM 7061 O O . PHE B 1 438 ? 3.477 -33.281 -9.141 1 94.75 438 PHE B O 1
ATOM 7068 N N . PRO B 1 439 ? 4.754 -35.062 -8.414 1 92.69 439 PRO B N 1
ATOM 7069 C CA . PRO B 1 439 ? 3.559 -35.906 -8.297 1 92.69 439 PRO B CA 1
ATOM 7070 C C . PRO B 1 439 ? 2.545 -35.344 -7.297 1 92.69 439 PRO B C 1
ATOM 7072 O O . PRO B 1 439 ? 1.335 -35.469 -7.512 1 92.69 439 PRO B O 1
ATOM 7075 N N . ILE B 1 440 ? 3.049 -34.75 -6.211 1 95.12 440 ILE B N 1
ATOM 7076 C CA . ILE B 1 440 ? 2.154 -34.156 -5.219 1 95.12 440 ILE B CA 1
ATOM 7077 C C . ILE B 1 440 ? 1.374 -33 -5.852 1 95.12 440 ILE B C 1
ATOM 7079 O O . ILE B 1 440 ? 0.151 -32.906 -5.711 1 95.12 440 ILE B O 1
ATOM 7083 N N . PHE B 1 441 ? 2.059 -32.188 -6.555 1 96.81 441 PHE B N 1
ATOM 7084 C CA . PHE B 1 441 ? 1.502 -31.016 -7.23 1 96.81 441 PHE B CA 1
ATOM 7085 C C . PHE B 1 441 ? 0.415 -31.438 -8.219 1 96.81 441 PHE B C 1
ATOM 7087 O O . PHE B 1 441 ? -0.709 -30.922 -8.156 1 96.81 441 PHE B O 1
ATOM 7094 N N . THR B 1 442 ? 0.66 -32.375 -9.133 1 96.56 442 THR B N 1
ATOM 7095 C CA . THR B 1 442 ? -0.282 -32.781 -10.172 1 96.56 442 THR B CA 1
ATOM 7096 C C . THR B 1 442 ? -1.448 -33.562 -9.57 1 96.56 442 THR B C 1
ATOM 7098 O O . THR B 1 442 ? -2.586 -33.438 -10.031 1 96.56 442 THR B O 1
ATOM 7101 N N . ASN B 1 443 ? -1.17 -34.344 -8.531 1 96.19 443 ASN B N 1
ATOM 7102 C CA . ASN B 1 443 ? -2.244 -35.094 -7.906 1 96.19 443 ASN B CA 1
ATOM 7103 C C . ASN B 1 443 ? -3.26 -34.188 -7.227 1 96.19 443 ASN B C 1
ATOM 7105 O O . ASN B 1 443 ? -4.457 -34.469 -7.234 1 96.19 443 ASN B O 1
ATOM 7109 N N . LEU B 1 444 ? -2.783 -33.156 -6.594 1 97.62 444 LEU B N 1
ATOM 7110 C CA . LEU B 1 444 ? -3.697 -32.188 -5.961 1 97.62 444 LEU B CA 1
ATOM 7111 C C . LEU B 1 444 ? -4.574 -31.516 -7.004 1 97.62 444 LEU B C 1
ATOM 7113 O O . LEU B 1 444 ? -5.75 -31.25 -6.754 1 97.62 444 LEU B O 1
ATOM 7117 N N . ILE B 1 445 ? -4.039 -31.219 -8.172 1 98.19 445 ILE B N 1
ATOM 7118 C CA . ILE B 1 445 ? -4.824 -30.625 -9.242 1 98.19 445 ILE B CA 1
ATOM 7119 C C . ILE B 1 445 ? -5.848 -31.625 -9.758 1 98.19 445 ILE B C 1
ATOM 7121 O O . ILE B 1 445 ? -7.012 -31.281 -9.977 1 98.19 445 ILE B O 1
ATOM 7125 N N . ARG B 1 446 ? -5.434 -32.969 -9.938 1 96.75 446 ARG B N 1
ATOM 7126 C CA . ARG B 1 446 ? -6.355 -34 -10.359 1 96.75 446 ARG B CA 1
ATOM 7127 C C . ARG B 1 446 ? -7.523 -34.156 -9.383 1 96.75 446 ARG B C 1
ATOM 7129 O O . ARG B 1 446 ? -8.672 -34.312 -9.805 1 96.75 446 ARG B O 1
ATOM 7136 N N . GLU B 1 447 ? -7.148 -34.094 -8.141 1 96.94 447 GLU B N 1
ATOM 7137 C CA . GLU B 1 447 ? -8.18 -34.188 -7.109 1 96.94 447 GLU B CA 1
ATOM 7138 C C . GLU B 1 447 ? -9.148 -33 -7.18 1 96.94 447 GLU B C 1
ATOM 7140 O O . GLU B 1 447 ? -10.359 -33.188 -7.035 1 96.94 447 GLU B O 1
ATOM 7145 N N . LEU B 1 448 ? -8.609 -31.828 -7.359 1 97.56 448 LEU B N 1
ATOM 7146 C CA . LEU B 1 448 ? -9.453 -30.641 -7.504 1 97.56 448 LEU B CA 1
ATOM 7147 C C . LEU B 1 448 ? -10.43 -30.812 -8.656 1 97.56 448 LEU B C 1
ATOM 7149 O O . LEU B 1 448 ? -11.625 -30.531 -8.516 1 97.56 448 LEU B O 1
ATOM 7153 N N . VAL B 1 449 ? -9.945 -31.234 -9.805 1 96.81 449 VAL B N 1
ATOM 7154 C CA . VAL B 1 449 ? -10.766 -31.406 -11 1 96.81 449 VAL B CA 1
ATOM 7155 C C . VAL B 1 449 ? -11.828 -32.469 -10.742 1 96.81 449 VAL B C 1
ATOM 7157 O O . VAL B 1 449 ? -13.008 -32.281 -11.055 1 96.81 449 VAL B O 1
ATOM 7160 N N . ARG B 1 450 ? -11.453 -33.562 -10.148 1 94.56 450 ARG B N 1
ATOM 7161 C CA . ARG B 1 450 ? -12.367 -34.656 -9.859 1 94.56 450 ARG B CA 1
ATOM 7162 C C . ARG B 1 450 ? -13.477 -34.219 -8.906 1 94.56 450 ARG B C 1
ATOM 7164 O O . ARG B 1 450 ? -14.656 -34.469 -9.148 1 94.56 450 ARG B O 1
ATOM 7171 N N . GLU B 1 451 ? -13.102 -33.562 -7.891 1 92.5 451 GLU B N 1
ATOM 7172 C CA . GLU B 1 451 ? -14.039 -33.188 -6.84 1 92.5 451 GLU B CA 1
ATOM 7173 C C . GLU B 1 451 ? -15.016 -32.125 -7.324 1 92.5 451 GLU B C 1
ATOM 7175 O O . GLU B 1 451 ? -16.172 -32.094 -6.91 1 92.5 451 GLU B O 1
ATOM 7180 N N . THR B 1 452 ? -14.539 -31.312 -8.141 1 90.19 452 THR B N 1
ATOM 7181 C CA . THR B 1 452 ? -15.375 -30.203 -8.594 1 90.19 452 THR B CA 1
ATOM 7182 C C . THR B 1 452 ? -16.312 -30.656 -9.711 1 90.19 452 THR B C 1
ATOM 7184 O O . THR B 1 452 ? -17.375 -30.062 -9.914 1 90.19 452 THR B O 1
ATOM 7187 N N . THR B 1 453 ? -15.922 -31.703 -10.484 1 86.56 453 THR B N 1
ATOM 7188 C CA . THR B 1 453 ? -16.734 -32.156 -11.602 1 86.56 453 THR B CA 1
ATOM 7189 C C . THR B 1 453 ? -17.688 -33.25 -11.156 1 86.56 453 THR B C 1
ATOM 7191 O O . THR B 1 453 ? -18.703 -33.531 -11.812 1 86.56 453 THR B O 1
ATOM 7194 N N . SER B 1 454 ? -17.375 -34.062 -10.203 1 75.06 454 SER B N 1
ATOM 7195 C CA . SER B 1 454 ? -18.281 -35.062 -9.68 1 75.06 454 SER B CA 1
ATOM 7196 C C . SER B 1 454 ? -19.5 -34.438 -9.031 1 75.06 454 SER B C 1
ATOM 7198 O O . SER B 1 454 ? -20.609 -34.969 -9.086 1 75.06 454 SER B O 1
ATOM 7200 N N . ASP B 1 455 ? -19.344 -33.375 -8.391 1 59.28 455 ASP B N 1
ATOM 7201 C CA . ASP B 1 455 ? -20.453 -32.688 -7.738 1 59.28 455 ASP B CA 1
ATOM 7202 C C . ASP B 1 455 ? -21.453 -32.125 -8.758 1 59.28 455 ASP B C 1
ATOM 7204 O O . ASP B 1 455 ? -22.609 -31.875 -8.43 1 59.28 455 ASP B O 1
ATOM 7208 N N . LYS B 1 456 ? -21 -31.859 -9.891 1 53.56 456 LYS B N 1
ATOM 7209 C CA . LYS B 1 456 ? -21.922 -31.391 -10.922 1 53.56 456 LYS B CA 1
ATOM 7210 C C . LYS B 1 456 ? -22.75 -32.531 -11.484 1 53.56 456 LYS B C 1
ATOM 7212 O O . LYS B 1 456 ? -23.797 -32.281 -12.102 1 53.56 456 LYS B O 1
ATOM 7217 N N . THR B 1 457 ? -22.266 -33.75 -11.516 1 41.62 457 THR B N 1
ATOM 7218 C CA . THR B 1 457 ? -23.031 -34.875 -12 1 41.62 457 THR B CA 1
ATOM 7219 C C . THR B 1 457 ? -24.047 -35.312 -10.953 1 41.62 457 THR B C 1
ATOM 7221 O O . THR B 1 457 ? -25.047 -35.969 -11.289 1 41.62 457 THR B O 1
ATOM 7224 N N . SER B 1 458 ? -23.766 -35.219 -9.742 1 37.22 458 SER B N 1
ATOM 7225 C CA . SER B 1 458 ? -24.797 -35.625 -8.773 1 37.22 458 SER B CA 1
ATOM 7226 C C . SER B 1 458 ? -25.875 -34.562 -8.656 1 37.22 458 SER B C 1
ATOM 7228 O O . SER B 1 458 ? -26.859 -34.75 -7.922 1 37.22 458 SER B O 1
ATOM 7230 N N . GLN B 1 459 ? -25.688 -33.344 -9.125 1 33.5 459 GLN B N 1
ATOM 7231 C CA . GLN B 1 459 ? -26.875 -32.531 -9.156 1 33.5 459 GLN B CA 1
ATOM 7232 C C . GLN B 1 459 ? -27.578 -32.625 -10.5 1 33.5 459 GLN B C 1
ATOM 7234 O O . GLN B 1 459 ? -26.938 -32.656 -11.547 1 33.5 459 GLN B O 1
#

InterPro domains:
  IPR001563 Peptidase S10, serine carboxypeptidase [PF00450] (41-161)
  IPR001563 Peptidase S10, serine carboxypeptidase [PTHR11802] (46-403)
  IPR029058 Alpha/Beta hydrolase fold [G3DSA:3.40.50.1820] (37-426)
  IPR029058 Alpha/Beta hydrolase fold [SSF53474] (40-436)

Nearest PDB structures (foldseek):
  1ysc-assembly1_A  TM=6.146E-01  e=3.751E-15  Saccharomyces cerevisiae
  1gxs-assembly1_C  TM=5.749E-01  e=8.760E-09  Sorghum bicolor
  2y6v-assembly1_B  TM=5.166E-01  e=6.204E-09  Saccharomyces cerevisiae
  2y6v-assembly1_A  TM=5.103E-01  e=1.103E-08  Saccharomyces cerevisiae
  2gbc-assembly1_A  TM=6.218E-01  e=3.888E-06  Rattus norvegicus